Protein AF-0000000078787062 (afdb_homodimer)

Organism: NCBI:txid997887

Radius of gyration: 34.19 Å; Cα contacts (8 Å, |Δi|>4): 4072; chains: 2; bounding box: 70×101×90 Å

Foldseek 3Di:
DVVVLVVLVVPDDLQLLLLLQEEAEDDDDDPDDFDDPPVLVCLLANNHNAYEDDWALVVLVVSQCSNQPRHDRRQGHAYEYALQQAFAFFFAQQQLLLLLVDLQLLLQRLLLRLQQRLLTPHAEYADQELFAALALLAQALSRYNYHFLQSSQSSLLSNQCSQFNQDQVCTLVASSHHAYEYDDPFHQNQAPPSFHLHEHDDDVQCRFFGTCNNVLSNQVSPHQEYEYDSYAYPLHGRLLALCRQPVVQCVVSNRLAAYEYPALSQCCVVVSVPDHLLVSLLSRLVSGHQHYYRNCSSSPHVVVCCVVVSHDPVSSSSSSSNSSVSCVSNVCVVPVSSSNDNPSNVPSHPDPVSNLSLLVSLLSSKFWPFAAPCLPQDALAWEEEEEALQQFFQQQLSFPSNSNYPSNQFGGLLRLLVVCLVPVVPDDSVPVPDLFFDRDDPPGRHYHYHYAHLAAQAPDPVVLVQQQPDPRHSPHDPDDSVVSNVVSVVRLLRTQEYEYEFEGGSSCHDHSNRDQAQARHDSSVVSVVVSLVSVHQYEYAYAYSGAGQCQVCNVRHNIYMDSHNGRRHSSNSVSCPNNSSGWHEGFRQHFHANGSVLPSDALQAFQPPFHDDPPDQDDPPHPHDPPGRNDTPAHGLDGDTSWDKDKDAKDKPDQEEELFGKIKIKIKMATQGQHKHKAKKWKWKDDPDDPDTGTRIHTQDIDIDIDHHGDIDMDMDMDGNQSQWRQDPVGDTDHDWAKMKMWIDSGSPDTHIDIHTYDHD/DVVVLVVLLVPDDPQLLLLLQEEAEDDDDAPDDFHDPPVLVCLLANNHNAYEDDWALVVLVVSQCSNQPRHDSRQGHAYEYALQQAFAFFFAQQQLLLLLVDLQLLLQRLLLRLQQRLLTPHAEYADQELFAALALLAQALSRYNYHFLQSSQSSLLSNQCSQFNQDQVCTLVASSHHAYEYDDLWNQNQAPPSFHLHEHDDDPQCCFFGICNNVLSNQVSPHQEYEYDSYAYPLHGRLLALCRQPVVQCVVSNRLAAYEYPALSQCCVVVSVPDHLLVSLLSRLVSGHQHYYRNCSSSPHVVVCCVVVSHDPVSSSSSSSNSSVSCVSNVCVVPVSSSNDNVSNVPSHPDPVSNLSLLVSLLQSKFWPFAAPCLPQDALAWEEEEEALQQFFQQQLSFPSNSNYPSNQFGGLLRLLVVCLVPVVPDDSVPVPDLFFDNDDPPGRHYHYHYAHLAAQAPDPVVLVQQQPDPRHSPHDPDDSVVSNVVSVVRLLRTQEYEYEFEGGSRCHDHSNRDQAQARHDSSVVSVVVSLVSVHQYEYAYAYSGAGQCQVCNVRHNIYMDSHNGRRHSSNSVSCCNNSSGWHEGFRQHFHANGSVLPSDALQAFQPPFHDDPPDQDDPPHPHDPPGRNDTPAHGLDGDTSWDKDKDAKDKPDQEDELFGKIKIKIKMATQGQHKHKAKKWKWKDDPDDPDTGTPIHTQDIDIDIDHHGDMDMDMDMDGNQSQWRQDPVGDTDHDWAKMKMWIDSGSPDTHIDIHTYDHD

InterPro domains:
  IPR001764 Glycoside hydrolase, family 3, N-terminal [PF00933] (13-325)
  IPR001764 Glycoside hydrolase, family 3, N-terminal [PR00133] (72-88)
  IPR001764 Glycoside hydrolase, family 3, N-terminal [PR00133] (91-110)
  IPR001764 Glycoside hydrolase, family 3, N-terminal [PR00133] (137-153)
  IPR001764 Glycoside hydrolase, family 3, N-terminal [PR00133] (178-194)
  IPR001764 Glycoside hydrolase, family 3, N-terminal [PR00133] (248-266)
  IPR002772 Glycoside hydrolase family 3 C-terminal domain [PF01915] (367-642)
  IPR013783 Immunoglobulin-like fold [G3DSA:2.60.40.10] (644-760)
  IPR017853 Glycoside hydrolase superfamily [SSF51445] (3-365)
  IPR019800 Glycoside hydrolase, family 3, active site [PS00775] (248-265)
  IPR026891 Fibronectin type III-like domain [PF14310] (679-748)
  IPR026891 Fibronectin type III-like domain [SM01217] (679-748)
  IPR036881 Glycoside hydrolase family 3 C-terminal domain superfamily [G3DSA:3.40.50.1700] (351-643)
  IPR036881 Glycoside hydrolase family 3 C-terminal domain superfamily [SSF52279] (366-645)
  IPR036962 Glycoside hydrolase, family 3, N-terminal domain superfamily [G3DSA:3.20.20.300] (1-350)
  IPR051915 Cellulose Degradation Glycosyl Hydrolase 3 [PTHR30620] (2-642)

Solvent-accessible surface area (backbone atoms only — not comparable to full-atom values): 72942 Å² total; per-residue (Å²): 107,68,66,60,51,52,56,51,55,71,71,48,51,73,64,38,41,40,6,44,23,24,29,40,45,44,72,90,71,61,90,58,94,63,78,59,76,63,59,70,60,34,31,34,66,32,45,46,23,26,39,32,44,68,78,39,24,68,58,46,43,54,54,38,46,42,19,38,70,55,17,93,80,32,62,57,62,46,33,30,38,62,45,58,39,17,25,59,49,20,29,22,28,35,31,33,46,44,10,38,69,41,59,68,60,49,16,47,50,29,30,51,22,17,33,28,34,7,24,29,34,32,45,30,30,63,20,51,44,41,36,40,30,48,38,61,30,22,12,44,47,18,52,9,41,25,51,46,38,56,63,24,19,53,50,32,31,26,34,39,28,21,17,22,38,77,51,73,92,59,37,26,69,52,57,47,29,18,41,27,16,42,26,43,46,55,66,56,40,53,20,51,40,18,26,34,55,30,59,24,72,50,28,68,58,51,39,62,67,50,44,40,44,12,56,54,33,24,51,74,53,57,46,47,26,36,24,29,21,71,23,33,53,80,47,26,44,35,46,45,23,37,61,58,45,33,50,43,42,29,65,70,65,58,52,77,50,34,29,30,40,34,88,30,39,50,48,21,36,36,54,29,12,50,32,53,56,54,52,28,30,40,39,15,46,74,14,49,40,28,31,37,24,55,41,56,30,50,71,69,26,44,68,60,32,39,77,69,63,70,34,54,70,65,56,52,51,52,30,31,48,32,48,51,48,51,42,49,54,57,39,29,79,83,35,67,57,62,32,42,50,78,68,34,38,81,66,52,40,68,33,71,68,53,44,52,51,22,22,53,54,24,35,35,20,21,26,29,76,43,57,46,89,58,58,56,48,40,69,62,54,49,33,39,18,41,29,19,43,56,21,73,30,28,41,37,30,37,24,47,74,40,72,55,44,56,44,81,71,21,54,14,40,54,56,26,42,53,51,40,50,76,34,56,89,73,62,68,71,88,55,86,84,41,79,39,59,38,80,67,74,88,80,63,53,60,61,46,81,43,77,31,47,27,31,48,69,36,77,52,64,70,46,41,52,69,28,30,52,94,78,30,54,72,68,80,64,88,68,53,67,68,57,32,34,50,52,26,51,58,48,44,70,73,29,66,34,34,38,34,23,41,58,49,50,32,41,49,17,22,80,40,14,6,39,47,72,50,53,62,34,64,43,43,46,53,41,50,54,55,53,48,68,70,70,47,56,41,34,37,40,32,25,33,48,55,56,43,36,46,57,67,51,69,75,66,45,42,18,32,36,38,46,31,23,19,4,42,30,25,23,51,16,50,44,32,36,45,53,37,29,31,41,32,38,2,25,33,42,47,39,18,42,59,44,66,31,54,50,55,48,62,79,57,42,61,47,29,38,37,55,57,58,86,93,56,58,68,56,89,63,23,39,29,33,60,76,49,60,87,63,52,68,41,44,34,33,36,48,42,51,80,35,44,73,48,71,49,71,65,45,60,77,51,59,56,30,44,71,82,36,63,37,40,43,30,32,42,39,30,23,72,30,88,40,40,30,47,47,52,45,35,32,28,41,21,58,56,45,34,98,31,54,42,36,67,34,38,69,74,48,68,48,70,47,76,36,47,52,71,34,70,49,78,50,74,46,80,47,43,46,78,75,62,43,46,53,39,84,86,64,47,79,43,68,74,55,38,52,32,37,43,31,42,26,59,27,76,78,56,56,38,73,45,68,35,33,37,40,81,128,107,69,67,61,50,52,56,52,58,69,71,48,50,73,62,37,43,40,6,44,22,24,30,40,45,44,74,90,74,59,88,57,92,64,77,60,76,62,59,69,60,34,32,34,67,33,46,46,23,28,38,31,47,70,76,40,23,67,58,46,42,52,54,37,46,42,20,38,71,55,18,92,81,32,62,59,61,46,35,30,38,62,44,59,38,16,25,59,47,19,27,22,27,36,33,34,46,43,8,39,68,42,59,66,59,48,16,48,49,29,30,50,21,19,32,26,34,8,24,30,33,30,46,30,31,63,21,50,44,41,35,39,29,47,38,61,30,22,12,44,46,19,52,9,42,26,51,46,37,56,63,23,17,53,49,32,30,26,35,38,25,20,17,21,38,77,51,71,93,59,39,26,71,51,59,48,29,17,40,29,16,42,26,40,48,61,59,56,38,51,20,51,43,20,27,33,55,29,57,32,73,50,29,70,59,52,39,63,67,48,44,39,44,12,56,54,33,24,50,74,54,56,46,46,27,35,25,27,19,72,25,32,53,78,47,26,44,31,47,45,22,36,62,56,46,33,50,43,43,29,64,68,66,57,52,76,52,34,29,31,40,32,89,30,41,51,49,20,38,37,53,27,11,52,31,54,54,56,52,29,31,42,39,14,46,74,13,50,42,29,31,37,24,54,41,56,30,50,71,70,26,43,67,61,31,39,76,70,63,71,34,53,69,65,58,53,49,52,30,30,47,32,48,52,48,52,41,50,54,58,37,31,79,84,35,67,58,62,32,41,49,79,67,33,39,80,67,53,39,67,32,71,68,55,43,51,48,24,22,54,53,22,34,36,19,21,25,30,76,42,59,45,90,57,56,56,49,41,70,62,52,50,33,38,17,41,30,19,41,55,22,74,27,28,42,35,30,38,24,47,73,40,72,55,44,57,44,82,71,21,54,16,39,54,56,25,42,52,52,40,52,77,34,57,89,72,64,67,70,85,57,86,84,40,79,39,59,37,80,68,73,87,81,64,53,59,61,45,79,43,77,33,48,27,30,49,71,38,77,52,64,70,47,41,52,68,27,28,52,95,78,31,55,74,67,81,65,88,67,53,64,67,56,32,35,50,50,26,50,58,48,45,69,73,28,65,35,35,38,36,22,44,58,50,51,32,40,49,17,22,81,40,13,6,40,46,71,50,53,62,35,64,43,43,45,52,42,50,55,53,53,48,69,70,71,48,56,40,35,37,40,33,26,34,49,56,56,44,36,46,57,68,51,70,75,66,45,42,18,32,38,38,45,31,23,17,4,44,32,25,22,50,17,51,43,32,36,45,52,38,28,31,3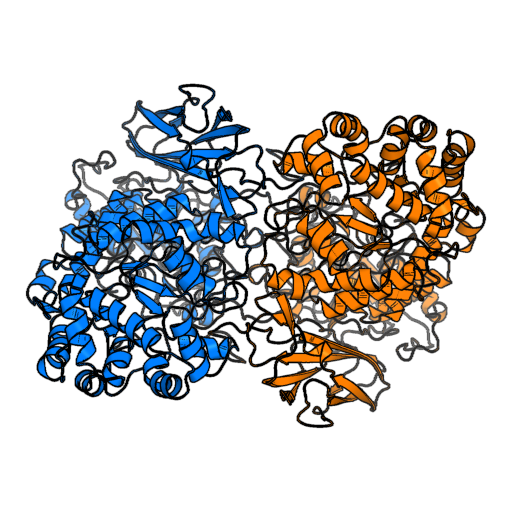7,33,39,2,26,33,41,49,39,19,42,60,44,65,30,53,50,55,50,62,80,57,42,62,48,29,37,36,55,58,60,88,93,55,59,68,57,89,66,23,40,29,33,60,76,49,59,87,62,54,69,41,45,33,32,36,49,41,50,80,35,44,74,48,71,49,70,65,46,58,77,50,59,57,31,41,70,82,36,62,35,39,44,29,33,42,40,28,24,73,30,87,40,40,30,47,46,53,44,36,32,28,41,21,58,55,46,33,98,32,54,42,37,65,34,38,69,75,49,68,48,70,47,74,36,47,52,70,35,68,48,78,50,75,47,78,48,44,47,80,74,62,42,46,54,41,85,85,64,46,79,42,69,73,55,38,51,32,38,43,31,43,25,60,27,76,79,56,57,38,73,46,66,36,34,36,38,80,125

Secondary structure (DSSP, 8-state):
-HHHHHHHHHH--HHHHHHHTEE-B-SS--SSS---S-HHHHHHTT--SEEES---HHHHHHHHHHHHHSSSS-PPPEEEE--SSBSSSBPPPHHHHHTT--HHHHHHHHHHHHHHHHHTT--EE---B------TTSGGGGGS--S-HHHHHHHHHHHHHHHH-SSGGGTT-STT--B-EEEEETTGGG-GGG-TT------HHHIIIIISHHHHHHHHTT-SEEEEPSSEETTEEGGG-HIIIIIIIIIIT---SEEE--TTHHHHHHHHTS--HHHHHHHHHHHT--BEESS-HHHHHHHHHHHTTSS-HHHHHHHHHHHHHHHHHTTTTT-TTTT--TTHHHHHSS-HHHHHHHHHHHHHH-EEEEEGGG--SPPSEEEEEEESTTTT-STTTT-TT-TT--TTTSPPHHHHHHHHHHSTTT---S-TT-TTB----TT--EEEEEEE--S-S-S-HHHHHHHS-TT-------S-HHHHHHHHHHHHHT-SEEEEEEE--GGGSSTT-B-S--SPPHHHHHHHHHHHHT-S-EEEEEE-SS----HHHHHH-SEEEE-----TTHHHHHHHHHTTSB------SSPBPSSGGG-S--SS-B--SSBPPTT-S--TTSB-BSSS-SS-SB-TT--B-SS-EEEPPPEES-SEEETT--EEEEEEEEE-SSS-EEEEEEEEEEESS-SS--BS-EEEEEEEEEE-TT-EEEEEEEE-GGGG-EE-TT--EE---EEEEEEEESSSSSEEEEEEEEE--/-HHHHHHHHHH--HHHHHHHTEE-B-SS--SSS-----HHHHHHTT--SEEES---HHHHHHHHHHHHHSSSS-PPPEEEE--SSBSSSBPPPHHHHHTT--HHHHHHHHHHHHHHHHHTT--EE---B------TTSGGGGGS--S-HHHHHHHHHHHHHHHH-SSGGGTT-STT--B-EEEEETTGGG-GGG-TT------HHHIIIIISHHHHHHHHTT-SEEEEPSSEETTEEGGG-HIIIIIIIIIIT---SEEE--TTHHHHHHHHTS--HHHHHHHHHHHT--BEESS-HHHHHHHHHHHTTSS-HHHHHHHHHHHHHHHHHTTTTT-TTTT--TTHHHHHSS-HHHHHHHHHHHHHH-EEEEEGGG--SPPSEEEEEEESTTTT-STTTT-TT-TT--TTTSPPHHHHHHHHHHSTTT---S-TT-TTB----TT--EEEEEEE--S-S-S-HHHHHHHS-TT-------S-HHHHHHHHHHHHHT-SEEEEEEE--GGGSSTT-B-S--SPPHHHHHHHHHHHHT-S-EEEEEE-SS----HHHHHH-SEEEE-----TTHHHHHHHHHTTSB------SSPBPSSGGG-S--SS-B--SSPPPTT-S--TTSS-BSSS-SS-SB-TT--B-SS-EEE-PPEES-SEEETT--EEEEEEEEE-SSS-EEEEEEEEEEESS-SS--BS-EEEEEEEEEE-TT-EEEEEEEE-GGGG-EE-TT--EE---EEEEEEEESSSSSEEEEEEEEE--

pLDDT: mean 95.24, std 9.49, range [41.47, 98.94]

Nearest PDB structures (foldseek):
  5xxm-assembly1_A  TM=9.833E-01  e=0.000E+00  Bacteroides thetaiotaomicron VPI-5482
  5xxl-assembly1_B  TM=9.827E-01  e=0.000E+00  Bacteroides thetaiotaomicron VPI-5482
  5xxn-assembly1_A  TM=9.839E-01  e=0.000E+00  Bacteroides thetaiotaomicron VPI-5482
  5xxo-assembly1_B  TM=9.831E-01  e=0.000E+00  Bacteroides thetaiotaomicron VPI-5482
  5xxn-assembly1_B  TM=9.822E-01  e=0.000E+00  Bacteroides thetaiotaomicron VPI-5482

Sequence (1522 aa):
MNRFIDALMKRMTVDEKIGQLNLPVTGDITTGQAKSSDIAGRIKRGEVGGLFNLKGVEKIRDVQKLAVENSRLGIPLLFGMDVIHGYETIFPIPLGLSCTWDMKAIEESARIAAIEASADGISWTFSPMVDISRDPRWGRVSEGSGEDPFLGSLIARAMIQGYQGEKLADQLKRNDEIMACVKHFALYGAAEGGRDYNTVDMSRQRMYNEYFPPFEAAIEAGVGSVMASFNEVDGIPATANKWLMSDVLRSQWGFNGFVVTDYTGISEMTDHGIGDLQTVSARAINAGVDMDMVSDGFVGTLKKSIQEGKVSMMTLNTACRRILEAKYKLGLFDDPYKYCDPKRPARDIFTRAHRDAARRIASESFVLLKNDNQTLPLKPTGTIAVIGPLADTRSNMPGTWSVAAVLDRSPSLIEGLREMVGRMDEMPLNQPNEPWYIPLMENGANINLLYAKGSNLISDAAYEERATMFGRSLNRDNRTDAELLKEALETANKADVIVAALGESSEMSGESSSRTDLNLPDVQQTLLKELVATGKPVVLVLFTGRPLILNWEQDNVPAILNVWFGGSEAAYAIGDVLFGRVNPSGKLTMSFPQNVGQIPLYYAHKNTGRPLHDGKWFEKFRSNYLDVTNEPLYPFGFGLSYTTFAYSDISLSQSSMDMQGMITASVDVSNTGLLPGGEVVQLYIRDLVGSTTRPVKELKGFERIYLQPGQTRTVTFKIAPEMLKFYDYDLQYVIEPGDFQVMIGSNSRDVKTAAFTVTSRMNRFIDALMKRMTVDEKIGQLNLPVTGDITTGQAKSSDIAGRIKRGEVGGLFNLKGVEKIRDVQKLAVENSRLGIPLLFGMDVIHGYETIFPIPLGLSCTWDMKAIEESARIAAIEASADGISWTFSPMVDISRDPRWGRVSEGSGEDPFLGSLIARAMIQGYQGEKLADQLKRNDEIMACVKHFALYGAAEGGRDYNTVDMSRQRMYNEYFPPFEAAIEAGVGSVMASFNEVDGIPATANKWLMSDVLRSQWGFNGFVVTDYTGISEMTDHGIGDLQTVSARAINAGVDMDMVSDGFVGTLKKSIQEGKVSMMTLNTACRRILEAKYKLGLFDDPYKYCDPKRPARDIFTRAHRDAARRIASESFVLLKNDNQTLPLKPTGTIAVIGPLADTRSNMPGTWSVAAVLDRSPSLIEGLREMVGRMDEMPLNQPNEPWYIPLMENGANINLLYAKGSNLISDAAYEERATMFGRSLNRDNRTDAELLKEALETANKADVIVAALGESSEMSGESSSRTDLNLPDVQQTLLKELVATGKPVVLVLFTGRPLILNWEQDNVPAILNVWFGGSEAAYAIGDVLFGRVNPSGKLTMSFPQNVGQIPLYYAHKNTGRPLHDGKWFEKFRSNYLDVTNEPLYPFGFGLSYTTFAYSDISLSQSSMDMQGMITASVDVSNTGLLPGGEVVQLYIRDLVGSTTRPVKELKGFERIYLQPGQTRTVTFKIAPEMLKFYDYDLQYVIEPGDFQVMIGSNSRDVKTAAFTVTSR

Structure (mmCIF, N/CA/C/O backbone):
data_AF-0000000078787062-model_v1
#
loop_
_entity.id
_entity.type
_entity.pdbx_description
1 polymer 'Periplasmic beta-glucosidase'
#
loop_
_atom_site.group_PDB
_atom_site.id
_atom_site.type_symbol
_atom_site.label_atom_id
_atom_site.label_alt_id
_atom_site.label_comp_id
_atom_site.label_asym_id
_atom_site.label_entity_id
_atom_site.label_seq_id
_atom_site.pdbx_PDB_ins_code
_atom_site.Cartn_x
_atom_site.Cartn_y
_atom_site.Cartn_z
_atom_site.occupancy
_atom_site.B_iso_or_equiv
_atom_site.auth_seq_id
_atom_site.auth_comp_id
_atom_site.auth_asym_id
_atom_site.auth_atom_id
_atom_site.pdbx_PDB_model_num
ATOM 1 N N . MET A 1 1 ? -13.219 22.906 40.906 1 93.94 1 MET A N 1
ATOM 2 C CA . MET A 1 1 ? -13.82 22.422 39.656 1 93.94 1 MET A CA 1
ATOM 3 C C . MET A 1 1 ? -14.734 21.234 39.938 1 93.94 1 MET A C 1
ATOM 5 O O . MET A 1 1 ? -15.914 21.25 39.594 1 93.94 1 MET A O 1
ATOM 9 N N . ASN A 1 2 ? -14.281 20.203 40.688 1 95.81 2 ASN A N 1
ATOM 10 C CA . ASN A 1 2 ? -15.055 18.984 40.906 1 95.81 2 ASN A CA 1
ATOM 11 C C . ASN A 1 2 ? -16.344 19.266 41.656 1 95.81 2 ASN A C 1
ATOM 13 O O . ASN A 1 2 ? -17.406 18.75 41.281 1 95.81 2 ASN A O 1
ATOM 17 N N . ARG A 1 3 ? -16.266 20.031 42.656 1 96.88 3 ARG A N 1
ATOM 18 C CA . ARG A 1 3 ? -17.453 20.375 43.438 1 96.88 3 ARG A CA 1
ATOM 19 C C . ARG A 1 3 ? -18.469 21.125 42.594 1 96.88 3 ARG A C 1
ATOM 21 O O . ARG A 1 3 ? -19.656 20.859 42.656 1 96.88 3 ARG A O 1
ATOM 28 N N . PHE A 1 4 ? -17.969 22.078 41.938 1 97.62 4 PHE A N 1
ATOM 29 C CA . PHE A 1 4 ? -18.844 22.875 41.062 1 97.62 4 PHE A CA 1
ATOM 30 C C . PHE A 1 4 ? -19.531 21.984 40.031 1 97.62 4 PHE A C 1
ATOM 32 O O . PHE A 1 4 ? -20.75 22.062 39.875 1 97.62 4 PHE A O 1
ATOM 39 N N . ILE A 1 5 ? -18.844 21.109 39.344 1 98.12 5 ILE A N 1
ATOM 40 C CA . ILE A 1 5 ? -19.375 20.266 38.281 1 98.12 5 ILE A CA 1
ATOM 41 C C . ILE A 1 5 ? -20.344 19.234 38.875 1 98.12 5 ILE A C 1
ATOM 43 O O . ILE A 1 5 ? -21.391 18.953 38.281 1 98.12 5 ILE A O 1
ATOM 47 N N . ASP A 1 6 ? -19.984 18.688 40.031 1 97.88 6 ASP A N 1
ATOM 48 C CA . ASP A 1 6 ? -20.875 17.75 40.719 1 97.88 6 ASP A CA 1
ATOM 49 C C . ASP A 1 6 ? -22.234 18.406 41 1 97.88 6 ASP A C 1
ATOM 51 O O . ASP A 1 6 ? -23.281 17.797 40.75 1 97.88 6 ASP A O 1
ATOM 55 N N . ALA A 1 7 ? -22.172 19.578 41.5 1 98 7 ALA A N 1
ATOM 56 C CA . ALA A 1 7 ? -23.391 20.297 41.844 1 98 7 ALA A CA 1
ATOM 57 C C . ALA A 1 7 ? -24.219 20.594 40.594 1 98 7 ALA A C 1
ATOM 59 O O . ALA A 1 7 ? -25.453 20.484 40.594 1 98 7 ALA A O 1
ATOM 60 N N . LEU A 1 8 ? -23.547 21 39.625 1 98.38 8 LEU A N 1
ATOM 61 C CA . LEU A 1 8 ? -24.234 21.297 38.375 1 98.38 8 LEU A CA 1
ATOM 62 C C . LEU A 1 8 ? -24.875 20.047 37.781 1 98.38 8 LEU A C 1
ATOM 64 O O . LEU A 1 8 ? -26.031 20.078 37.375 1 98.38 8 LEU A O 1
ATOM 68 N N . MET A 1 9 ? -24.188 18.922 37.719 1 98.31 9 MET A N 1
ATOM 69 C CA . MET A 1 9 ? -24.672 17.688 37.094 1 98.31 9 MET A CA 1
ATOM 70 C C . MET A 1 9 ? -25.844 17.109 37.875 1 98.31 9 MET A C 1
ATOM 72 O O . MET A 1 9 ? -26.719 16.469 37.312 1 98.31 9 MET A O 1
ATOM 76 N N . LYS A 1 10 ? -25.891 17.344 39.125 1 97.62 10 LYS A N 1
ATOM 77 C CA . LYS A 1 10 ? -27 16.891 39.969 1 97.62 10 LYS A CA 1
ATOM 78 C C . LYS A 1 10 ? -28.297 17.578 39.562 1 97.62 10 LYS A C 1
ATOM 80 O O . LYS A 1 10 ? -29.391 17.016 39.719 1 97.62 10 LYS A O 1
ATOM 85 N N . ARG A 1 11 ? -28.188 18.75 39.062 1 98 11 ARG A N 1
ATOM 86 C CA . ARG A 1 11 ? -29.359 19.531 38.688 1 98 11 ARG A CA 1
ATOM 87 C C . ARG A 1 11 ? -29.766 19.234 37.25 1 98 11 ARG A C 1
ATOM 89 O O . ARG A 1 11 ? -30.875 19.578 36.812 1 98 11 ARG A O 1
ATOM 96 N N . MET A 1 12 ? -28.984 18.578 36.5 1 98.38 12 MET A N 1
ATOM 97 C CA . MET A 1 12 ? -29.219 18.375 35.062 1 98.38 12 MET A CA 1
ATOM 98 C C . MET A 1 12 ? -30.188 17.203 34.844 1 98.38 12 MET A C 1
ATOM 100 O O . MET A 1 12 ? -30.094 16.188 35.531 1 98.38 12 MET A O 1
ATOM 104 N N . THR A 1 13 ? -31.047 17.375 33.875 1 97.81 13 THR A N 1
ATOM 105 C CA . THR A 1 13 ? -31.844 16.25 33.375 1 97.81 13 THR A CA 1
ATOM 106 C C . THR A 1 13 ? -31.031 15.383 32.438 1 97.81 13 THR A C 1
ATOM 108 O O . THR A 1 13 ? -29.938 15.773 32.031 1 97.81 13 THR A O 1
ATOM 111 N N . VAL A 1 14 ? -31.578 14.211 32.125 1 97.94 14 VAL A N 1
ATOM 112 C CA . VAL A 1 14 ? -30.922 13.312 31.156 1 97.94 14 VAL A CA 1
ATOM 113 C C . VAL A 1 14 ? -30.781 14.008 29.812 1 97.94 14 VAL A C 1
ATOM 115 O O . VAL A 1 14 ? -29.719 13.93 29.172 1 97.94 14 VAL A O 1
ATOM 118 N N . ASP A 1 15 ? -31.766 14.734 29.422 1 97.62 15 ASP A N 1
ATOM 119 C CA . ASP A 1 15 ? -31.766 15.422 28.141 1 97.62 15 ASP A CA 1
ATOM 120 C C . ASP A 1 15 ? -30.703 16.516 28.094 1 97.62 15 ASP A C 1
ATOM 122 O O . ASP A 1 15 ? -30.031 16.719 27.078 1 97.62 15 ASP A O 1
ATOM 126 N N . GLU A 1 16 ? -30.594 17.234 29.203 1 98 16 GLU A N 1
ATOM 127 C CA . GLU A 1 16 ? -29.578 18.297 29.281 1 98 16 GLU A CA 1
ATOM 128 C C . GLU A 1 16 ? -28.172 17.703 29.25 1 98 16 GLU A C 1
ATOM 130 O O . GLU A 1 16 ? -27.266 18.297 28.641 1 98 16 GLU A O 1
ATOM 135 N N . LYS A 1 17 ? -28 16.547 29.922 1 98.69 17 LYS A N 1
ATOM 136 C CA . LYS A 1 17 ? -26.703 15.867 29.859 1 98.69 17 LYS A CA 1
ATOM 137 C C . LYS A 1 17 ? -26.375 15.438 28.422 1 98.69 17 LYS A C 1
ATOM 139 O O . LYS A 1 17 ? -25.266 15.648 27.953 1 98.69 17 LYS A O 1
ATOM 144 N N . ILE A 1 18 ? -27.312 14.844 27.719 1 98.69 18 ILE A N 1
ATOM 145 C CA . ILE A 1 18 ? -27.125 14.445 26.328 1 98.69 18 ILE A CA 1
ATOM 146 C C . ILE A 1 18 ? -26.875 15.672 25.469 1 98.69 18 ILE A C 1
ATOM 148 O O . ILE A 1 18 ? -26.078 15.625 24.531 1 98.69 18 ILE A O 1
ATOM 152 N N . GLY A 1 19 ? -27.578 16.75 25.781 1 98.19 19 GLY A N 1
ATOM 153 C CA . GLY A 1 19 ? -27.391 17.984 25.047 1 98.19 19 GLY A CA 1
ATOM 154 C C . GLY A 1 19 ? -25.953 18.469 25.047 1 98.19 19 GLY A C 1
ATOM 155 O O . GLY A 1 19 ? -25.453 19 24.047 1 98.19 19 GLY A O 1
ATOM 156 N N . GLN A 1 20 ? -25.234 18.312 26.172 1 98.44 20 GLN A N 1
ATOM 157 C CA . GLN A 1 20 ? -23.828 18.719 26.297 1 98.44 20 GLN A CA 1
ATOM 158 C C . GLN A 1 20 ? -22.938 17.922 25.344 1 98.44 20 GLN A C 1
ATOM 160 O O . GLN A 1 20 ? -21.844 18.359 25 1 98.44 20 GLN A O 1
ATOM 165 N N . LEU A 1 21 ? -23.422 16.75 24.891 1 98.75 21 LEU A N 1
ATOM 166 C CA . LEU A 1 21 ? -22.641 15.852 24.047 1 98.75 21 LEU A CA 1
ATOM 167 C C . LEU A 1 21 ? -22.906 16.141 22.562 1 98.75 21 LEU A C 1
ATOM 169 O O . LEU A 1 21 ? -22.375 15.438 21.688 1 98.75 21 LEU A O 1
ATOM 173 N N . ASN A 1 22 ? -23.688 17.141 22.266 1 97.5 22 ASN A N 1
ATOM 174 C CA . ASN A 1 22 ? -24.125 17.422 20.906 1 97.5 22 ASN A CA 1
ATOM 175 C C . ASN A 1 22 ? -23.438 18.656 20.328 1 97.5 22 ASN A C 1
ATOM 177 O O . ASN A 1 22 ? -23.469 19.719 20.922 1 97.5 22 ASN A O 1
ATOM 181 N N . LEU A 1 23 ? -22.75 18.453 19.156 1 97.38 23 LEU A N 1
ATOM 182 C CA . LEU A 1 23 ? -22.062 19.531 18.453 1 97.38 23 LEU A CA 1
ATOM 183 C C . LEU A 1 23 ? -22.625 19.734 17.047 1 97.38 23 LEU A C 1
ATOM 185 O O . LEU A 1 23 ? -22.062 19.25 16.062 1 97.38 23 LEU A O 1
ATOM 189 N N . PRO A 1 24 ? -23.703 20.438 16.891 1 94.19 24 PRO A N 1
ATOM 190 C CA . PRO A 1 24 ? -24.266 20.719 15.57 1 94.19 24 PRO A CA 1
ATOM 191 C C . PRO A 1 24 ? -23.5 21.781 14.805 1 94.19 24 PRO A C 1
ATOM 193 O O . PRO A 1 24 ? -22.688 22.5 15.383 1 94.19 24 PRO A O 1
ATOM 196 N N . VAL A 1 25 ? -23.766 21.812 13.555 1 87 25 VAL A N 1
ATOM 197 C CA . VAL A 1 25 ? -23.141 22.797 12.688 1 87 25 VAL A CA 1
ATOM 198 C C . VAL A 1 25 ? -24.094 23.953 12.438 1 87 25 VAL A C 1
ATOM 200 O O . VAL A 1 25 ? -25.297 23.75 12.328 1 87 25 VAL A O 1
ATOM 203 N N . THR A 1 26 ? -23.594 25.125 12.703 1 74.31 26 THR A N 1
ATOM 204 C CA . THR A 1 26 ? -24.359 26.328 12.406 1 74.31 26 THR A CA 1
ATOM 205 C C . THR A 1 26 ? -23.625 27.219 11.414 1 74.31 26 THR A C 1
ATOM 207 O O . THR A 1 26 ? -22.391 27.188 11.336 1 74.31 26 THR A O 1
ATOM 210 N N . GLY A 1 27 ? -24.219 27.594 10.305 1 62.03 27 GLY A N 1
ATOM 211 C CA . GLY A 1 27 ? -23.578 28.609 9.484 1 62.03 27 GLY A CA 1
ATOM 212 C C . GLY A 1 27 ? -23.328 28.141 8.062 1 62.03 27 GLY A C 1
ATOM 213 O O . GLY A 1 27 ? -23.875 27.125 7.629 1 62.03 27 GLY A O 1
ATOM 214 N N . ASP A 1 28 ? -22.578 28.828 7.312 1 51.56 28 ASP A N 1
ATOM 215 C CA . ASP A 1 28 ? -22.438 28.766 5.859 1 51.56 28 ASP A CA 1
ATOM 216 C C . ASP A 1 28 ? -21.469 27.672 5.441 1 51.56 28 ASP A C 1
ATOM 218 O O . ASP A 1 28 ? -21.391 27.312 4.266 1 51.56 28 ASP A O 1
ATOM 222 N N . ILE A 1 29 ? -20.625 27.109 6.422 1 45.16 29 ILE A N 1
ATOM 223 C CA . ILE A 1 29 ? -19.562 26.203 5.953 1 45.16 29 ILE A CA 1
ATOM 224 C C . ILE A 1 29 ? -19.891 24.766 6.355 1 45.16 29 ILE A C 1
ATOM 226 O O . ILE A 1 29 ? -19.938 24.453 7.543 1 45.16 29 ILE A O 1
ATOM 230 N N . THR A 1 30 ? -20.516 23.969 5.445 1 46.88 30 THR A N 1
ATOM 231 C CA . THR A 1 30 ? -20.844 22.578 5.754 1 46.88 30 THR A CA 1
ATOM 232 C C . THR A 1 30 ? -20 21.625 4.918 1 46.88 30 THR A C 1
ATOM 234 O O . THR A 1 30 ? -19.922 21.75 3.693 1 46.88 30 THR A O 1
ATOM 237 N N . THR A 1 31 ? -18.875 20.891 5.465 1 41.47 31 THR A N 1
ATOM 238 C CA . THR A 1 31 ? -17.984 19.938 4.797 1 41.47 31 THR A CA 1
ATOM 239 C C . THR A 1 31 ? -18.734 18.656 4.438 1 41.47 31 THR A C 1
ATOM 241 O O . THR A 1 31 ? -18.188 17.797 3.748 1 41.47 31 THR A O 1
ATOM 244 N N . GLY A 1 32 ? -20.047 18.688 4.766 1 50.06 32 GLY A N 1
ATOM 245 C CA . GLY A 1 32 ? -20.828 17.5 4.465 1 50.06 32 GLY A CA 1
ATOM 246 C C . GLY A 1 32 ? -22.328 17.766 4.461 1 50.06 32 GLY A C 1
ATOM 247 O O . GLY A 1 32 ? -22.766 18.906 4.277 1 50.06 32 GLY A O 1
ATOM 248 N N . GLN A 1 33 ? -23.234 16.797 4.418 1 41.5 33 GLN A N 1
ATOM 249 C CA . GLN A 1 33 ? -24.672 16.859 4.141 1 41.5 33 GLN A CA 1
ATOM 250 C C . GLN A 1 33 ? -25.438 17.406 5.34 1 41.5 33 GLN A C 1
ATOM 252 O O . GLN A 1 33 ? -26.656 17.609 5.266 1 41.5 33 GLN A O 1
ATOM 257 N N . ALA A 1 34 ? -24.766 17.922 6.398 1 51.12 34 ALA A N 1
ATOM 258 C CA . ALA A 1 34 ? -25.672 18.094 7.531 1 51.12 34 ALA A CA 1
ATOM 259 C C . ALA A 1 34 ? -25.891 19.562 7.848 1 51.12 34 ALA A C 1
ATOM 261 O O . ALA A 1 34 ? -24.953 20.359 7.809 1 51.12 34 ALA A O 1
ATOM 262 N N . LYS A 1 35 ? -27.219 20.125 7.797 1 51.84 35 LYS A N 1
ATOM 263 C CA . LYS A 1 35 ? -27.625 21.422 8.367 1 51.84 35 LYS A CA 1
ATOM 264 C C . LYS A 1 35 ? -28.578 21.219 9.539 1 51.84 35 LYS A C 1
ATOM 266 O O . LYS A 1 35 ? -29.453 20.359 9.5 1 51.84 35 LYS A O 1
ATOM 271 N N . SER A 1 36 ? -28.156 21.859 10.711 1 61.91 36 SER A N 1
ATOM 272 C CA . SER A 1 36 ? -29.016 21.75 11.883 1 61.91 36 SER A CA 1
ATOM 273 C C . SER A 1 36 ? -30.125 22.812 11.867 1 61.91 36 SER A C 1
ATOM 275 O O . SER A 1 36 ? -29.844 23.984 11.664 1 61.91 36 SER A O 1
ATOM 277 N N . SER A 1 37 ? -31.375 22.359 11.875 1 69.25 37 SER A N 1
ATOM 278 C CA . SER A 1 37 ? -32.531 23.25 11.961 1 69.25 37 SER A CA 1
ATOM 279 C C . SER A 1 37 ? -32.875 23.578 13.414 1 69.25 37 SER A C 1
ATOM 281 O O . SER A 1 37 ? -32.562 22.797 14.32 1 69.25 37 SER A O 1
ATOM 283 N N . ASP A 1 38 ? -33.312 24.766 13.734 1 80.88 38 ASP A N 1
ATOM 284 C CA . ASP A 1 38 ? -33.844 25.203 15.023 1 80.88 38 ASP A CA 1
ATOM 285 C C . ASP A 1 38 ? -32.75 25.234 16.078 1 80.88 38 ASP A C 1
ATOM 287 O O . ASP A 1 38 ? -32.906 24.719 17.188 1 80.88 38 ASP A O 1
ATOM 291 N N . ILE A 1 39 ? -31.609 25.766 15.758 1 86.94 39 ILE A N 1
ATOM 292 C CA . ILE A 1 39 ? -30.453 25.797 16.656 1 86.94 39 ILE A CA 1
ATOM 293 C C . ILE A 1 39 ? -30.781 26.625 17.891 1 86.94 39 ILE A C 1
ATOM 295 O O . ILE A 1 39 ? -30.438 26.25 19.016 1 86.94 39 ILE A O 1
ATOM 299 N N . ALA A 1 40 ? -31.484 27.75 17.719 1 89.19 40 ALA A N 1
ATOM 300 C CA . ALA A 1 40 ? -31.859 28.609 18.828 1 89.19 40 ALA A CA 1
ATOM 301 C C . ALA A 1 40 ? -32.75 27.859 19.828 1 89.19 40 ALA A C 1
ATOM 303 O O . ALA A 1 40 ? -32.562 27.984 21.047 1 89.19 40 ALA A O 1
ATOM 304 N N . GLY A 1 41 ? -33.75 27.172 19.266 1 91.62 41 GLY A N 1
ATOM 305 C CA . GLY A 1 41 ? -34.625 26.375 20.125 1 91.62 41 GLY A CA 1
ATOM 306 C C . GLY A 1 41 ? -33.875 25.297 20.875 1 91.62 41 GLY A C 1
ATOM 307 O O . GLY A 1 41 ? -34.156 25.078 22.062 1 91.62 41 GLY A O 1
ATOM 308 N N . ARG A 1 42 ? -32.969 24.641 20.234 1 93.56 42 ARG A N 1
ATOM 309 C CA . ARG A 1 42 ? -32.188 23.562 20.859 1 93.56 42 ARG A CA 1
ATOM 310 C C . ARG A 1 42 ? -31.297 24.109 21.969 1 93.56 42 ARG A C 1
ATOM 312 O O . ARG A 1 42 ? -31.125 23.453 23 1 93.56 42 ARG A O 1
ATOM 319 N N . ILE A 1 43 ? -30.766 25.281 21.719 1 94.31 43 ILE A N 1
ATOM 320 C CA . ILE A 1 43 ? -29.922 25.922 22.734 1 94.31 43 ILE A CA 1
ATOM 321 C C . ILE A 1 43 ? -30.75 26.234 23.969 1 94.31 43 ILE A C 1
ATOM 323 O O . ILE A 1 43 ? -30.328 25.953 25.094 1 94.31 43 ILE A O 1
ATOM 327 N N . LYS A 1 44 ? -31.953 26.734 23.797 1 94.06 44 LYS A N 1
ATOM 328 C CA . LYS A 1 44 ? -32.812 27.109 24.906 1 94.06 44 LYS A CA 1
ATOM 329 C C . LYS A 1 44 ? -33.219 25.875 25.719 1 94.06 44 LYS A C 1
ATOM 331 O O . LYS A 1 44 ? -33.406 25.969 26.938 1 94.06 44 LYS A O 1
ATOM 336 N N . ARG A 1 45 ? -33.281 24.828 24.984 1 95.12 45 ARG A N 1
ATOM 337 C CA . ARG A 1 45 ? -33.719 23.594 25.641 1 95.12 45 ARG A CA 1
ATOM 338 C C . ARG A 1 45 ? -32.531 22.844 26.234 1 95.12 45 ARG A C 1
ATOM 340 O O . ARG A 1 45 ? -32.688 21.766 26.812 1 95.12 45 ARG A O 1
ATOM 347 N N . GLY A 1 46 ? -31.344 23.422 26.109 1 94.56 46 GLY A N 1
ATOM 348 C CA . GLY A 1 46 ? -30.156 22.797 26.656 1 94.56 46 GLY A CA 1
ATOM 349 C C . GLY A 1 46 ? -29.703 21.594 25.875 1 94.56 46 GLY A C 1
ATOM 350 O O . GLY A 1 46 ? -29.047 20.703 26.422 1 94.56 46 GLY A O 1
ATOM 351 N N . GLU A 1 47 ? -29.938 21.516 24.547 1 94.88 47 GLU A N 1
ATOM 352 C CA . GLU A 1 47 ? -29.672 20.344 23.734 1 94.88 47 GLU A CA 1
ATOM 353 C C . GLU A 1 47 ? -28.375 20.484 22.938 1 94.88 47 GLU A C 1
ATOM 355 O O . GLU A 1 47 ? -28.109 19.719 22.016 1 94.88 47 GLU A O 1
ATOM 360 N N . VAL A 1 48 ? -27.625 21.531 23.312 1 95.81 48 VAL A N 1
ATOM 361 C CA . VAL A 1 48 ? -26.422 21.828 22.547 1 95.81 48 VAL A CA 1
ATOM 362 C C . VAL A 1 48 ? -25.25 22.078 23.484 1 95.81 48 VAL A C 1
ATOM 364 O O . VAL A 1 48 ? -25.375 22.828 24.453 1 95.81 48 VAL A O 1
ATOM 367 N N . GLY A 1 49 ? -24.156 21.344 23.188 1 97.12 49 GLY A N 1
ATOM 368 C CA . GLY A 1 49 ? -22.969 21.531 24 1 97.12 49 GLY A CA 1
ATOM 369 C C . GLY A 1 49 ? -21.984 22.5 23.391 1 97.12 49 GLY A C 1
ATOM 370 O O . GLY A 1 49 ? -21.172 23.109 24.109 1 97.12 49 GLY A O 1
ATOM 371 N N . GLY A 1 50 ? -21.984 22.656 22.203 1 96.56 50 GLY A N 1
ATOM 372 C CA . GLY A 1 50 ? -21.125 23.547 21.422 1 96.56 50 GLY A CA 1
ATOM 373 C C . GLY A 1 50 ? -21.594 23.734 20 1 96.56 50 GLY A C 1
ATOM 374 O O . GLY A 1 50 ? -22.562 23.094 19.562 1 96.56 50 GLY A O 1
ATOM 375 N N . LEU A 1 51 ? -21.031 24.703 19.312 1 94.88 51 LEU A N 1
ATOM 376 C CA . LEU A 1 51 ? -21.344 24.953 17.922 1 94.88 51 LEU A CA 1
ATOM 377 C C . LEU A 1 51 ? -20.078 24.922 17.062 1 94.88 51 LEU A C 1
ATOM 379 O O . LEU A 1 51 ? -19.016 25.328 17.531 1 94.88 51 LEU A O 1
ATOM 383 N N . PHE A 1 52 ? -20.297 24.391 15.891 1 88.88 52 PHE A N 1
ATOM 384 C CA . PHE A 1 52 ? -19.234 24.234 14.906 1 88.88 52 PHE A CA 1
ATOM 385 C C . PHE A 1 52 ? -19.406 25.219 13.766 1 88.88 52 PHE A C 1
ATOM 387 O O . PHE A 1 52 ? -20.516 25.375 13.219 1 88.88 52 PHE A O 1
ATOM 394 N N . ASN A 1 53 ? -18.375 26 13.438 1 87.12 53 ASN A N 1
ATOM 395 C CA . ASN A 1 53 ? -18.234 26.828 12.242 1 87.12 53 ASN A CA 1
ATOM 396 C C . ASN A 1 53 ? -19.109 28.078 12.336 1 87.12 53 ASN A C 1
ATOM 398 O O . ASN A 1 53 ? -19.812 28.422 11.391 1 87.12 53 ASN A O 1
ATOM 402 N N . LEU A 1 54 ? -19.203 28.688 13.5 1 87.12 54 LEU A N 1
ATOM 403 C CA . LEU A 1 54 ? -19.75 30.016 13.68 1 87.12 54 LEU A CA 1
ATOM 404 C C . LEU A 1 54 ? -18.641 31.047 13.891 1 87.12 54 LEU A C 1
ATOM 406 O O . LEU A 1 54 ? -17.766 30.859 14.734 1 87.12 54 LEU A O 1
ATOM 410 N N . LYS A 1 55 ? -18.641 32 13.047 1 84.81 55 LYS A N 1
ATOM 411 C CA . LYS A 1 55 ? -17.578 33 13.109 1 84.81 55 LYS A CA 1
ATOM 412 C C . LYS A 1 55 ? -18.156 34.406 13.328 1 84.81 55 LYS A C 1
ATOM 414 O O . LYS A 1 55 ? -19.25 34.719 12.852 1 84.81 55 LYS A O 1
ATOM 419 N N . GLY A 1 56 ? -17.375 35.219 14.102 1 91.38 56 GLY A N 1
ATOM 420 C CA . GLY A 1 56 ? -17.766 36.594 14.367 1 91.38 56 GLY A CA 1
ATOM 421 C C . GLY A 1 56 ? -18.109 36.844 15.828 1 91.38 56 GLY A C 1
ATOM 422 O O . GLY A 1 56 ? -19 36.188 16.375 1 91.38 56 GLY A O 1
ATOM 423 N N . VAL A 1 57 ? -17.469 37.812 16.422 1 94.88 57 VAL A N 1
ATOM 424 C CA . VAL A 1 57 ? -17.547 38.031 17.859 1 94.88 57 VAL A CA 1
ATOM 425 C C . VAL A 1 57 ? -18.984 38.406 18.234 1 94.88 57 VAL A C 1
ATOM 427 O O . VAL A 1 57 ? -19.5 37.938 19.25 1 94.88 57 VAL A O 1
ATOM 430 N N . GLU A 1 58 ? -19.672 39.219 17.422 1 94.5 58 GLU A N 1
ATOM 431 C CA . GLU A 1 58 ? -21.031 39.656 17.75 1 94.5 58 GLU A CA 1
ATOM 432 C C . GLU A 1 58 ? -22.031 38.5 17.656 1 94.5 58 GLU A C 1
ATOM 434 O O . GLU A 1 58 ? -22.875 38.344 18.547 1 94.5 58 GLU A O 1
ATOM 439 N N . LYS A 1 59 ? -21.875 37.781 16.609 1 93.69 59 LYS A N 1
ATOM 440 C CA . LYS A 1 59 ? -22.766 36.625 16.453 1 93.69 59 LYS A CA 1
ATOM 441 C C . LYS A 1 59 ? -22.562 35.594 17.578 1 93.69 59 LYS A C 1
ATOM 443 O O . LYS A 1 59 ? -23.547 35.094 18.109 1 93.69 59 LYS A O 1
ATOM 448 N N . ILE A 1 60 ? -21.359 35.344 17.891 1 95.31 60 ILE A N 1
ATOM 449 C CA . ILE A 1 60 ? -21.047 34.375 18.938 1 95.31 60 ILE A CA 1
ATOM 450 C C . ILE A 1 60 ? -21.516 34.875 20.281 1 95.31 60 ILE A C 1
ATOM 452 O O . ILE A 1 60 ? -22.047 34.125 21.094 1 95.31 60 ILE A O 1
ATOM 456 N N . ARG A 1 61 ? -21.359 36.156 20.516 1 95.56 61 ARG A N 1
ATOM 457 C CA . ARG A 1 61 ? -21.844 36.781 21.75 1 95.56 61 ARG A CA 1
ATOM 458 C C . ARG A 1 61 ? -23.344 36.594 21.875 1 95.56 61 ARG A C 1
ATOM 460 O O . ARG A 1 61 ? -23.844 36.25 22.953 1 95.56 61 ARG A O 1
ATOM 467 N N . ASP A 1 62 ? -24.047 36.812 20.797 1 94.75 62 ASP A N 1
ATOM 468 C CA . ASP A 1 62 ? -25.5 36.719 20.797 1 94.75 62 ASP A CA 1
ATOM 469 C C . ASP A 1 62 ? -25.938 35.281 21.094 1 94.75 62 ASP A C 1
ATOM 471 O O . ASP A 1 62 ? -26.875 35.062 21.875 1 94.75 62 ASP A O 1
ATOM 475 N N . VAL A 1 63 ? -25.266 34.344 20.469 1 94.5 63 VAL A N 1
ATOM 476 C CA . VAL A 1 63 ? -25.609 32.938 20.656 1 94.5 63 VAL A CA 1
ATOM 477 C C . VAL A 1 63 ? -25.266 32.531 22.078 1 94.5 63 VAL A C 1
ATOM 479 O O . VAL A 1 63 ? -26.031 31.766 22.703 1 94.5 63 VAL A O 1
ATOM 482 N N . GLN A 1 64 ? -24.125 32.969 22.578 1 96.19 64 GLN A N 1
ATOM 483 C CA . GLN A 1 64 ? -23.734 32.656 23.953 1 96.19 64 GLN A CA 1
ATOM 484 C C . GLN A 1 64 ? -24.75 33.219 24.953 1 96.19 64 GLN A C 1
ATOM 486 O O . GLN A 1 64 ? -25.062 32.594 25.953 1 96.19 64 GLN A O 1
ATOM 491 N N . LYS A 1 65 ? -25.219 34.406 24.672 1 95.75 65 LYS A N 1
ATOM 492 C CA . LYS A 1 65 ? -26.219 35.031 25.516 1 95.75 65 LYS A CA 1
ATOM 493 C C . LYS A 1 65 ? -27.5 34.188 25.578 1 95.75 65 LYS A C 1
ATOM 495 O O . LYS A 1 65 ? -28.094 34.031 26.641 1 95.75 65 LYS A O 1
ATOM 500 N N . LEU A 1 66 ? -27.859 33.719 24.453 1 94.62 66 LEU A N 1
ATOM 501 C CA . LEU A 1 66 ? -29.016 32.812 24.391 1 94.62 66 LEU A CA 1
ATOM 502 C C . LEU A 1 66 ? -28.828 31.609 25.297 1 94.62 66 LEU A C 1
ATOM 504 O O . LEU A 1 66 ? -29.75 31.234 26.031 1 94.62 66 LEU A O 1
ATOM 508 N N . ALA A 1 67 ? -27.703 30.984 25.297 1 96.25 67 ALA A N 1
ATOM 509 C CA . ALA A 1 67 ? -27.406 29.797 26.094 1 96.25 67 ALA A CA 1
ATOM 510 C C . ALA A 1 67 ? -27.391 30.109 27.578 1 96.25 67 ALA A C 1
ATOM 512 O O . ALA A 1 67 ? -27.891 29.344 28.391 1 96.25 67 ALA A O 1
ATOM 513 N N . VAL A 1 68 ? -26.797 31.219 27.969 1 97 68 VAL A N 1
ATOM 514 C CA . VAL A 1 68 ? -26.547 31.562 29.359 1 97 68 VAL A CA 1
ATOM 515 C C . VAL A 1 68 ? -27.797 32.156 29.984 1 97 68 VAL A C 1
ATOM 517 O O . VAL A 1 68 ? -28.125 31.875 31.141 1 97 68 VAL A O 1
ATOM 520 N N . GLU A 1 69 ? -28.562 32.875 29.25 1 95.75 69 GLU A N 1
ATOM 521 C CA . GLU A 1 69 ? -29.656 33.625 29.844 1 95.75 69 GLU A CA 1
ATOM 522 C C . GLU A 1 69 ? -31 33 29.547 1 95.75 69 GLU A C 1
ATOM 524 O O . GLU A 1 69 ? -31.984 33.25 30.266 1 95.75 69 GLU A O 1
ATOM 529 N N . ASN A 1 70 ? -31.078 32.25 28.547 1 94.88 70 ASN A N 1
ATOM 530 C CA . ASN A 1 70 ? -32.406 31.766 28.141 1 94.88 70 ASN A CA 1
ATOM 531 C C . ASN A 1 70 ? -32.531 30.25 28.328 1 94.88 70 ASN A C 1
ATOM 533 O O . ASN A 1 70 ? -33.469 29.641 27.844 1 94.88 70 ASN A O 1
ATOM 537 N N . SER A 1 71 ? -31.594 29.594 28.828 1 95.56 71 SER A N 1
ATOM 538 C CA . SER A 1 71 ? -31.703 28.172 29.172 1 95.56 71 SER A CA 1
ATOM 539 C C . SER A 1 71 ? -31.828 27.984 30.688 1 95.56 71 SER A C 1
ATOM 541 O O . SER A 1 71 ? -31.516 28.875 31.453 1 95.56 71 SER A O 1
ATOM 543 N N . ARG A 1 72 ? -32.281 26.812 31.078 1 96.75 72 ARG A N 1
ATOM 544 C CA . ARG A 1 72 ? -32.625 26.547 32.469 1 96.75 72 ARG A CA 1
ATOM 545 C C . ARG A 1 72 ? -31.422 26.656 33.375 1 96.75 72 ARG A C 1
ATOM 547 O O . ARG A 1 72 ? -31.516 27.188 34.5 1 96.75 72 ARG A O 1
ATOM 554 N N . LEU A 1 73 ? -30.297 26.156 32.875 1 97.38 73 LEU A N 1
ATOM 555 C CA . LEU A 1 73 ? -29.141 26.062 33.75 1 97.38 73 LEU A CA 1
ATOM 556 C C . LEU A 1 73 ? -28.047 27.047 33.344 1 97.38 73 LEU A C 1
ATOM 558 O O . LEU A 1 73 ? -27.031 27.172 34.031 1 97.38 73 LEU A O 1
ATOM 562 N N . GLY A 1 74 ? -28.188 27.75 32.219 1 97.38 74 GLY A N 1
ATOM 563 C CA . GLY A 1 74 ? -27.266 28.781 31.781 1 97.38 74 GLY A CA 1
ATOM 564 C C . GLY A 1 74 ? -25.875 28.25 31.484 1 97.38 74 GLY A C 1
ATOM 565 O O . GLY A 1 74 ? -24.891 28.938 31.719 1 97.38 74 GLY A O 1
ATOM 566 N N . ILE A 1 75 ? -25.734 27.062 31.016 1 98.38 75 ILE A N 1
ATOM 567 C CA . ILE A 1 75 ? -24.438 26.469 30.703 1 98.38 75 ILE A CA 1
ATOM 568 C C . ILE A 1 75 ? -23.891 27.062 29.406 1 98.38 75 ILE A C 1
ATOM 570 O O . ILE A 1 75 ? -24.562 27.031 28.375 1 98.38 75 ILE A O 1
ATOM 574 N N . PRO A 1 76 ? -22.688 27.672 29.406 1 98.25 76 PRO A N 1
ATOM 575 C CA . PRO A 1 76 ? -22.141 28.266 28.188 1 98.25 76 PRO A CA 1
ATOM 576 C C . PRO A 1 76 ? -21.812 27.219 27.125 1 98.25 76 PRO A C 1
ATOM 578 O O . PRO A 1 76 ? -21.625 26.047 27.453 1 98.25 76 PRO A O 1
ATOM 581 N N . LEU A 1 77 ? -21.688 27.688 25.859 1 97.94 77 LEU A N 1
ATOM 582 C CA . LEU A 1 77 ? -21.375 26.828 24.719 1 97.94 77 LEU A CA 1
ATOM 583 C C . LEU A 1 77 ? -19.891 26.891 24.375 1 97.94 77 LEU A C 1
ATOM 585 O O . LEU A 1 77 ? -19.234 27.891 24.641 1 97.94 77 LEU A O 1
ATOM 589 N N . LEU A 1 78 ? -19.375 25.766 23.844 1 97.94 78 LEU A N 1
ATOM 590 C CA . LEU A 1 78 ? -18.094 25.781 23.141 1 97.94 78 LEU A CA 1
ATOM 591 C C . LEU A 1 78 ? -18.266 26.219 21.688 1 97.94 78 LEU A C 1
ATOM 593 O O . LEU A 1 78 ? -19.234 25.844 21.047 1 97.94 78 LEU A O 1
ATOM 597 N N . PHE A 1 79 ? -17.391 27.078 21.234 1 97.19 79 PHE A N 1
ATOM 598 C CA . PHE A 1 79 ? -17.406 27.453 19.828 1 97.19 79 PHE A CA 1
ATOM 599 C C . PHE A 1 79 ? -16.141 26.969 19.125 1 97.19 79 PHE A C 1
ATOM 601 O O . PHE A 1 79 ? -15.039 27.438 19.406 1 97.19 79 PHE A O 1
ATOM 608 N N . GLY A 1 80 ? -16.344 25.969 18.203 1 96.62 80 GLY A N 1
ATOM 609 C CA . GLY A 1 80 ? -15.227 25.328 17.531 1 96.62 80 GLY A CA 1
ATOM 610 C C . GLY A 1 80 ? -15.117 25.703 16.062 1 96.62 80 GLY A C 1
ATOM 611 O O . GLY A 1 80 ? -16.125 25.938 15.398 1 96.62 80 GLY A O 1
ATOM 612 N N . MET A 1 81 ? -13.898 25.734 15.57 1 96.25 81 MET A N 1
ATOM 613 C CA . MET A 1 81 ? -13.641 25.984 14.156 1 96.25 81 MET A CA 1
ATOM 614 C C . MET A 1 81 ? -12.328 25.328 13.719 1 96.25 81 MET A C 1
ATOM 616 O O . MET A 1 81 ? -11.43 25.125 14.539 1 96.25 81 MET A O 1
ATOM 620 N N . ASP A 1 82 ? -12.258 25 12.445 1 96.44 82 ASP A N 1
ATOM 621 C CA . ASP A 1 82 ? -10.992 24.531 11.867 1 96.44 82 ASP A CA 1
ATOM 622 C C . ASP A 1 82 ? -10.023 25.703 11.688 1 96.44 82 ASP A C 1
ATOM 624 O O . ASP A 1 82 ? -10.094 26.422 10.695 1 96.44 82 ASP A O 1
ATOM 628 N N . VAL A 1 83 ? -9.203 25.891 12.602 1 97.5 83 VAL A N 1
ATOM 629 C CA . VAL A 1 83 ? -8.07 26.812 12.539 1 97.5 83 VAL A CA 1
ATOM 630 C C . VAL A 1 83 ? -6.77 26.016 12.398 1 97.5 83 VAL A C 1
ATOM 632 O O . VAL A 1 83 ? -6.082 25.766 13.391 1 97.5 83 VAL A O 1
ATOM 635 N N . ILE A 1 84 ? -6.438 25.656 11.203 1 96.44 84 ILE A N 1
ATOM 636 C CA . ILE A 1 84 ? -5.473 24.594 10.938 1 96.44 84 ILE A CA 1
ATOM 637 C C . ILE A 1 84 ? -4.078 25.203 10.773 1 96.44 84 ILE A C 1
ATOM 639 O O . ILE A 1 84 ? -3.143 24.812 11.477 1 96.44 84 ILE A O 1
ATOM 643 N N . HIS A 1 85 ? -3.938 26.156 9.805 1 98.12 85 HIS A N 1
ATOM 644 C CA . HIS A 1 85 ? -2.658 26.828 9.617 1 98.12 85 HIS A CA 1
ATOM 645 C C . HIS A 1 85 ? -2.846 28.344 9.508 1 98.12 85 HIS A C 1
ATOM 647 O O . HIS A 1 85 ? -2.309 28.969 8.594 1 98.12 85 HIS A O 1
ATOM 653 N N . GLY A 1 86 ? -3.637 28.781 10.492 1 98.38 86 GLY A N 1
ATOM 654 C CA . GLY A 1 86 ? -3.945 30.203 10.555 1 98.38 86 GLY A CA 1
ATOM 655 C C . GLY A 1 86 ? -5.434 30.5 10.609 1 98.38 86 GLY A C 1
ATOM 656 O O . GLY A 1 86 ? -6.25 29.625 10.281 1 98.38 86 GLY A O 1
ATOM 657 N N . TYR A 1 87 ? -5.773 31.656 11.094 1 97.56 87 TYR A N 1
ATOM 658 C CA . TYR A 1 87 ? -7.137 32.156 11.023 1 97.56 87 TYR A CA 1
ATOM 659 C C . TYR A 1 87 ? -7.316 33.094 9.836 1 97.56 87 TYR A C 1
ATOM 661 O O . TYR A 1 87 ? -7.344 32.656 8.688 1 97.56 87 TYR A O 1
ATOM 669 N N . GLU A 1 88 ? -7.051 34.375 10 1 97.88 88 GLU A N 1
ATOM 670 C CA . GLU A 1 88 ? -7.055 35.188 8.805 1 97.88 88 GLU A CA 1
ATOM 671 C C . GLU A 1 88 ? -5.637 35.438 8.281 1 97.88 88 GLU A C 1
ATOM 673 O O . GLU A 1 88 ? -5.434 35.594 7.082 1 97.88 88 GLU A O 1
ATOM 678 N N . THR A 1 89 ? -4.652 35.531 9.156 1 98.5 89 THR A N 1
ATOM 679 C CA . THR A 1 89 ? -3.258 35.375 8.758 1 98.5 89 THR A CA 1
ATOM 680 C C . THR A 1 89 ? -2.92 33.906 8.539 1 98.5 89 THR A C 1
ATOM 682 O O . THR A 1 89 ? -2.781 33.125 9.5 1 98.5 89 THR A O 1
ATOM 685 N N . ILE A 1 90 ? -2.75 33.594 7.289 1 98.69 90 ILE A N 1
ATOM 686 C CA . ILE A 1 90 ? -2.57 32.188 6.941 1 98.69 90 ILE A CA 1
ATOM 687 C C . ILE A 1 90 ? -1.084 31.875 6.777 1 98.69 90 ILE A C 1
ATOM 689 O O . ILE A 1 90 ? -0.362 32.625 6.105 1 98.69 90 ILE A O 1
ATOM 693 N N . PHE A 1 91 ? -0.663 30.859 7.41 1 98.81 91 PHE A N 1
ATOM 694 C CA . PHE A 1 91 ? 0.702 30.359 7.293 1 98.81 91 PHE A CA 1
ATOM 695 C C . PHE A 1 91 ? 0.782 29.25 6.254 1 98.81 91 PHE A C 1
ATOM 697 O O . PHE A 1 91 ? -0.234 28.859 5.676 1 98.81 91 PHE A O 1
ATOM 704 N N . PRO A 1 92 ? 2.029 28.766 5.895 1 98.81 92 PRO A N 1
ATOM 705 C CA . PRO A 1 92 ? 2.113 27.656 4.941 1 98.81 92 PRO A CA 1
ATOM 706 C C . PRO A 1 92 ? 1.249 26.469 5.348 1 98.81 92 PRO A C 1
ATOM 708 O O . PRO A 1 92 ? 1.001 26.25 6.535 1 98.81 92 PRO A O 1
ATOM 711 N N . ILE A 1 93 ? 0.763 25.703 4.328 1 98.81 93 ILE A N 1
ATOM 712 C CA . ILE A 1 93 ? 0.11 24.438 4.684 1 98.81 93 ILE A CA 1
ATOM 713 C C . ILE A 1 93 ? 1.007 23.641 5.621 1 98.81 93 ILE A C 1
ATOM 715 O O . ILE A 1 93 ? 2.232 23.766 5.582 1 98.81 93 ILE A O 1
ATOM 719 N N . PRO A 1 94 ? 0.412 22.812 6.445 1 98.88 94 PRO A N 1
ATOM 720 C CA . PRO A 1 94 ? 1.182 22.141 7.496 1 98.88 94 PRO A CA 1
ATOM 721 C C . PRO A 1 94 ? 2.373 21.359 6.949 1 98.88 94 PRO A C 1
ATOM 723 O O . PRO A 1 94 ? 3.449 21.359 7.555 1 98.88 94 PRO A O 1
ATOM 726 N N . LEU A 1 95 ? 2.236 20.703 5.828 1 98.88 95 LEU A N 1
ATOM 727 C CA . LEU A 1 95 ? 3.377 20.016 5.238 1 98.88 95 LEU A CA 1
ATOM 728 C C . LEU A 1 95 ? 4.512 20.984 4.938 1 98.88 95 LEU A C 1
ATOM 730 O O . LEU A 1 95 ? 5.676 20.703 5.219 1 98.88 95 LEU A O 1
ATOM 734 N N . GLY A 1 96 ? 4.16 22.141 4.328 1 98.88 96 GLY A N 1
ATOM 735 C CA . GLY A 1 96 ? 5.145 23.188 4.094 1 98.88 96 GLY A CA 1
ATOM 736 C C . GLY A 1 96 ? 5.734 23.75 5.375 1 98.88 96 GLY A C 1
ATOM 737 O O . GLY A 1 96 ? 6.945 23.938 5.473 1 98.88 96 GLY A O 1
ATOM 738 N N . LEU A 1 97 ? 4.855 24.016 6.328 1 98.88 97 LEU A N 1
ATOM 739 C CA . LEU A 1 97 ? 5.285 24.531 7.621 1 98.88 97 LEU A CA 1
ATOM 740 C C . LEU A 1 97 ? 6.285 23.594 8.281 1 98.88 97 LEU A C 1
ATOM 742 O O . LEU A 1 97 ? 7.266 24.031 8.875 1 98.88 97 LEU A O 1
ATOM 746 N N . SER A 1 98 ? 6.07 22.297 8.172 1 98.88 98 SER A N 1
ATOM 747 C CA . SER A 1 98 ? 6.961 21.297 8.766 1 98.88 98 SER A CA 1
ATOM 748 C C . SER A 1 98 ? 8.352 21.375 8.148 1 98.88 98 SER A C 1
ATOM 750 O O . SER A 1 98 ? 9.336 20.984 8.781 1 98.88 98 SER A O 1
ATOM 752 N N . CYS A 1 99 ? 8.469 21.891 6.961 1 98.88 99 CYS A N 1
ATOM 753 C CA . CYS A 1 99 ? 9.734 21.922 6.238 1 98.88 99 CYS A CA 1
ATOM 754 C C . CYS A 1 99 ? 10.641 23.031 6.766 1 98.88 99 CYS A C 1
ATOM 756 O O . CYS A 1 99 ? 11.812 23.109 6.398 1 98.88 99 CYS A O 1
ATOM 758 N N . THR A 1 100 ? 10.133 23.844 7.691 1 98.62 100 THR A N 1
ATOM 759 C CA . THR A 1 100 ? 10.977 24.844 8.344 1 98.62 100 THR A CA 1
ATOM 760 C C . THR A 1 100 ? 11.93 24.188 9.328 1 98.62 100 THR A C 1
ATOM 762 O O . THR A 1 100 ? 13.008 24.719 9.617 1 98.62 100 THR A O 1
ATOM 765 N N . TRP A 1 101 ? 11.477 23.094 9.93 1 98.62 101 TRP A N 1
ATOM 766 C CA . TRP A 1 101 ? 12.203 22.422 11.008 1 98.62 101 TRP A CA 1
ATOM 767 C C . TRP A 1 101 ? 12.469 23.375 12.164 1 98.62 101 TRP A C 1
ATOM 769 O O . TRP A 1 101 ? 13.516 23.281 12.82 1 98.62 101 TRP A O 1
ATOM 779 N N . ASP A 1 102 ? 11.664 24.344 12.312 1 98.25 102 ASP A N 1
ATOM 780 C CA . ASP A 1 102 ? 11.797 25.359 13.344 1 98.25 102 ASP A CA 1
ATOM 781 C C . ASP A 1 102 ? 10.609 25.328 14.312 1 98.25 102 ASP A C 1
ATOM 783 O O . ASP A 1 102 ? 9.586 25.953 14.07 1 98.25 102 ASP A O 1
ATOM 787 N N . MET A 1 103 ? 10.82 24.688 15.477 1 98.38 103 MET A N 1
ATOM 788 C CA . MET A 1 103 ? 9.727 24.469 16.422 1 98.38 103 MET A CA 1
ATOM 789 C C . MET A 1 103 ? 9.234 25.797 17 1 98.38 103 MET A C 1
ATOM 791 O O . MET A 1 103 ? 8.047 25.953 17.297 1 98.38 103 MET A O 1
ATOM 795 N N . LYS A 1 104 ? 10.109 26.75 17.141 1 98.12 104 LYS A N 1
ATOM 796 C CA . LYS A 1 104 ? 9.688 28.047 17.625 1 98.12 104 LYS A CA 1
ATOM 797 C C . LYS A 1 104 ? 8.789 28.75 16.594 1 98.12 104 LYS A C 1
ATOM 799 O O . LYS A 1 104 ? 7.797 29.391 16.969 1 98.12 104 LYS A O 1
ATOM 804 N N . ALA A 1 105 ? 9.188 28.656 15.328 1 98.12 105 ALA A N 1
ATOM 805 C CA . ALA A 1 105 ? 8.359 29.234 14.266 1 98.12 105 ALA A CA 1
ATOM 806 C C . ALA A 1 105 ? 7.004 28.547 14.203 1 98.12 105 ALA A C 1
ATOM 808 O O . ALA A 1 105 ? 5.977 29.203 13.992 1 98.12 105 ALA A O 1
ATOM 809 N N . ILE A 1 106 ? 6.988 27.266 14.328 1 98.81 106 ILE A N 1
ATOM 810 C CA . ILE A 1 106 ? 5.75 26.484 14.281 1 98.81 106 ILE A CA 1
ATOM 811 C C . ILE A 1 106 ? 4.871 26.859 15.477 1 98.81 106 ILE A C 1
ATOM 813 O O . ILE A 1 106 ? 3.666 27.078 15.32 1 98.81 106 ILE A O 1
ATOM 817 N N . GLU A 1 107 ? 5.434 26.953 16.656 1 98.81 107 GLU A N 1
ATOM 818 C CA . GLU A 1 107 ? 4.695 27.391 17.844 1 98.81 107 GLU A CA 1
ATOM 819 C C . GLU A 1 107 ? 4.141 28.797 17.656 1 98.81 107 GLU A C 1
ATOM 821 O O . GLU A 1 107 ? 2.994 29.078 18 1 98.81 107 GLU A O 1
ATOM 826 N N . GLU A 1 108 ? 4.98 29.703 17.047 1 98.75 108 GLU A N 1
ATOM 827 C CA . GLU A 1 108 ? 4.566 31.078 16.797 1 98.75 108 GLU A CA 1
ATOM 828 C C . GLU A 1 108 ? 3.363 31.125 15.859 1 98.75 108 GLU A C 1
ATOM 830 O O . GLU A 1 108 ? 2.441 31.922 16.062 1 98.75 108 GLU A O 1
ATOM 835 N N . SER A 1 109 ? 3.357 30.312 14.836 1 98.81 109 SER A N 1
ATOM 836 C CA . SER A 1 109 ? 2.236 30.266 13.898 1 98.81 109 SER A CA 1
ATOM 837 C C . SER A 1 109 ? 0.944 29.875 14.602 1 98.81 109 SER A C 1
ATOM 839 O O . SER A 1 109 ? -0.105 30.469 14.383 1 98.81 109 SER A O 1
ATOM 841 N N . ALA A 1 110 ? 1.019 28.844 15.461 1 98.88 110 ALA A N 1
ATOM 842 C CA . ALA A 1 110 ? -0.148 28.422 16.219 1 98.88 110 ALA A CA 1
ATOM 843 C C . ALA A 1 110 ? -0.592 29.5 17.203 1 98.88 110 ALA A C 1
ATOM 845 O O . ALA A 1 110 ? -1.79 29.703 17.406 1 98.88 110 ALA A O 1
ATOM 846 N N . ARG A 1 111 ? 0.366 30.203 17.844 1 98.81 111 ARG A N 1
ATOM 847 C CA . ARG A 1 111 ? 0.074 31.281 18.797 1 98.81 111 ARG A CA 1
ATOM 848 C C . ARG A 1 111 ? -0.688 32.406 18.109 1 98.81 111 ARG A C 1
ATOM 850 O O . ARG A 1 111 ? -1.694 32.875 18.641 1 98.81 111 ARG A O 1
ATOM 857 N N . ILE A 1 112 ? -0.225 32.781 16.953 1 98.88 112 ILE A N 1
ATOM 858 C CA . ILE A 1 112 ? -0.876 33.844 16.203 1 98.88 112 ILE A CA 1
ATOM 859 C C . ILE A 1 112 ? -2.281 33.406 15.797 1 98.88 112 ILE A C 1
ATOM 861 O O . ILE A 1 112 ? -3.236 34.188 15.914 1 98.88 112 ILE A O 1
ATOM 865 N N . ALA A 1 113 ? -2.432 32.188 15.328 1 98.81 113 ALA A N 1
ATOM 866 C CA . ALA A 1 113 ? -3.742 31.641 14.969 1 98.81 113 ALA A CA 1
ATOM 867 C C . ALA A 1 113 ? -4.699 31.688 16.156 1 98.81 113 ALA A C 1
ATOM 869 O O . ALA A 1 113 ? -5.867 32.062 16.016 1 98.81 113 ALA A O 1
ATOM 870 N N . ALA A 1 114 ? -4.203 31.281 17.328 1 98.81 114 ALA A N 1
ATOM 871 C CA . ALA A 1 114 ? -5.016 31.281 18.531 1 98.81 114 ALA 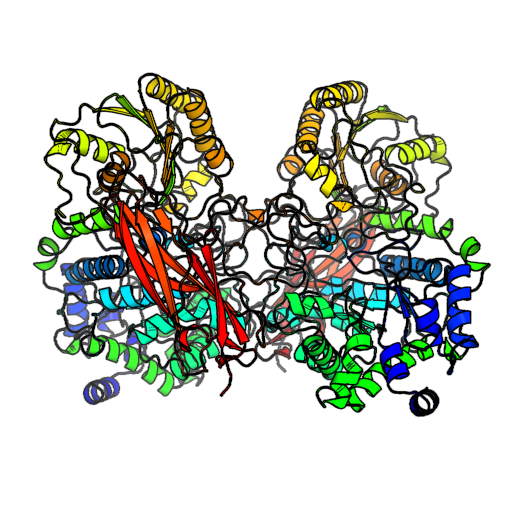A CA 1
ATOM 872 C C . ALA A 1 114 ? -5.449 32.719 18.906 1 98.81 114 ALA A C 1
ATOM 874 O O . ALA A 1 114 ? -6.598 32.938 19.281 1 98.81 114 ALA A O 1
ATOM 875 N N . ILE A 1 115 ? -4.523 33.656 18.812 1 98.75 115 ILE A N 1
ATOM 876 C CA . ILE A 1 115 ? -4.816 35.062 19.109 1 98.75 115 ILE A CA 1
ATOM 877 C C . ILE A 1 115 ? -5.93 35.562 18.203 1 98.75 115 ILE A C 1
ATOM 879 O O . ILE A 1 115 ? -6.91 36.156 18.672 1 98.75 115 ILE A O 1
ATOM 883 N N . GLU A 1 116 ? -5.758 35.281 16.938 1 98.69 116 GLU A N 1
ATOM 884 C CA . GLU A 1 116 ? -6.734 35.812 15.977 1 98.69 116 GLU A CA 1
ATOM 885 C C . GLU A 1 116 ? -8.086 35.094 16.141 1 98.69 116 GLU A C 1
ATOM 887 O O . GLU A 1 116 ? -9.133 35.75 16.125 1 98.69 116 GLU A O 1
ATOM 892 N N . ALA A 1 117 ? -8.086 33.812 16.281 1 98.5 117 ALA A N 1
ATOM 893 C CA . ALA A 1 117 ? -9.328 33.062 16.422 1 98.5 117 ALA A CA 1
ATOM 894 C C . ALA A 1 117 ? -10.086 33.469 17.672 1 98.5 117 ALA A C 1
ATOM 896 O O . ALA A 1 117 ? -11.297 33.688 17.625 1 98.5 117 ALA A O 1
ATOM 897 N N . SER A 1 118 ? -9.383 33.562 18.797 1 98.44 118 SER A N 1
ATOM 898 C CA . SER A 1 118 ? -10.016 33.938 20.062 1 98.44 118 SER A CA 1
ATOM 899 C C . SER A 1 118 ? -10.57 35.375 19.984 1 98.44 118 SER A C 1
ATOM 901 O O . SER A 1 118 ? -11.594 35.656 20.609 1 98.44 118 SER A O 1
ATOM 903 N N . ALA A 1 119 ? -9.906 36.188 19.234 1 98.25 119 ALA A N 1
ATOM 904 C CA . ALA A 1 119 ? -10.375 37.562 19.062 1 98.25 119 ALA A CA 1
ATOM 905 C C . ALA A 1 119 ? -11.711 37.594 18.328 1 98.25 119 ALA A C 1
ATOM 907 O O . ALA A 1 119 ? -12.453 38.562 18.438 1 98.25 119 ALA A O 1
ATOM 908 N N . ASP A 1 120 ? -11.969 36.531 17.641 1 97.31 120 ASP A N 1
ATOM 909 C CA . ASP A 1 120 ? -13.211 36.469 16.875 1 97.31 120 ASP A CA 1
ATOM 910 C C . ASP A 1 120 ? -14.211 35.531 17.547 1 97.31 120 ASP A C 1
ATOM 912 O O . ASP A 1 120 ? -15.133 35.031 16.891 1 97.31 120 ASP A O 1
ATOM 916 N N . GLY A 1 121 ? -14.023 35.156 18.719 1 96.94 121 GLY A N 1
ATOM 917 C CA . GLY A 1 121 ? -15.008 34.469 19.547 1 96.94 121 GLY A CA 1
ATOM 918 C C . GLY A 1 121 ? -14.797 32.969 19.609 1 96.94 121 GLY A C 1
ATOM 919 O O . GLY A 1 121 ? -15.516 32.281 20.312 1 96.94 121 GLY A O 1
ATOM 920 N N . ILE A 1 122 ? -13.805 32.469 18.922 1 97.69 122 ILE A N 1
ATOM 921 C CA . ILE A 1 122 ? -13.562 31.031 18.859 1 97.69 122 ILE A CA 1
ATOM 922 C C . ILE A 1 122 ? -12.789 30.578 20.094 1 97.69 122 ILE A C 1
ATOM 924 O O . ILE A 1 122 ? -11.773 31.188 20.453 1 97.69 122 ILE A O 1
ATOM 928 N N . SER A 1 123 ? -13.211 29.531 20.734 1 97.75 123 SER A N 1
ATOM 929 C CA . SER A 1 123 ? -12.555 29.062 21.953 1 97.75 123 SER A CA 1
ATOM 930 C C . SER A 1 123 ? -11.938 27.688 21.75 1 97.75 123 SER A C 1
ATOM 932 O O . SER A 1 123 ? -11.25 27.172 22.641 1 97.75 123 SER A O 1
ATOM 934 N N . TRP A 1 124 ? -12.18 27.031 20.625 1 98.44 124 TRP A N 1
ATOM 935 C CA . TRP A 1 124 ? -11.82 25.641 20.391 1 98.44 124 TRP A CA 1
ATOM 936 C C . TRP A 1 124 ? -11.477 25.422 18.922 1 98.44 124 TRP A C 1
ATOM 938 O O . TRP A 1 124 ? -12.195 25.875 18.031 1 98.44 124 TRP A O 1
ATOM 948 N N . THR A 1 125 ? -10.273 24.844 18.625 1 98.44 125 THR A N 1
ATOM 949 C CA . THR A 1 125 ? -9.914 24.578 17.25 1 98.44 125 THR A CA 1
ATOM 950 C C . THR A 1 125 ? -9.695 23.078 17.016 1 98.44 125 THR A C 1
ATOM 952 O O . THR A 1 125 ? -9.398 22.344 17.969 1 98.44 125 THR A O 1
ATOM 955 N N . PHE A 1 126 ? -9.891 22.594 15.766 1 98 126 PHE A N 1
ATOM 956 C CA . PHE A 1 126 ? -9.664 21.203 15.367 1 98 126 PHE A CA 1
ATOM 957 C C . PHE A 1 126 ? -8.297 21.062 14.703 1 98 126 PHE A C 1
ATOM 959 O O . PHE A 1 126 ? -8.211 20.672 13.531 1 98 126 PHE A O 1
ATOM 966 N N . SER A 1 127 ? -7.27 21.281 15.391 1 98.38 127 SER A N 1
ATOM 967 C CA . SER A 1 127 ? -5.848 21.281 15.062 1 98.38 127 SER A CA 1
ATOM 968 C C . SER A 1 127 ? -5 20.984 16.297 1 98.38 127 SER A C 1
ATOM 970 O O . SER A 1 127 ? -5.398 21.312 17.422 1 98.38 127 SER A O 1
ATOM 972 N N . PRO A 1 128 ? -3.938 20.328 16.094 1 98.62 128 PRO A N 1
ATOM 973 C CA . PRO A 1 128 ? -3.252 19.984 14.852 1 98.62 128 PRO A CA 1
ATOM 974 C C . PRO A 1 128 ? -3.623 18.594 14.352 1 98.62 128 PRO A C 1
ATOM 976 O O . PRO A 1 128 ? -4.035 17.734 15.133 1 98.62 128 PRO A O 1
ATOM 979 N N . MET A 1 129 ? -3.518 18.391 13.023 1 98.69 129 MET A N 1
ATOM 980 C CA . MET A 1 129 ? -3.457 17.031 12.477 1 98.69 129 MET A CA 1
ATOM 981 C C . MET A 1 129 ? -2.051 16.469 12.602 1 98.69 129 MET A C 1
ATOM 983 O O . MET A 1 129 ? -1.087 17.047 12.109 1 98.69 129 MET A O 1
ATOM 987 N N . VAL A 1 130 ? -1.951 15.336 13.227 1 98.56 130 VAL A N 1
ATOM 988 C CA . VAL A 1 130 ? -0.618 14.805 13.484 1 98.56 130 VAL A CA 1
ATOM 989 C C . VAL A 1 130 ? -0.474 13.43 12.828 1 98.56 130 VAL A C 1
ATOM 991 O O . VAL A 1 130 ? 0.413 12.656 13.188 1 98.56 130 VAL A O 1
ATOM 994 N N . ASP A 1 131 ? -1.348 13.102 11.875 1 98.19 131 ASP A N 1
ATOM 995 C CA . ASP A 1 131 ? -1.283 11.844 11.133 1 98.19 131 ASP A CA 1
ATOM 996 C C . ASP A 1 131 ? 0.054 11.703 10.414 1 98.19 131 ASP A C 1
ATOM 998 O O . ASP A 1 131 ? 0.462 12.602 9.672 1 98.19 131 ASP A O 1
ATOM 1002 N N . ILE A 1 132 ? 0.689 10.555 10.617 1 98.25 132 ILE A N 1
ATOM 1003 C CA . ILE A 1 132 ? 1.85 10.195 9.812 1 98.25 132 ILE A CA 1
ATOM 1004 C C . ILE A 1 132 ? 1.392 9.68 8.453 1 98.25 132 ILE A C 1
ATOM 1006 O O . ILE A 1 132 ? 0.458 8.875 8.367 1 98.25 132 ILE A O 1
ATOM 1010 N N . SER A 1 133 ? 2.045 10.18 7.41 1 96.94 133 SER A N 1
ATOM 1011 C CA . SER A 1 133 ? 1.688 9.656 6.094 1 96.94 133 SER A CA 1
ATOM 1012 C C . SER A 1 133 ? 2.93 9.328 5.273 1 96.94 133 SER A C 1
ATOM 1014 O O . SER A 1 133 ? 3.893 10.102 5.262 1 96.94 133 SER A O 1
ATOM 1016 N N . ARG A 1 134 ? 2.906 8.242 4.633 1 98.19 134 ARG A N 1
ATOM 1017 C CA . ARG A 1 134 ? 3.973 7.754 3.766 1 98.19 134 ARG A CA 1
ATOM 1018 C C . ARG A 1 134 ? 3.457 7.496 2.354 1 98.19 134 ARG A C 1
ATOM 1020 O O . ARG A 1 134 ? 4.09 6.781 1.575 1 98.19 134 ARG A O 1
ATOM 1027 N N . ASP A 1 135 ? 2.297 8.023 1.998 1 98.38 135 ASP A N 1
ATOM 1028 C CA . ASP A 1 135 ? 1.608 7.867 0.72 1 98.38 135 ASP A CA 1
ATOM 1029 C C . ASP A 1 135 ? 1.172 9.227 0.167 1 98.38 135 ASP A C 1
ATOM 1031 O O . ASP A 1 135 ? 0.102 9.727 0.516 1 98.38 135 ASP A O 1
ATOM 1035 N N . PRO A 1 136 ? 1.949 9.812 -0.785 1 98.62 136 PRO A N 1
ATOM 1036 C CA . PRO A 1 136 ? 1.635 11.156 -1.287 1 98.62 136 PRO A CA 1
ATOM 1037 C C . PRO A 1 136 ? 0.388 11.18 -2.168 1 98.62 136 PRO A C 1
ATOM 1039 O O . PRO A 1 136 ? -0.069 12.25 -2.57 1 98.62 136 PRO A O 1
ATOM 1042 N N . ARG A 1 137 ? -0.226 9.992 -2.463 1 98.62 137 ARG A N 1
ATOM 1043 C CA . ARG A 1 137 ? -1.491 9.969 -3.189 1 98.62 137 ARG A CA 1
ATOM 1044 C C . ARG A 1 137 ? -2.625 10.523 -2.334 1 98.62 137 ARG A C 1
ATOM 1046 O O . ARG A 1 137 ? -3.607 11.047 -2.863 1 98.62 137 ARG A O 1
ATOM 1053 N N . TRP A 1 138 ? -2.512 10.406 -1 1 98.62 138 TRP A N 1
ATOM 1054 C CA . TRP A 1 138 ? -3.484 10.922 -0.042 1 98.62 138 TRP A CA 1
ATOM 1055 C C . TRP A 1 138 ? -3.469 12.445 -0.02 1 98.62 138 TRP A C 1
ATOM 1057 O O . TRP A 1 138 ? -2.42 13.062 0.18 1 98.62 138 TRP A O 1
ATOM 1067 N N . GLY A 1 139 ? -4.574 13.055 -0.24 1 98.44 139 GLY A N 1
ATOM 1068 C CA . GLY A 1 139 ? -4.637 14.5 -0.335 1 98.44 139 GLY A CA 1
ATOM 1069 C C . GLY A 1 139 ? -4.344 15.195 0.98 1 98.44 139 GLY A C 1
ATOM 1070 O O . GLY A 1 139 ? -3.775 16.297 0.996 1 98.44 139 GLY A O 1
ATOM 1071 N N . ARG A 1 140 ? -4.629 14.57 2.068 1 98.31 140 ARG A N 1
ATOM 1072 C CA . ARG A 1 140 ? -4.559 15.227 3.369 1 98.31 140 ARG A CA 1
ATOM 1073 C C . ARG A 1 140 ? -3.129 15.234 3.904 1 98.31 140 ARG A C 1
ATOM 1075 O O . ARG A 1 140 ? -2.859 15.805 4.961 1 98.31 140 ARG A O 1
ATOM 1082 N N . VAL A 1 141 ? -2.15 14.688 3.139 1 98.12 141 VAL A N 1
ATOM 1083 C CA . VAL A 1 141 ? -0.759 14.867 3.541 1 98.12 141 VAL A CA 1
ATOM 1084 C C . VAL A 1 141 ? -0.453 16.359 3.707 1 98.12 141 VAL A C 1
ATOM 1086 O O . VAL A 1 141 ? 0.393 16.734 4.52 1 98.12 141 VAL A O 1
ATOM 1089 N N . SER A 1 142 ? -1.197 17.188 2.977 1 98.5 142 SER A N 1
ATOM 1090 C CA . SER A 1 142 ? -1.021 18.641 3.031 1 98.5 142 SER A CA 1
ATOM 1091 C C . SER A 1 142 ? -1.342 19.188 4.418 1 98.5 142 SER A C 1
ATOM 1093 O O . SER A 1 142 ? -0.889 20.266 4.785 1 98.5 142 SER A O 1
ATOM 1095 N N . GLU A 1 143 ? -2.121 18.453 5.188 1 98.19 143 GLU A N 1
ATOM 1096 C CA . GLU A 1 143 ? -2.592 18.906 6.492 1 98.19 143 GLU A CA 1
ATOM 1097 C C . GLU A 1 143 ? -1.703 18.391 7.617 1 98.19 143 GLU A C 1
ATOM 1099 O O . GLU A 1 143 ? -1.924 18.703 8.789 1 98.19 143 GLU A O 1
ATOM 1104 N N . GLY A 1 144 ? -0.677 17.594 7.238 1 97.75 144 GLY A N 1
ATOM 1105 C CA . GLY A 1 144 ? 0.146 16.969 8.266 1 97.75 144 GLY A CA 1
ATOM 1106 C C . GLY A 1 144 ? 1.605 17.375 8.18 1 97.75 144 GLY A C 1
ATOM 1107 O O . GLY A 1 144 ? 1.956 18.312 7.465 1 97.75 144 GLY A O 1
ATOM 1108 N N . SER A 1 145 ? 2.441 16.672 9 1 98.12 145 SER A N 1
ATOM 1109 C CA . SER A 1 145 ? 3.834 17.062 9.156 1 98.12 145 SER A CA 1
ATOM 1110 C C . SER A 1 145 ? 4.77 16.125 8.414 1 98.12 145 SER A C 1
ATOM 1112 O O . SER A 1 145 ? 5.98 16.109 8.664 1 98.12 145 SER A O 1
ATOM 1114 N N . GLY A 1 146 ? 4.18 15.25 7.645 1 98.31 146 GLY A N 1
ATOM 1115 C CA . GLY A 1 146 ? 5.035 14.422 6.812 1 98.31 146 GLY A CA 1
ATOM 1116 C C . GLY A 1 146 ? 5.18 13 7.328 1 98.31 146 GLY A C 1
ATOM 1117 O O . GLY A 1 146 ? 4.234 12.445 7.887 1 98.31 146 GLY A O 1
ATOM 1118 N N . GLU A 1 147 ? 6.391 12.266 7.035 1 98.75 147 GLU A N 1
ATOM 1119 C CA . GLU A 1 147 ? 6.484 10.812 7.121 1 98.75 147 GLU A CA 1
ATOM 1120 C C . GLU A 1 147 ? 7.164 10.383 8.414 1 98.75 147 GLU A C 1
ATOM 1122 O O . GLU A 1 147 ? 7.277 9.188 8.695 1 98.75 147 GLU A O 1
ATOM 1127 N N . ASP A 1 148 ? 7.652 11.297 9.328 1 98.81 148 ASP A N 1
ATOM 1128 C CA . ASP A 1 148 ? 8.523 10.898 10.43 1 98.81 148 ASP A CA 1
ATOM 1129 C C . ASP A 1 148 ? 7.824 11.086 11.781 1 98.81 148 ASP A C 1
ATOM 1131 O O . ASP A 1 148 ? 7.367 12.188 12.102 1 98.81 148 ASP A O 1
ATOM 1135 N N . PRO A 1 149 ? 7.805 10.109 12.625 1 98.38 149 PRO A N 1
ATOM 1136 C CA . PRO A 1 149 ? 7.094 10.203 13.898 1 98.38 149 PRO A CA 1
ATOM 1137 C C . PRO A 1 149 ? 7.82 11.086 14.914 1 98.38 149 PRO A C 1
ATOM 1139 O O . PRO A 1 149 ? 7.184 11.719 15.758 1 98.38 149 PRO A O 1
ATOM 1142 N N . PHE A 1 150 ? 9.172 11.133 14.883 1 98.62 150 PHE A N 1
ATOM 1143 C CA . PHE A 1 150 ? 9.914 11.969 15.812 1 98.62 150 PHE A CA 1
ATOM 1144 C C . PHE A 1 150 ? 9.641 13.445 15.547 1 98.62 150 PHE A C 1
ATOM 1146 O O . PHE A 1 150 ? 9.266 14.188 16.453 1 98.62 150 PHE A O 1
ATOM 1153 N N . LEU A 1 151 ? 9.797 13.812 14.305 1 98.81 151 LEU A N 1
ATOM 1154 C CA . LEU A 1 151 ? 9.516 15.195 13.922 1 98.81 151 LEU A CA 1
ATOM 1155 C C . LEU A 1 151 ? 8.055 15.539 14.172 1 98.81 151 LEU A C 1
ATOM 1157 O O . LEU A 1 151 ? 7.742 16.625 14.68 1 98.81 151 LEU A O 1
ATOM 1161 N N . GLY A 1 152 ? 7.148 14.609 13.789 1 98.75 152 GLY A N 1
ATOM 1162 C CA . GLY A 1 152 ? 5.73 14.812 14.031 1 98.75 152 GLY A CA 1
ATOM 1163 C C . GLY A 1 152 ? 5.395 15.031 15.492 1 98.75 152 GLY A C 1
ATOM 1164 O O . GLY A 1 152 ? 4.5 15.812 15.82 1 98.75 152 GLY A O 1
ATOM 1165 N N . SER A 1 153 ? 6.066 14.344 16.375 1 98.88 153 SER A N 1
ATOM 1166 C CA . SER A 1 153 ? 5.848 14.484 17.812 1 98.88 153 SER A CA 1
ATOM 1167 C C . SER A 1 153 ? 6.254 15.867 18.297 1 98.88 153 SER A C 1
ATOM 1169 O O . SER A 1 153 ? 5.543 16.484 19.094 1 98.88 153 SER A O 1
ATOM 1171 N N . LEU A 1 154 ? 7.402 16.344 17.828 1 98.81 154 LEU A N 1
ATOM 1172 C CA . LEU A 1 154 ? 7.863 17.672 18.203 1 98.81 154 LEU A CA 1
ATOM 1173 C C . LEU A 1 154 ? 6.898 18.75 17.719 1 98.81 154 LEU A C 1
ATOM 1175 O O . LEU A 1 154 ? 6.605 19.703 18.438 1 98.81 154 LEU A O 1
ATOM 1179 N N . ILE A 1 155 ? 6.418 18.578 16.547 1 98.88 155 ILE A N 1
ATOM 1180 C CA . ILE A 1 155 ? 5.508 19.562 15.961 1 98.88 155 ILE A CA 1
ATOM 1181 C C . ILE A 1 155 ? 4.18 19.547 16.703 1 98.88 155 ILE A C 1
ATOM 1183 O O . ILE A 1 155 ? 3.592 20.609 16.969 1 98.88 155 ILE A O 1
ATOM 1187 N N . ALA A 1 156 ? 3.697 18.344 17.047 1 98.88 156 ALA A N 1
ATOM 1188 C CA . ALA A 1 156 ? 2.479 18.234 17.844 1 98.88 156 ALA A CA 1
ATOM 1189 C C . ALA A 1 156 ? 2.598 19.047 19.141 1 98.88 156 ALA A C 1
ATOM 1191 O O . ALA A 1 156 ? 1.703 19.828 19.469 1 98.88 156 ALA A O 1
ATOM 1192 N N . ARG A 1 157 ? 3.691 18.906 19.859 1 98.75 157 ARG A N 1
ATOM 1193 C CA . ARG A 1 157 ? 3.924 19.625 21.109 1 98.75 157 ARG A CA 1
ATOM 1194 C C . ARG A 1 157 ? 3.945 21.125 20.875 1 98.75 157 ARG A C 1
ATOM 1196 O O . ARG A 1 157 ? 3.309 21.875 21.609 1 98.75 157 ARG A O 1
ATOM 1203 N N . ALA A 1 158 ? 4.668 21.547 19.812 1 98.81 158 ALA A N 1
ATOM 1204 C CA . ALA A 1 158 ? 4.824 22.969 19.516 1 98.81 158 ALA A CA 1
ATOM 1205 C C . ALA A 1 158 ? 3.475 23.609 19.219 1 98.81 158 ALA A C 1
ATOM 1207 O O . ALA A 1 158 ? 3.197 24.719 19.672 1 98.81 158 ALA A O 1
ATOM 1208 N N . MET A 1 159 ? 2.66 22.938 18.484 1 98.88 159 MET A N 1
ATOM 1209 C CA . MET A 1 159 ? 1.371 23.5 18.094 1 98.88 159 MET A CA 1
ATOM 1210 C C . MET A 1 159 ? 0.43 23.594 19.281 1 98.88 159 MET A C 1
ATOM 1212 O O . MET A 1 159 ? -0.257 24.609 19.469 1 98.88 159 MET A O 1
ATOM 1216 N N . ILE A 1 160 ? 0.397 22.562 20.125 1 98.81 160 ILE A N 1
ATOM 1217 C CA . ILE A 1 160 ? -0.464 22.562 21.297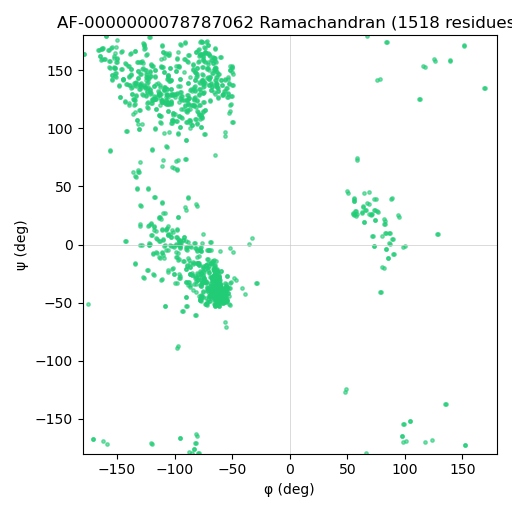 1 98.81 160 ILE A CA 1
ATOM 1218 C C . ILE A 1 160 ? -0.048 23.703 22.234 1 98.81 160 ILE A C 1
ATOM 1220 O O . ILE A 1 160 ? -0.896 24.438 22.734 1 98.81 160 ILE A O 1
ATOM 1224 N N . GLN A 1 161 ? 1.267 23.859 22.391 1 98.62 161 GLN A N 1
ATOM 1225 C CA . GLN A 1 161 ? 1.78 24.953 23.234 1 98.62 161 GLN A CA 1
ATOM 1226 C C . GLN A 1 161 ? 1.42 26.312 22.641 1 98.62 161 GLN A C 1
ATOM 1228 O O . GLN A 1 161 ? 1.125 27.25 23.391 1 98.62 161 GLN A O 1
ATOM 1233 N N . GLY A 1 162 ? 1.424 26.359 21.344 1 98.75 162 GLY A N 1
ATOM 1234 C CA . GLY A 1 162 ? 1.022 27.609 20.703 1 98.75 162 GLY A CA 1
ATOM 1235 C C . GLY A 1 162 ? -0.446 27.938 20.906 1 98.75 162 GLY A C 1
ATOM 1236 O O . GLY A 1 162 ? -0.807 29.094 21.109 1 98.75 162 GLY A O 1
ATOM 1237 N N . TYR A 1 163 ? -1.316 26.969 20.891 1 98.88 163 TYR A N 1
ATOM 1238 C CA . TYR A 1 163 ? -2.76 27.156 21 1 98.88 163 TYR A CA 1
ATOM 1239 C C . TYR A 1 163 ? -3.168 27.406 22.438 1 98.88 163 TYR A C 1
ATOM 1241 O O . TYR A 1 163 ? -3.953 28.312 22.734 1 98.88 163 TYR A O 1
ATOM 1249 N N . GLN A 1 164 ? -2.619 26.531 23.359 1 98.69 164 GLN A N 1
ATOM 1250 C CA . GLN A 1 164 ? -3.191 26.406 24.703 1 98.69 164 GLN A CA 1
ATOM 1251 C C . GLN A 1 164 ? -2.348 27.156 25.719 1 98.69 164 GLN A C 1
ATOM 1253 O O . GLN A 1 164 ? -2.811 27.438 26.828 1 98.69 164 GLN A O 1
ATOM 1258 N N . GLY A 1 165 ? -1.106 27.406 25.391 1 97.56 165 GLY A N 1
ATOM 1259 C CA . GLY A 1 165 ? -0.141 27.938 26.328 1 97.56 165 GLY A CA 1
ATOM 1260 C C . GLY A 1 165 ? 1.001 26.984 26.625 1 97.56 165 GLY A C 1
ATOM 1261 O O . GLY A 1 165 ? 0.825 25.766 26.578 1 97.56 165 GLY A O 1
ATOM 1262 N N . GLU A 1 166 ? 2.123 27.484 26.984 1 93.06 166 GLU A N 1
ATOM 1263 C CA . GLU A 1 166 ? 3.357 26.703 27.094 1 93.06 166 GLU A CA 1
ATOM 1264 C C . GLU A 1 166 ? 3.371 25.875 28.375 1 93.06 166 GLU A C 1
ATOM 1266 O O . GLU A 1 166 ? 3.713 24.688 28.344 1 93.06 166 GLU A O 1
ATOM 1271 N N . LYS A 1 167 ? 3.051 26.453 29.516 1 94.25 167 LYS A N 1
ATOM 1272 C CA . LYS A 1 167 ? 3.098 25.75 30.781 1 94.25 167 LYS A CA 1
ATOM 1273 C C . LYS A 1 167 ? 1.778 25.047 31.078 1 94.25 167 LYS A C 1
ATOM 1275 O O . LYS A 1 167 ? 0.727 25.688 31.156 1 94.25 167 LYS A O 1
ATOM 1280 N N . LEU A 1 168 ? 1.853 23.766 31.328 1 94.44 168 LEU A N 1
ATOM 1281 C CA . LEU A 1 168 ? 0.678 22.922 31.516 1 94.44 168 LEU A CA 1
ATOM 1282 C C . LEU A 1 168 ? -0.249 23.5 32.594 1 94.44 168 LEU A C 1
ATOM 1284 O O . LEU A 1 168 ? -1.468 23.516 32.406 1 94.44 168 LEU A O 1
ATOM 1288 N N . ALA A 1 169 ? 0.279 23.969 33.625 1 93.31 169 ALA A N 1
ATOM 1289 C CA . ALA A 1 169 ? -0.496 24.438 34.75 1 93.31 169 ALA A CA 1
ATOM 1290 C C . ALA A 1 169 ? -1.223 25.734 34.438 1 93.31 169 ALA A C 1
ATOM 1292 O O . ALA A 1 169 ? -2.184 26.109 35.125 1 93.31 169 ALA A O 1
ATOM 1293 N N . ASP A 1 170 ? -0.827 26.406 33.375 1 95.25 170 ASP A N 1
ATOM 1294 C CA . ASP A 1 170 ? -1.353 27.734 33.094 1 95.25 170 ASP A CA 1
ATOM 1295 C C . ASP A 1 170 ? -2.102 27.734 31.75 1 95.25 170 ASP A C 1
ATOM 1297 O O . ASP A 1 170 ? -2.441 28.781 31.219 1 95.25 170 ASP A O 1
ATOM 1301 N N . GLN A 1 171 ? -2.354 26.609 31.266 1 97.5 171 GLN A N 1
ATOM 1302 C CA . GLN A 1 171 ? -3.004 26.531 29.953 1 97.5 171 GLN A CA 1
ATOM 1303 C C . GLN A 1 171 ? -4.465 26.969 30.047 1 97.5 171 GLN A C 1
ATOM 1305 O O . GLN A 1 171 ? -5.141 26.688 31.047 1 97.5 171 GLN A O 1
ATOM 1310 N N . LEU A 1 172 ? -4.949 27.656 29 1 97.94 172 LEU A N 1
ATOM 1311 C CA . LEU A 1 172 ? -6.344 28 28.734 1 97.94 172 LEU A CA 1
ATOM 1312 C C . LEU A 1 172 ? -6.84 29.031 29.75 1 97.94 172 LEU A C 1
ATOM 1314 O O . LEU A 1 172 ? -8.039 29.094 30.031 1 97.94 172 LEU A O 1
ATOM 1318 N N . LYS A 1 173 ? -5.914 29.812 30.297 1 96.31 173 LYS A N 1
ATOM 1319 C CA . LYS A 1 173 ? -6.285 30.812 31.281 1 96.31 173 LYS A CA 1
ATOM 1320 C C . LYS A 1 173 ? -6.48 32.188 30.641 1 96.31 173 LYS A C 1
ATOM 1322 O O . LYS A 1 173 ? -7.289 32.969 31.109 1 96.31 173 LYS A O 1
ATOM 1327 N N . ARG A 1 174 ? -5.77 32.375 29.578 1 97.31 174 ARG A N 1
ATOM 1328 C CA . ARG A 1 174 ? -5.84 33.688 28.922 1 97.31 174 ARG A CA 1
ATOM 1329 C C . ARG A 1 174 ? -6.926 33.688 27.844 1 97.31 174 ARG A C 1
ATOM 1331 O O . ARG A 1 174 ? -7.336 32.625 27.359 1 97.31 174 ARG A O 1
ATOM 1338 N N . ASN A 1 175 ? -7.383 34.906 27.469 1 97.25 175 ASN A N 1
ATOM 1339 C CA . ASN A 1 175 ? -8.461 35 26.5 1 97.25 175 ASN A CA 1
ATOM 1340 C C . ASN A 1 175 ? -7.926 34.969 25.062 1 97.25 175 ASN A C 1
ATOM 1342 O O . ASN A 1 175 ? -8.688 35.094 24.109 1 97.25 175 ASN A O 1
ATOM 1346 N N . ASP A 1 176 ? -6.586 34.906 24.938 1 98.12 176 ASP A N 1
ATOM 1347 C CA . ASP A 1 176 ? -6 34.75 23.609 1 98.12 176 ASP A CA 1
ATOM 1348 C C . ASP A 1 176 ? -5.504 33.312 23.391 1 98.12 176 ASP A C 1
ATOM 1350 O O . ASP A 1 176 ? -4.762 33.031 22.453 1 98.12 176 ASP A O 1
ATOM 1354 N N . GLU A 1 177 ? -5.828 32.375 24.328 1 98.5 177 GLU A N 1
ATOM 1355 C CA . GLU A 1 177 ? -5.578 30.938 24.203 1 98.5 177 GLU A CA 1
ATOM 1356 C C . GLU A 1 177 ? -6.855 30.172 23.859 1 98.5 177 GLU A C 1
ATOM 1358 O O . GLU A 1 177 ? -7.941 30.547 24.312 1 98.5 177 GLU A O 1
ATOM 1363 N N . ILE A 1 178 ? -6.734 29.172 23.016 1 98.62 178 ILE A N 1
ATOM 1364 C CA . ILE A 1 178 ? -7.895 28.359 22.656 1 98.62 178 ILE A CA 1
ATOM 1365 C C . ILE A 1 178 ? -7.578 26.891 22.875 1 98.62 178 ILE A C 1
ATOM 1367 O O . ILE A 1 178 ? -6.41 26.484 22.875 1 98.62 178 ILE A O 1
ATOM 1371 N N . MET A 1 179 ? -8.578 26.078 23.062 1 98.81 179 MET A N 1
ATOM 1372 C CA . MET A 1 179 ? -8.406 24.641 23.25 1 98.81 179 MET A CA 1
ATOM 1373 C C . MET A 1 179 ? -8.078 23.953 21.938 1 98.81 179 MET A C 1
ATOM 1375 O O . MET A 1 179 ? -8.719 24.203 20.922 1 98.81 179 MET A O 1
ATOM 1379 N N . ALA A 1 180 ? -7.047 23.141 21.953 1 98.81 180 ALA A N 1
ATOM 1380 C CA . ALA A 1 180 ? -6.637 22.375 20.781 1 98.81 180 ALA A CA 1
ATOM 1381 C C . ALA A 1 180 ? -7.352 21.031 20.719 1 98.81 180 ALA A C 1
ATOM 1383 O O . ALA A 1 180 ? -7.879 20.547 21.719 1 98.81 180 ALA A O 1
ATOM 1384 N N . CYS A 1 181 ? -7.441 20.469 19.578 1 98.81 181 CYS A N 1
ATOM 1385 C CA . CYS A 1 181 ? -7.949 19.125 19.297 1 98.81 181 CYS A CA 1
ATOM 1386 C C . CYS A 1 181 ? -7.008 18.375 18.375 1 98.81 181 CYS A C 1
ATOM 1388 O O . CYS A 1 181 ? -6.918 18.688 17.188 1 98.81 181 CYS A O 1
ATOM 1390 N N . VAL A 1 182 ? -6.277 17.391 18.922 1 98.75 182 VAL A N 1
ATOM 1391 C CA . VAL A 1 182 ? -5.383 16.609 18.078 1 98.75 182 VAL A CA 1
ATOM 1392 C C . VAL A 1 182 ? -6.199 15.625 17.25 1 98.75 182 VAL A C 1
ATOM 1394 O O . VAL A 1 182 ? -7.18 15.055 17.734 1 98.75 182 VAL A O 1
ATOM 1397 N N . LYS A 1 183 ? -5.832 15.484 15.984 1 98.31 183 LYS A N 1
ATOM 1398 C CA . LYS A 1 183 ? -6.613 14.648 15.07 1 98.31 183 LYS A CA 1
ATOM 1399 C C . LYS A 1 183 ? -5.73 14.047 13.984 1 98.31 183 LYS A C 1
ATOM 1401 O O . LYS A 1 183 ? -4.609 14.508 13.766 1 98.31 183 LYS A O 1
ATOM 1406 N N . HIS A 1 184 ? -6.273 13.109 13.227 1 98.06 184 HIS A N 1
ATOM 1407 C CA . HIS A 1 184 ? -7.453 12.312 13.539 1 98.06 184 HIS A CA 1
ATOM 1408 C C . HIS A 1 184 ? -7.078 11.039 14.289 1 98.06 184 HIS A C 1
ATOM 1410 O O . HIS A 1 184 ? -6.328 10.211 13.773 1 98.06 184 HIS A O 1
ATOM 1416 N N . PHE A 1 185 ? -7.586 11.039 15.617 1 98.06 185 PHE A N 1
ATOM 1417 C CA . PHE A 1 185 ? -7.191 9.891 16.422 1 98.06 185 PHE A CA 1
ATOM 1418 C C . PHE A 1 185 ? -7.777 8.602 15.844 1 98.06 185 PHE A C 1
ATOM 1420 O O . PHE A 1 185 ? -8.992 8.391 15.898 1 98.06 185 PHE A O 1
ATOM 1427 N N . ALA A 1 186 ? -7.258 8.125 14.883 1 73.88 186 ALA A N 1
ATOM 1428 C CA . ALA A 1 186 ? -5.898 7.676 15.172 1 73.88 186 ALA A CA 1
ATOM 1429 C C . ALA A 1 186 ? -5.203 7.176 13.906 1 73.88 186 ALA A C 1
ATOM 1431 O O . ALA A 1 186 ? -4.039 7.496 13.656 1 73.88 186 ALA A O 1
ATOM 1432 N N . LEU A 1 187 ? -5.238 6.387 12.828 1 85.12 187 LEU A N 1
ATOM 1433 C CA . LEU A 1 187 ? -4.246 5.98 11.836 1 85.12 187 LEU A CA 1
ATOM 1434 C C . LEU A 1 187 ? -4.832 6.035 10.43 1 85.12 187 LEU A C 1
ATOM 1436 O O . LEU A 1 187 ? -4.543 5.172 9.594 1 85.12 187 LEU A O 1
ATOM 1440 N N . TYR A 1 188 ? -5.141 7.262 10.195 1 95.88 188 TYR A N 1
ATOM 1441 C CA . TYR A 1 188 ? -5.824 7.754 9 1 95.88 188 TYR A CA 1
ATOM 1442 C C . TYR A 1 188 ? -4.832 8.047 7.883 1 95.88 188 TYR A C 1
ATOM 1444 O O . TYR A 1 188 ? -5.168 7.938 6.703 1 95.88 188 TYR A O 1
ATOM 1452 N N . GLY A 1 189 ? -3.631 8.547 8.148 1 97.25 189 GLY A N 1
ATOM 1453 C CA . GLY A 1 189 ? -2.615 8.805 7.145 1 97.25 189 GLY A CA 1
ATOM 1454 C C . GLY A 1 189 ? -2.178 7.562 6.398 1 97.25 189 GLY A C 1
ATOM 1455 O O . GLY A 1 189 ? -1.469 7.648 5.391 1 97.25 189 GLY A O 1
ATOM 1456 N N . ALA A 1 190 ? -2.666 6.398 6.816 1 97.94 190 ALA A N 1
ATOM 1457 C CA . ALA A 1 190 ? -2.254 5.125 6.23 1 97.94 190 ALA A CA 1
ATOM 1458 C C . ALA A 1 190 ? -3.389 4.5 5.422 1 97.94 190 ALA A C 1
ATOM 1460 O O . ALA A 1 190 ? -3.432 3.279 5.242 1 97.94 190 ALA A O 1
ATOM 1461 N N . ALA A 1 191 ? -4.281 5.289 4.895 1 97.75 191 ALA A N 1
ATOM 1462 C CA . ALA A 1 191 ? -5.418 4.773 4.137 1 97.75 191 ALA A CA 1
ATOM 1463 C C . ALA A 1 191 ? -4.949 4.023 2.893 1 97.75 191 ALA A C 1
ATOM 1465 O O . ALA A 1 191 ? -4.086 4.508 2.156 1 97.75 191 ALA A O 1
ATOM 1466 N N . GLU A 1 192 ? -5.477 2.857 2.664 1 97.31 192 GLU A N 1
ATOM 1467 C CA . GLU A 1 192 ? -5.105 2 1.542 1 97.31 192 GLU A CA 1
ATOM 1468 C C . GLU A 1 192 ? -5.293 2.721 0.211 1 97.31 192 GLU A C 1
ATOM 1470 O O . GLU A 1 192 ? -6.328 3.346 -0.023 1 97.31 192 GLU A O 1
ATOM 1475 N N . GLY A 1 193 ? -4.234 2.633 -0.655 1 97.06 193 GLY A N 1
ATOM 1476 C CA . GLY A 1 193 ? -4.277 3.227 -1.982 1 97.06 193 GLY A CA 1
ATOM 1477 C C . GLY A 1 193 ? -4.199 4.742 -1.962 1 97.06 193 GLY A C 1
ATOM 1478 O O . GLY A 1 193 ? -4.441 5.395 -2.979 1 97.06 193 GLY A O 1
ATOM 1479 N N . GLY A 1 194 ? -3.938 5.363 -0.762 1 98 194 GLY A N 1
ATOM 1480 C CA . GLY A 1 194 ? -3.922 6.812 -0.633 1 98 194 GLY A CA 1
ATOM 1481 C C . GLY A 1 194 ? -5.273 7.449 -0.891 1 98 194 GLY A C 1
ATOM 1482 O O . GLY A 1 194 ? -5.352 8.617 -1.28 1 98 194 GLY A O 1
ATOM 1483 N N . ARG A 1 195 ? -6.34 6.684 -0.809 1 98.19 195 ARG A N 1
ATOM 1484 C CA . ARG A 1 195 ? -7.688 7.188 -1.04 1 98.19 195 ARG A CA 1
ATOM 1485 C C . ARG A 1 195 ? -8.344 7.613 0.27 1 98.19 195 ARG A C 1
ATOM 1487 O O . ARG A 1 195 ? -8.43 6.82 1.211 1 98.19 195 ARG A O 1
ATOM 1494 N N . ASP A 1 196 ? -8.836 8.781 0.333 1 97.94 196 ASP A N 1
ATOM 1495 C CA . ASP A 1 196 ? -9.414 9.336 1.55 1 97.94 196 ASP A CA 1
ATOM 1496 C C . ASP A 1 196 ? -10.586 8.492 2.041 1 97.94 196 ASP A C 1
ATOM 1498 O O . ASP A 1 196 ? -11.391 8.008 1.241 1 97.94 196 ASP A O 1
ATOM 1502 N N . TYR A 1 197 ? -10.75 8.289 3.365 1 97.94 197 TYR A N 1
ATOM 1503 C CA . TYR A 1 197 ? -11.805 7.574 4.074 1 97.94 197 TYR A CA 1
ATOM 1504 C C . TYR A 1 197 ? -11.664 6.066 3.893 1 97.94 197 TYR A C 1
ATOM 1506 O O . TYR A 1 197 ? -12.445 5.293 4.453 1 97.94 197 TYR A O 1
ATOM 1514 N N . ASN A 1 198 ? -10.656 5.594 3.117 1 97.94 198 ASN A N 1
ATOM 1515 C CA . ASN A 1 198 ? -10.484 4.172 2.836 1 97.94 198 ASN A CA 1
ATOM 1516 C C . ASN A 1 198 ? -10.016 3.41 4.07 1 97.94 198 ASN A C 1
ATOM 1518 O O . ASN A 1 198 ? -9.734 4.012 5.109 1 97.94 198 ASN A O 1
ATOM 1522 N N . THR A 1 199 ? -9.984 2.119 3.979 1 97.5 199 THR A N 1
ATOM 1523 C CA . THR A 1 199 ? -9.602 1.192 5.039 1 97.5 199 THR A CA 1
ATOM 1524 C C . THR A 1 199 ? -8.141 1.384 5.43 1 97.5 199 THR A C 1
ATOM 1526 O O . THR A 1 199 ? -7.289 1.612 4.566 1 97.5 199 THR A O 1
ATOM 1529 N N . VAL A 1 200 ? -7.898 1.323 6.707 1 97.88 200 VAL A N 1
ATOM 1530 C CA . VAL A 1 200 ? -6.535 1.317 7.234 1 97.88 200 VAL A CA 1
ATOM 1531 C C . VAL A 1 200 ? -6.281 0.013 7.988 1 97.88 200 VAL A C 1
ATOM 1533 O O . VAL A 1 200 ? -7.082 -0.391 8.836 1 97.88 200 VAL A O 1
ATOM 1536 N N . ASP A 1 201 ? -5.203 -0.672 7.629 1 97.25 201 ASP A N 1
ATOM 1537 C CA . ASP A 1 201 ? -4.84 -1.924 8.281 1 97.25 201 ASP A CA 1
ATOM 1538 C C . ASP A 1 201 ? -3.338 -1.981 8.562 1 97.25 201 ASP A C 1
ATOM 1540 O O . ASP A 1 201 ? -2.527 -1.718 7.672 1 97.25 201 ASP A O 1
ATOM 1544 N N . MET A 1 202 ? -2.947 -2.293 9.766 1 97.62 202 MET A N 1
ATOM 1545 C CA . MET A 1 202 ? -1.552 -2.486 10.141 1 97.62 202 MET A CA 1
ATOM 1546 C C . MET A 1 202 ? -1.447 -3.234 11.469 1 97.62 202 MET A C 1
ATOM 1548 O O . MET A 1 202 ? -2.441 -3.387 12.18 1 97.62 202 MET A O 1
ATOM 1552 N N . SER A 1 203 ? -0.278 -3.68 11.852 1 97.19 203 SER A N 1
ATOM 1553 C CA . SER A 1 203 ? -0.011 -4.352 13.117 1 97.19 203 SER A CA 1
ATOM 1554 C C . SER A 1 203 ? 0.02 -3.359 14.281 1 97.19 203 SER A C 1
ATOM 1556 O O . SER A 1 203 ? 0.217 -2.16 14.07 1 97.19 203 SER A O 1
ATOM 1558 N N . ARG A 1 204 ? -0.168 -3.875 15.469 1 96.75 204 ARG A N 1
ATOM 1559 C CA . ARG A 1 204 ? -0.011 -3.037 16.656 1 96.75 204 ARG A CA 1
ATOM 1560 C C . ARG A 1 204 ? 1.433 -2.572 16.812 1 96.75 204 ARG A C 1
ATOM 1562 O O . ARG A 1 204 ? 1.686 -1.467 17.297 1 96.75 204 ARG A O 1
ATOM 1569 N N . GLN A 1 205 ? 2.396 -3.424 16.391 1 96.38 205 GLN A N 1
ATOM 1570 C CA . GLN A 1 205 ? 3.803 -3.035 16.422 1 96.38 205 GLN A CA 1
ATOM 1571 C C . GLN A 1 205 ? 4.035 -1.749 15.641 1 96.38 205 GLN A C 1
ATOM 1573 O O . GLN A 1 205 ? 4.719 -0.838 16.109 1 96.38 205 GLN A O 1
ATOM 1578 N N . ARG A 1 206 ? 3.52 -1.701 14.492 1 97.38 206 ARG A N 1
ATOM 1579 C CA . ARG A 1 206 ? 3.672 -0.515 13.656 1 97.38 206 ARG A CA 1
ATOM 1580 C C . ARG A 1 206 ? 2.932 0.676 14.258 1 97.38 206 ARG A C 1
ATOM 1582 O O . ARG A 1 206 ? 3.434 1.801 14.234 1 97.38 206 ARG A O 1
ATOM 1589 N N . MET A 1 207 ? 1.68 0.469 14.797 1 98.25 207 MET A N 1
ATOM 1590 C CA . MET A 1 207 ? 0.927 1.554 15.422 1 98.25 207 MET A CA 1
ATOM 1591 C C . MET A 1 207 ? 1.764 2.258 16.484 1 98.25 207 MET A C 1
ATOM 1593 O O . MET A 1 207 ? 1.904 3.48 16.453 1 98.25 207 MET A O 1
ATOM 1597 N N . TYR A 1 208 ? 2.318 1.479 17.375 1 98.25 208 TYR A N 1
ATOM 1598 C CA . TYR A 1 208 ? 2.986 2.018 18.547 1 98.25 208 TYR A CA 1
ATOM 1599 C C . TYR A 1 208 ? 4.312 2.674 18.172 1 98.25 208 TYR A C 1
ATOM 1601 O O . TYR A 1 208 ? 4.684 3.701 18.75 1 98.25 208 TYR A O 1
ATOM 1609 N N . ASN A 1 209 ? 5.016 2.098 17.234 1 98.12 209 ASN A N 1
ATOM 1610 C CA . ASN A 1 209 ? 6.355 2.586 16.938 1 98.12 209 ASN A CA 1
ATOM 1611 C C . ASN A 1 209 ? 6.324 3.732 15.938 1 98.12 209 ASN A C 1
ATOM 1613 O O . ASN A 1 209 ? 7.23 4.566 15.914 1 98.12 209 ASN A O 1
ATOM 1617 N N . GLU A 1 210 ? 5.297 3.811 15.109 1 97.94 210 GLU A N 1
ATOM 1618 C CA . GLU A 1 210 ? 5.441 4.664 13.938 1 97.94 210 GLU A CA 1
ATOM 1619 C C . GLU A 1 210 ? 4.297 5.672 13.844 1 97.94 210 GLU A C 1
ATOM 1621 O O . GLU A 1 210 ? 4.469 6.762 13.289 1 97.94 210 GLU A O 1
ATOM 1626 N N . TYR A 1 211 ? 3.076 5.395 14.352 1 98.5 211 TYR A N 1
ATOM 1627 C CA . TYR A 1 211 ? 1.935 6.246 14.039 1 98.5 211 TYR A CA 1
ATOM 1628 C C . TYR A 1 211 ? 1.371 6.887 15.305 1 98.5 211 TYR A C 1
ATOM 1630 O O . TYR A 1 211 ? 0.824 7.992 15.25 1 98.5 211 TYR A O 1
ATOM 1638 N N . PHE A 1 212 ? 1.534 6.277 16.469 1 98.69 212 PHE A N 1
ATOM 1639 C CA . PHE A 1 212 ? 0.95 6.746 17.719 1 98.69 212 PHE A CA 1
ATOM 1640 C C . PHE A 1 212 ? 1.797 7.855 18.328 1 98.69 212 PHE A C 1
ATOM 1642 O O . PHE A 1 212 ? 1.271 8.75 19 1 98.69 212 PHE A O 1
ATOM 1649 N N . PRO A 1 213 ? 3.117 7.898 18.078 1 98.62 213 PRO A N 1
ATOM 1650 C CA . PRO A 1 213 ? 3.98 8.781 18.859 1 98.62 213 PRO A CA 1
ATOM 1651 C C . PRO A 1 213 ? 3.537 10.242 18.812 1 98.62 213 PRO A C 1
ATOM 1653 O O . PRO A 1 213 ? 3.5 10.914 19.844 1 98.62 213 PRO A O 1
ATOM 1656 N N . PRO A 1 214 ? 3.18 10.797 17.672 1 98.81 214 PRO A N 1
ATOM 1657 C CA . PRO A 1 214 ? 2.76 12.203 17.703 1 98.81 214 PRO A CA 1
ATOM 1658 C C . PRO A 1 214 ? 1.52 12.438 18.562 1 98.81 214 PRO A C 1
ATOM 1660 O O . PRO A 1 214 ? 1.387 13.492 19.188 1 98.81 214 PRO A O 1
ATOM 1663 N N . PHE A 1 215 ? 0.576 11.516 18.594 1 98.81 215 PHE A N 1
ATOM 1664 C CA . PHE A 1 215 ? -0.604 11.633 19.438 1 98.81 215 PHE A CA 1
ATOM 1665 C C . PHE A 1 215 ? -0.215 11.602 20.922 1 98.81 215 PHE A C 1
ATOM 1667 O O . PHE A 1 215 ? -0.726 12.383 21.719 1 98.81 215 PHE A O 1
ATOM 1674 N N . GLU A 1 216 ? 0.632 10.641 21.234 1 98.69 216 GLU A N 1
ATOM 1675 C CA . GLU A 1 216 ? 1.106 10.562 22.609 1 98.69 216 GLU A CA 1
ATOM 1676 C C . GLU A 1 216 ? 1.774 11.859 23.047 1 98.69 216 GLU A C 1
ATOM 1678 O O . GLU A 1 216 ? 1.556 12.336 24.156 1 98.69 216 GLU A O 1
ATOM 1683 N N . ALA A 1 217 ? 2.588 12.422 22.141 1 98.69 217 ALA A N 1
ATOM 1684 C CA . ALA A 1 217 ? 3.248 13.695 22.406 1 98.69 217 ALA A CA 1
ATOM 1685 C C . ALA A 1 217 ? 2.225 14.797 22.656 1 98.69 217 ALA A C 1
ATOM 1687 O O . ALA A 1 217 ? 2.428 15.656 23.531 1 98.69 217 ALA A O 1
ATOM 1688 N N . ALA A 1 218 ? 1.16 14.812 21.891 1 98.75 218 ALA A N 1
ATOM 1689 C CA . ALA A 1 218 ? 0.097 15.805 22.062 1 98.75 218 ALA A CA 1
ATOM 1690 C C . ALA A 1 218 ? -0.551 15.664 23.438 1 98.75 218 ALA A C 1
ATOM 1692 O O . ALA A 1 218 ? -0.821 16.672 24.109 1 98.75 218 ALA A O 1
ATOM 1693 N N . ILE A 1 219 ? -0.812 14.414 23.844 1 98.69 219 ILE A N 1
ATOM 1694 C CA . ILE A 1 219 ? -1.429 14.148 25.141 1 98.69 219 ILE A CA 1
ATOM 1695 C C . ILE A 1 219 ? -0.505 14.617 26.266 1 98.69 219 ILE A C 1
ATOM 1697 O O . ILE A 1 219 ? -0.955 15.25 27.219 1 98.69 219 ILE A O 1
ATOM 1701 N N . GLU A 1 220 ? 0.779 14.367 26.094 1 98.06 220 GLU A N 1
ATOM 1702 C CA . GLU A 1 220 ? 1.771 14.797 27.078 1 98.06 220 GLU A CA 1
ATOM 1703 C C . GLU A 1 220 ? 1.841 16.328 27.156 1 98.06 220 GLU A C 1
ATOM 1705 O O . GLU A 1 220 ? 2.113 16.875 28.219 1 98.06 220 GLU A O 1
ATOM 1710 N N . ALA A 1 221 ? 1.563 16.953 26.016 1 98.5 221 ALA A N 1
ATOM 1711 C CA . ALA A 1 221 ? 1.614 18.406 25.969 1 98.5 221 ALA A CA 1
ATOM 1712 C C . ALA A 1 221 ? 0.341 19.016 26.531 1 98.5 221 ALA A C 1
ATOM 1714 O O . ALA A 1 221 ? 0.23 20.25 26.641 1 98.5 221 ALA A O 1
ATOM 1715 N N . GLY A 1 222 ? -0.656 18.219 26.891 1 98.38 222 GLY A N 1
ATOM 1716 C CA . GLY A 1 222 ? -1.836 18.703 27.594 1 98.38 222 GLY A CA 1
ATOM 1717 C C . GLY A 1 222 ? -2.988 19.031 26.656 1 98.38 222 GLY A C 1
ATOM 1718 O O . GLY A 1 222 ? -3.855 19.844 27.016 1 98.38 222 GLY A O 1
ATOM 1719 N N . VAL A 1 223 ? -3.045 18.469 25.516 1 98.81 223 VAL A N 1
ATOM 1720 C CA . VAL A 1 223 ? -4.105 18.781 24.562 1 98.81 223 VAL A CA 1
ATOM 1721 C C . VAL A 1 223 ? -5.469 18.609 25.234 1 98.81 223 VAL A C 1
ATOM 1723 O O . VAL A 1 223 ? -5.668 17.672 26.031 1 98.81 223 VAL A O 1
ATOM 1726 N N . GLY A 1 224 ? -6.395 19.469 24.875 1 98.69 224 GLY A N 1
ATOM 1727 C CA . GLY A 1 224 ? -7.68 19.5 25.562 1 98.69 224 GLY A CA 1
ATOM 1728 C C . GLY A 1 224 ? -8.68 18.531 24.984 1 98.69 224 GLY A C 1
ATOM 1729 O O . GLY A 1 224 ? -9.602 18.094 25.672 1 98.69 224 GLY A O 1
ATOM 1730 N N . SER A 1 225 ? -8.508 18.203 23.75 1 98.81 225 SER A N 1
ATOM 1731 C CA . SER A 1 225 ? -9.484 17.328 23.109 1 98.81 225 SER A CA 1
ATOM 1732 C C . SER A 1 225 ? -8.836 16.5 22 1 98.81 225 SER A C 1
ATOM 1734 O O . SER A 1 225 ? -7.746 16.828 21.531 1 98.81 225 SER A O 1
ATOM 1736 N N . VAL A 1 226 ? -9.453 15.367 21.672 1 98.88 226 VAL A N 1
ATOM 1737 C CA . VAL A 1 226 ? -9.023 14.445 20.625 1 98.88 226 VAL A CA 1
ATOM 1738 C C . VAL A 1 226 ? -10.18 14.18 19.672 1 98.88 226 VAL A C 1
ATOM 1740 O O . VAL A 1 226 ? -11.328 14.039 20.094 1 98.88 226 VAL A O 1
ATOM 1743 N N . MET A 1 227 ? -9.891 14.195 18.422 1 98.88 227 MET A N 1
ATOM 1744 C CA . MET A 1 227 ? -10.922 13.891 17.438 1 98.88 227 MET A CA 1
ATOM 1745 C C . MET A 1 227 ? -10.766 12.477 16.906 1 98.88 227 MET A C 1
ATOM 1747 O O . MET A 1 227 ? -9.703 12.117 16.391 1 98.88 227 MET A O 1
ATOM 1751 N N . ALA A 1 228 ? -11.828 11.711 16.922 1 98.69 228 ALA A N 1
ATOM 1752 C CA . ALA A 1 228 ? -11.812 10.344 16.406 1 98.69 228 ALA A CA 1
ATOM 1753 C C . ALA A 1 228 ? -11.664 10.336 14.883 1 98.69 228 ALA A C 1
ATOM 1755 O O . ALA A 1 228 ? -12.188 11.219 14.203 1 98.69 228 ALA A O 1
ATOM 1756 N N . SER A 1 229 ? -10.953 9.375 14.414 1 98.06 229 SER A N 1
ATOM 1757 C CA . SER A 1 229 ? -10.711 9.258 12.977 1 98.06 229 SER A CA 1
ATOM 1758 C C . SER A 1 229 ? -11.891 8.586 12.273 1 98.06 229 SER A C 1
ATOM 1760 O O . SER A 1 229 ? -12.711 7.93 12.914 1 98.06 229 SER A O 1
ATOM 1762 N N . PHE A 1 230 ? -11.898 8.711 10.914 1 97 230 PHE A N 1
ATOM 1763 C CA . PHE A 1 230 ? -12.961 8.148 10.086 1 97 230 PHE A CA 1
ATOM 1764 C C . PHE A 1 230 ? -12.727 6.66 9.844 1 97 230 PHE A C 1
ATOM 1766 O O . PHE A 1 230 ? -13.68 5.898 9.664 1 97 230 PHE A O 1
ATOM 1773 N N . ASN A 1 231 ? -11.477 6.25 9.797 1 97.12 231 ASN A N 1
ATOM 1774 C CA . ASN A 1 231 ? -11.102 4.91 9.367 1 97.12 231 ASN A CA 1
ATOM 1775 C C . ASN A 1 231 ? -11.383 3.873 10.453 1 97.12 231 ASN A C 1
ATOM 1777 O O . ASN A 1 231 ? -11.836 4.219 11.539 1 97.12 231 ASN A O 1
ATOM 1781 N N . GLU A 1 232 ? -11.18 2.629 10.086 1 97 232 GLU A N 1
ATOM 1782 C CA . GLU A 1 232 ? -11.273 1.548 11.062 1 97 232 GLU A CA 1
ATOM 1783 C C . GLU A 1 232 ? -9.898 1.176 11.617 1 97 232 GLU A C 1
ATOM 1785 O O . GLU A 1 232 ? -8.883 1.402 10.953 1 97 232 GLU A O 1
ATOM 1790 N N . VAL A 1 233 ? -9.852 0.668 12.789 1 96.5 233 VAL A N 1
ATOM 1791 C CA . VAL A 1 233 ? -8.695 0.074 13.453 1 96.5 233 VAL A CA 1
ATOM 1792 C C . VAL A 1 233 ? -9.023 -1.354 13.883 1 96.5 233 VAL A C 1
ATOM 1794 O O . VAL A 1 233 ? -9.93 -1.572 14.688 1 96.5 233 VAL A O 1
ATOM 1797 N N . ASP A 1 234 ? -8.305 -2.34 13.352 1 94.75 234 ASP A N 1
ATOM 1798 C CA . ASP A 1 234 ? -8.555 -3.754 13.625 1 94.75 234 ASP A CA 1
ATOM 1799 C C . ASP A 1 234 ? -9.992 -4.133 13.305 1 94.75 234 ASP A C 1
ATOM 1801 O O . ASP A 1 234 ? -10.641 -4.855 14.07 1 94.75 234 ASP A O 1
ATOM 1805 N N . GLY A 1 235 ? -10.484 -3.545 12.25 1 96.31 235 GLY A N 1
ATOM 1806 C CA . GLY A 1 235 ? -11.797 -3.943 11.758 1 96.31 235 GLY A CA 1
ATOM 1807 C C . GLY A 1 235 ? -12.938 -3.213 12.438 1 96.31 235 GLY A C 1
ATOM 1808 O O . GLY A 1 235 ? -14.102 -3.428 12.102 1 96.31 235 GLY A O 1
ATOM 1809 N N . ILE A 1 236 ? -12.641 -2.34 13.32 1 98 236 ILE A N 1
ATOM 1810 C CA . ILE A 1 236 ? -13.641 -1.562 14.039 1 98 236 ILE A CA 1
ATOM 1811 C C . ILE A 1 236 ? -13.453 -0.077 13.742 1 98 236 ILE A C 1
ATOM 1813 O O . ILE A 1 236 ? -12.367 0.471 13.945 1 98 236 ILE A O 1
ATOM 1817 N N . PRO A 1 237 ? -14.508 0.597 13.273 1 98.38 237 PRO A N 1
ATOM 1818 C CA . PRO A 1 237 ? -14.336 2.043 13.109 1 98.38 237 PRO A CA 1
ATOM 1819 C C . PRO A 1 237 ? -13.766 2.717 14.359 1 98.38 237 PRO A C 1
ATOM 1821 O O . PRO A 1 237 ? -14.164 2.385 15.477 1 98.38 237 PRO A O 1
ATOM 1824 N N . ALA A 1 238 ? -12.812 3.643 14.156 1 98.44 238 ALA A N 1
ATOM 1825 C CA . ALA A 1 238 ? -12.133 4.305 15.266 1 98.44 238 ALA A CA 1
ATOM 1826 C C . ALA A 1 238 ? -13.133 4.91 16.25 1 98.44 238 ALA A C 1
ATOM 1828 O O . ALA A 1 238 ? -12.945 4.832 17.469 1 98.44 238 ALA A O 1
ATOM 1829 N N . THR A 1 239 ? -14.219 5.449 15.758 1 98.5 239 THR A N 1
ATOM 1830 C CA . THR A 1 239 ? -15.234 6.141 16.547 1 98.5 239 THR A CA 1
ATOM 1831 C C . THR A 1 239 ? -15.93 5.172 17.5 1 98.5 239 THR A C 1
ATOM 1833 O O . THR A 1 239 ? -16.516 5.59 18.5 1 98.5 239 THR A O 1
ATOM 1836 N N . ALA A 1 240 ? -15.852 3.908 17.219 1 98.5 240 ALA A N 1
ATOM 1837 C CA . ALA A 1 240 ? -16.484 2.904 18.062 1 98.5 240 ALA A CA 1
ATOM 1838 C C . ALA A 1 240 ? -15.438 1.96 18.656 1 98.5 240 ALA A C 1
ATOM 1840 O O . ALA A 1 240 ? -15.781 0.884 19.156 1 98.5 240 ALA A O 1
ATOM 1841 N N . ASN A 1 241 ? -14.219 2.25 18.641 1 98.56 241 ASN A N 1
ATOM 1842 C CA . ASN A 1 241 ? -13.148 1.327 19 1 98.56 241 ASN A CA 1
ATOM 1843 C C . ASN A 1 241 ? -12.727 1.491 20.469 1 98.56 241 ASN A C 1
ATOM 1845 O O . ASN A 1 241 ? -11.914 2.355 20.781 1 98.56 241 ASN A O 1
ATOM 1849 N N . LYS A 1 242 ? -13.18 0.622 21.281 1 98.5 242 LYS A N 1
ATOM 1850 C CA . LYS A 1 242 ? -12.953 0.716 22.734 1 98.5 242 LYS A CA 1
ATOM 1851 C C . LYS A 1 242 ? -11.469 0.579 23.062 1 98.5 242 LYS A C 1
ATOM 1853 O O . LYS A 1 242 ? -10.961 1.276 23.938 1 98.5 242 LYS A O 1
ATOM 1858 N N . TRP A 1 243 ? -10.758 -0.368 22.375 1 98.31 243 TRP A N 1
ATOM 1859 C CA . TRP A 1 243 ? -9.328 -0.519 22.641 1 98.31 243 TRP A CA 1
ATOM 1860 C C . TRP A 1 243 ? -8.594 0.793 22.391 1 98.31 243 TRP A C 1
ATOM 1862 O O . TRP A 1 243 ? -7.758 1.205 23.188 1 98.31 243 TRP A O 1
ATOM 1872 N N . LEU A 1 244 ? -8.906 1.482 21.344 1 98.44 244 LEU A N 1
ATOM 1873 C CA . LEU A 1 244 ? -8.234 2.717 20.953 1 98.44 244 LEU A CA 1
ATOM 1874 C C . LEU A 1 244 ? -8.609 3.859 21.891 1 98.44 244 LEU A C 1
ATOM 1876 O O . LEU A 1 244 ? -7.727 4.531 22.438 1 98.44 244 LEU A O 1
ATOM 1880 N N . MET A 1 245 ? -9.945 4.082 22.156 1 98.56 245 MET A N 1
ATOM 1881 C CA . MET A 1 245 ? -10.438 5.266 22.859 1 98.56 245 MET A CA 1
ATOM 1882 C C . MET A 1 245 ? -10.258 5.121 24.375 1 98.56 245 MET A C 1
ATOM 1884 O O . MET A 1 245 ? -10.07 6.113 25.078 1 98.56 245 MET A O 1
ATOM 1888 N N . SER A 1 246 ? -10.32 3.91 24.859 1 98.38 246 SER A N 1
ATOM 1889 C CA . SER A 1 246 ? -10.281 3.709 26.297 1 98.38 246 SER A CA 1
ATOM 1890 C C . SER A 1 246 ? -8.961 3.094 26.734 1 98.38 246 SER A C 1
ATOM 1892 O O . SER A 1 246 ? -8.227 3.686 27.531 1 98.38 246 SER A O 1
ATOM 1894 N N . ASP A 1 247 ? -8.586 1.983 26.125 1 98.12 247 ASP A N 1
ATOM 1895 C CA . ASP A 1 247 ? -7.402 1.275 26.609 1 98.12 247 ASP A CA 1
ATOM 1896 C C . ASP A 1 247 ? -6.129 2.055 26.312 1 98.12 247 ASP A C 1
ATOM 1898 O O . ASP A 1 247 ? -5.281 2.242 27.188 1 98.12 247 ASP A O 1
ATOM 1902 N N . VAL A 1 248 ? -5.996 2.504 25.078 1 98.5 248 VAL A N 1
ATOM 1903 C CA . VAL A 1 248 ? -4.773 3.193 24.688 1 98.5 248 VAL A CA 1
ATOM 1904 C C . VAL A 1 248 ? -4.836 4.652 25.141 1 98.5 248 VAL A C 1
ATOM 1906 O O . VAL A 1 248 ? -4.031 5.09 25.953 1 98.5 248 VAL A O 1
ATOM 1909 N N . LEU A 1 249 ? -5.801 5.402 24.656 1 98.75 249 LEU A N 1
ATOM 1910 C CA . LEU A 1 249 ? -5.867 6.848 24.844 1 98.75 249 LEU A CA 1
ATOM 1911 C C . LEU A 1 249 ? -5.988 7.199 26.328 1 98.75 249 LEU A C 1
ATOM 1913 O O . LEU A 1 249 ? -5.223 8.016 26.828 1 98.75 249 LEU A O 1
ATOM 1917 N N . ARG A 1 250 ? -6.957 6.598 27.047 1 98.56 250 ARG A N 1
ATOM 1918 C CA . ARG A 1 250 ? -7.23 7.008 28.422 1 98.56 250 ARG A CA 1
ATOM 1919 C C . ARG A 1 250 ? -6.387 6.207 29.406 1 98.56 250 ARG A C 1
ATOM 1921 O O . ARG A 1 250 ? -5.68 6.785 30.234 1 98.56 250 ARG A O 1
ATOM 1928 N N . SER A 1 251 ? -6.422 4.867 29.328 1 98.25 251 SER A N 1
ATOM 1929 C CA . SER A 1 251 ? -5.746 4.039 30.312 1 98.25 251 SER A CA 1
ATOM 1930 C C . SER A 1 251 ? -4.234 4.102 30.156 1 98.25 251 SER A C 1
ATOM 1932 O O . SER A 1 251 ? -3.512 4.363 31.125 1 98.25 251 SER A O 1
ATOM 1934 N N . GLN A 1 252 ? -3.729 3.883 29.031 1 98.06 252 GLN A N 1
ATOM 1935 C CA . GLN A 1 252 ? -2.285 3.826 28.812 1 98.06 252 GLN A CA 1
ATOM 1936 C C . GLN A 1 252 ? -1.671 5.223 28.828 1 98.06 252 GLN A C 1
ATOM 1938 O O . GLN A 1 252 ? -0.626 5.441 29.453 1 98.06 252 GLN A O 1
ATOM 1943 N N . TRP A 1 253 ? -2.307 6.23 28.125 1 98.44 253 TRP A N 1
ATOM 1944 C CA . TRP A 1 253 ? -1.667 7.531 27.938 1 98.44 253 TRP A CA 1
ATOM 1945 C C . TRP A 1 253 ? -2.188 8.547 28.938 1 98.44 253 TRP A C 1
ATOM 1947 O O . TRP A 1 253 ? -1.655 9.656 29.047 1 98.44 253 TRP A O 1
ATOM 1957 N N . GLY A 1 254 ? -3.25 8.219 29.656 1 98.31 254 GLY A N 1
ATOM 1958 C CA . GLY A 1 254 ? -3.73 9.055 30.734 1 98.31 254 GLY A CA 1
ATOM 1959 C C . GLY A 1 254 ? -4.477 10.281 30.266 1 98.31 254 GLY A C 1
ATOM 1960 O O . GLY A 1 254 ? -4.477 11.32 30.938 1 98.31 254 GLY A O 1
ATOM 1961 N N . PHE A 1 255 ? -5.094 10.234 29.141 1 98.5 255 PHE A N 1
ATOM 1962 C CA . PHE A 1 255 ? -5.816 11.383 28.625 1 98.5 255 PHE A CA 1
ATOM 1963 C C . PHE A 1 255 ? -7.051 11.68 29.469 1 98.5 255 PHE A C 1
ATOM 1965 O O . PHE A 1 255 ? -7.875 10.797 29.703 1 98.5 255 PHE A O 1
ATOM 1972 N N . ASN A 1 256 ? -7.234 12.867 29.812 1 96.38 256 ASN A N 1
ATOM 1973 C CA . ASN A 1 256 ? -8.336 13.242 30.688 1 96.38 256 ASN A CA 1
ATOM 1974 C C . ASN A 1 256 ? -9.258 14.266 30.031 1 96.38 256 ASN A C 1
ATOM 1976 O O . ASN A 1 256 ? -10.234 14.711 30.641 1 96.38 256 ASN A O 1
ATOM 1980 N N . GLY A 1 257 ? -8.984 14.68 28.781 1 98.5 257 GLY A N 1
ATOM 1981 C CA . GLY A 1 257 ? -9.875 15.555 28.047 1 98.5 257 GLY A CA 1
ATOM 1982 C C . GLY A 1 257 ? -11.039 14.828 27.406 1 98.5 257 GLY A C 1
ATOM 1983 O O . GLY A 1 257 ? -11.398 13.727 27.844 1 98.5 257 GLY A O 1
ATOM 1984 N N . PHE A 1 258 ? -11.727 15.469 26.469 1 98.75 258 PHE A N 1
ATOM 1985 C CA . PHE A 1 258 ? -12.875 14.812 25.859 1 98.75 258 PHE A CA 1
ATOM 1986 C C . PHE A 1 258 ? -12.578 14.43 24.406 1 98.75 258 PHE A C 1
ATOM 1988 O O . PHE A 1 258 ? -11.68 15.008 23.781 1 98.75 258 PHE A O 1
ATOM 1995 N N . VAL A 1 259 ? -13.258 13.383 23.938 1 98.88 259 VAL A N 1
ATOM 1996 C CA . VAL A 1 259 ? -13.141 12.898 22.562 1 98.88 259 VAL A CA 1
ATOM 1997 C C . VAL A 1 259 ? -14.359 13.336 21.75 1 98.88 259 VAL A C 1
ATOM 1999 O O . VAL A 1 259 ? -15.5 13.102 22.156 1 98.88 259 VAL A O 1
ATOM 2002 N N . VAL A 1 260 ? -14.117 14.055 20.719 1 98.88 260 VAL A N 1
ATOM 2003 C CA . VAL A 1 260 ? -15.172 14.453 19.797 1 98.88 260 VAL A CA 1
ATOM 2004 C C . VAL A 1 260 ? -15.062 13.641 18.516 1 98.88 260 VAL A C 1
ATOM 2006 O O . VAL A 1 260 ? -13.961 13.266 18.094 1 98.88 260 VAL A O 1
ATOM 2009 N N . THR A 1 261 ? -16.203 13.312 17.906 1 98.5 261 THR A N 1
ATOM 2010 C CA . THR A 1 261 ? -16.156 12.648 16.609 1 98.5 261 THR A CA 1
ATOM 2011 C C . THR A 1 261 ? -15.773 13.633 15.516 1 98.5 261 THR A C 1
ATOM 2013 O O . THR A 1 261 ? -15.867 14.844 15.703 1 98.5 261 THR A O 1
ATOM 2016 N N . ASP A 1 262 ? -15.266 13.133 14.438 1 97.38 262 ASP A N 1
ATOM 2017 C CA . ASP A 1 262 ? -15.18 13.938 13.227 1 97.38 262 ASP A CA 1
ATOM 2018 C C . ASP A 1 262 ? -16.547 14.086 12.57 1 97.38 262 ASP A C 1
ATOM 2020 O O . ASP A 1 262 ? -17.531 13.492 13.023 1 97.38 262 ASP A O 1
ATOM 2024 N N . TYR A 1 263 ? -16.609 14.945 11.617 1 96.12 263 TYR A N 1
ATOM 2025 C CA . TYR A 1 263 ? -17.844 15.383 10.969 1 96.12 263 TYR A CA 1
ATOM 2026 C C . TYR A 1 263 ? -18.688 14.188 10.555 1 96.12 263 TYR A C 1
ATOM 2028 O O . TYR A 1 263 ? -18.344 13.469 9.609 1 96.12 263 TYR A O 1
ATOM 2036 N N . THR A 1 264 ? -19.797 13.82 11.211 1 96.94 264 THR A N 1
ATOM 2037 C CA . THR A 1 264 ? -20.75 12.758 10.961 1 96.94 264 THR A CA 1
ATOM 2038 C C . THR A 1 264 ? -20.141 11.391 11.258 1 96.94 264 THR A C 1
ATOM 2040 O O . THR A 1 264 ? -20.547 10.383 10.68 1 96.94 264 THR A O 1
ATOM 2043 N N . GLY A 1 265 ? -19.156 11.367 12.148 1 97.69 265 GLY A N 1
ATOM 2044 C CA . GLY A 1 265 ? -18.422 10.148 12.422 1 97.69 265 GLY A CA 1
ATOM 2045 C C . GLY A 1 265 ? -19.297 9.016 12.93 1 97.69 265 GLY A C 1
ATOM 2046 O O . GLY A 1 265 ? -19.078 7.855 12.594 1 97.69 265 GLY A O 1
ATOM 2047 N N . ILE A 1 266 ? -20.328 9.336 13.695 1 98.25 266 ILE A N 1
ATOM 2048 C CA . ILE A 1 266 ? -21.188 8.312 14.273 1 98.25 266 ILE A CA 1
ATOM 2049 C C . ILE A 1 266 ? -22.078 7.715 13.18 1 98.25 266 ILE A C 1
ATOM 2051 O O . ILE A 1 266 ? -22.156 6.492 13.031 1 98.25 266 ILE A O 1
ATOM 2055 N N . SER A 1 267 ? -22.734 8.586 12.461 1 97.69 267 SER A N 1
ATOM 2056 C CA . SER A 1 267 ? -23.656 8.078 11.453 1 97.69 267 SER A CA 1
ATOM 2057 C C . SER A 1 267 ? -22.922 7.305 10.367 1 97.69 267 SER A C 1
ATOM 2059 O O . SER A 1 267 ? -23.484 6.371 9.773 1 97.69 267 SER A O 1
ATOM 2061 N N . GLU A 1 268 ? -21.703 7.648 10.094 1 97.62 268 GLU A N 1
ATOM 2062 C CA . GLU A 1 268 ? -20.922 6.977 9.055 1 97.62 268 GLU A CA 1
ATOM 2063 C C . GLU A 1 268 ? -20.672 5.516 9.414 1 97.62 268 GLU A C 1
ATOM 2065 O O . GLU A 1 268 ? -20.422 4.691 8.539 1 97.62 268 GLU A O 1
ATOM 2070 N N . MET A 1 269 ? -20.703 5.176 10.688 1 98.56 269 MET A N 1
ATOM 2071 C CA . MET A 1 269 ? -20.469 3.799 11.117 1 98.56 269 MET A CA 1
ATOM 2072 C C . MET A 1 269 ? -21.594 2.887 10.633 1 98.56 269 MET A C 1
ATOM 2074 O O . MET A 1 269 ? -21.422 1.67 10.539 1 98.56 269 MET A O 1
ATOM 2078 N N . THR A 1 270 ? -22.797 3.508 10.312 1 98.31 270 THR A N 1
ATOM 2079 C CA . THR A 1 270 ? -23.844 2.727 9.664 1 98.31 270 THR A CA 1
ATOM 2080 C C . THR A 1 270 ? -23.391 2.268 8.281 1 98.31 270 THR A C 1
ATOM 2082 O O . THR A 1 270 ? -23.625 1.12 7.895 1 98.31 270 THR A O 1
ATOM 2085 N N . ASP A 1 271 ? -22.734 3.139 7.555 1 97.62 271 ASP A N 1
ATOM 2086 C CA . ASP A 1 271 ? -22.203 2.797 6.238 1 97.62 271 ASP A CA 1
ATOM 2087 C C . ASP A 1 271 ? -21.062 1.8 6.348 1 97.62 271 ASP A C 1
ATOM 2089 O O . ASP A 1 271 ? -20.875 0.951 5.473 1 97.62 271 ASP A O 1
ATOM 2093 N N . HIS A 1 272 ? -20.266 1.898 7.422 1 98.12 272 HIS A N 1
ATOM 2094 C CA . HIS A 1 272 ? -19.234 0.898 7.68 1 98.12 272 HIS A CA 1
ATOM 2095 C C . HIS A 1 272 ? -19.844 -0.491 7.84 1 98.12 272 HIS A C 1
ATOM 2097 O O . HIS A 1 272 ? -19.141 -1.498 7.699 1 98.12 272 HIS A O 1
ATOM 2103 N N . GLY A 1 273 ? -21.078 -0.563 8.172 1 98.12 273 GLY A N 1
ATOM 2104 C CA . GLY A 1 273 ? -21.797 -1.824 8.305 1 98.12 273 GLY A CA 1
ATOM 2105 C C . GLY A 1 273 ? -21.688 -2.432 9.688 1 98.12 273 GLY A C 1
ATOM 2106 O O . GLY A 1 273 ? -21.547 -3.648 9.828 1 98.12 273 GLY A O 1
ATOM 2107 N N . ILE A 1 274 ? -21.734 -1.555 10.781 1 98.19 274 ILE A N 1
ATOM 2108 C CA . ILE A 1 274 ? -21.578 -2.164 12.094 1 98.19 274 ILE A CA 1
ATOM 2109 C C . ILE A 1 274 ? -22.828 -1.893 12.938 1 98.19 274 ILE A C 1
ATOM 2111 O O . ILE A 1 274 ? -22.812 -2.076 14.156 1 98.19 274 ILE A O 1
ATOM 2115 N N . GLY A 1 275 ? -23.938 -1.301 12.336 1 98.12 275 GLY A N 1
ATOM 2116 C CA . GLY A 1 275 ? -25.188 -1.122 13.055 1 98.12 275 GLY A CA 1
ATOM 2117 C C . GLY A 1 275 ? -25.984 0.061 12.555 1 98.12 275 GLY A C 1
ATOM 2118 O O . GLY A 1 275 ? -25.516 0.846 11.734 1 98.12 275 GLY A O 1
ATOM 2119 N N . ASP A 1 276 ? -27.219 0.175 13.039 1 98.06 276 ASP A N 1
ATOM 2120 C CA . ASP A 1 276 ? -28.031 1.354 12.758 1 98.06 276 ASP A CA 1
ATOM 2121 C C . ASP A 1 276 ? -27.641 2.521 13.664 1 98.06 276 ASP A C 1
ATOM 2123 O O . ASP A 1 276 ? -26.703 2.406 14.461 1 98.06 276 ASP A O 1
ATOM 2127 N N . LEU A 1 277 ? -28.266 3.619 13.562 1 98.44 277 LEU A N 1
ATOM 2128 C CA . LEU A 1 277 ? -27.844 4.84 14.242 1 98.44 277 LEU A CA 1
ATOM 2129 C C . LEU A 1 277 ? -27.844 4.648 15.758 1 98.44 277 LEU A C 1
ATOM 2131 O O . LEU A 1 277 ? -26.953 5.133 16.453 1 98.44 277 LEU A O 1
ATOM 2135 N N . GLN A 1 278 ? -28.922 4.031 16.344 1 98.62 278 GLN A N 1
ATOM 2136 C CA . GLN A 1 278 ? -28.969 3.801 17.797 1 98.62 278 GLN A CA 1
ATOM 2137 C C . GLN A 1 278 ? -27.797 2.918 18.234 1 98.62 278 GLN A C 1
ATOM 2139 O O . GLN A 1 278 ? -27.141 3.217 19.234 1 98.62 278 GLN A O 1
ATOM 2144 N N . THR A 1 279 ? -27.562 1.839 17.438 1 98.44 279 THR A N 1
ATOM 2145 C CA . THR A 1 279 ? -26.5 0.892 17.781 1 98.44 279 THR A CA 1
ATOM 2146 C C . THR A 1 279 ? -25.141 1.566 17.719 1 98.44 279 THR A C 1
ATOM 2148 O O . THR A 1 279 ? -24.344 1.43 18.656 1 98.44 279 THR A O 1
ATOM 2151 N N . VAL A 1 280 ? -24.891 2.279 16.688 1 98.69 280 VAL A N 1
ATOM 2152 C CA . VAL A 1 280 ? -23.547 2.84 16.516 1 98.69 280 VAL A CA 1
ATOM 2153 C C . VAL A 1 280 ? -23.328 3.982 17.5 1 98.69 280 VAL A C 1
ATOM 2155 O O . VAL A 1 280 ? -22.219 4.195 17.984 1 98.69 280 VAL A O 1
ATOM 2158 N N . SER A 1 281 ? -24.375 4.734 17.875 1 98.88 281 SER A N 1
ATOM 2159 C CA . SER A 1 281 ? -24.266 5.758 18.906 1 98.88 281 SER A CA 1
ATOM 2160 C C . SER A 1 281 ? -23.875 5.145 20.25 1 98.88 281 SER A C 1
ATOM 2162 O O . SER A 1 281 ? -23 5.652 20.938 1 98.88 281 SER A O 1
ATOM 2164 N N . ALA A 1 282 ? -24.578 4.07 20.547 1 98.88 282 ALA A N 1
ATOM 2165 C CA . ALA A 1 282 ? -24.281 3.371 21.797 1 98.88 282 ALA A CA 1
ATOM 2166 C C . ALA A 1 282 ? -22.859 2.824 21.797 1 98.88 282 ALA A C 1
ATOM 2168 O O . ALA A 1 282 ? -22.156 2.91 22.797 1 98.88 282 ALA A O 1
ATOM 2169 N N . ARG A 1 283 ? -22.453 2.277 20.656 1 98.69 283 ARG A N 1
ATOM 2170 C CA . ARG A 1 283 ? -21.094 1.753 20.547 1 98.69 283 ARG A CA 1
ATOM 2171 C C . ARG A 1 283 ? -20.062 2.861 20.734 1 98.69 283 ARG A C 1
ATOM 2173 O O . ARG A 1 283 ? -19.031 2.656 21.391 1 98.69 283 ARG A O 1
ATOM 2180 N N . ALA A 1 284 ? -20.297 3.996 20.172 1 98.88 284 ALA A N 1
ATOM 2181 C CA . ALA A 1 284 ? -19.359 5.113 20.234 1 98.88 284 ALA A CA 1
ATOM 2182 C C . ALA A 1 284 ? -19.172 5.594 21.672 1 98.88 284 ALA A C 1
ATOM 2184 O O . ALA A 1 284 ? -18.047 5.727 22.141 1 98.88 284 ALA A O 1
ATOM 2185 N N . ILE A 1 285 ? -20.281 5.871 22.406 1 98.88 285 ILE A N 1
ATOM 2186 C CA . ILE A 1 285 ? -20.141 6.414 23.75 1 98.88 285 ILE A CA 1
ATOM 2187 C C . ILE A 1 285 ? -19.562 5.355 24.672 1 98.88 285 ILE A C 1
ATOM 2189 O O . ILE A 1 285 ? -18.781 5.68 25.594 1 98.88 285 ILE A O 1
ATOM 2193 N N . ASN A 1 286 ? -19.953 4.094 24.453 1 98.81 286 ASN A N 1
ATOM 2194 C CA . ASN A 1 286 ? -19.406 3.012 25.266 1 98.81 286 ASN A CA 1
ATOM 2195 C C . ASN A 1 286 ? -17.906 2.822 25.016 1 98.81 286 ASN A C 1
ATOM 2197 O O . ASN A 1 286 ? -17.188 2.326 25.875 1 98.81 286 ASN A O 1
ATOM 2201 N N . ALA A 1 287 ? -17.469 3.186 23.812 1 98.69 287 ALA A N 1
ATOM 2202 C CA . ALA A 1 287 ? -16.047 3.088 23.484 1 98.69 287 ALA A CA 1
ATOM 2203 C C . ALA A 1 287 ? -15.25 4.207 24.156 1 98.69 287 ALA A C 1
ATOM 2205 O O . ALA A 1 287 ? -14.039 4.086 24.344 1 98.69 287 ALA A O 1
ATOM 2206 N N . GLY A 1 288 ? -15.898 5.328 24.422 1 98.62 288 GLY A N 1
ATOM 2207 C CA . GLY A 1 288 ? -15.195 6.422 25.078 1 98.62 288 GLY A CA 1
ATOM 2208 C C . GLY A 1 288 ? -15.344 7.746 24.359 1 98.62 288 GLY A C 1
ATOM 2209 O O . GLY A 1 288 ? -14.688 8.727 24.703 1 98.62 288 GLY A O 1
ATOM 2210 N N . VAL A 1 289 ? -16.203 7.836 23.375 1 98.81 289 VAL A N 1
ATOM 2211 C CA . VAL A 1 289 ? -16.484 9.086 22.672 1 98.81 289 VAL A CA 1
ATOM 2212 C C . VAL A 1 289 ? -17.406 9.953 23.516 1 98.81 289 VAL A C 1
ATOM 2214 O O . VAL A 1 289 ? -18.375 9.453 24.109 1 98.81 289 VAL A O 1
ATOM 2217 N N . ASP A 1 290 ? -17.156 11.266 23.562 1 98.81 290 ASP A N 1
ATOM 2218 C CA . ASP A 1 290 ? -17.875 12.133 24.484 1 98.81 290 ASP A CA 1
ATOM 2219 C C . ASP A 1 290 ? -18.812 13.078 23.75 1 98.81 290 ASP A C 1
ATOM 2221 O O . ASP A 1 290 ? -19.812 13.523 24.312 1 98.81 290 ASP A O 1
ATOM 2225 N N . MET A 1 291 ? -18.484 13.43 22.594 1 98.81 291 MET A N 1
ATOM 2226 C CA . MET A 1 291 ? -19.25 14.453 21.891 1 98.81 291 MET A CA 1
ATOM 2227 C C . MET A 1 291 ? -19.469 14.055 20.422 1 98.81 291 MET A C 1
ATOM 2229 O O . MET A 1 291 ? -18.547 13.547 19.781 1 98.81 291 MET A O 1
ATOM 2233 N N . ASP A 1 292 ? -20.688 14.234 19.953 1 98.44 292 ASP A N 1
ATOM 2234 C CA . ASP A 1 292 ? -21.125 13.859 18.609 1 98.44 292 ASP A CA 1
ATOM 2235 C C . ASP A 1 292 ? -21.188 15.078 17.703 1 98.44 292 ASP A C 1
ATOM 2237 O O . ASP A 1 292 ? -22.062 15.93 17.859 1 98.44 292 ASP A O 1
ATOM 2241 N N . MET A 1 293 ? -20.281 15.086 16.75 1 97.38 293 MET A N 1
ATOM 2242 C CA . MET A 1 293 ? -20.266 16.188 15.789 1 97.38 293 MET A CA 1
ATOM 2243 C C . MET A 1 293 ? -21.203 15.914 14.625 1 97.38 293 MET A C 1
ATOM 2245 O O . MET A 1 293 ? -20.953 15.023 13.805 1 97.38 293 MET A O 1
ATOM 2249 N N . VAL A 1 294 ? -22.312 16.547 14.523 1 94.19 294 VAL A N 1
ATOM 2250 C CA . VAL A 1 294 ? -23.203 16.766 13.391 1 94.19 294 VAL A CA 1
ATOM 2251 C C . VAL A 1 294 ? -24.078 15.523 13.164 1 94.19 294 VAL A C 1
ATOM 2253 O O . VAL A 1 294 ? -25.109 15.602 12.5 1 94.19 294 VAL A O 1
ATOM 2256 N N . SER A 1 295 ? -23.75 14.273 13.664 1 93.94 295 SER A N 1
ATOM 2257 C CA . SER A 1 295 ? -24.5 13.062 13.344 1 93.94 295 SER A CA 1
ATOM 2258 C C . SER A 1 295 ? -25.875 13.07 13.992 1 93.94 295 SER A C 1
ATOM 2260 O O . SER A 1 295 ? -26.766 12.328 13.578 1 93.94 295 SER A O 1
ATOM 2262 N N . ASP A 1 296 ? -26.094 13.766 15.047 1 94.81 296 ASP A N 1
ATOM 2263 C CA . ASP A 1 296 ? -27.312 13.75 15.867 1 94.81 296 ASP A CA 1
ATOM 2264 C C . ASP A 1 296 ? -27.594 12.336 16.375 1 94.81 296 ASP A C 1
ATOM 2266 O O . ASP A 1 296 ? -28.766 11.945 16.5 1 94.81 296 ASP A O 1
ATOM 2270 N N . GLY A 1 297 ? -26.594 11.555 16.453 1 97.44 297 GLY A N 1
ATOM 2271 C CA . GLY A 1 297 ? -26.734 10.211 17 1 97.44 297 GLY A CA 1
ATOM 2272 C C . GLY A 1 297 ? -27 10.195 18.484 1 97.44 297 GLY A C 1
ATOM 2273 O O . GLY A 1 297 ? -27.906 9.5 18.969 1 97.44 297 GLY A O 1
ATOM 2274 N N . PHE A 1 298 ? -26.219 10.938 19.234 1 98.25 298 PHE A N 1
ATOM 2275 C CA . PHE A 1 298 ? -26.375 10.977 20.688 1 98.25 298 PHE A CA 1
ATOM 2276 C C . PHE A 1 298 ? -27.719 11.578 21.078 1 98.25 298 PHE A C 1
ATOM 2278 O O . PHE A 1 298 ? -28.516 10.945 21.766 1 98.25 298 PHE A O 1
ATOM 2285 N N . VAL A 1 299 ? -28.016 12.727 20.578 1 96.25 299 VAL A N 1
ATOM 2286 C CA . VAL A 1 299 ? -29.25 13.43 20.969 1 96.25 299 VAL A CA 1
ATOM 2287 C C . VAL A 1 299 ? -30.469 12.648 20.484 1 96.25 299 VAL A C 1
ATOM 2289 O O . VAL A 1 299 ? -31.5 12.625 21.156 1 96.25 299 VAL A O 1
ATOM 2292 N N . GLY A 1 300 ? -30.281 11.906 19.453 1 96.44 300 GLY A N 1
ATOM 2293 C CA . GLY A 1 300 ? -31.422 11.234 18.844 1 96.44 300 GLY A CA 1
ATOM 2294 C C . GLY A 1 300 ? -31.688 9.859 19.406 1 96.44 300 GLY A C 1
ATOM 2295 O O . GLY A 1 300 ? -32.812 9.352 19.344 1 96.44 300 GLY A O 1
ATOM 2296 N N . THR A 1 301 ? -30.641 9.281 20.031 1 98.44 301 THR A N 1
ATOM 2297 C CA . THR A 1 301 ? -30.844 7.863 20.281 1 98.44 301 THR A CA 1
ATOM 2298 C C . THR A 1 301 ? -30.438 7.488 21.703 1 98.44 301 THR A C 1
ATOM 2300 O O . THR A 1 301 ? -30.844 6.441 22.219 1 98.44 301 THR A O 1
ATOM 2303 N N . LEU A 1 302 ? -29.672 8.266 22.469 1 98.62 302 LEU A N 1
ATOM 2304 C CA . LEU A 1 302 ? -29.047 7.82 23.719 1 98.62 302 LEU A CA 1
ATOM 2305 C C . LEU A 1 302 ? -30.094 7.621 24.812 1 98.62 302 LEU A C 1
ATOM 2307 O O . LEU A 1 302 ? -29.953 6.73 25.656 1 98.62 302 LEU A O 1
ATOM 2311 N N . LYS A 1 303 ? -31.109 8.523 24.828 1 98.12 303 LYS A N 1
ATOM 2312 C CA . LYS A 1 303 ? -32.156 8.367 25.859 1 98.12 303 LYS A CA 1
ATOM 2313 C C . LYS A 1 303 ? -32.781 6.98 25.812 1 98.12 303 LYS A C 1
ATOM 2315 O O . LYS A 1 303 ? -32.906 6.32 26.844 1 98.12 303 LYS A O 1
ATOM 2320 N N . LYS A 1 304 ? -33.094 6.594 24.578 1 98.31 304 LYS A N 1
ATOM 2321 C CA . LYS A 1 304 ? -33.656 5.262 24.375 1 98.31 304 LYS A CA 1
ATOM 2322 C C . LYS A 1 304 ? -32.688 4.18 24.781 1 98.31 304 LYS A C 1
ATOM 2324 O O . LYS A 1 304 ? -33.062 3.18 25.391 1 98.31 304 LYS A O 1
ATOM 2329 N N . SER A 1 305 ? -31.438 4.348 24.453 1 98.75 305 SER A N 1
ATOM 2330 C CA . SER A 1 305 ? -30.406 3.369 24.766 1 98.75 305 SER A CA 1
ATOM 2331 C C . SER A 1 305 ? -30.203 3.238 26.266 1 98.75 305 SER A C 1
ATOM 2333 O O . SER A 1 305 ? -29.891 2.15 26.766 1 98.75 305 SER A O 1
ATOM 2335 N N . ILE A 1 306 ? -30.312 4.316 26.984 1 98.5 306 ILE A N 1
ATOM 2336 C CA . ILE A 1 306 ? -30.203 4.293 28.438 1 98.5 306 ILE A CA 1
ATOM 2337 C C . ILE A 1 306 ? -31.406 3.553 29.031 1 98.5 306 ILE A C 1
ATOM 2339 O O . ILE A 1 306 ? -31.234 2.711 29.922 1 98.5 306 ILE A O 1
ATOM 2343 N N . GLN A 1 307 ? -32.594 3.818 28.531 1 98.19 307 GLN A N 1
ATOM 2344 C CA . GLN A 1 307 ? -33.812 3.158 28.984 1 98.19 307 GLN A CA 1
ATOM 2345 C C . GLN A 1 307 ? -33.75 1.65 28.75 1 98.19 307 GLN A C 1
ATOM 2347 O O . GLN A 1 307 ? -34.219 0.87 29.578 1 98.19 307 GLN A O 1
ATOM 2352 N N . GLU A 1 308 ? -33.094 1.331 27.688 1 98.25 308 GLU A N 1
ATOM 2353 C CA . GLU A 1 308 ? -33 -0.077 27.312 1 98.25 308 GLU A CA 1
ATOM 2354 C C . GLU A 1 308 ? -31.781 -0.748 27.922 1 98.25 308 GLU A C 1
ATOM 2356 O O . GLU A 1 308 ? -31.547 -1.938 27.719 1 98.25 308 GLU A O 1
ATOM 2361 N N . GLY A 1 309 ? -30.984 -0.048 28.594 1 98.12 309 GLY A N 1
ATOM 2362 C CA . GLY A 1 309 ? -29.828 -0.599 29.297 1 98.12 309 GLY A CA 1
ATOM 2363 C C . GLY A 1 309 ? -28.625 -0.796 28.391 1 98.12 309 GLY A C 1
ATOM 2364 O O . GLY A 1 309 ? -27.641 -1.425 28.797 1 98.12 309 GLY A O 1
ATOM 2365 N N . LYS A 1 310 ? -28.625 -0.319 27.188 1 98.31 310 LYS A N 1
ATOM 2366 C CA . LYS A 1 310 ? -27.531 -0.438 26.234 1 98.31 310 LYS A CA 1
ATOM 2367 C C . LYS A 1 310 ? -26.406 0.554 26.562 1 98.31 310 LYS A C 1
ATOM 2369 O O . LYS A 1 310 ? -25.266 0.351 26.172 1 98.31 310 LYS A O 1
ATOM 2374 N N . VAL A 1 311 ? -26.734 1.636 27.234 1 98.81 311 VAL A N 1
ATOM 2375 C CA . VAL A 1 311 ? -25.797 2.637 27.734 1 98.81 311 VAL A CA 1
ATOM 2376 C C . VAL A 1 311 ? -26.109 2.922 29.203 1 98.81 311 VAL A C 1
ATOM 2378 O O . VAL A 1 311 ? -27.266 3.086 29.594 1 98.81 311 VAL A O 1
ATOM 2381 N N . SER A 1 312 ? -25.109 2.955 30.031 1 98.75 312 SER A N 1
ATOM 2382 C CA . SER A 1 312 ? -25.344 3.219 31.453 1 98.75 312 SER A CA 1
ATOM 2383 C C . SER A 1 312 ? -25.422 4.719 31.719 1 98.75 312 SER A C 1
ATOM 2385 O O . SER A 1 312 ? -24.859 5.523 30.984 1 98.75 312 SER A O 1
ATOM 2387 N N . MET A 1 313 ? -26.141 5.066 32.812 1 98.31 313 MET A N 1
ATOM 2388 C CA . MET A 1 313 ? -26.156 6.453 33.25 1 98.31 313 MET A CA 1
ATOM 2389 C C . MET A 1 313 ? -24.75 6.93 33.594 1 98.31 313 MET A C 1
ATOM 2391 O O . MET A 1 313 ? -24.406 8.094 33.406 1 98.31 313 MET A O 1
ATOM 2395 N N . MET A 1 314 ? -23.984 6.031 34.125 1 98.5 314 MET A N 1
ATOM 2396 C CA . MET A 1 314 ? -22.609 6.363 34.469 1 98.5 314 MET A CA 1
ATOM 2397 C C . MET A 1 314 ? -21.812 6.77 33.25 1 98.5 314 MET A C 1
ATOM 2399 O O . MET A 1 314 ? -21.031 7.723 33.281 1 98.5 314 MET A O 1
ATOM 2403 N N . THR A 1 315 ? -22 6.008 32.156 1 98.69 315 THR A N 1
ATOM 2404 C CA . THR A 1 315 ? -21.328 6.328 30.906 1 98.69 315 THR A CA 1
ATOM 2405 C C . THR A 1 315 ? -21.719 7.723 30.406 1 98.69 315 THR A C 1
ATOM 2407 O O . THR A 1 315 ? -20.859 8.516 30.016 1 98.69 315 THR A O 1
ATOM 2410 N N . LEU A 1 316 ? -22.953 8.031 30.422 1 98.81 316 LEU A N 1
ATOM 2411 C CA . LEU A 1 316 ? -23.438 9.352 30.031 1 98.81 316 LEU A CA 1
ATOM 2412 C C . LEU A 1 316 ? -22.844 10.43 30.938 1 98.81 316 LEU A C 1
ATOM 2414 O O . LEU A 1 316 ? -22.391 11.469 30.453 1 98.81 316 LEU A O 1
ATOM 2418 N N . ASN A 1 317 ? -22.922 10.219 32.281 1 98.69 317 ASN A N 1
ATOM 2419 C CA . ASN A 1 317 ? -22.406 11.195 33.219 1 98.69 317 ASN A CA 1
ATOM 2420 C C . ASN A 1 317 ? -20.922 11.484 33 1 98.69 317 ASN A C 1
ATOM 2422 O O . ASN A 1 317 ? -20.484 12.625 33.125 1 98.69 317 ASN A O 1
ATOM 2426 N N . THR A 1 318 ? -20.219 10.422 32.719 1 98.62 318 THR A N 1
ATOM 2427 C CA . THR A 1 318 ? -18.781 10.57 32.5 1 98.62 318 THR A CA 1
ATOM 2428 C C . THR A 1 318 ? -18.516 11.438 31.281 1 98.62 318 THR A C 1
ATOM 2430 O O . THR A 1 318 ? -17.672 12.344 31.328 1 98.62 318 THR A O 1
ATOM 2433 N N . ALA A 1 319 ? -19.172 11.164 30.203 1 98.81 319 ALA A N 1
ATOM 2434 C CA . ALA A 1 319 ? -19.016 11.953 28.984 1 98.81 319 ALA A CA 1
ATOM 2435 C C . ALA A 1 319 ? -19.406 13.406 29.219 1 98.81 319 ALA A C 1
ATOM 2437 O O . ALA A 1 319 ? -18.688 14.328 28.812 1 98.81 319 ALA A O 1
ATOM 2438 N N . CYS A 1 320 ? -20.531 13.633 29.844 1 98.75 320 CYS A N 1
ATOM 2439 C CA . CYS A 1 320 ? -21.016 14.969 30.156 1 98.75 320 CYS A CA 1
ATOM 2440 C C . CYS A 1 320 ? -20 15.734 31.016 1 98.75 320 CYS A C 1
ATOM 2442 O O . CYS A 1 320 ? -19.719 16.906 30.734 1 98.75 320 CYS A O 1
ATOM 2444 N N . ARG A 1 321 ? -19.547 15.094 32.062 1 98.75 321 ARG A N 1
ATOM 2445 C CA . ARG A 1 321 ? -18.578 15.719 32.938 1 98.75 321 ARG A CA 1
ATOM 2446 C C . ARG A 1 321 ? -17.375 16.234 32.188 1 98.75 321 ARG A C 1
ATOM 2448 O O . ARG A 1 321 ? -16.891 17.344 32.438 1 98.75 321 ARG A O 1
ATOM 2455 N N . ARG A 1 322 ? -16.844 15.469 31.266 1 98.81 322 ARG A N 1
ATOM 2456 C CA . ARG A 1 322 ? -15.641 15.852 30.531 1 98.81 322 ARG A CA 1
ATOM 2457 C C . ARG A 1 322 ? -15.875 17.109 29.719 1 98.81 322 ARG A C 1
ATOM 2459 O O . ARG A 1 322 ? -14.984 17.953 29.594 1 98.81 322 ARG A O 1
ATOM 2466 N N . ILE A 1 323 ? -17.078 17.266 29.156 1 98.81 323 ILE A N 1
ATOM 2467 C CA . ILE A 1 323 ? -17.422 18.469 28.406 1 98.81 323 ILE A CA 1
ATOM 2468 C C . ILE A 1 323 ? -17.516 19.672 29.344 1 98.81 323 ILE A C 1
ATOM 2470 O O . ILE A 1 323 ? -17 20.75 29.047 1 98.81 323 ILE A O 1
ATOM 2474 N N . LEU A 1 324 ? -18.141 19.453 30.484 1 98.75 324 LEU A N 1
ATOM 2475 C CA . LEU A 1 324 ? -18.281 20.531 31.469 1 98.75 324 LEU A CA 1
ATOM 2476 C C . LEU A 1 324 ? -16.906 20.938 32 1 98.75 324 LEU A C 1
ATOM 2478 O O . LEU A 1 324 ? -16.656 22.125 32.25 1 98.75 324 LEU A O 1
ATOM 2482 N N . GLU A 1 325 ? -16.078 19.984 32.188 1 98.56 325 GLU A N 1
ATOM 2483 C CA . GLU A 1 325 ? -14.734 20.281 32.656 1 98.56 325 GLU A CA 1
ATOM 2484 C C . GLU A 1 325 ? -13.969 21.109 31.641 1 98.56 325 GLU A C 1
ATOM 2486 O O . GLU A 1 325 ? -13.211 22.016 32 1 98.56 325 GLU A O 1
ATOM 2491 N N . ALA A 1 326 ? -14.125 20.812 30.406 1 98.62 326 ALA A N 1
ATOM 2492 C CA . ALA A 1 326 ? -13.492 21.609 29.359 1 98.62 326 ALA A CA 1
ATOM 2493 C C . ALA A 1 326 ? -13.961 23.062 29.406 1 98.62 326 ALA A C 1
ATOM 2495 O O . ALA A 1 326 ? -13.148 23.984 29.281 1 98.62 326 ALA A O 1
ATOM 2496 N N . LYS A 1 327 ? -15.273 23.266 29.578 1 98.56 327 LYS A N 1
ATOM 2497 C CA . LYS A 1 327 ? -15.836 24.609 29.703 1 98.56 327 LYS A CA 1
ATOM 2498 C C . LYS A 1 327 ? -15.281 25.344 30.922 1 98.56 327 LYS A C 1
ATOM 2500 O O . LYS A 1 327 ? -15.023 26.547 30.875 1 98.56 327 LYS A O 1
ATOM 2505 N N . TYR A 1 328 ? -15.141 24.578 31.953 1 98.19 328 TYR A N 1
ATOM 2506 C CA . TYR A 1 328 ? -14.586 25.141 33.188 1 98.19 328 TYR A CA 1
ATOM 2507 C C . TYR A 1 328 ? -13.141 25.578 32.969 1 98.19 328 TYR A C 1
ATOM 2509 O O . TYR A 1 328 ? -12.75 26.672 33.375 1 98.19 328 TYR A O 1
ATOM 2517 N N . LYS A 1 329 ? -12.32 24.734 32.375 1 97.38 329 LYS A N 1
ATOM 2518 C CA . LYS A 1 329 ? -10.906 25.016 32.125 1 97.38 329 LYS A CA 1
ATOM 2519 C C . LYS A 1 329 ? -10.727 26.219 31.234 1 97.38 329 LYS A C 1
ATOM 2521 O O . LYS A 1 329 ? -9.766 26.984 31.375 1 97.38 329 LYS A O 1
ATOM 2526 N N . LEU A 1 330 ? -11.664 26.422 30.375 1 98.19 330 LEU A N 1
ATOM 2527 C CA . LEU A 1 330 ? -11.633 27.562 29.469 1 98.19 330 LEU A CA 1
ATOM 2528 C C . LEU A 1 330 ? -12.086 28.828 30.188 1 98.19 330 LEU A C 1
ATOM 2530 O O . LEU A 1 330 ? -12.008 29.922 29.609 1 98.19 330 LEU A O 1
ATOM 2534 N N . GLY A 1 331 ? -12.594 28.734 31.328 1 97.75 331 GLY A N 1
ATOM 2535 C CA . GLY A 1 331 ? -13.023 29.875 32.125 1 97.75 331 GLY A CA 1
ATOM 2536 C C . GLY A 1 331 ? -14.414 30.375 31.734 1 97.75 331 GLY A C 1
ATOM 2537 O O . GLY A 1 331 ? -14.805 31.484 32.125 1 97.75 331 GLY A O 1
ATOM 2538 N N . LEU A 1 332 ? -15.203 29.578 31.125 1 98.25 332 LEU A N 1
ATOM 2539 C CA . LEU A 1 332 ? -16.469 30.016 30.562 1 98.25 332 LEU A CA 1
ATOM 2540 C C . LEU A 1 332 ? -17.547 30.109 31.656 1 98.25 332 LEU A C 1
ATOM 2542 O O . LEU A 1 332 ? -18.531 30.812 31.484 1 98.25 332 LEU A O 1
ATOM 2546 N N . PHE A 1 333 ? -17.422 29.375 32.75 1 97.88 333 PHE A N 1
ATOM 2547 C CA . PHE A 1 333 ? -18.391 29.469 33.844 1 97.88 333 PHE A CA 1
ATOM 2548 C C . PHE A 1 333 ? -18.172 30.75 34.656 1 97.88 333 PHE A C 1
ATOM 2550 O O . PHE A 1 333 ? -19.125 31.328 35.188 1 97.88 333 PHE A O 1
ATOM 2557 N N . ASP A 1 334 ? -16.938 31.172 34.688 1 97.38 334 ASP A N 1
ATOM 2558 C CA . ASP A 1 334 ? -16.625 32.438 35.344 1 97.38 334 ASP A CA 1
ATOM 2559 C C . ASP A 1 334 ? -17.016 33.625 34.469 1 97.38 334 ASP A C 1
ATOM 2561 O O . ASP A 1 334 ? -17.562 34.625 34.969 1 97.38 334 ASP A O 1
ATOM 2565 N N . ASP A 1 335 ? -16.703 33.531 33.25 1 98.12 335 ASP A N 1
ATOM 2566 C CA . ASP A 1 335 ? -17.047 34.562 32.25 1 98.12 335 ASP A CA 1
ATOM 2567 C C . ASP A 1 335 ? -17.453 33.906 30.922 1 98.12 335 ASP A C 1
ATOM 2569 O O . ASP A 1 335 ? -16.609 33.656 30.078 1 98.12 335 ASP A O 1
ATOM 2573 N N . PRO A 1 336 ? -18.766 33.781 30.734 1 97.88 336 PRO A N 1
ATOM 2574 C CA . PRO A 1 336 ? -19.219 33.125 29.5 1 97.88 336 PRO A CA 1
ATOM 2575 C C . PRO A 1 336 ? -18.859 33.938 28.25 1 97.88 336 PRO A C 1
ATOM 2577 O O . PRO A 1 336 ? -18.953 33.406 27.141 1 97.88 336 PRO A O 1
ATOM 2580 N N . TYR A 1 337 ? -18.469 35.156 28.422 1 97.5 337 TYR A N 1
ATOM 2581 C CA . TYR A 1 337 ? -18.172 36.062 27.297 1 97.5 337 TYR A CA 1
ATOM 2582 C C . TYR A 1 337 ? -16.688 36.375 27.219 1 97.5 337 TYR A C 1
ATOM 2584 O O . TYR A 1 337 ? -16.297 37.375 26.609 1 97.5 337 TYR A O 1
ATOM 2592 N N . LYS A 1 338 ? -15.891 35.5 27.812 1 97.38 338 LYS A N 1
ATOM 2593 C CA . LYS A 1 338 ? -14.438 35.656 27.891 1 97.38 338 LYS A CA 1
ATOM 2594 C C . LYS A 1 338 ? -13.844 35.938 26.516 1 97.38 338 LYS A C 1
ATOM 2596 O O . LYS A 1 338 ? -12.898 36.719 26.391 1 97.38 338 LYS A O 1
ATOM 2601 N N . TYR A 1 339 ? -14.367 35.438 25.453 1 97.5 339 TYR A N 1
ATOM 2602 C CA . TYR A 1 339 ? -13.812 35.5 24.109 1 97.5 339 TYR A CA 1
ATOM 2603 C C . TYR A 1 339 ? -14.617 36.469 23.234 1 97.5 339 TYR A C 1
ATOM 2605 O O . TYR A 1 339 ? -14.453 36.5 22.016 1 97.5 339 TYR A O 1
ATOM 2613 N N . CYS A 1 340 ? -15.516 37.312 23.844 1 97.38 340 CYS A N 1
ATOM 2614 C CA . CYS A 1 340 ? -16.453 38.094 23.062 1 97.38 340 CYS A CA 1
ATOM 2615 C C . CYS A 1 340 ? -16.203 39.594 23.266 1 97.38 340 CYS A C 1
ATOM 2617 O O . CYS A 1 340 ? -17.141 40.375 23.422 1 97.38 340 CYS A O 1
ATOM 2619 N N . ASP A 1 341 ? -14.961 39.938 23.297 1 96.62 341 ASP A N 1
ATOM 2620 C CA . ASP A 1 341 ? -14.609 41.375 23.297 1 96.62 341 ASP A CA 1
ATOM 2621 C C . ASP A 1 341 ? -14.68 41.938 21.891 1 96.62 341 ASP A C 1
ATOM 2623 O O . ASP A 1 341 ? -13.859 41.625 21.031 1 96.62 341 ASP A O 1
ATOM 2627 N N . PRO A 1 342 ? -15.57 42.844 21.641 1 96 342 PRO A N 1
ATOM 2628 C CA . PRO A 1 342 ? -15.797 43.344 20.281 1 96 342 PRO A CA 1
ATOM 2629 C C . PRO A 1 342 ? -14.633 44.188 19.766 1 96 342 PRO A C 1
ATOM 2631 O O . PRO A 1 342 ? -14.555 44.469 18.562 1 96 342 PRO A O 1
ATOM 2634 N N . LYS A 1 343 ? -13.734 44.656 20.562 1 96.88 343 LYS A N 1
ATOM 2635 C CA . LYS A 1 343 ? -12.617 45.5 20.156 1 96.88 343 LYS A CA 1
ATOM 2636 C C . LYS A 1 343 ? -11.453 44.656 19.641 1 96.88 343 LYS A C 1
ATOM 2638 O O . LYS A 1 343 ? -10.57 45.188 18.953 1 96.88 343 LYS A O 1
ATOM 2643 N N . ARG A 1 344 ? -11.453 43.406 19.922 1 97.25 344 ARG A N 1
ATOM 2644 C CA . ARG A 1 344 ? -10.266 42.594 19.688 1 97.25 344 ARG A CA 1
ATOM 2645 C C . ARG A 1 344 ? -10.125 42.25 18.203 1 97.25 344 ARG A C 1
ATOM 2647 O O . ARG A 1 344 ? -9.008 42.156 17.688 1 97.25 344 ARG A O 1
ATOM 2654 N N . PRO A 1 345 ? -11.203 42.031 17.5 1 97.38 345 PRO A N 1
ATOM 2655 C CA . PRO A 1 345 ? -11.016 41.688 16.094 1 97.38 345 PRO A CA 1
ATOM 2656 C C . PRO A 1 345 ? -10.211 42.719 15.32 1 97.38 345 PRO A C 1
ATOM 2658 O O . PRO A 1 345 ? -9.242 42.406 14.641 1 97.38 345 PRO A O 1
ATOM 2661 N N . ALA A 1 346 ? -10.531 43.969 15.398 1 96.62 346 ALA A N 1
ATOM 2662 C CA . ALA A 1 346 ? -9.82 45.031 14.695 1 96.62 346 ALA A CA 1
ATOM 2663 C C . ALA A 1 346 ? -8.391 45.156 15.195 1 96.62 346 ALA A C 1
ATOM 2665 O O . ALA A 1 346 ? -7.48 45.5 14.422 1 96.62 346 ALA A O 1
ATOM 2666 N N . ARG A 1 347 ? -8.18 44.875 16.391 1 97.31 347 ARG A N 1
ATOM 2667 C CA . ARG A 1 347 ? -6.879 45.031 17.031 1 97.31 347 ARG A CA 1
ATOM 2668 C C . ARG A 1 347 ? -5.957 43.875 16.734 1 97.31 347 ARG A C 1
ATOM 2670 O O . ARG A 1 347 ? -4.754 44.031 16.547 1 97.31 347 ARG A O 1
ATOM 2677 N N . ASP A 1 348 ? -6.48 42.656 16.75 1 98 348 ASP A N 1
ATOM 2678 C CA . ASP A 1 348 ? -5.637 41.469 16.906 1 98 348 ASP A CA 1
ATOM 2679 C C . ASP A 1 348 ? -5.625 40.625 15.633 1 98 348 ASP A C 1
ATOM 2681 O O . ASP A 1 348 ? -4.816 39.719 15.5 1 98 348 ASP A O 1
ATOM 2685 N N . ILE A 1 349 ? -6.48 40.875 14.672 1 98.06 349 ILE A N 1
ATOM 2686 C CA . ILE A 1 349 ? -6.605 40 13.508 1 98.06 349 ILE A CA 1
ATOM 2687 C C . ILE A 1 349 ? -5.898 40.656 12.312 1 98.06 349 ILE A C 1
ATOM 2689 O O . ILE A 1 349 ? -6.078 41.844 12.031 1 98.06 349 ILE A O 1
ATOM 2693 N N . PHE A 1 350 ? -5.105 39.844 11.625 1 98 350 PHE A N 1
ATOM 2694 C CA . PHE A 1 350 ? -4.453 40.188 10.367 1 98 350 PHE A CA 1
ATOM 2695 C C . PHE A 1 350 ? -3.613 41.438 10.523 1 98 350 PHE A C 1
ATOM 2697 O O . PHE A 1 350 ? -3.625 42.312 9.648 1 98 350 PHE A O 1
ATOM 2704 N N . THR A 1 351 ? -2.934 41.594 11.641 1 97.81 351 THR A N 1
ATOM 2705 C CA . THR A 1 351 ? -2.105 42.781 11.922 1 97.81 351 THR A CA 1
ATOM 2706 C C . THR A 1 351 ? -0.823 42.75 11.094 1 97.81 351 THR A C 1
ATOM 2708 O O . THR A 1 351 ? -0.457 41.688 10.555 1 97.81 351 THR A O 1
ATOM 2711 N N . ARG A 1 352 ? -0.157 43.844 11.023 1 96.06 352 ARG A N 1
ATOM 2712 C CA . ARG A 1 352 ? 1.122 43.938 10.328 1 96.06 352 ARG A CA 1
ATOM 2713 C C . ARG A 1 352 ? 2.141 42.969 10.945 1 96.06 352 ARG A C 1
ATOM 2715 O O . ARG A 1 352 ? 2.883 42.312 10.234 1 96.06 352 ARG A O 1
ATOM 2722 N N . ALA A 1 353 ? 2.135 42.906 12.258 1 96.81 353 ALA A N 1
ATOM 2723 C CA . ALA A 1 353 ? 3.068 42.031 12.953 1 96.81 353 ALA A CA 1
ATOM 2724 C C . ALA A 1 353 ? 2.807 40.562 12.602 1 96.81 353 ALA A C 1
ATOM 2726 O O . ALA A 1 353 ? 3.746 39.781 12.406 1 96.81 353 ALA A O 1
ATOM 2727 N N . HIS A 1 354 ? 1.487 40.188 12.586 1 98.19 354 HIS A N 1
ATOM 2728 C CA . HIS A 1 354 ? 1.131 38.844 12.211 1 98.19 354 HIS A CA 1
ATOM 2729 C C . HIS A 1 354 ? 1.555 38.531 10.773 1 98.19 354 HIS A C 1
ATOM 2731 O O . HIS A 1 354 ? 2.07 37.438 10.492 1 98.19 354 HIS A O 1
ATOM 2737 N N . ARG A 1 355 ? 1.363 39.406 9.875 1 97.25 355 ARG A N 1
ATOM 2738 C CA . ARG A 1 355 ? 1.707 39.219 8.469 1 97.25 355 ARG A CA 1
ATOM 2739 C C . ARG A 1 355 ? 3.219 39.156 8.281 1 97.25 355 ARG A C 1
ATOM 2741 O O . ARG A 1 355 ? 3.707 38.375 7.449 1 97.25 355 ARG A O 1
ATOM 2748 N N . ASP A 1 356 ? 3.961 39.969 9.047 1 96.31 356 ASP A N 1
ATOM 2749 C CA . ASP A 1 356 ? 5.418 39.875 9 1 96.31 356 ASP A CA 1
ATOM 2750 C C . ASP A 1 356 ? 5.914 38.5 9.414 1 96.31 356 ASP A C 1
ATOM 2752 O O . ASP A 1 356 ? 6.832 37.969 8.797 1 96.31 356 ASP A O 1
ATOM 2756 N N . ALA A 1 357 ? 5.312 37.969 10.422 1 97.25 357 ALA A N 1
ATOM 2757 C CA . ALA A 1 357 ? 5.66 36.625 10.852 1 97.25 357 ALA A CA 1
ATOM 2758 C C . ALA A 1 357 ? 5.324 35.594 9.766 1 97.25 357 ALA A C 1
ATOM 2760 O O . ALA A 1 357 ? 6.105 34.656 9.508 1 97.25 357 ALA A O 1
ATOM 2761 N N . ALA A 1 358 ? 4.152 35.75 9.172 1 98.25 358 ALA A N 1
ATOM 2762 C CA . ALA A 1 358 ? 3.725 34.844 8.117 1 98.25 358 ALA A CA 1
ATOM 2763 C C . ALA A 1 358 ? 4.703 34.875 6.941 1 98.25 358 ALA A C 1
ATOM 2765 O O . ALA A 1 358 ? 5.027 33.812 6.375 1 98.25 358 ALA A O 1
ATOM 2766 N N . ARG A 1 359 ? 5.176 36.062 6.547 1 97.12 359 ARG A N 1
ATOM 2767 C CA . ARG A 1 359 ? 6.125 36.188 5.453 1 97.12 359 ARG A CA 1
ATOM 2768 C C . ARG A 1 359 ? 7.453 35.531 5.789 1 97.12 359 ARG A C 1
ATOM 2770 O O . ARG A 1 359 ? 8.008 34.781 4.973 1 97.12 359 ARG A O 1
ATOM 2777 N N . ARG A 1 360 ? 7.918 35.75 6.984 1 96.31 360 ARG A N 1
ATOM 2778 C CA . ARG A 1 360 ? 9.18 35.156 7.434 1 96.31 360 ARG A CA 1
ATOM 2779 C C . ARG A 1 360 ? 9.102 33.656 7.453 1 96.31 360 ARG A C 1
ATOM 2781 O O . ARG A 1 360 ? 9.977 32.969 6.91 1 96.31 360 ARG A O 1
ATOM 2788 N N . ILE A 1 361 ? 8.062 33.125 8.039 1 98 361 ILE A N 1
ATOM 2789 C CA . ILE A 1 361 ? 7.91 31.672 8.211 1 98 361 ILE A CA 1
ATOM 2790 C C . ILE A 1 361 ? 7.719 31.016 6.844 1 98 361 ILE A C 1
ATOM 2792 O O . ILE A 1 361 ? 8.25 29.922 6.594 1 98 361 ILE A O 1
ATOM 2796 N N . ALA A 1 362 ? 6.988 31.656 5.965 1 98.38 362 ALA A N 1
ATOM 2797 C CA . ALA A 1 362 ? 6.801 31.125 4.617 1 98.38 362 ALA A CA 1
ATOM 2798 C C . ALA A 1 362 ? 8.133 31.016 3.885 1 98.38 362 ALA A C 1
ATOM 2800 O O . ALA A 1 362 ? 8.43 29.969 3.281 1 98.38 362 ALA A O 1
ATOM 2801 N N . SER A 1 363 ? 8.953 32.031 3.916 1 96.88 363 SER A N 1
ATOM 2802 C CA . SER A 1 363 ? 10.234 32 3.215 1 96.88 363 SER A CA 1
ATOM 2803 C C . SER A 1 363 ? 11.141 30.891 3.732 1 96.88 363 SER A C 1
ATOM 2805 O O . SER A 1 363 ? 11.883 30.281 2.965 1 96.88 363 SER A O 1
ATOM 2807 N N . GLU A 1 364 ? 10.992 30.594 5 1 95.94 364 GLU A N 1
ATOM 2808 C CA . GLU A 1 364 ? 11.82 29.578 5.629 1 95.94 364 GLU A CA 1
ATOM 2809 C C . GLU A 1 364 ? 11.312 28.172 5.305 1 95.94 364 GLU A C 1
ATOM 2811 O O . GLU A 1 364 ? 12.031 27.188 5.484 1 95.94 364 GLU A O 1
ATOM 2816 N N . SER A 1 365 ? 10.094 28.078 4.836 1 98.44 365 SER A N 1
ATOM 2817 C CA . SER A 1 365 ? 9.461 26.781 4.57 1 98.44 365 SER A CA 1
ATOM 2818 C C . SER A 1 365 ? 9.742 26.312 3.148 1 98.44 365 SER A C 1
ATOM 2820 O O . SER A 1 365 ? 9.562 25.141 2.83 1 98.44 365 SER A O 1
ATOM 2822 N N . PHE A 1 366 ? 10.164 27.219 2.242 1 98.75 366 PHE A N 1
ATOM 2823 C CA . PHE A 1 366 ? 10.375 26.875 0.842 1 98.75 366 PHE A CA 1
ATOM 2824 C C . PHE A 1 366 ? 11.594 25.969 0.687 1 98.75 366 PHE A C 1
ATOM 2826 O O . PHE A 1 366 ? 12.578 26.109 1.409 1 98.75 366 PHE A O 1
ATOM 2833 N N . VAL A 1 367 ? 11.516 25.016 -0.218 1 98.94 367 VAL A N 1
ATOM 2834 C CA . VAL A 1 367 ? 12.586 24.047 -0.41 1 98.94 367 VAL A CA 1
ATOM 2835 C C . VAL A 1 367 ? 13.172 24.203 -1.812 1 98.94 367 VAL A C 1
ATOM 2837 O O . VAL A 1 367 ? 12.461 24.047 -2.809 1 98.94 367 VAL A O 1
ATOM 2840 N N . LEU A 1 368 ? 14.438 24.562 -1.871 1 98.88 368 LEU A N 1
ATOM 2841 C CA . LEU A 1 368 ? 15.164 24.547 -3.139 1 98.88 368 LEU A CA 1
ATOM 2842 C C . LEU A 1 368 ? 15.562 23.125 -3.521 1 98.88 368 LEU A C 1
ATOM 2844 O O . LEU A 1 368 ? 16.422 22.516 -2.873 1 98.88 368 LEU A O 1
ATOM 2848 N N . LEU A 1 369 ? 14.938 22.641 -4.559 1 98.88 369 LEU A N 1
ATOM 2849 C CA . LEU A 1 369 ? 15.141 21.234 -4.941 1 98.88 369 LEU A CA 1
ATOM 2850 C C . LEU A 1 369 ? 16.297 21.109 -5.922 1 98.88 369 LEU A C 1
ATOM 2852 O O . LEU A 1 369 ? 16.969 20.078 -5.969 1 98.88 369 LEU A O 1
ATOM 2856 N N . LYS A 1 370 ? 16.438 22.125 -6.719 1 98.81 370 LYS A N 1
ATOM 2857 C CA . LYS A 1 370 ? 17.469 22.141 -7.746 1 98.81 370 LYS A CA 1
ATOM 2858 C C . LYS A 1 370 ? 17.906 23.562 -8.055 1 98.81 370 LYS A C 1
ATOM 2860 O O . LYS A 1 370 ? 17.109 24.5 -8.031 1 98.81 370 LYS A O 1
ATOM 2865 N N . ASN A 1 371 ? 19.172 23.734 -8.344 1 98.5 371 ASN A N 1
ATOM 2866 C CA . ASN A 1 371 ? 19.703 25.031 -8.742 1 98.5 371 ASN A CA 1
ATOM 2867 C C . ASN A 1 371 ? 20.984 24.891 -9.562 1 98.5 371 ASN A C 1
ATOM 2869 O O . ASN A 1 371 ? 22.062 25.219 -9.086 1 98.5 371 ASN A O 1
ATOM 2873 N N . ASP A 1 372 ? 20.828 24.625 -10.773 1 97.06 372 ASP A N 1
ATOM 2874 C CA . ASP A 1 372 ? 21.984 24.469 -11.664 1 97.06 372 ASP A CA 1
ATOM 2875 C C . ASP A 1 372 ? 22.5 25.844 -12.117 1 97.06 372 ASP A C 1
ATOM 2877 O O . ASP A 1 372 ? 21.719 26.75 -12.359 1 97.06 372 ASP A O 1
ATOM 2881 N N . ASN A 1 373 ? 23.766 26 -12.273 1 94.19 373 ASN A N 1
ATOM 2882 C CA . ASN A 1 373 ? 24.438 27.188 -12.805 1 94.19 373 ASN A CA 1
ATOM 2883 C C . ASN A 1 373 ? 24.047 28.438 -12.023 1 94.19 373 ASN A C 1
ATOM 2885 O O . ASN A 1 373 ? 23.922 29.516 -12.602 1 94.19 373 ASN A O 1
ATOM 2889 N N . GLN A 1 374 ? 23.688 28.219 -10.781 1 93.94 374 GLN A N 1
ATOM 2890 C CA . GLN A 1 374 ? 23.312 29.344 -9.93 1 93.94 374 GLN A CA 1
ATOM 2891 C C . GLN A 1 374 ? 22.281 30.234 -10.609 1 93.94 374 GLN A C 1
ATOM 2893 O O . GLN A 1 374 ? 22.422 31.453 -10.633 1 93.94 374 GLN A O 1
ATOM 2898 N N . THR A 1 375 ? 21.328 29.516 -11.18 1 96.81 375 THR A N 1
ATOM 2899 C CA . THR A 1 375 ? 20.219 30.219 -11.805 1 96.81 375 THR A CA 1
ATOM 2900 C C . THR A 1 375 ? 19.516 31.125 -10.789 1 96.81 375 THR A C 1
ATOM 2902 O O . THR A 1 375 ? 19.047 32.219 -11.141 1 96.81 375 THR A O 1
ATOM 2905 N N . LEU A 1 376 ? 19.359 30.656 -9.586 1 97 376 LEU A N 1
ATOM 2906 C CA . LEU A 1 376 ? 18.891 31.453 -8.453 1 97 376 LEU A CA 1
ATOM 2907 C C . LEU A 1 376 ? 20.031 31.781 -7.504 1 97 376 LEU A C 1
ATOM 2909 O O . LEU A 1 376 ? 20.984 31 -7.363 1 97 376 LEU A O 1
ATOM 2913 N N . PRO A 1 377 ? 19.969 32.969 -6.898 1 95.81 377 PRO A N 1
ATOM 2914 C CA . PRO A 1 377 ? 18.891 33.969 -6.934 1 95.81 377 PRO A CA 1
ATOM 2915 C C . PRO A 1 377 ? 18.906 34.812 -8.203 1 95.81 377 PRO A C 1
ATOM 2917 O O . PRO A 1 377 ? 19.938 34.938 -8.852 1 95.81 377 PRO A O 1
ATOM 2920 N N . LEU A 1 378 ? 17.781 35.344 -8.484 1 94.94 378 LEU A N 1
ATOM 2921 C CA . LEU A 1 378 ? 17.656 36.219 -9.664 1 94.94 378 LEU A CA 1
ATOM 2922 C C . LEU A 1 378 ? 18.391 37.531 -9.445 1 94.94 378 LEU A C 1
ATOM 2924 O O . LEU A 1 378 ? 18.391 38.062 -8.328 1 94.94 378 LEU A O 1
ATOM 2928 N N . LYS A 1 379 ? 18.859 38.062 -10.547 1 89 379 LYS A N 1
ATOM 2929 C CA . LYS A 1 379 ? 19.422 39.406 -10.516 1 89 379 LYS A CA 1
ATOM 2930 C C . LYS A 1 379 ? 18.312 40.469 -10.453 1 89 379 LYS A C 1
ATOM 2932 O O . LYS A 1 379 ? 17.266 40.312 -11.086 1 89 379 LYS A O 1
ATOM 2937 N N . PRO A 1 380 ? 18.531 41.469 -9.711 1 85.12 380 PRO A N 1
ATOM 2938 C CA . PRO A 1 380 ? 17.484 42.5 -9.586 1 85.12 380 PRO A CA 1
ATOM 2939 C C . PRO A 1 380 ? 17.469 43.469 -10.766 1 85.12 380 PRO A C 1
ATOM 2941 O O . PRO A 1 380 ? 17.359 44.688 -10.57 1 85.12 380 PRO A O 1
ATOM 2944 N N . THR A 1 381 ? 17.797 43 -11.938 1 89.19 381 THR A N 1
ATOM 2945 C CA . THR A 1 381 ? 17.75 43.781 -13.172 1 89.19 381 THR A CA 1
ATOM 2946 C C . THR A 1 381 ? 17.266 42.906 -14.336 1 89.19 381 THR A C 1
ATOM 2948 O O . THR A 1 381 ? 17.328 41.688 -14.273 1 89.19 381 THR A O 1
ATOM 2951 N N . GLY A 1 382 ? 16.703 43.625 -15.336 1 92.88 382 GLY A N 1
ATOM 2952 C CA . GLY A 1 382 ? 16.312 42.938 -16.547 1 92.88 382 GLY A CA 1
ATOM 2953 C C . GLY A 1 382 ? 14.82 42.656 -16.609 1 92.88 382 GLY A C 1
ATOM 2954 O O . GLY A 1 382 ? 14.039 43.219 -15.852 1 92.88 382 GLY A O 1
ATOM 2955 N N . THR A 1 383 ? 14.461 41.812 -17.609 1 96.75 383 THR A N 1
ATOM 2956 C CA . THR A 1 383 ? 13.062 41.469 -17.844 1 96.75 383 THR A CA 1
ATOM 2957 C C . THR A 1 383 ? 12.773 40.031 -17.422 1 96.75 383 THR A C 1
ATOM 2959 O O . THR A 1 383 ? 13.445 39.094 -17.875 1 96.75 383 THR A O 1
ATOM 2962 N N . ILE A 1 384 ? 11.844 39.875 -16.516 1 97.56 384 ILE A N 1
ATOM 2963 C CA . ILE A 1 384 ? 11.438 38.594 -16 1 97.56 384 ILE A CA 1
ATOM 2964 C C . ILE A 1 384 ? 10.023 38.25 -16.484 1 97.56 384 ILE A C 1
ATOM 2966 O O . ILE A 1 384 ? 9.102 39.062 -16.312 1 97.56 384 ILE A O 1
ATOM 2970 N N . ALA A 1 385 ? 9.836 37.125 -17.172 1 98.62 385 ALA A N 1
ATOM 2971 C CA . ALA A 1 385 ? 8.5 36.656 -17.531 1 98.62 385 ALA A CA 1
ATOM 2972 C C . ALA A 1 385 ? 7.973 35.656 -16.484 1 98.62 385 ALA A C 1
ATOM 2974 O O . ALA A 1 385 ? 8.602 34.625 -16.203 1 98.62 385 ALA A O 1
ATOM 2975 N N . VAL A 1 386 ? 6.883 36 -15.797 1 98.81 386 VAL A N 1
ATOM 2976 C CA . VAL A 1 386 ? 6.184 35.125 -14.875 1 98.81 386 VAL A CA 1
ATOM 2977 C C . VAL A 1 386 ? 5.039 34.406 -15.609 1 98.81 386 VAL A C 1
ATOM 2979 O O . VAL A 1 386 ? 4.035 35.062 -15.953 1 98.81 386 VAL A O 1
ATOM 2982 N N . ILE A 1 387 ? 5.215 33.094 -15.836 1 98.88 387 ILE A N 1
ATOM 2983 C CA . ILE A 1 387 ? 4.312 32.375 -16.719 1 98.88 387 ILE A CA 1
ATOM 2984 C C . ILE A 1 387 ? 3.738 31.156 -15.992 1 98.88 387 ILE A C 1
ATOM 2986 O O . ILE A 1 387 ? 4.469 30.422 -15.32 1 98.88 387 ILE A O 1
ATOM 2990 N N . GLY A 1 388 ? 2.479 30.906 -16.094 1 98.75 388 GLY A N 1
ATOM 2991 C CA . GLY A 1 388 ? 1.824 29.734 -15.555 1 98.75 388 GLY A CA 1
ATOM 2992 C C . GLY A 1 388 ? 0.477 30.031 -14.922 1 98.75 388 GLY A C 1
ATOM 2993 O O . GLY A 1 388 ? 0.211 31.156 -14.516 1 98.75 388 GLY A O 1
ATOM 2994 N N . PRO A 1 389 ? -0.317 29.031 -14.82 1 98.56 389 PRO A N 1
ATOM 2995 C CA . PRO A 1 389 ? -1.664 29.234 -14.289 1 98.56 389 PRO A CA 1
ATOM 2996 C C . PRO A 1 389 ? -1.658 29.656 -12.82 1 98.56 389 PRO A C 1
ATOM 2998 O O . PRO A 1 389 ? -2.648 30.203 -12.328 1 98.56 389 PRO A O 1
ATOM 3001 N N . LEU A 1 390 ? -0.576 29.453 -12.117 1 98.62 390 LEU A N 1
ATOM 3002 C CA . LEU A 1 390 ? -0.534 29.781 -10.695 1 98.62 390 LEU A CA 1
ATOM 3003 C C . LEU A 1 390 ? 0.125 31.125 -10.469 1 98.62 390 LEU A C 1
ATOM 3005 O O . LEU A 1 390 ? 0.267 31.578 -9.328 1 98.62 390 LEU A O 1
ATOM 3009 N N . ALA A 1 391 ? 0.411 31.812 -11.508 1 98.56 391 ALA A N 1
ATOM 3010 C CA . ALA A 1 391 ? 1.109 33.094 -11.406 1 98.56 391 ALA A CA 1
ATOM 3011 C C . ALA A 1 391 ? 0.164 34.188 -10.945 1 98.56 391 ALA A C 1
ATOM 3013 O O . ALA A 1 391 ? 0.588 35.156 -10.289 1 98.56 391 ALA A O 1
ATOM 3014 N N . ASP A 1 392 ? -1.104 34.062 -11.312 1 98.06 392 ASP A N 1
ATOM 3015 C CA . ASP A 1 392 ? -2.057 35.125 -11.039 1 98.06 392 ASP A CA 1
ATOM 3016 C C . ASP A 1 392 ? -3.332 34.562 -10.406 1 98.06 392 ASP A C 1
ATOM 3018 O O . ASP A 1 392 ? -4.426 34.719 -10.953 1 98.06 392 ASP A O 1
ATOM 3022 N N . THR A 1 393 ? -3.188 34 -9.273 1 97.81 393 THR A N 1
ATOM 3023 C CA . THR A 1 393 ? -4.32 33.5 -8.5 1 97.81 393 THR A CA 1
ATOM 3024 C C . THR A 1 393 ? -4.199 33.906 -7.035 1 97.81 393 THR A C 1
ATOM 3026 O O . THR A 1 393 ? -3.273 33.5 -6.34 1 97.81 393 THR A O 1
ATOM 3029 N N . ARG A 1 394 ? -5.113 34.75 -6.594 1 97.44 394 ARG A N 1
ATOM 3030 C CA . ARG A 1 394 ? -5.145 35.156 -5.191 1 97.44 394 ARG A CA 1
ATOM 3031 C C . ARG A 1 394 ? -5.711 34.062 -4.316 1 97.44 394 ARG A C 1
ATOM 3033 O O . ARG A 1 394 ? -5.148 33.75 -3.264 1 97.44 394 ARG A O 1
ATOM 3040 N N . SER A 1 395 ? -6.75 33.406 -4.793 1 97.56 395 SER A N 1
ATOM 3041 C CA . SER A 1 395 ? -7.582 32.5 -3.994 1 97.56 395 SER A CA 1
ATOM 3042 C C . SER A 1 395 ? -6.836 31.219 -3.641 1 97.56 395 SER A C 1
ATOM 3044 O O . SER A 1 395 ? -7.215 30.516 -2.703 1 97.56 395 SER A O 1
ATOM 3046 N N . ASN A 1 396 ? -5.758 30.875 -4.355 1 97.81 396 ASN A N 1
ATOM 3047 C CA . ASN A 1 396 ? -5.059 29.625 -4.102 1 97.81 396 ASN A CA 1
ATOM 3048 C C . ASN A 1 396 ? -3.854 29.828 -3.188 1 97.81 396 ASN A C 1
ATOM 3050 O O . ASN A 1 396 ? -3.318 28.859 -2.635 1 97.81 396 ASN A O 1
ATOM 3054 N N . MET A 1 397 ? -3.445 31.078 -2.967 1 97.81 397 MET A N 1
ATOM 3055 C CA . MET A 1 397 ? -2.217 31.359 -2.234 1 97.81 397 MET A CA 1
ATOM 3056 C C . MET A 1 397 ? -2.291 30.828 -0.808 1 97.81 397 MET A C 1
ATOM 3058 O O . MET A 1 397 ? -1.316 30.281 -0.292 1 97.81 397 MET A O 1
ATOM 3062 N N . PRO A 1 398 ? -3.469 30.875 -0.128 1 97.56 398 PRO A N 1
ATOM 3063 C CA . PRO A 1 398 ? -3.539 30.453 1.271 1 97.56 398 PRO A CA 1
ATOM 3064 C C . PRO A 1 398 ? -3.438 28.938 1.427 1 97.56 398 PRO A C 1
ATOM 3066 O O . PRO A 1 398 ? -3.168 28.438 2.525 1 97.56 398 PRO A O 1
ATOM 3069 N N . GLY A 1 399 ? -3.652 28.141 0.353 1 97.44 399 GLY A N 1
ATOM 3070 C CA . GLY A 1 399 ? -3.605 26.688 0.459 1 97.44 399 GLY A CA 1
ATOM 3071 C C . GLY A 1 399 ? -4.91 26.078 0.941 1 97.44 399 GLY A C 1
ATOM 3072 O O . GLY A 1 399 ? -5.848 26.812 1.283 1 97.44 399 GLY A O 1
ATOM 3073 N N . THR A 1 400 ? -4.945 24.797 0.941 1 96.62 400 THR A N 1
ATOM 3074 C CA . THR A 1 400 ? -6.156 24.062 1.294 1 96.62 400 THR A CA 1
ATOM 3075 C C . THR A 1 400 ? -6.438 24.172 2.791 1 96.62 400 THR A C 1
ATOM 3077 O O . THR A 1 400 ? -5.543 24.5 3.572 1 96.62 400 THR A O 1
ATOM 3080 N N . TRP A 1 401 ? -7.758 24.078 3.168 1 94.5 401 TRP A N 1
ATOM 3081 C CA . TRP A 1 401 ? -8.258 24 4.535 1 94.5 401 TRP A CA 1
ATOM 3082 C C . TRP A 1 401 ? -7.914 25.266 5.309 1 94.5 401 TRP A C 1
ATOM 3084 O O . TRP A 1 401 ? -7.488 25.203 6.465 1 94.5 401 TRP A O 1
ATOM 3094 N N . SER A 1 402 ? -7.77 26.359 4.629 1 95.75 402 SER A N 1
ATOM 3095 C CA . SER A 1 402 ? -7.707 27.688 5.223 1 95.75 402 SER A CA 1
ATOM 3096 C C . SER A 1 402 ? -9.094 28.312 5.328 1 95.75 402 SER A C 1
ATOM 3098 O O . SER A 1 402 ? -9.375 29.312 4.68 1 95.75 402 SER A O 1
ATOM 3100 N N . VAL A 1 403 ? -9.859 27.828 6.242 1 91.94 403 VAL A N 1
ATOM 3101 C CA . VAL A 1 403 ? -11.305 28.016 6.312 1 91.94 403 VAL A CA 1
ATOM 3102 C C . VAL A 1 403 ? -11.617 29.5 6.531 1 91.94 403 VAL A C 1
ATOM 3104 O O . VAL A 1 403 ? -12.57 30.031 5.957 1 91.94 403 VAL A O 1
ATOM 3107 N N . ALA A 1 404 ? -10.828 30.219 7.293 1 93.31 404 ALA A N 1
ATOM 3108 C CA . ALA A 1 404 ? -11.133 31.594 7.668 1 93.31 404 ALA A CA 1
ATOM 3109 C C . ALA A 1 404 ? -10.438 32.594 6.738 1 93.31 404 ALA A C 1
ATOM 3111 O O . ALA A 1 404 ? -10.578 33.781 6.898 1 93.31 404 ALA A O 1
ATOM 3112 N N . ALA A 1 405 ? -9.695 32.062 5.754 1 95.06 405 ALA A N 1
ATOM 3113 C CA . ALA A 1 405 ? -8.945 32.969 4.859 1 95.06 405 ALA A CA 1
ATOM 3114 C C . ALA A 1 405 ? -9.875 33.844 4.062 1 95.06 405 ALA A C 1
ATOM 3116 O O . ALA A 1 405 ? -10.938 33.406 3.613 1 95.06 405 ALA A O 1
ATOM 3117 N N . VAL A 1 406 ? -9.508 35.125 3.984 1 95.38 406 VAL A N 1
ATOM 3118 C CA . VAL A 1 406 ? -10.141 36 3.012 1 95.38 406 VAL A CA 1
ATOM 3119 C C . VAL A 1 406 ? -9.445 35.875 1.66 1 95.38 406 VAL A C 1
ATOM 3121 O O . VAL A 1 406 ? -8.414 36.5 1.423 1 95.38 406 VAL A O 1
ATOM 3124 N N . LEU A 1 407 ? -10.008 35.188 0.769 1 93.88 407 LEU A N 1
ATOM 3125 C CA . LEU A 1 407 ? -9.352 34.625 -0.4 1 93.88 407 LEU A CA 1
ATOM 3126 C C . LEU A 1 407 ? -8.828 35.719 -1.322 1 93.88 407 LEU A C 1
ATOM 3128 O O . LEU A 1 407 ? -7.863 35.5 -2.059 1 93.88 407 LEU A O 1
ATOM 3132 N N . ASP A 1 408 ? -9.438 36.938 -1.313 1 92.94 408 ASP A N 1
ATOM 3133 C CA . ASP A 1 408 ? -9.039 37.969 -2.242 1 92.94 408 ASP A CA 1
ATOM 3134 C C . ASP A 1 408 ? -8.047 38.938 -1.586 1 92.94 408 ASP A C 1
ATOM 3136 O O . ASP A 1 408 ? -7.578 39.875 -2.225 1 92.94 408 ASP A O 1
ATOM 3140 N N . ARG A 1 409 ? -7.707 38.594 -0.404 1 94.38 409 ARG A N 1
ATOM 3141 C CA . ARG A 1 409 ? -6.867 39.531 0.336 1 94.38 409 ARG A CA 1
ATOM 3142 C C . ARG A 1 409 ? -5.391 39.281 0.061 1 94.38 409 ARG A C 1
ATOM 3144 O O . ARG A 1 409 ? -4.574 40.219 0.108 1 94.38 409 ARG A O 1
ATOM 3151 N N . SER A 1 410 ? -5.016 38.094 -0.166 1 95.38 410 SER A N 1
ATOM 3152 C CA . SER A 1 410 ? -3.629 37.75 -0.471 1 95.38 410 SER A CA 1
ATOM 3153 C C . SER A 1 410 ? -3.293 38.062 -1.927 1 95.38 410 SER A C 1
ATOM 3155 O O . SER A 1 410 ? -4.023 37.656 -2.836 1 95.38 410 SER A O 1
ATOM 3157 N N . PRO A 1 411 ? -2.205 38.781 -2.164 1 97.19 411 PRO A N 1
ATOM 3158 C CA . PRO A 1 411 ? -1.849 39.031 -3.564 1 97.19 411 PRO A CA 1
ATOM 3159 C C . PRO A 1 411 ? -1.427 37.75 -4.297 1 97.19 411 PRO A C 1
ATOM 3161 O O . PRO A 1 411 ? -0.863 36.844 -3.688 1 97.19 411 PRO A O 1
ATOM 3164 N N . SER A 1 412 ? -1.736 37.719 -5.609 1 98.12 412 SER A N 1
ATOM 3165 C CA . SER A 1 412 ? -1.157 36.688 -6.453 1 98.12 412 SER A CA 1
ATOM 3166 C C . SER A 1 412 ? 0.357 36.844 -6.555 1 98.12 412 SER A C 1
ATOM 3168 O O . SER A 1 412 ? 0.917 37.844 -6.113 1 98.12 412 SER A O 1
ATOM 3170 N N . LEU A 1 413 ? 1.017 35.844 -7.098 1 98.56 413 LEU A N 1
ATOM 3171 C CA . LEU A 1 413 ? 2.469 35.875 -7.234 1 98.56 413 LEU A CA 1
ATOM 3172 C C . LEU A 1 413 ? 2.893 37.094 -8.055 1 98.56 413 LEU A C 1
ATOM 3174 O O . LEU A 1 413 ? 3.779 37.844 -7.645 1 98.56 413 LEU A O 1
ATOM 3178 N N . ILE A 1 414 ? 2.254 37.312 -9.227 1 97.94 414 ILE A N 1
ATOM 3179 C CA . ILE A 1 414 ? 2.652 38.406 -10.125 1 97.94 414 ILE A CA 1
ATOM 3180 C C . ILE A 1 414 ? 2.355 39.75 -9.477 1 97.94 414 ILE A C 1
ATOM 3182 O O . ILE A 1 414 ? 3.133 40.688 -9.617 1 97.94 414 ILE A O 1
ATOM 3186 N N . GLU A 1 415 ? 1.23 39.875 -8.75 1 97 415 GLU A N 1
ATOM 3187 C CA . GLU A 1 415 ? 0.91 41.094 -8.047 1 97 415 GLU A CA 1
ATOM 3188 C C . GLU A 1 415 ? 1.945 41.406 -6.965 1 97 415 GLU A C 1
ATOM 3190 O O . GLU A 1 415 ? 2.404 42.562 -6.84 1 97 415 GLU A O 1
ATOM 3195 N N . GLY A 1 416 ? 2.279 40.406 -6.172 1 95.94 416 GLY A N 1
ATOM 3196 C CA . GLY A 1 416 ? 3.27 40.594 -5.121 1 95.94 416 GLY A CA 1
ATOM 3197 C C . GLY A 1 416 ? 4.637 40.969 -5.648 1 95.94 416 GLY A C 1
ATOM 3198 O O . GLY A 1 416 ? 5.305 41.844 -5.082 1 95.94 416 GLY A O 1
ATOM 3199 N N . LEU A 1 417 ? 5.074 40.312 -6.715 1 94.81 417 LEU A N 1
ATOM 3200 C CA . LEU A 1 417 ? 6.367 40.625 -7.309 1 94.81 417 LEU A CA 1
ATOM 3201 C C . LEU A 1 417 ? 6.383 42.062 -7.836 1 94.81 417 LEU A C 1
ATOM 3203 O O . LEU A 1 417 ? 7.383 42.781 -7.688 1 94.81 417 LEU A O 1
ATOM 3207 N N . ARG A 1 418 ? 5.262 42.469 -8.484 1 93.94 418 ARG A N 1
ATOM 3208 C CA . ARG A 1 418 ? 5.168 43.844 -8.984 1 93.94 418 ARG A CA 1
ATOM 3209 C C . ARG A 1 418 ? 5.285 44.844 -7.844 1 93.94 418 ARG A C 1
ATOM 3211 O O . ARG A 1 418 ? 5.98 45.875 -7.965 1 93.94 418 ARG A O 1
ATOM 3218 N N . GLU A 1 419 ? 4.621 44.531 -6.766 1 91.5 419 GLU A N 1
ATOM 3219 C CA . GLU A 1 419 ? 4.688 45.406 -5.605 1 91.5 419 GLU A CA 1
ATOM 3220 C C . GLU A 1 419 ? 6.105 45.469 -5.043 1 91.5 419 GLU A C 1
ATOM 3222 O O . GLU A 1 419 ? 6.57 46.562 -4.637 1 91.5 419 GLU A O 1
ATOM 3227 N N . MET A 1 420 ? 6.754 44.438 -5.004 1 88.62 420 MET A N 1
ATOM 3228 C CA . MET A 1 420 ? 8.102 44.344 -4.453 1 88.62 420 MET A CA 1
ATOM 3229 C C . MET A 1 420 ? 9.086 45.125 -5.328 1 88.62 420 MET A C 1
ATOM 3231 O O . MET A 1 420 ? 9.961 45.812 -4.816 1 88.62 420 MET A O 1
ATOM 3235 N N . VAL A 1 421 ? 8.969 44.938 -6.582 1 84.62 421 VAL A N 1
ATOM 3236 C CA . VAL A 1 421 ? 9.867 45.594 -7.516 1 84.62 421 VAL A CA 1
ATOM 3237 C C . VAL A 1 421 ? 9.633 47.094 -7.48 1 84.62 421 VAL A C 1
ATOM 3239 O O . VAL A 1 421 ? 10.578 47.875 -7.617 1 84.62 421 VAL A O 1
ATOM 3242 N N . GLY A 1 422 ? 8.398 47.5 -7.297 1 75.75 422 GLY A N 1
ATOM 3243 C CA . GLY A 1 422 ? 8.086 48.906 -7.227 1 75.75 422 GLY A CA 1
ATOM 3244 C C . GLY A 1 422 ? 8.484 49.531 -5.906 1 75.75 422 GLY A C 1
ATOM 3245 O O . GLY A 1 422 ? 8.656 50.75 -5.824 1 75.75 422 GLY A O 1
ATOM 3246 N N . ARG A 1 423 ? 8.664 48.688 -4.879 1 69.12 423 ARG A N 1
ATOM 3247 C CA . ARG A 1 423 ? 8.914 49.188 -3.539 1 69.12 423 ARG A CA 1
ATOM 3248 C C . ARG A 1 423 ? 10.125 48.531 -2.898 1 69.12 423 ARG A C 1
ATOM 3250 O O . ARG A 1 423 ? 10.156 48.344 -1.683 1 69.12 423 ARG A O 1
ATOM 3257 N N . MET A 1 424 ? 10.859 47.969 -3.562 1 58.69 424 MET A N 1
ATOM 3258 C CA . MET A 1 424 ? 11.906 47.094 -3.061 1 58.69 424 MET A CA 1
ATOM 3259 C C . MET A 1 424 ? 12.68 47.75 -1.921 1 58.69 424 MET A C 1
ATOM 3261 O O . MET A 1 424 ? 13.086 47.062 -0.973 1 58.69 424 MET A O 1
ATOM 3265 N N . ASP A 1 425 ? 12.789 49 -1.931 1 52.5 425 ASP A N 1
ATOM 3266 C CA . ASP A 1 425 ? 13.539 49.719 -0.897 1 52.5 425 ASP A CA 1
ATOM 3267 C C . ASP A 1 425 ? 12.703 49.875 0.37 1 52.5 425 ASP A C 1
ATOM 3269 O O . ASP A 1 425 ? 13.25 50.062 1.46 1 52.5 425 ASP A O 1
ATOM 3273 N N . GLU A 1 426 ? 11.469 49.688 0.333 1 52.72 426 GLU A N 1
ATOM 3274 C CA . GLU A 1 426 ? 10.57 50.031 1.437 1 52.72 426 GLU A CA 1
ATOM 3275 C C . GLU A 1 426 ? 10.023 48.75 2.094 1 52.72 426 GLU A C 1
ATOM 3277 O O . GLU A 1 426 ? 9.375 48.844 3.137 1 52.72 426 GLU A O 1
ATOM 3282 N N . MET A 1 427 ? 10.234 47.656 1.544 1 56.47 427 MET A N 1
ATOM 3283 C CA . MET A 1 427 ? 9.594 46.469 2.107 1 56.47 427 MET A CA 1
ATOM 3284 C C . MET A 1 427 ? 10.586 45.656 2.93 1 56.47 427 MET A C 1
ATOM 3286 O O . MET A 1 427 ? 11.039 44.594 2.496 1 56.47 427 MET A O 1
ATOM 3290 N N . PRO A 1 428 ? 11.031 46.312 4.125 1 51.94 428 PRO A N 1
ATOM 3291 C CA . PRO A 1 428 ? 12 45.562 4.906 1 51.94 428 PRO A CA 1
ATOM 3292 C C . PRO A 1 428 ? 11.406 44.25 5.473 1 51.94 428 PRO A C 1
ATOM 3294 O O . PRO A 1 428 ? 10.188 44.156 5.656 1 51.94 428 PRO A O 1
ATOM 3297 N N . LEU A 1 429 ? 12.125 43.156 5.242 1 56.09 429 LEU A N 1
ATOM 3298 C CA . LEU A 1 429 ? 11.758 42.062 6.145 1 56.09 429 LEU A CA 1
ATOM 3299 C C . LEU A 1 429 ? 11.906 42.5 7.602 1 56.09 429 LEU A C 1
ATOM 3301 O O . LEU A 1 429 ? 12.828 43.25 7.938 1 56.09 429 LEU A O 1
ATOM 3305 N N . ASN A 1 430 ? 10.953 42.969 8.227 1 46.72 430 ASN A N 1
ATOM 3306 C CA . ASN A 1 430 ? 11.055 43.5 9.586 1 46.72 430 ASN A CA 1
ATOM 3307 C C . ASN A 1 430 ? 12.109 42.75 10.398 1 46.72 430 ASN A C 1
ATOM 3309 O O . ASN A 1 430 ? 12.141 42.875 11.625 1 46.72 430 ASN A O 1
ATOM 3313 N N . GLN A 1 431 ? 12.93 41.781 9.836 1 51.47 431 GLN A N 1
ATOM 3314 C CA . GLN A 1 431 ? 13.758 41.125 10.836 1 51.47 431 GLN A CA 1
ATOM 3315 C C . GLN A 1 431 ? 15.227 41.5 10.672 1 51.47 431 GLN A C 1
ATOM 3317 O O . GLN A 1 431 ? 15.984 40.844 9.977 1 51.47 431 GLN A O 1
ATOM 3322 N N . PRO A 1 432 ? 15.633 42.812 10.938 1 43.25 432 PRO A N 1
ATOM 3323 C CA . PRO A 1 432 ? 17.031 43.219 10.758 1 43.25 432 PRO A CA 1
ATOM 3324 C C . PRO A 1 432 ? 18.016 42.125 11.203 1 43.25 432 PRO A C 1
ATOM 3326 O O . PRO A 1 432 ? 19.109 42.031 10.656 1 43.25 432 PRO A O 1
ATOM 3329 N N . ASN A 1 433 ? 17.797 41.469 12.305 1 43.41 433 ASN A N 1
ATOM 3330 C CA . ASN A 1 433 ? 18.812 40.656 12.984 1 43.41 433 ASN A CA 1
ATOM 3331 C C . ASN A 1 433 ? 18.688 39.188 12.633 1 43.41 433 ASN A C 1
ATOM 3333 O O . ASN A 1 433 ? 19.172 38.312 13.359 1 43.41 433 ASN A O 1
ATOM 3337 N N . GLU A 1 434 ? 18.062 39 11.438 1 57.12 434 GLU A N 1
ATOM 3338 C CA . GLU A 1 434 ? 18.047 37.562 11.164 1 57.12 434 GLU A CA 1
ATOM 3339 C C . GLU A 1 434 ? 19.203 37.156 10.273 1 57.12 434 GLU A C 1
ATOM 3341 O O . GLU A 1 434 ? 19.391 37.719 9.195 1 57.12 434 GLU A O 1
ATOM 3346 N N . PRO A 1 435 ? 20.109 36.469 10.758 1 48.97 435 PRO A N 1
ATOM 3347 C CA . PRO A 1 435 ? 21.406 36.156 10.156 1 48.97 435 PRO A CA 1
ATOM 3348 C C . PRO A 1 435 ? 21.297 35.656 8.727 1 48.97 435 PRO A C 1
ATOM 3350 O O . PRO A 1 435 ? 22.281 35.594 7.996 1 48.97 435 PRO A O 1
ATOM 3353 N N . TRP A 1 436 ? 20.016 35.438 8.25 1 56.81 436 TRP A N 1
ATOM 3354 C CA . TRP A 1 436 ? 19.953 34.875 6.91 1 56.81 436 TRP A CA 1
ATOM 3355 C C . TRP A 1 436 ? 19.453 35.906 5.898 1 56.81 436 TRP A C 1
ATOM 3357 O O . TRP A 1 436 ? 19.328 35.594 4.711 1 56.81 436 TRP A O 1
ATOM 3367 N N . TYR A 1 437 ? 19.156 37.094 6.355 1 57.34 437 TYR A N 1
ATOM 3368 C CA . TYR A 1 437 ? 18.672 38.125 5.465 1 57.34 437 TYR A CA 1
ATOM 3369 C C . TYR A 1 437 ? 19.812 38.844 4.754 1 57.34 437 TYR A C 1
ATOM 3371 O O . TYR A 1 437 ? 20.812 39.219 5.387 1 57.34 437 TYR A O 1
ATOM 3379 N N . ILE A 1 438 ? 19.688 38.812 3.363 1 61.69 438 ILE A N 1
ATOM 3380 C CA . ILE A 1 438 ? 20.656 39.531 2.525 1 61.69 438 ILE A CA 1
ATOM 3381 C C . ILE A 1 438 ? 20.031 40.844 2.025 1 61.69 438 ILE A C 1
ATOM 3383 O O . ILE A 1 438 ? 19.031 40.812 1.31 1 61.69 438 ILE A O 1
ATOM 3387 N N . PRO A 1 439 ? 20.438 41.969 2.615 1 56.81 439 PRO A N 1
ATOM 3388 C CA . PRO A 1 439 ? 19.859 43.219 2.1 1 56.81 439 PRO A CA 1
ATOM 3389 C C . PRO A 1 439 ? 20 43.344 0.586 1 56.81 439 PRO A C 1
ATOM 3391 O O . PRO A 1 439 ? 21.047 43 0.03 1 56.81 439 PRO A O 1
ATOM 3394 N N . LEU A 1 440 ? 18.781 43.344 -0.074 1 55.62 440 LEU A N 1
ATOM 3395 C CA . LEU A 1 440 ? 18.922 43.594 -1.503 1 55.62 440 LEU A CA 1
ATOM 3396 C C . LEU A 1 440 ? 19.781 44.812 -1.754 1 55.62 440 LEU A C 1
ATOM 3398 O O . LEU A 1 440 ? 19.812 45.75 -0.929 1 55.62 440 LEU A O 1
ATOM 3402 N N . MET A 1 441 ? 20.516 44.844 -2.83 1 51 441 MET A N 1
ATOM 3403 C CA . MET A 1 441 ? 21.406 45.938 -3.195 1 51 441 MET A CA 1
ATOM 3404 C C . MET A 1 441 ? 20.672 47.281 -3.154 1 51 441 MET A C 1
ATOM 3406 O O . MET A 1 441 ? 19.484 47.344 -3.492 1 51 441 MET A O 1
ATOM 3410 N N . GLU A 1 442 ? 21.109 48.25 -2.326 1 45.84 442 GLU A N 1
ATOM 3411 C CA . GLU A 1 442 ? 20.766 49.656 -2.121 1 45.84 442 GLU A CA 1
ATOM 3412 C C . GLU A 1 442 ? 20.266 50.312 -3.41 1 45.84 442 GLU A C 1
ATOM 3414 O O . GLU A 1 442 ? 19.703 51.406 -3.385 1 45.84 442 GLU A O 1
ATOM 3419 N N . ASN A 1 443 ? 20.719 49.969 -4.57 1 47.84 443 ASN A N 1
ATOM 3420 C CA . ASN A 1 443 ? 20.562 50.875 -5.707 1 47.84 443 ASN A CA 1
ATOM 3421 C C . ASN A 1 443 ? 19.266 50.594 -6.457 1 47.84 443 ASN A C 1
ATOM 3423 O O . ASN A 1 443 ? 19.156 50.906 -7.648 1 47.84 443 ASN A O 1
ATOM 3427 N N . GLY A 1 444 ? 18.266 50.188 -5.848 1 56.88 444 GLY A N 1
ATOM 3428 C CA . GLY A 1 444 ? 16.984 50.094 -6.535 1 56.88 444 GLY A CA 1
ATOM 3429 C C . GLY A 1 444 ? 16.906 48.906 -7.473 1 56.88 444 GLY A C 1
ATOM 3430 O O . GLY A 1 444 ? 17.922 48.25 -7.758 1 56.88 444 GLY A O 1
ATOM 3431 N N . ALA A 1 445 ? 15.758 48.094 -7.672 1 67.25 445 ALA A N 1
ATOM 3432 C CA . ALA A 1 445 ? 15.516 47.031 -8.648 1 67.25 445 ALA A CA 1
ATOM 3433 C C . ALA A 1 445 ? 14.977 47.625 -9.953 1 67.25 445 ALA A C 1
ATOM 3435 O O . ALA A 1 445 ? 14.141 48.531 -9.945 1 67.25 445 ALA A O 1
ATOM 3436 N N . ASN A 1 446 ? 15.766 47.469 -11.102 1 84.19 446 ASN A N 1
ATOM 3437 C CA . ASN A 1 446 ? 15.266 47.781 -12.438 1 84.19 446 ASN A CA 1
ATOM 3438 C C . ASN A 1 446 ? 14.773 46.531 -13.164 1 84.19 446 ASN A C 1
ATOM 3440 O O . ASN A 1 446 ? 15.438 46.031 -14.07 1 84.19 446 ASN A O 1
ATOM 3444 N N . ILE A 1 447 ? 13.602 46.094 -12.633 1 91.06 447 ILE A N 1
ATOM 3445 C CA . ILE A 1 447 ? 13.039 44.844 -13.141 1 91.06 447 ILE A CA 1
ATOM 3446 C C . ILE A 1 447 ? 11.758 45.125 -13.922 1 91.06 447 ILE A C 1
ATOM 3448 O O . ILE A 1 447 ? 10.898 45.875 -13.453 1 91.06 447 ILE A O 1
ATOM 3452 N N . ASN A 1 448 ? 11.695 44.719 -15.133 1 94.25 448 ASN A N 1
ATOM 3453 C CA . ASN A 1 448 ? 10.453 44.688 -15.891 1 94.25 448 ASN A CA 1
ATOM 3454 C C . ASN A 1 448 ? 9.781 43.312 -15.789 1 94.25 448 ASN A C 1
ATOM 3456 O O . ASN A 1 448 ? 10.398 42.281 -16.078 1 94.25 448 ASN A O 1
ATOM 3460 N N . LEU A 1 449 ? 8.508 43.281 -15.344 1 96.38 449 LEU A N 1
ATOM 3461 C CA . LEU A 1 449 ? 7.785 42 -15.18 1 96.38 449 LEU A CA 1
ATOM 3462 C C . LEU A 1 449 ? 6.75 41.844 -16.281 1 96.38 449 LEU A C 1
ATOM 3464 O O . LEU A 1 449 ? 5.953 42.75 -16.547 1 96.38 449 LEU A O 1
ATOM 3468 N N . LEU A 1 450 ? 6.812 40.688 -16.938 1 98.12 450 LEU A N 1
ATOM 3469 C CA . LEU A 1 450 ? 5.801 40.281 -17.906 1 98.12 450 LEU A CA 1
ATOM 3470 C C . LEU A 1 450 ? 5.004 39.094 -17.391 1 98.12 450 LEU A C 1
ATOM 3472 O O . LEU A 1 450 ? 5.48 38.344 -16.531 1 98.12 450 LEU A O 1
ATOM 3476 N N . TYR A 1 451 ? 3.779 39.031 -17.891 1 98.31 451 TYR A N 1
ATOM 3477 C CA . TYR A 1 451 ? 2.928 37.938 -17.422 1 98.31 451 TYR A CA 1
ATOM 3478 C C . TYR A 1 451 ? 2.205 37.25 -18.594 1 98.31 451 TYR A C 1
ATOM 3480 O O . TYR A 1 451 ? 1.776 37.938 -19.531 1 98.31 451 TYR A O 1
ATOM 3488 N N . ALA A 1 452 ? 2.119 35.938 -18.547 1 98.62 452 ALA A N 1
ATOM 3489 C CA . ALA A 1 452 ? 1.215 35.156 -19.375 1 98.62 452 ALA A CA 1
ATOM 3490 C C . ALA A 1 452 ? 0.694 33.938 -18.609 1 98.62 452 ALA A C 1
ATOM 3492 O O . ALA A 1 452 ? 1.435 33.312 -17.844 1 98.62 452 ALA A O 1
ATOM 3493 N N . LYS A 1 453 ? -0.563 33.625 -18.828 1 98.31 453 LYS A N 1
ATOM 3494 C CA . LYS A 1 453 ? -1.142 32.469 -18.141 1 98.31 453 LYS A CA 1
ATOM 3495 C C . LYS A 1 453 ? -0.501 31.156 -18.594 1 98.31 453 LYS A C 1
ATOM 3497 O O . LYS A 1 453 ? -0.237 30.266 -17.781 1 98.31 453 LYS A O 1
ATOM 3502 N N . GLY A 1 454 ? -0.291 31.062 -19.938 1 98.56 454 GLY A N 1
ATOM 3503 C CA . GLY A 1 454 ? 0.463 29.984 -20.562 1 98.56 454 GLY A CA 1
ATOM 3504 C C . GLY A 1 454 ? -0.337 28.703 -20.703 1 98.56 454 GLY A C 1
ATOM 3505 O O . GLY A 1 454 ? -0.224 28 -21.719 1 98.56 454 GLY A O 1
ATOM 3506 N N . SER A 1 455 ? -1.147 28.297 -19.688 1 98.5 455 SER A N 1
ATOM 3507 C CA . SER A 1 455 ? -2.021 27.125 -19.719 1 98.5 455 SER A CA 1
ATOM 3508 C C . SER A 1 455 ? -3.109 27.219 -18.656 1 98.5 455 SER A C 1
ATOM 3510 O O . SER A 1 455 ? -3.008 28.031 -17.734 1 98.5 455 SER A O 1
ATOM 3512 N N . ASN A 1 456 ? -4.188 26.438 -18.891 1 98.25 456 ASN A N 1
ATOM 3513 C CA . ASN A 1 456 ? -5.078 26.156 -17.766 1 98.25 456 ASN A CA 1
ATOM 3514 C C . ASN A 1 456 ? -4.438 25.203 -16.766 1 98.25 456 ASN A C 1
ATOM 3516 O O . ASN A 1 456 ? -3.305 24.766 -16.969 1 98.25 456 ASN A O 1
ATOM 3520 N N . LEU A 1 457 ? -5.113 24.969 -15.664 1 98.12 457 LEU A N 1
ATOM 3521 C CA . LEU A 1 457 ? -4.59 24.047 -14.656 1 98.12 457 LEU A CA 1
ATOM 3522 C C . LEU A 1 457 ? -4.387 22.656 -15.242 1 98.12 457 LEU A C 1
ATOM 3524 O O . LEU A 1 457 ? -3.369 22.016 -14.977 1 98.12 457 LEU A O 1
ATOM 3528 N N . ILE A 1 458 ? -5.328 22.141 -15.906 1 96.75 458 ILE A N 1
ATOM 3529 C CA . ILE A 1 458 ? -5.387 20.828 -16.531 1 96.75 458 ILE A CA 1
ATOM 3530 C C . ILE A 1 458 ? -6.215 20.906 -17.812 1 96.75 458 ILE A C 1
ATOM 3532 O O . ILE A 1 458 ? -7.086 21.766 -17.938 1 96.75 458 ILE A O 1
ATOM 3536 N N . SER A 1 459 ? -5.891 20.016 -18.781 1 96.38 459 SER A N 1
ATOM 3537 C CA . SER A 1 459 ? -6.613 20.031 -20.047 1 96.38 459 SER A CA 1
ATOM 3538 C C . SER A 1 459 ? -8.07 19.625 -19.859 1 96.38 459 SER A C 1
ATOM 3540 O O . SER A 1 459 ? -8.969 20.203 -20.469 1 96.38 459 SER A O 1
ATOM 3542 N N . ASP A 1 460 ? -8.359 18.625 -19.016 1 95.75 460 ASP A N 1
ATOM 3543 C CA . ASP A 1 460 ? -9.711 18.109 -18.781 1 95.75 460 ASP A CA 1
ATOM 3544 C C . ASP A 1 460 ? -10.516 19.062 -17.906 1 95.75 460 ASP A C 1
ATOM 3546 O O . ASP A 1 460 ? -10.242 19.219 -16.719 1 95.75 460 ASP A O 1
ATOM 3550 N N . ALA A 1 461 ? -11.562 19.672 -18.453 1 96.19 461 ALA A N 1
ATOM 3551 C CA . ALA A 1 461 ? -12.359 20.688 -17.766 1 96.19 461 ALA A CA 1
ATOM 3552 C C . ALA A 1 461 ? -13.07 20.109 -16.547 1 96.19 461 ALA A C 1
ATOM 3554 O O . ALA A 1 461 ? -13.219 20.766 -15.523 1 96.19 461 ALA A O 1
ATOM 3555 N N . ALA A 1 462 ? -13.578 18.859 -16.719 1 96 462 ALA A N 1
ATOM 3556 C CA . ALA A 1 462 ? -14.281 18.219 -15.602 1 96 462 ALA A CA 1
ATOM 3557 C C . ALA A 1 462 ? -13.328 17.953 -14.438 1 96 462 ALA A C 1
ATOM 3559 O O . ALA A 1 462 ? -13.695 18.125 -13.273 1 96 462 ALA A O 1
ATOM 3560 N N . TYR A 1 463 ? -12.164 17.516 -14.805 1 96.62 463 TYR A N 1
ATOM 3561 C CA . TYR A 1 463 ? -11.148 17.297 -13.773 1 96.62 463 TYR A CA 1
ATOM 3562 C C . TYR A 1 463 ? -10.766 18.609 -13.102 1 96.62 463 TYR A C 1
ATOM 3564 O O . TYR A 1 463 ? -10.617 18.672 -11.883 1 96.62 463 TYR A O 1
ATOM 3572 N N . GLU A 1 464 ? -10.562 19.703 -13.836 1 97.31 464 GLU A N 1
ATOM 3573 C CA . GLU A 1 464 ? -10.242 21 -13.266 1 97.31 464 GLU A CA 1
ATOM 3574 C C . GLU A 1 464 ? -11.344 21.469 -12.32 1 97.31 464 GLU A C 1
ATOM 3576 O O . GLU A 1 464 ? -11.062 22.062 -11.273 1 97.31 464 GLU A O 1
ATOM 3581 N N . GLU A 1 465 ? -12.57 21.188 -12.68 1 96.56 465 GLU A N 1
ATOM 3582 C CA . GLU A 1 465 ? -13.68 21.562 -11.812 1 96.56 465 GLU A CA 1
ATOM 3583 C C . GLU A 1 465 ? -13.602 20.828 -10.477 1 96.56 465 GLU A C 1
ATOM 3585 O O . GLU A 1 465 ? -13.781 21.438 -9.422 1 96.56 465 GLU A O 1
ATOM 3590 N N . ARG A 1 466 ? -13.289 19.531 -10.5 1 96.69 466 ARG A N 1
ATOM 3591 C CA . ARG A 1 466 ? -13.156 18.734 -9.273 1 96.69 466 ARG A CA 1
ATOM 3592 C C . ARG A 1 466 ? -11.969 19.219 -8.445 1 96.69 466 ARG A C 1
ATOM 3594 O O . ARG A 1 466 ? -11.953 19.047 -7.227 1 96.69 466 ARG A O 1
ATOM 3601 N N . ALA A 1 467 ? -11.008 19.891 -9.141 1 96.94 467 ALA A N 1
ATOM 3602 C CA . ALA A 1 467 ? -9.734 20.25 -8.516 1 96.94 467 ALA A CA 1
ATOM 3603 C C . ALA A 1 467 ? -9.766 21.688 -8.016 1 96.94 467 ALA A C 1
ATOM 3605 O O . ALA A 1 467 ? -8.797 22.156 -7.41 1 96.94 467 ALA A O 1
ATOM 3606 N N . THR A 1 468 ? -10.82 22.484 -8.32 1 96.62 468 THR A N 1
ATOM 3607 C CA . THR A 1 468 ? -10.906 23.891 -7.965 1 96.62 468 THR A CA 1
ATOM 3608 C C . THR A 1 468 ? -12.242 24.203 -7.289 1 96.62 468 THR A C 1
ATOM 3610 O O . THR A 1 468 ? -13.047 24.953 -7.824 1 96.62 468 THR A O 1
ATOM 3613 N N . MET A 1 469 ? -12.438 23.766 -6.094 1 93.62 469 MET A N 1
ATOM 3614 C CA . MET A 1 469 ? -13.672 23.938 -5.336 1 93.62 469 MET A CA 1
ATOM 3615 C C . MET A 1 469 ? -13.5 25.016 -4.266 1 93.62 469 MET A C 1
ATOM 3617 O O . MET A 1 469 ? -12.414 25.578 -4.109 1 93.62 469 MET A O 1
ATOM 3621 N N . PHE A 1 470 ? -14.641 25.5 -3.703 1 93 470 PHE A N 1
ATOM 3622 C CA . PHE A 1 470 ? -14.688 26.375 -2.543 1 93 470 PHE A CA 1
ATOM 3623 C C . PHE A 1 470 ? -14.125 27.75 -2.883 1 93 470 PHE A C 1
ATOM 3625 O O . PHE A 1 470 ? -13.398 28.344 -2.084 1 93 470 PHE A O 1
ATOM 3632 N N . GLY A 1 471 ? -14.352 28.188 -4.113 1 93.12 471 GLY A N 1
ATOM 3633 C CA . GLY A 1 471 ? -13.969 29.516 -4.523 1 93.12 471 GLY A CA 1
ATOM 3634 C C . GLY A 1 471 ? -12.508 29.625 -4.93 1 93.12 471 GLY A C 1
ATOM 3635 O O . GLY A 1 471 ? -11.969 30.719 -5.066 1 93.12 471 GLY A O 1
ATOM 3636 N N . ARG A 1 472 ? -11.906 28.547 -5.199 1 95.81 472 ARG A N 1
ATOM 3637 C CA . ARG A 1 472 ? -10.477 28.547 -5.473 1 95.81 472 ARG A CA 1
ATOM 3638 C C . ARG A 1 472 ? -10.195 28.219 -6.938 1 95.81 472 ARG A C 1
ATOM 3640 O O . ARG A 1 472 ? -9.297 27.438 -7.25 1 95.81 472 ARG A O 1
ATOM 3647 N N . SER A 1 473 ? -11.008 28.688 -7.762 1 94.38 473 SER A N 1
ATOM 3648 C CA . SER A 1 473 ? -10.828 28.547 -9.203 1 94.38 473 SER A CA 1
ATOM 3649 C C . SER A 1 473 ? -9.578 29.266 -9.688 1 94.38 473 SER A C 1
ATOM 3651 O O . SER A 1 473 ? -9.164 30.266 -9.102 1 94.38 473 SER A O 1
ATOM 3653 N N . LEU A 1 474 ? -8.953 28.766 -10.727 1 95.62 474 LEU A N 1
ATOM 3654 C CA . LEU A 1 474 ? -7.848 29.453 -11.383 1 95.62 474 LEU A CA 1
ATOM 3655 C C . LEU A 1 474 ? -8.328 30.203 -12.617 1 95.62 474 LEU A C 1
ATOM 3657 O O . LEU A 1 474 ? -7.523 30.594 -13.469 1 95.62 474 LEU A O 1
ATOM 3661 N N . ASN A 1 475 ? -9.688 30.328 -12.742 1 93.94 475 ASN A N 1
ATOM 3662 C CA . ASN A 1 475 ? -10.32 31.016 -13.859 1 93.94 475 ASN A CA 1
ATOM 3663 C C . ASN A 1 475 ? -9.93 30.391 -15.195 1 93.94 475 ASN A C 1
ATOM 3665 O O . ASN A 1 475 ? -9.211 31.016 -15.984 1 93.94 475 ASN A O 1
ATOM 3669 N N . ARG A 1 476 ? -10.492 29.266 -15.453 1 96.31 476 ARG A N 1
ATOM 3670 C CA . ARG A 1 476 ? -10.203 28.562 -16.703 1 96.31 476 ARG A CA 1
ATOM 3671 C C . ARG A 1 476 ? -10.383 29.484 -17.891 1 96.31 476 ARG A C 1
ATOM 3673 O O . ARG A 1 476 ? -11.383 30.203 -18 1 96.31 476 ARG A O 1
ATOM 3680 N N . ASP A 1 477 ? -9.383 29.547 -18.719 1 96.62 477 ASP A N 1
ATOM 3681 C CA . ASP A 1 477 ? -9.383 30.344 -19.938 1 96.62 477 ASP A CA 1
ATOM 3682 C C . ASP A 1 477 ? -10.039 29.578 -21.094 1 96.62 477 ASP A C 1
ATOM 3684 O O . ASP A 1 477 ? -9.773 28.391 -21.297 1 96.62 477 ASP A O 1
ATOM 3688 N N . ASN A 1 478 ? -10.945 30.219 -21.812 1 94.81 478 ASN A N 1
ATOM 3689 C CA . ASN A 1 478 ? -11.711 29.562 -22.875 1 94.81 478 ASN A CA 1
ATOM 3690 C C . ASN A 1 478 ? -10.891 29.438 -24.156 1 94.81 478 ASN A C 1
ATOM 3692 O O . ASN A 1 478 ? -11.297 28.75 -25.094 1 94.81 478 ASN A O 1
ATOM 3696 N N . ARG A 1 479 ? -9.781 30.172 -24.312 1 95.25 479 ARG A N 1
ATOM 3697 C CA . ARG A 1 479 ? -8.898 29.969 -25.469 1 95.25 479 ARG A CA 1
ATOM 3698 C C . ARG A 1 479 ? -8.367 28.547 -25.5 1 95.25 479 ARG A C 1
ATOM 3700 O O . ARG A 1 479 ? -8.406 27.828 -24.484 1 95.25 479 ARG A O 1
ATOM 3707 N N . THR A 1 480 ? -7.859 28.047 -26.656 1 97.06 480 THR A N 1
ATOM 3708 C CA . THR A 1 480 ? -7.273 26.719 -26.812 1 97.06 480 THR A CA 1
ATOM 3709 C C . THR A 1 480 ? -5.918 26.641 -26.109 1 97.06 480 THR A C 1
ATOM 3711 O O . THR A 1 480 ? -5.258 27.656 -25.922 1 97.06 480 THR A O 1
ATOM 3714 N N . ASP A 1 481 ? -5.535 25.5 -25.781 1 96.75 481 ASP A N 1
ATOM 3715 C CA . ASP A 1 481 ? -4.219 25.281 -25.188 1 96.75 481 ASP A CA 1
ATOM 3716 C C . ASP A 1 481 ? -3.117 25.844 -26.078 1 96.75 481 ASP A C 1
ATOM 3718 O O . ASP A 1 481 ? -2.131 26.391 -25.594 1 96.75 481 ASP A O 1
ATOM 3722 N N . ALA A 1 482 ? -3.283 25.703 -27.391 1 97.19 482 ALA A N 1
ATOM 3723 C CA . ALA A 1 482 ? -2.291 26.172 -28.359 1 97.19 482 ALA A CA 1
ATOM 3724 C C . ALA A 1 482 ? -2.178 27.688 -28.328 1 97.19 482 ALA A C 1
ATOM 3726 O O . ALA A 1 482 ? -1.082 28.25 -28.453 1 97.19 482 ALA A O 1
ATOM 3727 N N . GLU A 1 483 ? -3.273 28.391 -28.203 1 98.19 483 GLU A N 1
ATOM 3728 C CA . GLU A 1 483 ? -3.279 29.859 -28.141 1 98.19 483 GLU A CA 1
ATOM 3729 C C . GLU A 1 483 ? -2.602 30.359 -26.859 1 98.19 483 GLU A C 1
ATOM 3731 O O . GLU A 1 483 ? -1.819 31.312 -26.906 1 98.19 483 GLU A O 1
ATOM 3736 N N . LEU A 1 484 ? -2.918 29.734 -25.75 1 98.38 484 LEU A N 1
ATOM 3737 C CA . LEU A 1 484 ? -2.305 30.109 -24.484 1 98.38 484 LEU A CA 1
ATOM 3738 C C . LEU A 1 484 ? -0.797 29.875 -24.516 1 98.38 484 LEU A C 1
ATOM 3740 O O . LEU A 1 484 ? -0.025 30.703 -24.031 1 98.38 484 LEU A O 1
ATOM 3744 N N . LEU A 1 485 ? -0.449 28.734 -25.094 1 98.56 485 LEU A N 1
ATOM 3745 C CA . LEU A 1 485 ? 0.965 28.391 -25.203 1 98.56 485 LEU A CA 1
ATOM 3746 C C . LEU A 1 485 ? 1.692 29.406 -26.078 1 98.56 485 LEU A C 1
ATOM 3748 O O . LEU A 1 485 ? 2.805 29.828 -25.766 1 98.56 485 LEU A O 1
ATOM 3752 N N . LYS A 1 486 ? 1.086 29.781 -27.219 1 98.31 486 LYS A N 1
ATOM 3753 C CA . LYS A 1 486 ? 1.689 30.75 -28.125 1 98.31 486 LYS A CA 1
ATOM 3754 C C . LYS A 1 486 ? 1.94 32.094 -27.422 1 98.31 486 LYS A C 1
ATOM 3756 O O . LYS A 1 486 ? 3.018 32.656 -27.562 1 98.31 486 LYS A O 1
ATOM 3761 N N . GLU A 1 487 ? 1.004 32.625 -26.719 1 98.56 487 GLU A N 1
ATOM 3762 C CA . GLU A 1 487 ? 1.157 33.875 -25.984 1 98.56 487 GLU A CA 1
ATOM 3763 C C . GLU A 1 487 ? 2.291 33.75 -24.953 1 98.56 487 GLU A C 1
ATOM 3765 O O . GLU A 1 487 ? 3.072 34.688 -24.797 1 98.56 487 GLU A O 1
ATOM 3770 N N . ALA A 1 488 ? 2.322 32.625 -24.297 1 98.81 488 ALA A N 1
ATOM 3771 C CA . ALA A 1 488 ? 3.367 32.406 -23.297 1 98.81 488 ALA A CA 1
ATOM 3772 C C . ALA A 1 488 ? 4.75 32.438 -23.938 1 98.81 488 ALA A C 1
ATOM 3774 O O . ALA A 1 488 ? 5.684 33.031 -23.375 1 98.81 488 ALA A O 1
ATOM 3775 N N . LEU A 1 489 ? 4.891 31.797 -25.062 1 98.75 489 LEU A N 1
ATOM 3776 C CA . LEU A 1 489 ? 6.18 31.75 -25.734 1 98.75 489 LEU A CA 1
ATOM 3777 C C . LEU A 1 489 ? 6.57 33.125 -26.25 1 98.75 489 LEU A C 1
ATOM 3779 O O . LEU A 1 489 ? 7.746 33.5 -26.234 1 98.75 489 LEU A O 1
ATOM 3783 N N . GLU A 1 490 ? 5.598 33.906 -26.75 1 98.56 490 GLU A N 1
ATOM 3784 C CA . GLU A 1 490 ? 5.863 35.281 -27.156 1 98.56 490 GLU A CA 1
ATOM 3785 C C . GLU A 1 490 ? 6.344 36.125 -25.984 1 98.56 490 GLU A C 1
ATOM 3787 O O . GLU A 1 490 ? 7.273 36.938 -26.109 1 98.56 490 GLU A O 1
ATOM 3792 N N . THR A 1 491 ? 5.715 35.938 -24.875 1 98.69 491 THR A N 1
ATOM 3793 C CA . THR A 1 491 ? 6.094 36.656 -23.656 1 98.69 491 THR A CA 1
ATOM 3794 C C . THR A 1 491 ? 7.484 36.219 -23.188 1 98.69 491 THR A C 1
ATOM 3796 O O . THR A 1 491 ? 8.312 37.062 -22.844 1 98.69 491 THR A O 1
ATOM 3799 N N . ALA A 1 492 ? 7.727 34.938 -23.203 1 98.69 492 ALA A N 1
ATOM 3800 C CA . ALA A 1 492 ? 9.016 34.375 -22.797 1 98.69 492 ALA A CA 1
ATOM 3801 C C . ALA A 1 492 ? 10.141 34.906 -23.672 1 98.69 492 ALA A C 1
ATOM 3803 O O . ALA A 1 492 ? 11.242 35.156 -23.188 1 98.69 492 ALA A O 1
ATOM 3804 N N . ASN A 1 493 ? 9.852 35.031 -24.922 1 98.06 493 ASN A N 1
ATOM 3805 C CA . ASN A 1 493 ? 10.859 35.5 -25.875 1 98.06 493 ASN A CA 1
ATOM 3806 C C . ASN A 1 493 ? 11.312 36.938 -25.578 1 98.06 493 ASN A C 1
ATOM 3808 O O . ASN A 1 493 ? 12.43 37.312 -25.906 1 98.06 493 ASN A O 1
ATOM 3812 N N . LYS A 1 494 ? 10.531 37.688 -24.906 1 98.12 494 LYS A N 1
ATOM 3813 C CA . LYS A 1 494 ? 10.836 39.062 -24.578 1 98.12 494 LYS A CA 1
ATOM 3814 C C . LYS A 1 494 ? 11.594 39.188 -23.266 1 98.12 494 LYS A C 1
ATOM 3816 O O . LYS A 1 494 ? 12.023 40.281 -22.875 1 98.12 494 LYS A O 1
ATOM 3821 N N . ALA A 1 495 ? 11.828 38.062 -22.609 1 98.12 495 ALA A N 1
ATOM 3822 C CA . ALA A 1 495 ? 12.359 38.125 -21.25 1 98.12 495 ALA A CA 1
ATOM 3823 C C . ALA A 1 495 ? 13.797 37.594 -21.203 1 98.12 495 ALA A C 1
ATOM 3825 O O . ALA A 1 495 ? 14.242 36.906 -22.125 1 98.12 495 ALA A O 1
ATOM 3826 N N . ASP A 1 496 ? 14.508 37.969 -20.172 1 97.5 496 ASP A N 1
ATOM 3827 C CA . ASP A 1 496 ? 15.852 37.469 -19.922 1 97.5 496 ASP A CA 1
ATOM 3828 C C . ASP A 1 496 ? 15.805 36.156 -19.125 1 97.5 496 ASP A C 1
ATOM 3830 O O . ASP A 1 496 ? 16.688 35.312 -19.266 1 97.5 496 ASP A O 1
ATOM 3834 N N . VAL A 1 497 ? 14.875 36.031 -18.25 1 97.88 497 VAL A N 1
ATOM 3835 C CA . VAL A 1 497 ? 14.672 34.844 -17.406 1 97.88 497 VAL A CA 1
ATOM 3836 C C . VAL A 1 497 ? 13.18 34.531 -17.281 1 97.88 497 VAL A C 1
ATOM 3838 O O . VAL A 1 497 ? 12.352 35.469 -17.344 1 97.88 497 VAL A O 1
ATOM 3841 N N . ILE A 1 498 ? 12.836 33.281 -17.219 1 98.75 498 ILE A N 1
ATOM 3842 C CA . ILE A 1 498 ? 11.453 32.844 -17.125 1 98.75 498 ILE A CA 1
ATOM 3843 C C . ILE A 1 498 ? 11.195 32.25 -15.734 1 98.75 498 ILE A C 1
ATOM 3845 O O . ILE A 1 498 ? 11.93 31.344 -15.297 1 98.75 498 ILE A O 1
ATOM 3849 N N . VAL A 1 499 ? 10.234 32.719 -14.977 1 98.75 499 VAL A N 1
ATOM 3850 C CA . VAL A 1 499 ? 9.688 32.094 -13.773 1 98.75 499 VAL A CA 1
ATOM 3851 C C . VAL A 1 499 ? 8.398 31.359 -14.109 1 98.75 499 VAL A C 1
ATOM 3853 O O . VAL A 1 499 ? 7.367 31.984 -14.383 1 98.75 499 VAL A O 1
ATOM 3856 N N . ALA A 1 500 ? 8.484 30.078 -14.141 1 98.94 500 ALA A N 1
ATOM 3857 C CA . ALA A 1 500 ? 7.32 29.234 -14.43 1 98.94 500 ALA A CA 1
ATOM 3858 C C . ALA A 1 500 ? 6.57 28.875 -13.148 1 98.94 500 ALA A C 1
ATOM 3860 O O . ALA A 1 500 ? 7.047 28.078 -12.352 1 98.94 500 ALA A O 1
ATOM 3861 N N . ALA A 1 501 ? 5.422 29.484 -12.914 1 98.88 501 ALA A N 1
ATOM 3862 C CA . ALA A 1 501 ? 4.586 29.219 -11.742 1 98.88 501 ALA A CA 1
ATOM 3863 C C . ALA A 1 501 ? 3.588 28.094 -12.023 1 98.88 501 ALA A C 1
ATOM 3865 O O . ALA A 1 501 ? 2.465 28.359 -12.469 1 98.88 501 ALA A O 1
ATOM 3866 N N . LEU A 1 502 ? 3.98 26.891 -11.75 1 98.88 502 LEU A N 1
ATOM 3867 C CA . LEU A 1 502 ? 3.229 25.703 -12.133 1 98.88 502 LEU A CA 1
ATOM 3868 C C . LEU A 1 502 ? 2.984 24.812 -10.922 1 98.88 502 LEU A C 1
ATOM 3870 O O . LEU A 1 502 ? 3.504 25.078 -9.828 1 98.88 502 LEU A O 1
ATOM 3874 N N . GLY A 1 503 ? 2.172 23.766 -11.047 1 98.62 503 GLY A N 1
ATOM 3875 C CA . GLY A 1 503 ? 1.922 22.766 -10.008 1 98.62 503 GLY A CA 1
ATOM 3876 C C . GLY A 1 503 ? 0.452 22.422 -9.852 1 98.62 503 GLY A C 1
ATOM 3877 O O . GLY A 1 503 ? -0.244 22.172 -10.836 1 98.62 503 GLY A O 1
ATOM 3878 N N . GLU A 1 504 ? 0.078 22.328 -8.633 1 98.62 504 GLU A N 1
ATOM 3879 C CA . GLU A 1 504 ? -1.285 21.969 -8.258 1 98.62 504 GLU A CA 1
ATOM 3880 C C . GLU A 1 504 ? -2.076 23.188 -7.797 1 98.62 504 GLU A C 1
ATOM 3882 O O . GLU A 1 504 ? -1.498 24.156 -7.305 1 98.62 504 GLU A O 1
ATOM 3887 N N . SER A 1 505 ? -3.434 23.094 -8.008 1 98.5 505 SER A N 1
ATOM 3888 C CA . SER A 1 505 ? -4.281 24.016 -7.262 1 98.5 505 SER A CA 1
ATOM 3889 C C . SER A 1 505 ? -4.305 23.672 -5.773 1 98.5 505 SER A C 1
ATOM 3891 O O . SER A 1 505 ? -3.908 22.578 -5.379 1 98.5 505 SER A O 1
ATOM 3893 N N . SER A 1 506 ? -4.746 24.656 -5.004 1 98 506 SER A N 1
ATOM 3894 C CA . SER A 1 506 ? -4.785 24.422 -3.562 1 98 506 SER A CA 1
ATOM 3895 C C . SER A 1 506 ? -5.73 23.281 -3.217 1 98 506 SER A C 1
ATOM 3897 O O . SER A 1 506 ? -5.512 22.562 -2.24 1 98 506 SER A O 1
ATOM 3899 N N . GLU A 1 507 ? -6.766 23 -4.078 1 97.56 507 GLU A N 1
ATOM 3900 C CA . GLU A 1 507 ? -7.789 22 -3.756 1 97.56 507 GLU A CA 1
ATOM 3901 C C . GLU A 1 507 ? -7.465 20.656 -4.387 1 97.56 507 GLU A C 1
ATOM 3903 O O . GLU A 1 507 ? -8.234 19.703 -4.254 1 97.56 507 GLU A O 1
ATOM 3908 N N . MET A 1 508 ? -6.355 20.531 -5.039 1 98.31 508 MET A N 1
ATOM 3909 C CA . MET A 1 508 ? -5.879 19.234 -5.477 1 98.31 508 MET A CA 1
ATOM 3910 C C . MET A 1 508 ? -5.273 18.453 -4.312 1 98.31 508 MET A C 1
ATOM 3912 O O . MET A 1 508 ? -4.922 17.281 -4.461 1 98.31 508 MET A O 1
ATOM 3916 N N . SER A 1 509 ? -5.184 19.094 -3.186 1 97.56 509 SER A N 1
ATOM 3917 C CA . SER A 1 509 ? -4.816 18.469 -1.922 1 97.56 509 SER A CA 1
ATOM 3918 C C . SER A 1 509 ? -5.844 18.766 -0.835 1 97.56 509 SER A C 1
ATOM 3920 O O . SER A 1 509 ? -6.77 19.547 -1.049 1 97.56 509 SER A O 1
ATOM 3922 N N . GLY A 1 510 ? -5.703 18.141 0.309 1 97.44 510 GLY A N 1
ATOM 3923 C CA . GLY A 1 510 ? -6.691 18.234 1.37 1 97.44 510 GLY A CA 1
ATOM 3924 C C . GLY A 1 510 ? -7.656 17.062 1.395 1 97.44 510 GLY A C 1
ATOM 3925 O O . GLY A 1 510 ? -7.414 16.047 0.754 1 97.44 510 GLY A O 1
ATOM 3926 N N . GLU A 1 511 ? -8.719 17.25 2.096 1 97.06 511 GLU A N 1
ATOM 3927 C CA . GLU A 1 511 ? -9.68 16.172 2.307 1 97.06 511 GLU A CA 1
ATOM 3928 C C . GLU A 1 511 ? -10.406 15.812 1.012 1 97.06 511 GLU A C 1
ATOM 3930 O O . GLU A 1 511 ? -10.773 16.703 0.239 1 97.06 511 GLU A O 1
ATOM 3935 N N . SER A 1 512 ? -10.578 14.531 0.783 1 97.44 512 SER A N 1
ATOM 3936 C CA . SER A 1 512 ? -11.281 13.992 -0.377 1 97.44 512 SER A CA 1
ATOM 3937 C C . SER A 1 512 ? -10.641 14.469 -1.679 1 97.44 512 SER A C 1
ATOM 3939 O O . SER A 1 512 ? -11.344 14.703 -2.668 1 97.44 512 SER A O 1
ATOM 3941 N N . SER A 1 513 ? -9.328 14.727 -1.626 1 98.31 513 SER A N 1
ATOM 3942 C CA . SER A 1 513 ? -8.57 15.18 -2.789 1 98.31 513 SER A CA 1
ATOM 3943 C C . SER A 1 513 ? -7.402 14.25 -3.09 1 98.31 513 SER A C 1
ATOM 3945 O O . SER A 1 513 ? -6.266 14.703 -3.248 1 98.31 513 SER A O 1
ATOM 3947 N N . SER A 1 514 ? -7.711 12.938 -3.125 1 98.5 514 SER A N 1
ATOM 3948 C CA . SER A 1 514 ? -6.734 11.914 -3.484 1 98.5 514 SER A CA 1
ATOM 3949 C C . SER A 1 514 ? -6.484 11.891 -4.988 1 98.5 514 SER A C 1
ATOM 3951 O O . SER A 1 514 ? -7.402 12.125 -5.777 1 98.5 514 SER A O 1
ATOM 3953 N N . ARG A 1 515 ? -5.242 11.672 -5.324 1 98.38 515 ARG A N 1
ATOM 3954 C CA . ARG A 1 515 ? -4.859 11.586 -6.73 1 98.38 515 ARG A CA 1
ATOM 3955 C C . ARG A 1 515 ? -4.043 10.328 -7.004 1 98.38 515 ARG A C 1
ATOM 3957 O O . ARG A 1 515 ? -3.23 9.922 -6.176 1 98.38 515 ARG A O 1
ATOM 3964 N N . THR A 1 516 ? -4.188 9.734 -8.203 1 98.25 516 THR A N 1
ATOM 3965 C CA . THR A 1 516 ? -3.438 8.539 -8.578 1 98.25 516 THR A CA 1
ATOM 3966 C C . THR A 1 516 ? -2.256 8.898 -9.469 1 98.25 516 THR A C 1
ATOM 3968 O O . THR A 1 516 ? -1.312 8.117 -9.602 1 98.25 516 THR A O 1
ATOM 3971 N N . ASP A 1 517 ? -2.299 9.969 -10.164 1 97.88 517 ASP A N 1
ATOM 3972 C CA . ASP A 1 517 ? -1.208 10.516 -10.969 1 97.88 517 ASP A CA 1
ATOM 3973 C C . ASP A 1 517 ? -0.596 11.742 -10.289 1 97.88 517 ASP A C 1
ATOM 3975 O O . ASP A 1 517 ? -1.271 12.758 -10.102 1 97.88 517 ASP A O 1
ATOM 3979 N N . LEU A 1 518 ? 0.693 11.68 -10 1 98.5 518 LEU A N 1
ATOM 3980 C CA . LEU A 1 518 ? 1.316 12.742 -9.227 1 98.5 518 LEU A CA 1
ATOM 3981 C C . LEU A 1 518 ? 2.277 13.555 -10.094 1 98.5 518 LEU A C 1
ATOM 3983 O O . LEU A 1 518 ? 3.119 14.289 -9.57 1 98.5 518 LEU A O 1
ATOM 3987 N N . ASN A 1 519 ? 2.229 13.383 -11.391 1 98.12 519 ASN A N 1
ATOM 3988 C CA . ASN A 1 519 ? 2.969 14.25 -12.305 1 98.12 519 ASN A CA 1
ATOM 3989 C C . ASN A 1 519 ? 2.363 15.656 -12.352 1 98.12 519 ASN A C 1
ATOM 3991 O O . ASN A 1 519 ? 1.24 15.867 -11.891 1 98.12 519 ASN A O 1
ATOM 3995 N N . LEU A 1 520 ? 3.156 16.625 -12.898 1 98.19 520 LEU A N 1
ATOM 3996 C CA . LEU A 1 520 ? 2.533 17.891 -13.258 1 98.19 520 LEU A CA 1
ATOM 3997 C C . LEU A 1 520 ? 1.37 17.672 -14.219 1 98.19 520 LEU A C 1
ATOM 3999 O O . LEU A 1 520 ? 1.434 16.797 -15.094 1 98.19 520 LEU A O 1
ATOM 4003 N N . PRO A 1 521 ? 0.314 18.438 -14.055 1 97.75 521 PRO A N 1
ATOM 4004 C CA . PRO A 1 521 ? -0.788 18.297 -15.008 1 97.75 521 PRO A CA 1
ATOM 4005 C C . PRO A 1 521 ? -0.323 18.406 -16.469 1 97.75 521 PRO A C 1
ATOM 4007 O O . PRO A 1 521 ? 0.629 19.141 -16.75 1 97.75 521 PRO A O 1
ATOM 4010 N N . ASP A 1 522 ? -1.023 17.812 -17.359 1 96.88 522 ASP A N 1
ATOM 4011 C CA . ASP A 1 522 ? -0.607 17.516 -18.734 1 96.88 522 ASP A CA 1
ATOM 4012 C C . ASP A 1 522 ? -0.261 18.812 -19.469 1 96.88 522 ASP A C 1
ATOM 4014 O O . ASP A 1 522 ? 0.825 18.922 -20.047 1 96.88 522 ASP A O 1
ATOM 4018 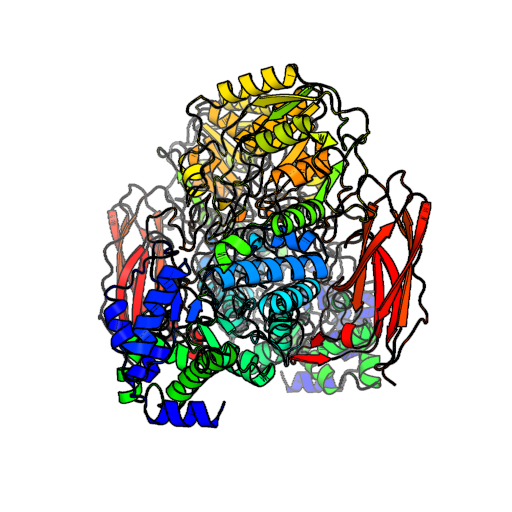N N . VAL A 1 523 ? -1.12 19.844 -19.453 1 97.81 523 VAL A N 1
ATOM 4019 C CA . VAL A 1 523 ? -0.912 21.047 -20.25 1 97.81 523 VAL A CA 1
ATOM 4020 C C . VAL A 1 523 ? 0.19 21.891 -19.625 1 97.81 523 VAL A C 1
ATOM 4022 O O . VAL A 1 523 ? 0.884 22.641 -20.328 1 97.81 523 VAL A O 1
ATOM 4025 N N . GLN A 1 524 ? 0.342 21.797 -18.312 1 98.62 524 GLN A N 1
ATOM 4026 C CA . GLN A 1 524 ? 1.446 22.484 -17.656 1 98.62 524 GLN A CA 1
ATOM 4027 C C . GLN A 1 524 ? 2.789 21.875 -18.047 1 98.62 524 GLN A C 1
ATOM 4029 O O . GLN A 1 524 ? 3.775 22.594 -18.234 1 98.62 524 GLN A O 1
ATOM 4034 N N . GLN A 1 525 ? 2.803 20.531 -18.078 1 98.38 525 GLN A N 1
ATOM 4035 C CA . GLN A 1 525 ? 4.023 19.844 -18.5 1 98.38 525 GLN A CA 1
ATOM 4036 C C . GLN A 1 525 ? 4.426 20.25 -19.906 1 98.38 525 GLN A C 1
ATOM 4038 O O . GLN A 1 525 ? 5.609 20.484 -20.188 1 98.38 525 GLN A O 1
ATOM 4043 N N . THR A 1 526 ? 3.453 20.312 -20.812 1 98.44 526 THR A N 1
ATOM 4044 C CA . THR A 1 526 ? 3.703 20.75 -22.172 1 98.44 526 THR A CA 1
ATOM 4045 C C . THR A 1 526 ? 4.27 22.172 -22.188 1 98.44 526 THR A C 1
ATOM 4047 O O . THR A 1 526 ? 5.254 22.453 -22.875 1 98.44 526 THR A O 1
ATOM 4050 N N . LEU A 1 527 ? 3.635 23.047 -21.438 1 98.81 527 LEU A N 1
ATOM 4051 C CA . LEU A 1 527 ? 4.086 24.438 -21.328 1 98.81 527 LEU A CA 1
ATOM 4052 C C . LEU A 1 527 ? 5.535 24.5 -20.844 1 98.81 527 LEU A C 1
ATOM 4054 O O . LEU A 1 527 ? 6.359 25.188 -21.438 1 98.81 527 LEU A O 1
ATOM 4058 N N . LEU A 1 528 ? 5.832 23.781 -19.797 1 98.88 528 LEU A N 1
ATOM 4059 C CA . LEU A 1 528 ? 7.168 23.812 -19.203 1 98.88 528 LEU A CA 1
ATOM 4060 C C . LEU A 1 528 ? 8.211 23.328 -20.203 1 98.88 528 LEU A C 1
ATOM 4062 O O . LEU A 1 528 ? 9.297 23.922 -20.312 1 98.88 528 LEU A O 1
ATOM 4066 N N . LYS A 1 529 ? 7.898 22.234 -20.906 1 98.75 529 LYS A N 1
ATOM 4067 C CA . LYS A 1 529 ? 8.812 21.703 -21.906 1 98.75 529 LYS A CA 1
ATOM 4068 C C . LYS A 1 529 ? 9.117 22.75 -22.984 1 98.75 529 LYS A C 1
ATOM 4070 O O . LYS A 1 529 ? 10.273 22.922 -23.375 1 98.75 529 LYS A O 1
ATOM 4075 N N . GLU A 1 530 ? 8.109 23.453 -23.453 1 98.75 530 GLU A N 1
ATOM 4076 C CA . GLU A 1 530 ? 8.281 24.469 -24.484 1 98.75 530 GLU A CA 1
ATOM 4077 C C . GLU A 1 530 ? 9.055 25.672 -23.953 1 98.75 530 GLU A C 1
ATOM 4079 O O . GLU A 1 530 ? 9.844 26.281 -24.688 1 98.75 530 GLU A O 1
ATOM 4084 N N . LEU A 1 531 ? 8.789 26.062 -22.719 1 98.88 531 LEU A N 1
ATOM 4085 C CA . LEU A 1 531 ? 9.539 27.156 -22.109 1 98.88 531 LEU A CA 1
ATOM 4086 C C . LEU A 1 531 ? 11.023 26.812 -22.016 1 98.88 531 LEU A C 1
ATOM 4088 O O . LEU A 1 531 ? 11.883 27.641 -22.281 1 98.88 531 LEU A O 1
ATOM 4092 N N . VAL A 1 532 ? 11.336 25.609 -21.562 1 98.75 532 VAL A N 1
ATOM 4093 C CA . VAL A 1 532 ? 12.719 25.156 -21.469 1 98.75 532 VAL A CA 1
ATOM 4094 C C . VAL A 1 532 ? 13.367 25.172 -22.844 1 98.75 532 VAL A C 1
ATOM 4096 O O . VAL A 1 532 ? 14.547 25.516 -22.984 1 98.75 532 VAL A O 1
ATOM 4099 N N . ALA A 1 533 ? 12.602 24.828 -23.875 1 98.38 533 ALA A N 1
ATOM 4100 C CA . ALA A 1 533 ? 13.094 24.734 -25.25 1 98.38 533 ALA A CA 1
ATOM 4101 C C . ALA A 1 533 ? 13.469 26.109 -25.797 1 98.38 533 ALA A C 1
ATOM 4103 O O . ALA A 1 533 ? 14.18 26.203 -26.797 1 98.38 533 ALA A O 1
ATOM 4104 N N . THR A 1 534 ? 13.047 27.203 -25.188 1 98.06 534 THR A N 1
ATOM 4105 C CA . THR A 1 534 ? 13.414 28.547 -25.625 1 98.06 534 THR A CA 1
ATOM 4106 C C . THR A 1 534 ? 14.906 28.781 -25.453 1 98.06 534 THR A C 1
ATOM 4108 O O . THR A 1 534 ? 15.484 29.672 -26.094 1 98.06 534 THR A O 1
ATOM 4111 N N . GLY A 1 535 ? 15.531 28.047 -24.5 1 97.25 535 GLY A N 1
ATOM 4112 C CA . GLY A 1 535 ? 16.953 28.203 -24.203 1 97.25 535 GLY A CA 1
ATOM 4113 C C . GLY A 1 535 ? 17.234 29.234 -23.125 1 97.25 535 GLY A C 1
ATOM 4114 O O . GLY A 1 535 ? 18.359 29.375 -22.672 1 97.25 535 GLY A O 1
ATOM 4115 N N . LYS A 1 536 ? 16.234 29.953 -22.734 1 97.12 536 LYS A N 1
ATOM 4116 C CA . LYS A 1 536 ? 16.375 30.922 -21.641 1 97.12 536 LYS A CA 1
ATOM 4117 C C . LYS A 1 536 ? 16.422 30.219 -20.281 1 97.12 536 LYS A C 1
ATOM 4119 O O . LYS A 1 536 ? 15.914 29.094 -20.156 1 97.12 536 LYS A O 1
ATOM 4124 N N . PRO A 1 537 ? 17.078 30.844 -19.281 1 97.75 537 PRO A N 1
ATOM 4125 C CA . PRO A 1 537 ? 16.984 30.266 -17.938 1 97.75 537 PRO A CA 1
ATOM 4126 C C . PRO A 1 537 ? 15.539 30.156 -17.453 1 97.75 537 PRO A C 1
ATOM 4128 O O . PRO A 1 537 ? 14.789 31.141 -17.531 1 97.75 537 PRO A O 1
ATOM 4131 N N . VAL A 1 538 ? 15.148 28.984 -16.984 1 98.75 538 VAL A N 1
ATOM 4132 C CA . VAL A 1 538 ? 13.805 28.734 -16.469 1 98.75 538 VAL A CA 1
ATOM 4133 C C . VAL A 1 538 ? 13.883 28.359 -15 1 98.75 538 VAL A C 1
ATOM 4135 O O . VAL A 1 538 ? 14.641 27.469 -14.609 1 98.75 538 VAL A O 1
ATOM 4138 N N . VAL A 1 539 ? 13.172 29.062 -14.148 1 98.81 539 VAL A N 1
ATOM 4139 C CA . VAL A 1 539 ? 12.969 28.719 -12.742 1 98.81 539 VAL A CA 1
ATOM 4140 C C . VAL A 1 539 ? 11.555 28.188 -12.531 1 98.81 539 VAL A C 1
ATOM 4142 O O . VAL A 1 539 ? 10.578 28.906 -12.742 1 98.81 539 VAL A O 1
ATOM 4145 N N . LEU A 1 540 ? 11.422 26.953 -12.164 1 98.94 540 LEU A N 1
ATOM 4146 C CA . LEU A 1 540 ? 10.125 26.406 -11.805 1 98.94 540 LEU A CA 1
ATOM 4147 C C . LEU A 1 540 ? 9.766 26.75 -10.359 1 98.94 540 LEU A C 1
ATOM 4149 O O . LEU A 1 540 ? 10.422 26.281 -9.43 1 98.94 540 LEU A O 1
ATOM 4153 N N . VAL A 1 541 ? 8.852 27.609 -10.148 1 98.94 541 VAL A N 1
ATOM 4154 C CA . VAL A 1 541 ? 8.211 27.828 -8.859 1 98.94 541 VAL A CA 1
ATOM 4155 C C . VAL A 1 541 ? 7.027 26.875 -8.695 1 98.94 541 VAL A C 1
ATOM 4157 O O . VAL A 1 541 ? 5.977 27.078 -9.312 1 98.94 541 VAL A O 1
ATOM 4160 N N . LEU A 1 542 ? 7.199 25.906 -7.883 1 98.94 542 LEU A N 1
ATOM 4161 C CA . LEU A 1 542 ? 6.285 24.766 -7.812 1 98.94 542 LEU A CA 1
ATOM 4162 C C . LEU A 1 542 ? 5.312 24.922 -6.648 1 98.94 542 LEU A C 1
ATOM 4164 O O . LEU A 1 542 ? 5.723 24.906 -5.484 1 98.94 542 LEU A O 1
ATOM 4168 N N . PHE A 1 543 ? 4.059 25.109 -6.945 1 98.81 543 PHE A N 1
ATOM 4169 C CA . PHE A 1 543 ? 2.986 25.078 -5.957 1 98.81 543 PHE A CA 1
ATOM 4170 C C . PHE A 1 543 ? 2.418 23.656 -5.828 1 98.81 543 PHE A C 1
ATOM 4172 O O . PHE A 1 543 ? 1.897 23.109 -6.801 1 98.81 543 PHE A O 1
ATOM 4179 N N . THR A 1 544 ? 2.486 23.078 -4.699 1 98.62 544 THR A N 1
ATOM 4180 C CA . THR A 1 544 ? 1.954 21.734 -4.516 1 98.62 544 THR A CA 1
ATOM 4181 C C . THR A 1 544 ? 1.613 21.484 -3.051 1 98.62 544 THR A C 1
ATOM 4183 O O . THR A 1 544 ? 2.174 22.125 -2.158 1 98.62 544 THR A O 1
ATOM 4186 N N . GLY A 1 545 ? 0.651 20.609 -2.783 1 98.62 545 GLY A N 1
ATOM 4187 C CA . GLY A 1 545 ? 0.293 20.234 -1.422 1 98.62 545 GLY A CA 1
ATOM 4188 C C . GLY A 1 545 ? 0.829 18.875 -1.01 1 98.62 545 GLY A C 1
ATOM 4189 O O . GLY A 1 545 ? 0.493 18.375 0.062 1 98.62 545 GLY A O 1
ATOM 4190 N N . ARG A 1 546 ? 1.685 18.219 -1.865 1 98.69 546 ARG A N 1
ATOM 4191 C CA . ARG A 1 546 ? 2.219 16.875 -1.672 1 98.69 546 ARG A CA 1
ATOM 4192 C C . ARG A 1 546 ? 3.51 16.688 -2.461 1 98.69 546 ARG A C 1
ATOM 4194 O O . ARG A 1 546 ? 3.838 17.5 -3.332 1 98.69 546 ARG A O 1
ATOM 4201 N N . PRO A 1 547 ? 4.301 15.555 -2.174 1 98.75 547 PRO A N 1
ATOM 4202 C CA . PRO A 1 547 ? 5.371 15.18 -3.1 1 98.75 547 PRO A CA 1
ATOM 4203 C C . PRO A 1 547 ? 4.848 14.805 -4.484 1 98.75 547 PRO A C 1
ATOM 4205 O O . PRO A 1 547 ? 3.836 14.109 -4.598 1 98.75 547 PRO A O 1
ATOM 4208 N N . LEU A 1 548 ? 5.48 15.289 -5.5 1 98.75 548 LEU A N 1
ATOM 4209 C CA . LEU A 1 548 ? 5.117 15 -6.879 1 98.75 548 LEU A CA 1
ATOM 4210 C C . LEU A 1 548 ? 6.176 14.125 -7.551 1 98.75 548 LEU A C 1
ATOM 4212 O O . LEU A 1 548 ? 7.195 13.805 -6.938 1 98.75 548 LEU A O 1
ATOM 4216 N N . ILE A 1 549 ? 5.898 13.648 -8.734 1 98.69 549 ILE A N 1
ATOM 4217 C CA . ILE A 1 549 ? 6.867 13 -9.617 1 98.69 549 ILE A CA 1
ATOM 4218 C C . ILE A 1 549 ? 7.531 14.047 -10.516 1 98.69 549 ILE A C 1
ATOM 4220 O O . ILE A 1 549 ? 6.871 14.656 -11.352 1 98.69 549 ILE A O 1
ATOM 4224 N N . LEU A 1 550 ? 8.844 14.242 -10.344 1 98.75 550 LEU A N 1
ATOM 4225 C CA . LEU A 1 550 ? 9.508 15.367 -10.992 1 98.75 550 LEU A CA 1
ATOM 4226 C C . LEU A 1 550 ? 10.75 14.898 -11.75 1 98.75 550 LEU A C 1
ATOM 4228 O O . LEU A 1 550 ? 11.75 15.609 -11.797 1 98.75 550 LEU A O 1
ATOM 4232 N N . ASN A 1 551 ? 10.781 13.727 -12.312 1 97.88 551 ASN A N 1
ATOM 4233 C CA . ASN A 1 551 ? 11.969 13.203 -12.977 1 97.88 551 ASN A CA 1
ATOM 4234 C C . ASN A 1 551 ? 12.383 14.078 -14.164 1 97.88 551 ASN A C 1
ATOM 4236 O O . ASN A 1 551 ? 13.547 14.438 -14.289 1 97.88 551 ASN A O 1
ATOM 4240 N N . TRP A 1 552 ? 11.422 14.344 -15.078 1 98.19 552 TRP A N 1
ATOM 4241 C CA . TRP A 1 552 ? 11.758 15.156 -16.234 1 98.19 552 TRP A CA 1
ATOM 4242 C C . TRP A 1 552 ? 12.242 16.547 -15.805 1 98.19 552 TRP A C 1
ATOM 4244 O O . TRP A 1 552 ? 13.211 17.062 -16.359 1 98.19 552 TRP A O 1
ATOM 4254 N N . GLU A 1 553 ? 11.539 17.141 -14.844 1 98.75 553 GLU A N 1
ATOM 4255 C CA . GLU A 1 553 ? 11.914 18.469 -14.336 1 98.75 553 GLU A CA 1
ATOM 4256 C C . GLU A 1 553 ? 13.328 18.453 -13.75 1 98.75 553 GLU A C 1
ATOM 4258 O O . GLU A 1 553 ? 14.117 19.359 -14 1 98.75 553 GLU A O 1
ATOM 4263 N N . GLN A 1 554 ? 13.602 17.406 -12.93 1 98.5 554 GLN A N 1
ATOM 4264 C CA . GLN A 1 554 ? 14.93 17.25 -12.352 1 98.5 554 GLN A CA 1
ATOM 4265 C C . GLN A 1 554 ? 16 17.219 -13.438 1 98.5 554 GLN A C 1
ATOM 4267 O O . GLN A 1 554 ? 17.094 17.781 -13.266 1 98.5 554 GLN A O 1
ATOM 4272 N N . ASP A 1 555 ? 15.703 16.625 -14.586 1 98.06 555 ASP A N 1
ATOM 4273 C CA . ASP A 1 555 ? 16.688 16.406 -15.641 1 98.06 555 ASP A CA 1
ATOM 4274 C C . ASP A 1 555 ? 16.812 17.641 -16.531 1 98.06 555 ASP A C 1
ATOM 4276 O O . ASP A 1 555 ? 17.859 17.875 -17.141 1 98.06 555 ASP A O 1
ATOM 4280 N N . ASN A 1 556 ? 15.734 18.484 -16.594 1 98.44 556 ASN A N 1
ATOM 4281 C CA . ASN A 1 556 ? 15.711 19.422 -17.703 1 98.44 556 ASN A CA 1
ATOM 4282 C C . ASN A 1 556 ? 15.586 20.859 -17.219 1 98.44 556 ASN A C 1
ATOM 4284 O O . ASN A 1 556 ? 15.883 21.812 -17.953 1 98.44 556 ASN A O 1
ATOM 4288 N N . VAL A 1 557 ? 15.078 21.109 -16.016 1 98.75 557 VAL A N 1
ATOM 4289 C CA . VAL A 1 557 ? 14.836 22.469 -15.531 1 98.75 557 VAL A CA 1
ATOM 4290 C C . VAL A 1 557 ? 16.016 22.938 -14.703 1 98.75 557 VAL A C 1
ATOM 4292 O O . VAL A 1 557 ? 16.469 22.25 -13.781 1 98.75 557 VAL A O 1
ATOM 4295 N N . PRO A 1 558 ? 16.531 24.078 -14.922 1 98.25 558 PRO A N 1
ATOM 4296 C CA . PRO A 1 558 ? 17.75 24.531 -14.25 1 98.25 558 PRO A CA 1
ATOM 4297 C C . PRO A 1 558 ? 17.547 24.766 -12.75 1 98.25 558 PRO A C 1
ATOM 4299 O O . PRO A 1 558 ? 18.453 24.484 -11.953 1 98.25 558 PRO A O 1
ATOM 4302 N N . ALA A 1 559 ? 16.391 25.297 -12.352 1 98.75 559 ALA A N 1
ATOM 4303 C CA . ALA A 1 559 ? 16.109 25.562 -10.945 1 98.75 559 ALA A CA 1
ATOM 4304 C C . ALA A 1 559 ? 14.672 25.203 -10.594 1 98.75 559 ALA A C 1
ATOM 4306 O O . ALA A 1 559 ? 13.758 25.453 -11.383 1 98.75 559 ALA A O 1
ATOM 4307 N N . ILE A 1 560 ? 14.5 24.594 -9.508 1 98.94 560 ILE A N 1
ATOM 4308 C CA . ILE A 1 560 ? 13.18 24.219 -9 1 98.94 560 ILE A CA 1
ATOM 4309 C C . ILE A 1 560 ? 13.047 24.656 -7.547 1 98.94 560 ILE A C 1
ATOM 4311 O O . ILE A 1 560 ? 13.789 24.188 -6.676 1 98.94 560 ILE A O 1
ATOM 4315 N N . LEU A 1 561 ? 12.156 25.562 -7.266 1 98.88 561 LEU A N 1
ATOM 4316 C CA . LEU A 1 561 ? 11.812 26.031 -5.922 1 98.88 561 LEU A CA 1
ATOM 4317 C C . LEU A 1 561 ? 10.406 25.594 -5.539 1 98.88 561 LEU A C 1
ATOM 4319 O O . LEU A 1 561 ? 9.422 26.062 -6.113 1 98.88 561 LEU A O 1
ATOM 4323 N N . ASN A 1 562 ? 10.305 24.688 -4.613 1 98.94 562 ASN A N 1
ATOM 4324 C CA . ASN A 1 562 ? 9 24.266 -4.105 1 98.94 562 ASN A CA 1
ATOM 4325 C C . ASN A 1 562 ? 8.477 25.219 -3.035 1 98.94 562 ASN A C 1
ATOM 4327 O O . ASN A 1 562 ? 9.086 25.344 -1.971 1 98.94 562 ASN A O 1
ATOM 4331 N N . VAL A 1 563 ? 7.34 25.797 -3.307 1 98.88 563 VAL A N 1
ATOM 4332 C CA . VAL A 1 563 ? 6.883 26.859 -2.418 1 98.88 563 VAL A CA 1
ATOM 4333 C C . VAL A 1 563 ? 5.594 26.422 -1.718 1 98.88 563 VAL A C 1
ATOM 4335 O O . VAL A 1 563 ? 4.992 27.219 -0.979 1 98.88 563 VAL A O 1
ATOM 4338 N N . TRP A 1 564 ? 5.188 25.109 -1.97 1 98.56 564 TRP A N 1
ATOM 4339 C CA . TRP A 1 564 ? 3.955 24.594 -1.391 1 98.56 564 TRP A CA 1
ATOM 4340 C C . TRP A 1 564 ? 2.797 25.562 -1.609 1 98.56 564 TRP A C 1
ATOM 4342 O O . TRP A 1 564 ? 2.455 25.875 -2.75 1 98.56 564 TRP A O 1
ATOM 4352 N N . PHE A 1 565 ? 2.123 26 -0.644 1 98.5 565 PHE A N 1
ATOM 4353 C CA . PHE A 1 565 ? 1.226 27.141 -0.486 1 98.5 565 PHE A CA 1
ATOM 4354 C C . PHE A 1 565 ? 1.569 27.922 0.77 1 98.5 565 PHE A C 1
ATOM 4356 O O . PHE A 1 565 ? 1.219 27.516 1.881 1 98.5 565 PHE A O 1
ATOM 4363 N N . GLY A 1 566 ? 2.217 29.031 0.523 1 98.12 566 GLY A N 1
ATOM 4364 C CA . GLY A 1 566 ? 2.932 29.734 1.573 1 98.12 566 GLY A CA 1
ATOM 4365 C C . GLY A 1 566 ? 2.031 30.609 2.426 1 98.12 566 GLY A C 1
ATOM 4366 O O . GLY A 1 566 ? 2.484 31.203 3.404 1 98.12 566 GLY A O 1
ATOM 4367 N N . GLY A 1 567 ? 0.76 30.719 2.137 1 98.38 567 GLY A N 1
ATOM 4368 C CA . GLY A 1 567 ? -0.171 31.438 2.986 1 98.38 567 GLY A CA 1
ATOM 4369 C C . GLY A 1 567 ? -0.445 32.844 2.506 1 98.38 567 GLY A C 1
ATOM 4370 O O . GLY A 1 567 ? -0.316 33.125 1.315 1 98.38 567 GLY A O 1
ATOM 4371 N N . SER A 1 568 ? -0.827 33.719 3.414 1 97.88 568 SER A N 1
ATOM 4372 C CA . SER A 1 568 ? -1.318 35.062 3.104 1 97.88 568 SER A CA 1
ATOM 4373 C C . SER A 1 568 ? -0.215 35.938 2.516 1 97.88 568 SER A C 1
ATOM 4375 O O . SER A 1 568 ? -0.49 36.875 1.745 1 97.88 568 SER A O 1
ATOM 4377 N N . GLU A 1 569 ? 0.996 35.625 2.885 1 97.38 569 GLU A N 1
ATOM 4378 C CA . GLU A 1 569 ? 2.105 36.469 2.447 1 97.38 569 GLU A CA 1
ATOM 4379 C C . GLU A 1 569 ? 3.023 35.719 1.487 1 97.38 569 GLU A C 1
ATOM 4381 O O . GLU A 1 569 ? 4.195 36.094 1.332 1 97.38 569 GLU A O 1
ATOM 4386 N N . ALA A 1 570 ? 2.516 34.719 0.846 1 98.19 570 ALA A N 1
ATOM 4387 C CA . ALA A 1 570 ? 3.295 33.812 0.006 1 98.19 570 ALA A CA 1
ATOM 4388 C C . ALA A 1 570 ? 3.98 34.562 -1.129 1 98.19 570 ALA A C 1
ATOM 4390 O O . ALA A 1 570 ? 5.145 34.281 -1.441 1 98.19 570 ALA A O 1
ATOM 4391 N N . ALA A 1 571 ? 3.273 35.469 -1.793 1 97.62 571 ALA A N 1
ATOM 4392 C CA . ALA A 1 571 ? 3.812 36.188 -2.945 1 97.62 571 ALA A CA 1
ATOM 4393 C C . ALA A 1 571 ? 5.094 36.906 -2.578 1 97.62 571 ALA A C 1
ATOM 4395 O O . ALA A 1 571 ? 6.09 36.844 -3.301 1 97.62 571 ALA A O 1
ATOM 4396 N N . TYR A 1 572 ? 5.07 37.625 -1.488 1 95.5 572 TYR A N 1
ATOM 4397 C CA . TYR A 1 572 ? 6.227 38.406 -1.028 1 95.5 572 TYR A CA 1
ATOM 4398 C C . TYR A 1 572 ? 7.352 37.469 -0.593 1 95.5 572 TYR A C 1
ATOM 4400 O O . TYR A 1 572 ? 8.523 37.719 -0.882 1 95.5 572 TYR A O 1
ATOM 4408 N N . ALA A 1 573 ? 6.984 36.406 0.158 1 96.94 573 ALA A N 1
ATOM 4409 C CA . ALA A 1 573 ? 7.98 35.438 0.606 1 96.94 573 ALA A CA 1
ATOM 4410 C C . ALA A 1 573 ? 8.703 34.812 -0.579 1 96.94 573 ALA A C 1
ATOM 4412 O O . ALA A 1 573 ? 9.914 34.625 -0.536 1 96.94 573 ALA A O 1
ATOM 4413 N N . ILE A 1 574 ? 7.961 34.438 -1.63 1 98.25 574 ILE A N 1
ATOM 4414 C CA . ILE A 1 574 ? 8.555 33.844 -2.83 1 98.25 574 ILE A CA 1
ATOM 4415 C C . ILE A 1 574 ? 9.531 34.844 -3.451 1 98.25 574 ILE A C 1
ATOM 4417 O O . ILE A 1 574 ? 10.648 34.469 -3.836 1 98.25 574 ILE A O 1
ATOM 4421 N N . GLY A 1 575 ? 9.109 36.094 -3.543 1 95.31 575 GLY A N 1
ATOM 4422 C CA . GLY A 1 575 ? 10.008 37.125 -4.035 1 95.31 575 GLY A CA 1
ATOM 4423 C C . GLY A 1 575 ? 11.289 37.25 -3.223 1 95.31 575 GLY A C 1
ATOM 4424 O O . GLY A 1 575 ? 12.367 37.438 -3.781 1 95.31 575 GLY A O 1
ATOM 4425 N N . ASP A 1 576 ? 11.125 37.188 -1.874 1 94.06 576 ASP A N 1
ATOM 4426 C CA . ASP A 1 576 ? 12.289 37.25 -0.993 1 94.06 576 ASP A CA 1
ATOM 4427 C C . ASP A 1 576 ? 13.312 36.156 -1.343 1 94.06 576 ASP A C 1
ATOM 4429 O O . ASP A 1 576 ? 14.516 36.438 -1.344 1 94.06 576 ASP A O 1
ATOM 4433 N N . VAL A 1 577 ? 12.844 35 -1.617 1 96.25 577 VAL A N 1
ATOM 4434 C CA . VAL A 1 577 ? 13.75 33.875 -1.897 1 96.25 577 VAL A CA 1
ATOM 4435 C C . VAL A 1 577 ? 14.273 34 -3.326 1 96.25 577 VAL A C 1
ATOM 4437 O O . VAL A 1 577 ? 15.469 33.812 -3.568 1 96.25 577 VAL A O 1
ATOM 4440 N N . LEU A 1 578 ? 13.383 34.281 -4.289 1 96.5 578 LEU A N 1
ATOM 4441 C CA . LEU A 1 578 ? 13.789 34.375 -5.691 1 96.5 578 LEU A CA 1
ATOM 4442 C C . LEU A 1 578 ? 14.906 35.406 -5.871 1 96.5 578 LEU A C 1
ATOM 4444 O O . LEU A 1 578 ? 15.852 35.156 -6.629 1 96.5 578 LEU A O 1
ATOM 4448 N N . PHE A 1 579 ? 14.812 36.531 -5.184 1 92.31 579 PHE A N 1
ATOM 4449 C CA . PHE A 1 579 ? 15.773 37.594 -5.383 1 92.31 579 PHE A CA 1
ATOM 4450 C C . PHE A 1 579 ? 16.906 37.531 -4.363 1 92.31 579 PHE A C 1
ATOM 4452 O O . PHE A 1 579 ? 17.766 38.406 -4.32 1 92.31 579 PHE A O 1
ATOM 4459 N N . GLY A 1 580 ? 16.906 36.531 -3.482 1 91.88 580 GLY A N 1
ATOM 4460 C CA . GLY A 1 580 ? 18.031 36.219 -2.619 1 91.88 580 GLY A CA 1
ATOM 4461 C C . GLY A 1 580 ? 18.031 37 -1.327 1 91.88 580 GLY A C 1
ATOM 4462 O O . GLY A 1 580 ? 19.016 37 -0.587 1 91.88 580 GLY A O 1
ATOM 4463 N N . ARG A 1 581 ? 16.938 37.688 -1.08 1 89.56 581 ARG A N 1
ATOM 4464 C CA . ARG A 1 581 ? 16.812 38.344 0.217 1 89.56 581 ARG A CA 1
ATOM 4465 C C . ARG A 1 581 ? 16.828 37.344 1.353 1 89.56 581 ARG A C 1
ATOM 4467 O O . ARG A 1 581 ? 17.281 37.625 2.459 1 89.56 581 ARG A O 1
ATOM 4474 N N . VAL A 1 582 ? 16.25 36.281 1.088 1 93.19 582 VAL A N 1
ATOM 4475 C CA . VAL A 1 582 ? 16.281 35.125 2 1 93.19 582 VAL A CA 1
ATOM 4476 C C . VAL A 1 582 ? 16.938 33.938 1.311 1 93.19 582 VAL A C 1
ATOM 4478 O O . VAL A 1 582 ? 16.547 33.562 0.197 1 93.19 582 VAL A O 1
ATOM 4481 N N . ASN A 1 583 ? 17.984 33.406 1.948 1 96.12 583 ASN A N 1
ATOM 4482 C CA . ASN A 1 583 ? 18.562 32.125 1.49 1 96.12 583 ASN A CA 1
ATOM 4483 C C . ASN A 1 583 ? 17.656 30.953 1.847 1 96.12 583 ASN A C 1
ATOM 4485 O O . ASN A 1 583 ? 17.359 30.719 3.021 1 96.12 583 ASN A O 1
ATOM 4489 N N . PRO A 1 584 ? 17.141 30.281 0.814 1 97.06 584 PRO A N 1
ATOM 4490 C CA . PRO A 1 584 ? 16.281 29.141 1.146 1 97.06 584 PRO A CA 1
ATOM 4491 C C . PRO A 1 584 ? 16.938 28.156 2.102 1 97.06 584 PRO A C 1
ATOM 4493 O O . PRO A 1 584 ? 18.141 27.875 1.971 1 97.06 584 PRO A O 1
ATOM 4496 N N . SER A 1 585 ? 16.188 27.672 3.049 1 96.62 585 SER A N 1
ATOM 4497 C CA . SER A 1 585 ? 16.734 26.781 4.07 1 96.62 585 SER A CA 1
ATOM 4498 C C . SER A 1 585 ? 15.734 25.688 4.441 1 96.62 585 SER A C 1
ATOM 4500 O O . SER A 1 585 ? 15.953 24.938 5.398 1 96.62 585 SER A O 1
ATOM 4502 N N . GLY A 1 586 ? 14.531 25.594 3.791 1 98.44 586 GLY A N 1
ATOM 4503 C CA . GLY A 1 586 ? 13.578 24.531 4.051 1 98.44 586 GLY A CA 1
ATOM 4504 C C . GLY A 1 586 ? 14.109 23.156 3.689 1 98.44 586 GLY A C 1
ATOM 4505 O O . GLY A 1 586 ? 14.891 23.016 2.746 1 98.44 586 GLY A O 1
ATOM 4506 N N . LYS A 1 587 ? 13.75 22.156 4.473 1 98.81 587 LYS A N 1
ATOM 4507 C CA . LYS A 1 587 ? 14.102 20.766 4.215 1 98.81 587 LYS A CA 1
ATOM 4508 C C . LYS A 1 587 ? 12.852 19.891 4.133 1 98.81 587 LYS A C 1
ATOM 4510 O O . LYS A 1 587 ? 11.938 20.031 4.945 1 98.81 587 LYS A O 1
ATOM 4515 N N . LEU A 1 588 ? 12.852 18.938 3.176 1 98.88 588 LEU A N 1
ATOM 4516 C CA . LEU A 1 588 ? 11.695 18.094 2.943 1 98.88 588 LEU A CA 1
ATOM 4517 C C . LEU A 1 588 ? 11.398 17.219 4.168 1 98.88 588 LEU A C 1
ATOM 4519 O O . LEU A 1 588 ? 12.32 16.719 4.809 1 98.88 588 LEU A O 1
ATOM 4523 N N . THR A 1 589 ? 10.148 17.109 4.488 1 98.88 589 THR A N 1
ATOM 4524 C CA . THR A 1 589 ? 9.734 16.25 5.586 1 98.88 589 THR A CA 1
ATOM 4525 C C . THR A 1 589 ? 8.992 15.023 5.059 1 98.88 589 THR A C 1
ATOM 4527 O O . THR A 1 589 ? 8.422 14.25 5.832 1 98.88 589 THR A O 1
ATOM 4530 N N . MET A 1 590 ? 8.898 14.852 3.795 1 98.69 590 MET A N 1
ATOM 4531 C CA . MET A 1 590 ? 8.391 13.68 3.094 1 98.69 590 MET A CA 1
ATOM 4532 C C . MET A 1 590 ? 9.203 13.398 1.832 1 98.69 590 MET A C 1
ATOM 4534 O O . MET A 1 590 ? 9.555 14.328 1.102 1 98.69 590 MET A O 1
ATOM 4538 N N . SER A 1 591 ? 9.516 12.148 1.554 1 98.75 591 SER A N 1
ATOM 4539 C CA . SER A 1 591 ? 10.32 11.742 0.406 1 98.75 591 SER A CA 1
ATOM 4540 C C . SER A 1 591 ? 9.555 11.93 -0.899 1 98.75 591 SER A C 1
ATOM 4542 O O . SER A 1 591 ? 8.352 11.664 -0.961 1 98.75 591 SER A O 1
ATOM 4544 N N . PHE A 1 592 ? 10.211 12.453 -1.938 1 98.88 592 PHE A N 1
ATOM 4545 C CA . PHE A 1 592 ? 9.648 12.523 -3.281 1 98.88 592 PHE A CA 1
ATOM 4546 C C . PHE A 1 592 ? 9.984 11.273 -4.078 1 98.88 592 PHE A C 1
ATOM 4548 O O . PHE A 1 592 ? 11.156 10.922 -4.234 1 98.88 592 PHE A O 1
ATOM 4555 N N . PRO A 1 593 ? 9.008 10.586 -4.605 1 98.69 593 PRO A N 1
ATOM 4556 C CA . PRO A 1 593 ? 9.305 9.375 -5.379 1 98.69 593 PRO A CA 1
ATOM 4557 C C . PRO A 1 593 ? 9.781 9.688 -6.793 1 98.69 593 PRO A C 1
ATOM 4559 O O . PRO A 1 593 ? 9.594 10.805 -7.285 1 98.69 593 PRO A O 1
ATOM 4562 N N . GLN A 1 594 ? 10.414 8.672 -7.434 1 98.38 594 GLN A N 1
ATOM 4563 C CA . GLN A 1 594 ? 10.75 8.766 -8.852 1 98.38 594 GLN A CA 1
ATOM 4564 C C . GLN A 1 594 ? 9.516 8.523 -9.719 1 98.38 594 GLN A C 1
ATOM 4566 O O . GLN A 1 594 ? 9.414 9.07 -10.82 1 98.38 594 GLN A O 1
ATOM 4571 N N . ASN A 1 595 ? 8.641 7.684 -9.305 1 97.5 595 ASN A N 1
ATOM 4572 C CA . ASN A 1 595 ? 7.34 7.438 -9.93 1 97.5 595 ASN A CA 1
ATOM 4573 C C . ASN A 1 595 ? 6.332 6.895 -8.93 1 97.5 595 ASN A C 1
ATOM 4575 O O . ASN A 1 595 ? 6.691 6.562 -7.793 1 97.5 595 ASN A O 1
ATOM 4579 N N . VAL A 1 596 ? 5.07 6.836 -9.32 1 98.12 596 VAL A N 1
ATOM 4580 C CA . VAL A 1 596 ? 3.977 6.496 -8.414 1 98.12 596 VAL A CA 1
ATOM 4581 C C . VAL A 1 596 ? 4.102 5.035 -7.977 1 98.12 596 VAL A C 1
ATOM 4583 O O . VAL A 1 596 ? 3.729 4.684 -6.855 1 98.12 596 VAL A O 1
ATOM 4586 N N . GLY A 1 597 ? 4.66 4.18 -8.789 1 98.44 597 GLY A N 1
ATOM 4587 C CA . GLY A 1 597 ? 4.75 2.756 -8.516 1 98.44 597 GLY A CA 1
ATOM 4588 C C . GLY A 1 597 ? 5.66 2.428 -7.352 1 98.44 597 GLY A C 1
ATOM 4589 O O . GLY A 1 597 ? 5.617 1.319 -6.812 1 98.44 597 GLY A O 1
ATOM 4590 N N . GLN A 1 598 ? 6.504 3.369 -6.867 1 98.06 598 GLN A N 1
ATOM 4591 C CA . GLN A 1 598 ? 7.383 3.164 -5.723 1 98.06 598 GLN A CA 1
ATOM 4592 C C . GLN A 1 598 ? 6.617 3.287 -4.41 1 98.06 598 GLN A C 1
ATOM 4594 O O . GLN A 1 598 ? 7.105 2.869 -3.357 1 98.06 598 GLN A O 1
ATOM 4599 N N . ILE A 1 599 ? 5.426 3.883 -4.43 1 98.44 599 ILE A N 1
ATOM 4600 C CA . ILE A 1 599 ? 4.695 4.273 -3.229 1 98.44 599 ILE A CA 1
ATOM 4601 C C . ILE A 1 599 ? 4.086 3.035 -2.57 1 98.44 599 ILE A C 1
ATOM 4603 O O . ILE A 1 599 ? 3.486 2.197 -3.246 1 98.44 599 ILE A O 1
ATOM 4607 N N . PRO A 1 600 ? 4.195 2.918 -1.252 1 97.62 600 PRO A N 1
ATOM 4608 C CA . PRO A 1 600 ? 4.727 3.893 -0.297 1 97.62 600 PRO A CA 1
ATOM 4609 C C . PRO A 1 600 ? 6.25 3.967 -0.314 1 97.62 600 PRO A C 1
ATOM 4611 O O . PRO A 1 600 ? 6.918 2.977 -0.629 1 97.62 600 PRO A O 1
ATOM 4614 N N . LEU A 1 601 ? 6.758 5.09 -0.093 1 97.75 601 LEU A N 1
ATOM 4615 C CA . LEU A 1 601 ? 8.188 5.359 -0.05 1 97.75 601 LEU A CA 1
ATOM 4616 C C . LEU A 1 601 ? 8.539 6.242 1.141 1 97.75 601 LEU A C 1
ATOM 4618 O O . LEU A 1 601 ? 7.945 7.305 1.328 1 97.75 601 LEU A O 1
ATOM 4622 N N . TYR A 1 602 ? 9.438 5.836 1.989 1 98.31 602 TYR A N 1
ATOM 4623 C CA . TYR A 1 602 ? 9.883 6.598 3.152 1 98.31 602 TYR A CA 1
ATOM 4624 C C . TYR A 1 602 ? 11.273 6.16 3.59 1 98.31 602 TYR A C 1
ATOM 4626 O O . TYR A 1 602 ? 11.711 5.051 3.277 1 98.31 602 TYR A O 1
ATOM 4634 N N . TYR A 1 603 ? 12.016 6.973 4.297 1 98.38 603 TYR A N 1
ATOM 4635 C CA . TYR A 1 603 ? 13.43 6.762 4.555 1 98.38 603 TYR A CA 1
ATOM 4636 C C . TYR A 1 603 ? 13.641 5.684 5.609 1 98.38 603 TYR A C 1
ATOM 4638 O O . TYR A 1 603 ? 14.602 4.91 5.531 1 98.38 603 TYR A O 1
ATOM 4646 N N . ALA A 1 604 ? 12.68 5.59 6.609 1 98.56 604 ALA A N 1
ATOM 4647 C CA . ALA A 1 604 ? 12.852 4.727 7.773 1 98.56 604 ALA A CA 1
ATOM 4648 C C . ALA A 1 604 ? 12.32 3.32 7.496 1 98.56 604 ALA A C 1
ATOM 4650 O O . ALA A 1 604 ? 11.609 2.744 8.32 1 98.56 604 ALA A O 1
ATOM 4651 N N . HIS A 1 605 ? 12.555 2.775 6.336 1 97.69 605 HIS A N 1
ATOM 4652 C CA . HIS A 1 605 ? 12.156 1.42 5.969 1 97.69 605 HIS A CA 1
ATOM 4653 C C . HIS A 1 605 ? 13.039 0.386 6.664 1 97.69 605 HIS A C 1
ATOM 4655 O O . HIS A 1 605 ? 14.109 0.719 7.172 1 97.69 605 HIS A O 1
ATOM 4661 N N . LYS A 1 606 ? 12.672 -0.821 6.695 1 97.94 606 LYS A N 1
ATOM 4662 C CA . LYS A 1 606 ? 13.469 -1.91 7.258 1 97.94 606 LYS A CA 1
ATOM 4663 C C . LYS A 1 606 ? 14.414 -2.494 6.215 1 97.94 606 LYS A C 1
ATOM 4665 O O . LYS A 1 606 ? 14.258 -2.248 5.016 1 97.94 606 LYS A O 1
ATOM 4670 N N . ASN A 1 607 ? 15.383 -3.211 6.637 1 97.31 607 ASN A N 1
ATOM 4671 C CA . ASN A 1 607 ? 16.484 -3.65 5.789 1 97.31 607 ASN A CA 1
ATOM 4672 C C . ASN A 1 607 ? 16.078 -4.824 4.906 1 97.31 607 ASN A C 1
ATOM 4674 O O . ASN A 1 607 ? 16.734 -5.098 3.893 1 97.31 607 ASN A O 1
ATOM 4678 N N . THR A 1 608 ? 15.055 -5.613 5.262 1 97.38 608 THR A N 1
ATOM 4679 C CA . THR A 1 608 ? 14.656 -6.883 4.668 1 97.38 608 THR A CA 1
ATOM 4680 C C . THR A 1 608 ? 15.719 -7.949 4.91 1 97.38 608 THR A C 1
ATOM 4682 O O . THR A 1 608 ? 16.734 -7.688 5.559 1 97.38 608 THR A O 1
ATOM 4685 N N . GLY A 1 609 ? 15.5 -9.125 4.422 1 97.94 609 GLY A N 1
ATOM 4686 C CA . GLY A 1 609 ? 16.453 -10.219 4.531 1 97.94 609 GLY A CA 1
ATOM 4687 C C . GLY A 1 609 ? 17.391 -10.312 3.34 1 97.94 609 GLY A C 1
ATOM 4688 O O . GLY A 1 609 ? 18.422 -10.992 3.406 1 97.94 609 GLY A O 1
ATOM 4689 N N . ARG A 1 610 ? 17.078 -9.633 2.25 1 97.81 610 ARG A N 1
ATOM 4690 C CA . ARG A 1 610 ? 17.875 -9.602 1.028 1 97.81 610 ARG A CA 1
ATOM 4691 C C . ARG A 1 610 ? 18.047 -8.18 0.51 1 97.81 610 ARG A C 1
ATOM 4693 O O . ARG A 1 610 ? 17.688 -7.887 -0.637 1 97.81 610 ARG A O 1
ATOM 4700 N N . PRO A 1 611 ? 18.609 -7.32 1.312 1 97.62 611 PRO A N 1
ATOM 4701 C CA . PRO A 1 611 ? 18.75 -5.934 0.86 1 97.62 611 PRO A CA 1
ATOM 4702 C C . PRO A 1 611 ? 19.609 -5.805 -0.394 1 97.62 611 PRO A C 1
ATOM 4704 O O . PRO A 1 611 ? 20.516 -6.613 -0.611 1 97.62 611 PRO A O 1
ATOM 4707 N N . LEU A 1 612 ? 19.297 -4.867 -1.216 1 97.38 612 LEU A N 1
ATOM 4708 C CA . LEU A 1 612 ? 20.156 -4.516 -2.34 1 97.38 612 LEU A CA 1
ATOM 4709 C C . LEU A 1 612 ? 21.453 -3.891 -1.853 1 97.38 612 LEU A C 1
ATOM 4711 O O . LEU A 1 612 ? 21.438 -3.041 -0.958 1 97.38 612 LEU A O 1
ATOM 4715 N N . HIS A 1 613 ? 22.547 -4.289 -2.406 1 93.88 613 HIS A N 1
ATOM 4716 C CA . HIS A 1 613 ? 23.828 -3.719 -2.014 1 93.88 613 HIS A CA 1
ATOM 4717 C C . HIS A 1 613 ? 23.922 -2.242 -2.385 1 93.88 613 HIS A C 1
ATOM 4719 O O . HIS A 1 613 ? 23.359 -1.819 -3.398 1 93.88 613 HIS A O 1
ATOM 4725 N N . ASP A 1 614 ? 24.656 -1.555 -1.621 1 89.31 614 ASP A N 1
ATOM 4726 C CA . ASP A 1 614 ? 24.812 -0.12 -1.839 1 89.31 614 ASP A CA 1
ATOM 4727 C C . ASP A 1 614 ? 25.375 0.167 -3.23 1 89.31 614 ASP A C 1
ATOM 4729 O O . ASP A 1 614 ? 26.281 -0.522 -3.697 1 89.31 614 ASP A O 1
ATOM 4733 N N . GLY A 1 615 ? 24.828 1.121 -3.838 1 89.31 615 GLY A N 1
ATOM 4734 C CA . GLY A 1 615 ? 25.328 1.578 -5.125 1 89.31 615 GLY A CA 1
ATOM 4735 C C . GLY A 1 615 ? 24.812 0.758 -6.293 1 89.31 615 GLY A C 1
ATOM 4736 O O . GLY A 1 615 ? 25.078 1.083 -7.449 1 89.31 615 GLY A O 1
ATOM 4737 N N . LYS A 1 616 ? 24.047 -0.312 -5.961 1 92.31 616 LYS A N 1
ATOM 4738 C CA . LYS A 1 616 ? 23.531 -1.149 -7.039 1 92.31 616 LYS A CA 1
ATOM 4739 C C . LYS A 1 616 ? 22.125 -0.738 -7.426 1 92.31 616 LYS A C 1
ATOM 4741 O O . LYS A 1 616 ? 21.312 -0.37 -6.562 1 92.31 616 LYS A O 1
ATOM 4746 N N . TRP A 1 617 ? 22 -0.719 -8.695 1 93.06 617 TRP A N 1
ATOM 4747 C CA . TRP A 1 617 ? 20.656 -0.493 -9.211 1 93.06 617 TRP A CA 1
ATOM 4748 C C . TRP A 1 617 ? 19.812 -1.76 -9.109 1 93.06 617 TRP A C 1
ATOM 4750 O O . TRP A 1 617 ? 18.641 -1.705 -8.727 1 93.06 617 TRP A O 1
ATOM 4760 N N . PHE A 1 618 ? 20.359 -2.879 -9.508 1 96.06 618 PHE A N 1
ATOM 4761 C CA . PHE A 1 618 ? 19.672 -4.16 -9.562 1 96.06 618 PHE A CA 1
ATOM 4762 C C . PHE A 1 618 ? 20.641 -5.309 -9.297 1 96.06 618 PHE A C 1
ATOM 4764 O O . PHE A 1 618 ? 21.781 -5.277 -9.734 1 96.06 618 PHE A O 1
ATOM 4771 N N . GLU A 1 619 ? 20.234 -6.242 -8.523 1 96.75 619 GLU A N 1
ATOM 4772 C CA . GLU A 1 619 ? 20.812 -7.57 -8.359 1 96.75 619 GLU A CA 1
ATOM 4773 C C . GLU A 1 619 ? 19.734 -8.633 -8.227 1 96.75 619 GLU A C 1
ATOM 4775 O O . GLU A 1 619 ? 18.844 -8.516 -7.383 1 96.75 619 GLU A O 1
ATOM 4780 N N . LYS A 1 620 ? 19.766 -9.609 -9.18 1 96.31 620 LYS A N 1
ATOM 4781 C CA . LYS A 1 620 ? 18.734 -10.648 -9.133 1 96.31 620 LYS A CA 1
ATOM 4782 C C . LYS A 1 620 ? 18.688 -11.32 -7.758 1 96.31 620 LYS A C 1
ATOM 4784 O O . LYS A 1 620 ? 19.734 -11.562 -7.148 1 96.31 620 LYS A O 1
ATOM 4789 N N . PHE A 1 621 ? 17.484 -11.531 -7.172 1 96.62 621 PHE A N 1
ATOM 4790 C CA . PHE A 1 621 ? 17.141 -12.188 -5.922 1 96.62 621 PHE A CA 1
ATOM 4791 C C . PHE A 1 621 ? 17.5 -11.312 -4.727 1 96.62 621 PHE A C 1
ATOM 4793 O O . PHE A 1 621 ? 17.797 -11.812 -3.646 1 96.62 621 PHE A O 1
ATOM 4800 N N . ARG A 1 622 ? 17.641 -10.016 -4.953 1 97.69 622 ARG A N 1
ATOM 4801 C CA . ARG A 1 622 ? 17.656 -8.992 -3.916 1 97.69 622 ARG A CA 1
ATOM 4802 C C . ARG A 1 622 ? 16.391 -8.133 -3.99 1 97.69 622 ARG A C 1
ATOM 4804 O O . ARG A 1 622 ? 15.625 -8.227 -4.949 1 97.69 622 ARG A O 1
ATOM 4811 N N . SER A 1 623 ? 16.188 -7.41 -2.939 1 98.06 623 SER A N 1
ATOM 4812 C CA . SER A 1 623 ? 14.992 -6.578 -2.9 1 98.06 623 SER A CA 1
ATOM 4813 C C . SER A 1 623 ? 15.156 -5.328 -3.758 1 98.06 623 SER A C 1
ATOM 4815 O O . SER A 1 623 ? 15.734 -4.34 -3.312 1 98.06 623 SER A O 1
ATOM 4817 N N . ASN A 1 624 ? 14.594 -5.332 -4.953 1 98.25 624 ASN A N 1
ATOM 4818 C CA . ASN A 1 624 ? 14.703 -4.234 -5.91 1 98.25 624 ASN A CA 1
ATOM 4819 C C . ASN A 1 624 ? 13.648 -4.344 -7.008 1 98.25 624 ASN A C 1
ATOM 4821 O O . ASN A 1 624 ? 12.93 -5.34 -7.09 1 98.25 624 ASN A O 1
ATOM 4825 N N . TYR A 1 625 ? 13.492 -3.311 -7.777 1 98.19 625 TYR A N 1
ATOM 4826 C CA . TYR A 1 625 ? 12.648 -3.275 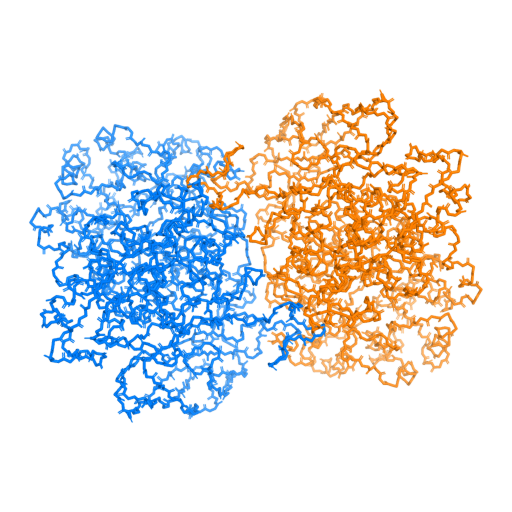-8.969 1 98.19 625 TYR A CA 1
ATOM 4827 C C . TYR A 1 625 ? 13.477 -3.488 -10.227 1 98.19 625 TYR A C 1
ATOM 4829 O O . TYR A 1 625 ? 14.688 -3.266 -10.227 1 98.19 625 TYR A O 1
ATOM 4837 N N . LEU A 1 626 ? 12.789 -3.873 -11.289 1 98.06 626 LEU A N 1
ATOM 4838 C CA . LEU A 1 626 ? 13.461 -4.051 -12.578 1 98.06 626 LEU A CA 1
ATOM 4839 C C . LEU A 1 626 ? 13.688 -2.709 -13.266 1 98.06 626 LEU A C 1
ATOM 4841 O O . LEU A 1 626 ? 14.641 -2.553 -14.023 1 98.06 626 LEU A O 1
ATOM 4845 N N . ASP A 1 627 ? 12.812 -1.768 -12.945 1 97.81 627 ASP A N 1
ATOM 4846 C CA . ASP A 1 627 ? 12.695 -0.646 -13.875 1 97.81 627 ASP A CA 1
ATOM 4847 C C . ASP A 1 627 ? 13.055 0.671 -13.188 1 97.81 627 ASP A C 1
ATOM 4849 O O . ASP A 1 627 ? 13.164 1.708 -13.844 1 97.81 627 ASP A O 1
ATOM 4853 N N . VAL A 1 628 ? 13.258 0.701 -11.938 1 97.44 628 VAL A N 1
ATOM 4854 C CA . VAL A 1 628 ? 13.625 1.917 -11.219 1 97.44 628 VAL A CA 1
ATOM 4855 C C . VAL A 1 628 ? 14.453 1.56 -9.984 1 97.44 628 VAL A C 1
ATOM 4857 O O . VAL A 1 628 ? 14.305 0.47 -9.43 1 97.44 628 VAL A O 1
ATOM 4860 N N . THR A 1 629 ? 15.383 2.414 -9.586 1 97.25 629 THR A N 1
ATOM 4861 C CA . THR A 1 629 ? 16.141 2.195 -8.359 1 97.25 629 THR A CA 1
ATOM 4862 C C . THR A 1 629 ? 15.219 2.279 -7.141 1 97.25 629 THR A C 1
ATOM 4864 O O . THR A 1 629 ? 14.133 2.857 -7.211 1 97.25 629 THR A O 1
ATOM 4867 N N . ASN A 1 630 ? 15.648 1.71 -5.992 1 97.38 630 ASN A N 1
ATOM 4868 C CA . ASN A 1 630 ? 14.883 1.75 -4.754 1 97.38 630 ASN A CA 1
ATOM 4869 C C . ASN A 1 630 ? 14.859 3.15 -4.148 1 97.38 630 ASN A C 1
ATOM 4871 O O . ASN A 1 630 ? 14.062 3.436 -3.254 1 97.38 630 ASN A O 1
ATOM 4875 N N . GLU A 1 631 ? 15.68 4.113 -4.586 1 97.06 631 GLU A N 1
ATOM 4876 C CA . GLU A 1 631 ? 15.93 5.406 -3.953 1 97.06 631 GLU A CA 1
ATOM 4877 C C . GLU A 1 631 ? 14.852 6.418 -4.316 1 97.06 631 GLU A C 1
ATOM 4879 O O . GLU A 1 631 ? 14.258 6.34 -5.395 1 97.06 631 GLU A O 1
ATOM 4884 N N . PRO A 1 632 ? 14.516 7.367 -3.412 1 98.06 632 PRO A N 1
ATOM 4885 C CA . PRO A 1 632 ? 13.68 8.508 -3.795 1 98.06 632 PRO A CA 1
ATOM 4886 C C . PRO A 1 632 ? 14.375 9.453 -4.77 1 98.06 632 PRO A C 1
ATOM 4888 O O . PRO A 1 632 ? 15.594 9.398 -4.926 1 98.06 632 PRO A O 1
ATOM 4891 N N . LEU A 1 633 ? 13.562 10.25 -5.492 1 98.69 633 LEU A N 1
ATOM 4892 C CA . LEU A 1 633 ? 14.164 11.344 -6.25 1 98.69 633 LEU A CA 1
ATOM 4893 C C . LEU A 1 633 ? 14.797 12.367 -5.312 1 98.69 633 LEU A C 1
ATOM 4895 O O . LEU A 1 633 ? 15.953 12.75 -5.5 1 98.69 633 LEU A O 1
ATOM 4899 N N . TYR A 1 634 ? 14.047 12.852 -4.332 1 98.81 634 TYR A N 1
ATOM 4900 C CA . TYR A 1 634 ? 14.539 13.688 -3.24 1 98.81 634 TYR A CA 1
ATOM 4901 C C . TYR A 1 634 ? 14.297 13.016 -1.892 1 98.81 634 TYR A C 1
ATOM 4903 O O . TYR A 1 634 ? 13.156 12.727 -1.53 1 98.81 634 TYR A O 1
ATOM 4911 N N . PRO A 1 635 ? 15.344 12.758 -1.069 1 98.75 635 PRO A N 1
ATOM 4912 C CA . PRO A 1 635 ? 15.195 12.039 0.199 1 98.75 635 PRO A CA 1
ATOM 4913 C C . PRO A 1 635 ? 14.625 12.922 1.311 1 98.75 635 PRO A C 1
ATOM 4915 O O . PRO A 1 635 ? 14.609 14.148 1.181 1 98.75 635 PRO A O 1
ATOM 4918 N N . PHE A 1 636 ? 14.156 12.312 2.365 1 98.81 636 PHE A N 1
ATOM 4919 C CA . PHE A 1 636 ? 13.75 12.992 3.588 1 98.81 636 PHE A CA 1
ATOM 4920 C C . PHE A 1 636 ? 14.867 13.883 4.113 1 98.81 636 PHE A C 1
ATOM 4922 O O . PHE A 1 636 ? 16.031 13.477 4.137 1 98.81 636 PHE A O 1
ATOM 4929 N N . GLY A 1 637 ? 14.516 15.117 4.398 1 98.88 637 GLY A N 1
ATOM 4930 C CA . GLY A 1 637 ? 15.469 16.062 4.941 1 98.88 637 GLY A CA 1
ATOM 4931 C C . GLY A 1 637 ? 16.219 16.844 3.873 1 98.88 637 GLY A C 1
ATOM 4932 O O . GLY A 1 637 ? 17.094 17.656 4.184 1 98.88 637 GLY A O 1
ATOM 4933 N N . PHE A 1 638 ? 15.875 16.656 2.621 1 98.81 638 PHE A N 1
ATOM 4934 C CA . PHE A 1 638 ? 16.594 17.266 1.507 1 98.81 638 PHE A CA 1
ATOM 4935 C C . PHE A 1 638 ? 16.172 18.703 1.293 1 98.81 638 PHE A C 1
ATOM 4937 O O . PHE A 1 638 ? 14.992 19.031 1.41 1 98.81 638 PHE A O 1
ATOM 4944 N N . GLY A 1 639 ? 17.016 19.531 0.879 1 98.81 639 GLY A N 1
ATOM 4945 C CA . GLY A 1 639 ? 16.844 20.906 0.482 1 98.81 639 GLY A CA 1
ATOM 4946 C C . GLY A 1 639 ? 18.156 21.641 0.285 1 98.81 639 GLY A C 1
ATOM 4947 O O . GLY A 1 639 ? 19.062 21.516 1.104 1 98.81 639 GLY A O 1
ATOM 4948 N N . LEU A 1 640 ? 18.234 22.359 -0.771 1 98.44 640 LEU A N 1
ATOM 4949 C CA . LEU A 1 640 ? 19.453 23.078 -1.103 1 98.44 640 LEU A CA 1
ATOM 4950 C C . LEU A 1 640 ? 19.422 24.484 -0.517 1 98.44 640 LEU A C 1
ATOM 4952 O O . LEU A 1 640 ? 18.469 24.859 0.165 1 98.44 640 LEU A O 1
ATOM 4956 N N . SER A 1 641 ? 20.516 25.156 -0.65 1 97.12 641 SER A N 1
ATOM 4957 C CA . SER A 1 641 ? 20.75 26.547 -0.266 1 97.12 641 SER A CA 1
ATOM 4958 C C . SER A 1 641 ? 21.547 27.297 -1.327 1 97.12 641 SER A C 1
ATOM 4960 O O . SER A 1 641 ? 22.109 26.672 -2.238 1 97.12 641 SER A O 1
ATOM 4962 N N . TYR A 1 642 ? 21.578 28.641 -1.278 1 96.69 642 TYR A N 1
ATOM 4963 C CA . TYR A 1 642 ? 22.422 29.406 -2.182 1 96.69 642 TYR A CA 1
ATOM 4964 C C . TYR A 1 642 ? 23.875 29.375 -1.721 1 96.69 642 TYR A C 1
ATOM 4966 O O . TYR A 1 642 ? 24.766 29.891 -2.408 1 96.69 642 TYR A O 1
ATOM 4974 N N . THR A 1 643 ? 24.062 28.734 -0.606 1 95.75 643 THR A N 1
ATOM 4975 C CA . THR A 1 643 ? 25.422 28.469 -0.13 1 95.75 643 THR A CA 1
ATOM 4976 C C . THR A 1 643 ? 25.625 26.969 0.051 1 95.75 643 THR A C 1
ATOM 4978 O O . THR A 1 643 ? 24.781 26.156 -0.342 1 95.75 643 THR A O 1
ATOM 4981 N N . THR A 1 644 ? 26.812 26.562 0.446 1 96.94 644 THR A N 1
ATOM 4982 C CA . THR A 1 644 ? 27.125 25.156 0.647 1 96.94 644 THR A CA 1
ATOM 4983 C C . THR A 1 644 ? 27.688 24.922 2.051 1 96.94 644 THR A C 1
ATOM 4985 O O . THR A 1 644 ? 28.219 25.844 2.672 1 96.94 644 THR A O 1
ATOM 4988 N N . PHE A 1 645 ? 27.453 23.797 2.543 1 98.25 645 PHE A N 1
ATOM 4989 C CA . PHE A 1 645 ? 27.922 23.422 3.869 1 98.25 645 PHE A CA 1
ATOM 4990 C C . PHE A 1 645 ? 28.766 22.141 3.805 1 98.25 645 PHE A C 1
ATOM 4992 O O . PHE A 1 645 ? 28.469 21.25 3.016 1 98.25 645 PHE A O 1
ATOM 4999 N N . ALA A 1 646 ? 29.781 22.047 4.602 1 98.5 646 ALA A N 1
ATOM 5000 C CA . ALA A 1 646 ? 30.578 20.844 4.758 1 98.5 646 ALA A CA 1
ATOM 5001 C C . ALA A 1 646 ? 30.484 20.297 6.176 1 98.5 646 ALA A C 1
ATOM 5003 O O . ALA A 1 646 ? 30.406 21.062 7.141 1 98.5 646 ALA A O 1
ATOM 5004 N N . TYR A 1 647 ? 30.5 19.047 6.344 1 98.75 647 TYR A N 1
ATOM 5005 C CA . TYR A 1 647 ? 30.438 18.344 7.621 1 98.75 647 TYR A CA 1
ATOM 5006 C C . TYR A 1 647 ? 31.75 17.625 7.918 1 98.75 647 TYR A C 1
ATOM 5008 O O . TYR A 1 647 ? 32.312 16.984 7.031 1 98.75 647 TYR A O 1
ATOM 5016 N N . SER A 1 648 ? 32.25 17.688 9.07 1 98.62 648 SER A N 1
ATOM 5017 C CA . SER A 1 648 ? 33.344 16.844 9.5 1 98.62 648 SER A CA 1
ATOM 5018 C C . SER A 1 648 ? 32.906 15.43 9.805 1 98.62 648 SER A C 1
ATOM 5020 O O . SER A 1 648 ? 31.703 15.125 9.766 1 98.62 648 SER A O 1
ATOM 5022 N N . ASP A 1 649 ? 33.875 14.562 10.086 1 98.5 649 ASP A N 1
ATOM 5023 C CA . ASP A 1 649 ? 33.531 13.258 10.641 1 98.5 649 ASP A CA 1
ATOM 5024 C C . ASP A 1 649 ? 32.938 13.398 12.039 1 98.5 649 ASP A C 1
ATOM 5026 O O . ASP A 1 649 ? 33.156 14.406 12.711 1 98.5 649 ASP A O 1
ATOM 5030 N N . ILE A 1 650 ? 32.188 12.438 12.43 1 98.81 650 ILE A N 1
ATOM 5031 C CA . ILE A 1 650 ? 31.547 12.445 13.734 1 98.81 650 ILE A CA 1
ATOM 5032 C C . ILE A 1 650 ? 32.562 12.148 14.828 1 98.81 650 ILE A C 1
ATOM 5034 O O . ILE A 1 650 ? 33.375 11.219 14.703 1 98.81 650 ILE A O 1
ATOM 5038 N N . SER A 1 651 ? 32.562 12.945 15.828 1 98.56 651 SER A N 1
ATOM 5039 C CA . SER A 1 651 ? 33.312 12.656 17.047 1 98.56 651 SER A CA 1
ATOM 5040 C C . SER A 1 651 ? 32.406 12.164 18.156 1 98.56 651 SER A C 1
ATOM 5042 O O . SER A 1 651 ? 31.422 12.828 18.5 1 98.56 651 SER A O 1
ATOM 5044 N N . LEU A 1 652 ? 32.75 11.094 18.75 1 98.56 652 LEU A N 1
ATOM 5045 C CA . LEU A 1 652 ? 32 10.562 19.875 1 98.56 652 LEU A CA 1
ATOM 5046 C C . LEU A 1 652 ? 32.75 10.773 21.188 1 98.56 652 LEU A C 1
ATOM 5048 O O . LEU A 1 652 ? 34 10.664 21.219 1 98.56 652 LEU A O 1
ATOM 5052 N N . SER A 1 653 ? 32.062 11.07 22.234 1 98.25 653 SER A N 1
ATOM 5053 C CA . SER A 1 653 ? 32.688 11.219 23.531 1 98.25 653 SER A CA 1
ATOM 5054 C C . SER A 1 653 ? 33.25 9.883 24.016 1 98.25 653 SER A C 1
ATOM 5056 O O . SER A 1 653 ? 34.219 9.859 24.766 1 98.25 653 SER A O 1
ATOM 5058 N N . GLN A 1 654 ? 32.5 8.82 23.672 1 96.81 654 GLN A N 1
ATOM 5059 C CA . GLN A 1 654 ? 32.906 7.449 23.969 1 96.81 654 GLN A CA 1
ATOM 5060 C C . GLN A 1 654 ? 32.312 6.469 22.969 1 96.81 654 GLN A C 1
ATOM 5062 O O . GLN A 1 654 ? 31.359 6.805 22.25 1 96.81 654 GLN A O 1
ATOM 5067 N N . SER A 1 655 ? 32.906 5.34 22.953 1 96.38 655 SER A N 1
ATOM 5068 C CA . SER A 1 655 ? 32.5 4.359 21.953 1 96.38 655 SER A CA 1
ATOM 5069 C C . SER A 1 655 ? 31.469 3.379 22.531 1 96.38 655 SER A C 1
ATOM 5071 O O . SER A 1 655 ? 30.984 2.498 21.828 1 96.38 655 SER A O 1
ATOM 5073 N N . SER A 1 656 ? 31.125 3.486 23.797 1 97 656 SER A N 1
ATOM 5074 C CA . SER A 1 656 ? 30.141 2.609 24.422 1 97 656 SER A CA 1
ATOM 5075 C C . SER A 1 656 ? 29.438 3.305 25.578 1 97 656 SER A C 1
ATOM 5077 O O . SER A 1 656 ? 29.953 4.293 26.125 1 97 656 SER A O 1
ATOM 5079 N N . MET A 1 657 ? 28.25 2.889 25.797 1 95.81 657 MET A N 1
ATOM 5080 C CA . MET A 1 657 ? 27.484 3.324 26.969 1 95.81 657 MET A CA 1
ATOM 5081 C C . MET A 1 657 ? 26.703 2.166 27.562 1 95.81 657 MET A C 1
ATOM 5083 O O . MET A 1 657 ? 26.438 1.171 26.891 1 95.81 657 MET A O 1
ATOM 5087 N N . ASP A 1 658 ? 26.422 2.254 28.891 1 94.12 658 ASP A N 1
ATOM 5088 C CA . ASP A 1 658 ? 25.5 1.27 29.484 1 94.12 658 ASP A CA 1
ATOM 5089 C C . ASP A 1 658 ? 24.047 1.705 29.312 1 94.12 658 ASP A C 1
ATOM 5091 O O . ASP A 1 658 ? 23.766 2.725 28.688 1 94.12 658 ASP A O 1
ATOM 5095 N N . MET A 1 659 ? 23.172 0.973 29.781 1 93.31 659 MET A N 1
ATOM 5096 C CA . MET A 1 659 ? 21.75 1.176 29.562 1 93.31 659 MET A CA 1
ATOM 5097 C C . MET A 1 659 ? 21.25 2.416 30.297 1 93.31 659 MET A C 1
ATOM 5099 O O . MET A 1 659 ? 20.109 2.836 30.109 1 93.31 659 MET A O 1
ATOM 5103 N N . GLN A 1 660 ? 22.094 3.07 31.078 1 92.38 660 GLN A N 1
ATOM 5104 C CA . GLN A 1 660 ? 21.781 4.32 31.75 1 92.38 660 GLN A CA 1
ATOM 5105 C C . GLN A 1 660 ? 22.75 5.43 31.359 1 92.38 660 GLN A C 1
ATOM 5107 O O . GLN A 1 660 ? 22.609 6.566 31.812 1 92.38 660 GLN A O 1
ATOM 5112 N N . GLY A 1 661 ? 23.641 5.062 30.531 1 94.12 661 GLY A N 1
ATOM 5113 C CA . GLY A 1 661 ? 24.688 6 30.156 1 94.12 661 GLY A CA 1
ATOM 5114 C C . GLY A 1 661 ? 24.266 6.957 29.062 1 94.12 661 GLY A C 1
ATOM 5115 O O . GLY A 1 661 ? 23.094 6.988 28.672 1 94.12 661 GLY A O 1
ATOM 5116 N N . MET A 1 662 ? 25.219 7.742 28.656 1 95.94 662 MET A N 1
ATOM 5117 C CA . MET A 1 662 ? 25.016 8.742 27.625 1 95.94 662 MET A CA 1
ATOM 5118 C C . MET A 1 662 ? 26.25 8.898 26.75 1 95.94 662 MET A C 1
ATOM 5120 O O . MET A 1 662 ? 27.375 8.773 27.234 1 95.94 662 MET A O 1
ATOM 5124 N N . ILE A 1 663 ? 26.047 9.094 25.531 1 97.12 663 ILE A N 1
ATOM 5125 C CA . ILE A 1 663 ? 27.109 9.414 24.578 1 97.12 663 ILE A CA 1
ATOM 5126 C C . ILE A 1 663 ? 26.797 10.742 23.875 1 97.12 663 ILE A C 1
ATOM 5128 O O . ILE A 1 663 ? 25.641 11.078 23.672 1 97.12 663 ILE A O 1
ATOM 5132 N N . THR A 1 664 ? 27.844 11.492 23.656 1 98.19 664 THR A N 1
ATOM 5133 C CA . THR A 1 664 ? 27.656 12.688 22.828 1 98.19 664 THR A CA 1
ATOM 5134 C C . THR A 1 664 ? 28.266 12.492 21.453 1 98.19 664 THR A C 1
ATOM 5136 O O . THR A 1 664 ? 29.359 11.922 21.312 1 98.19 664 THR A O 1
ATOM 5139 N N . ALA A 1 665 ? 27.594 12.828 20.438 1 98.69 665 ALA A N 1
ATOM 5140 C CA . ALA A 1 665 ? 28.062 12.836 19.062 1 98.69 665 ALA A CA 1
ATOM 5141 C C . ALA A 1 665 ? 28.141 14.266 18.516 1 98.69 665 ALA A C 1
ATOM 5143 O O . ALA A 1 665 ? 27.172 15.023 18.625 1 98.69 665 ALA A O 1
ATOM 5144 N N . SER A 1 666 ? 29.25 14.633 17.953 1 98.69 666 SER A N 1
ATOM 5145 C CA . SER A 1 666 ? 29.438 16 17.484 1 98.69 666 SER A CA 1
ATOM 5146 C C . SER A 1 666 ? 29.984 16.031 16.062 1 98.69 666 SER A C 1
ATOM 5148 O O . SER A 1 666 ? 30.734 15.133 15.664 1 98.69 666 SER A O 1
ATOM 5150 N N . VAL A 1 667 ? 29.641 17.031 15.352 1 98.81 667 VAL A N 1
ATOM 5151 C CA . VAL A 1 667 ? 30.188 17.328 14.031 1 98.81 667 VAL A CA 1
ATOM 5152 C C . VAL A 1 667 ? 30.453 18.812 13.898 1 98.81 667 VAL A C 1
ATOM 5154 O O . VAL A 1 667 ? 29.734 19.641 14.484 1 98.81 667 VAL A O 1
ATOM 5157 N N . ASP A 1 668 ? 31.484 19.156 13.164 1 98.69 668 ASP A N 1
ATOM 5158 C CA . ASP A 1 668 ? 31.688 20.531 12.727 1 98.69 668 ASP A CA 1
ATOM 5159 C C . ASP A 1 668 ? 30.984 20.781 11.391 1 98.69 668 ASP A C 1
ATOM 5161 O O . ASP A 1 668 ? 31.141 20 10.445 1 98.69 668 ASP A O 1
ATOM 5165 N N . VAL A 1 669 ? 30.234 21.797 11.391 1 98.81 669 VAL A N 1
ATOM 5166 C CA . VAL A 1 669 ? 29.594 22.234 10.148 1 98.81 669 VAL A CA 1
ATOM 5167 C C . VAL A 1 669 ? 30.156 23.594 9.719 1 98.81 669 VAL A C 1
ATOM 5169 O O . VAL A 1 669 ? 30.188 24.531 10.508 1 98.81 669 VAL A O 1
ATOM 5172 N N . SER A 1 670 ? 30.578 23.672 8.484 1 98.62 670 SER A N 1
ATOM 5173 C CA . SER A 1 670 ? 31.172 24.891 7.961 1 98.62 670 SER A CA 1
ATOM 5174 C C . SER A 1 670 ? 30.406 25.406 6.75 1 98.62 670 SER A C 1
ATOM 5176 O O . SER A 1 670 ? 30.031 24.625 5.871 1 98.62 670 SER A O 1
ATOM 5178 N N . ASN A 1 671 ? 30.125 26.688 6.746 1 98 671 ASN A N 1
ATOM 5179 C CA . ASN A 1 671 ? 29.625 27.312 5.523 1 98 671 ASN A CA 1
ATOM 5180 C C . ASN A 1 671 ? 30.75 27.547 4.516 1 98 671 ASN A C 1
ATOM 5182 O O . ASN A 1 671 ? 31.609 28.422 4.715 1 98 671 ASN A O 1
ATOM 5186 N N . THR A 1 672 ? 30.719 26.828 3.494 1 98.12 672 THR A N 1
ATOM 5187 C CA . THR A 1 672 ? 31.812 26.859 2.527 1 98.12 672 THR A CA 1
ATOM 5188 C C . THR A 1 672 ? 31.453 27.75 1.344 1 98.12 672 THR A C 1
ATOM 5190 O O . THR A 1 672 ? 32.219 27.859 0.386 1 98.12 672 THR A O 1
ATOM 5193 N N . GLY A 1 673 ? 30.312 28.297 1.36 1 95.69 673 GLY A N 1
ATOM 5194 C CA . GLY A 1 673 ? 29.875 29.172 0.282 1 95.69 673 GLY A CA 1
ATOM 5195 C C . GLY A 1 673 ? 30.125 30.641 0.575 1 95.69 673 GLY A C 1
ATOM 5196 O O . GLY A 1 673 ? 30.875 30.984 1.485 1 95.69 673 GLY A O 1
ATOM 5197 N N . LEU A 1 674 ? 29.5 31.562 -0.241 1 93.06 674 LEU A N 1
ATOM 5198 C CA . LEU A 1 674 ? 29.797 33 -0.209 1 93.06 674 LEU A CA 1
ATOM 5199 C C . LEU A 1 674 ? 28.656 33.75 0.44 1 93.06 674 LEU A C 1
ATOM 5201 O O . LEU A 1 674 ? 28.781 34.969 0.677 1 93.06 674 LEU A O 1
ATOM 5205 N N . LEU A 1 675 ? 27.578 33.062 0.771 1 93.38 675 LEU A N 1
ATOM 5206 C CA . LEU A 1 675 ? 26.422 33.719 1.36 1 93.38 675 LEU A CA 1
ATOM 5207 C C . LEU A 1 675 ? 26.094 33.125 2.729 1 93.38 675 LEU A C 1
ATOM 5209 O O . LEU A 1 675 ? 26.422 31.984 3.006 1 93.38 675 LEU A O 1
ATOM 5213 N N . PRO A 1 676 ? 25.547 33.969 3.607 1 93.56 676 PRO A N 1
ATOM 5214 C CA . PRO A 1 676 ? 25.031 33.375 4.836 1 93.56 676 PRO A CA 1
ATOM 5215 C C . PRO A 1 676 ? 23.859 32.438 4.586 1 93.56 676 PRO A C 1
ATOM 5217 O O . PRO A 1 676 ? 23.141 32.562 3.59 1 93.56 676 PRO A O 1
ATOM 5220 N N . GLY A 1 677 ? 23.734 31.484 5.422 1 94.31 677 GLY A N 1
ATOM 5221 C CA . GLY A 1 677 ? 22.641 30.562 5.195 1 94.31 677 GLY A CA 1
ATOM 5222 C C . GLY A 1 677 ? 22.312 29.719 6.418 1 94.31 677 GLY A C 1
ATOM 5223 O O . GLY A 1 677 ? 23.094 29.656 7.363 1 94.31 677 GLY A O 1
ATOM 5224 N N . GLY A 1 678 ? 21.109 29.203 6.402 1 95.38 678 GLY A N 1
ATOM 5225 C CA . GLY A 1 678 ? 20.641 28.281 7.418 1 95.38 678 GLY A CA 1
ATOM 5226 C C . GLY A 1 678 ? 20.812 26.828 7.012 1 95.38 678 GLY A C 1
ATOM 5227 O O . GLY A 1 678 ? 20.672 26.484 5.832 1 95.38 678 GLY A O 1
ATOM 5228 N N . GLU A 1 679 ? 21.172 25.984 8.023 1 97.25 679 GLU A N 1
ATOM 5229 C CA . GLU A 1 679 ? 21.312 24.547 7.836 1 97.25 679 GLU A CA 1
ATOM 5230 C C . GLU A 1 679 ? 20.625 23.766 8.953 1 97.25 679 GLU A C 1
ATOM 5232 O O . GLU A 1 679 ? 20.578 24.234 10.094 1 97.25 679 GLU A O 1
ATOM 5237 N N . VAL A 1 680 ? 19.938 22.656 8.578 1 98.62 680 VAL A N 1
ATOM 5238 C CA . VAL A 1 680 ? 19.375 21.734 9.57 1 98.62 680 VAL A CA 1
ATOM 5239 C C . VAL A 1 680 ? 20.281 20.516 9.703 1 98.62 680 VAL A C 1
ATOM 5241 O O . VAL A 1 680 ? 20.312 19.656 8.805 1 98.62 680 VAL A O 1
ATOM 5244 N N . VAL A 1 681 ? 21.031 20.422 10.805 1 98.88 681 VAL A N 1
ATOM 5245 C CA . VAL A 1 681 ? 21.875 19.25 11.078 1 98.88 681 VAL A CA 1
ATOM 5246 C C . VAL A 1 681 ? 21.031 18.125 11.672 1 98.88 681 VAL A C 1
ATOM 5248 O O . VAL A 1 681 ? 20.422 18.297 12.734 1 98.88 681 VAL A O 1
ATOM 5251 N N . GLN A 1 682 ? 20.953 16.984 10.992 1 98.88 682 GLN A N 1
ATOM 5252 C CA . GLN A 1 682 ? 20.031 15.906 11.336 1 98.88 682 GLN A CA 1
ATOM 5253 C C . GLN A 1 682 ? 20.766 14.711 11.914 1 98.88 682 GLN A C 1
ATOM 5255 O O . GLN A 1 682 ? 21.781 14.273 11.367 1 98.88 682 GLN A O 1
ATOM 5260 N N . LEU A 1 683 ? 20.312 14.148 13.023 1 98.88 683 LEU A N 1
ATOM 5261 C CA . LEU A 1 683 ? 20.859 12.969 13.688 1 98.88 683 LEU A CA 1
ATOM 5262 C C . LEU A 1 683 ? 19.953 11.758 13.469 1 98.88 683 LEU A C 1
ATOM 5264 O O . LEU A 1 683 ? 18.766 11.797 13.789 1 98.88 683 LEU A O 1
ATOM 5268 N N . TYR A 1 684 ? 20.5 10.711 12.906 1 98.81 684 TYR A N 1
ATOM 5269 C CA . TYR A 1 684 ? 19.828 9.43 12.75 1 98.81 684 TYR A CA 1
ATOM 5270 C C . TYR A 1 684 ? 20.562 8.336 13.531 1 98.81 684 TYR A C 1
ATOM 5272 O O . TYR A 1 684 ? 21.781 8.391 13.695 1 98.81 684 TYR A O 1
ATOM 5280 N N . ILE A 1 685 ? 19.812 7.367 13.969 1 98.69 685 ILE A N 1
ATOM 5281 C CA . ILE A 1 685 ? 20.391 6.223 14.672 1 98.69 685 ILE A CA 1
ATOM 5282 C C . ILE A 1 685 ? 19.844 4.926 14.078 1 98.69 685 ILE A C 1
ATOM 5284 O O . ILE A 1 685 ? 18.672 4.859 13.688 1 98.69 685 ILE A O 1
ATOM 5288 N N . ARG A 1 686 ? 20.641 3.898 13.992 1 98.44 686 ARG A N 1
ATOM 5289 C CA . ARG A 1 686 ? 20.25 2.557 13.578 1 98.44 686 ARG A CA 1
ATOM 5290 C C . ARG A 1 686 ? 20.609 1.523 14.641 1 98.44 686 ARG A C 1
ATOM 5292 O O . ARG A 1 686 ? 21.75 1.481 15.102 1 98.44 686 ARG A O 1
ATOM 5299 N N . ASP A 1 687 ? 19.656 0.815 15.117 1 98.25 687 ASP A N 1
ATOM 5300 C CA . ASP A 1 687 ? 19.891 -0.403 15.891 1 98.25 687 ASP A CA 1
ATOM 5301 C C . ASP A 1 687 ? 20.219 -1.579 14.969 1 98.25 687 ASP A C 1
ATOM 5303 O O . ASP A 1 687 ? 19.344 -2.062 14.242 1 98.25 687 ASP A O 1
ATOM 5307 N N . LEU A 1 688 ? 21.453 -2.084 15.008 1 98 688 LEU A N 1
ATOM 5308 C CA . LEU A 1 688 ? 21.906 -3.051 14.016 1 98 688 LEU A CA 1
ATOM 5309 C C . LEU A 1 688 ? 21.234 -4.406 14.242 1 98 688 LEU A C 1
ATOM 5311 O O . LEU A 1 688 ? 20.969 -5.137 13.281 1 98 688 LEU A O 1
ATOM 5315 N N . VAL A 1 689 ? 21.062 -4.824 15.484 1 97.56 689 VAL A N 1
ATOM 5316 C CA . VAL A 1 689 ? 20.469 -6.105 15.828 1 97.56 689 VAL A CA 1
ATOM 5317 C C . VAL A 1 689 ? 19.453 -5.918 16.953 1 97.56 689 VAL A C 1
ATOM 5319 O O . VAL A 1 689 ? 19.766 -5.375 18 1 97.56 689 VAL A O 1
ATOM 5322 N N . GLY A 1 690 ? 18.203 -6.258 16.719 1 96.44 690 GLY A N 1
ATOM 5323 C CA . GLY A 1 690 ? 17.156 -6.191 17.719 1 96.44 690 GLY A CA 1
ATOM 5324 C C . GLY A 1 690 ? 16.406 -7.504 17.891 1 96.44 690 GLY A C 1
ATOM 5325 O O . GLY A 1 690 ? 16.625 -8.445 17.125 1 96.44 690 GLY A O 1
ATOM 5326 N N . SER A 1 691 ? 15.594 -7.57 18.969 1 97.12 691 SER A N 1
ATOM 5327 C CA . SER A 1 691 ? 14.695 -8.703 19.156 1 97.12 691 SER A CA 1
ATOM 5328 C C . SER A 1 691 ? 13.648 -8.766 18.047 1 97.12 691 SER A C 1
ATOM 5330 O O . SER A 1 691 ? 13.102 -9.836 17.766 1 97.12 691 SER A O 1
ATOM 5332 N N . THR A 1 692 ? 13.344 -7.664 17.469 1 97.25 692 THR A N 1
ATOM 5333 C CA . THR A 1 692 ? 12.547 -7.508 16.266 1 97.25 692 THR A CA 1
ATOM 5334 C C . THR A 1 692 ? 13.312 -6.727 15.195 1 97.25 692 THR A C 1
ATOM 5336 O O . THR A 1 692 ? 14.352 -6.129 15.492 1 97.25 692 THR A O 1
ATOM 5339 N N . THR A 1 693 ? 12.852 -6.797 13.953 1 98 693 THR A N 1
ATOM 5340 C CA . THR A 1 693 ? 13.508 -6.043 12.891 1 98 693 THR A CA 1
ATOM 5341 C C . THR A 1 693 ? 13.375 -4.543 13.133 1 98 693 THR A C 1
ATOM 5343 O O . THR A 1 693 ? 12.344 -4.07 13.602 1 98 693 THR A O 1
ATOM 5346 N N . ARG A 1 694 ? 14.414 -3.799 12.836 1 98.06 694 ARG A N 1
ATOM 5347 C CA . ARG A 1 694 ? 14.492 -2.365 13.094 1 98.06 694 ARG A CA 1
ATOM 5348 C C . ARG A 1 694 ? 14.703 -1.587 11.797 1 98.06 694 ARG A C 1
ATOM 5350 O O . ARG A 1 694 ? 15.242 -2.125 10.828 1 98.06 694 ARG A O 1
ATOM 5357 N N . PRO A 1 695 ? 14.305 -0.306 11.758 1 98.12 695 PRO A N 1
ATOM 5358 C CA . PRO A 1 695 ? 14.555 0.516 10.57 1 98.12 695 PRO A CA 1
ATOM 5359 C C . PRO A 1 695 ? 16.047 0.736 10.32 1 98.12 695 PRO A C 1
ATOM 5361 O O . PRO A 1 695 ? 16.844 0.715 11.258 1 98.12 695 PRO A O 1
ATOM 5364 N N . VAL A 1 696 ? 16.406 1.066 9.062 1 98 696 VAL A N 1
ATOM 5365 C CA . VAL A 1 696 ? 17.797 1.279 8.68 1 98 696 VAL A CA 1
ATOM 5366 C C . VAL A 1 696 ? 18.266 2.627 9.211 1 98 696 VAL A C 1
ATOM 5368 O O . VAL A 1 696 ? 19.484 2.869 9.305 1 98 696 VAL A O 1
ATOM 5371 N N . LYS A 1 697 ? 17.297 3.529 9.461 1 97.81 697 LYS A N 1
ATOM 5372 C CA . LYS A 1 697 ? 17.547 4.852 10.031 1 97.81 697 LYS A CA 1
ATOM 5373 C C . LYS A 1 697 ? 16.312 5.383 10.758 1 97.81 697 LYS A C 1
ATOM 5375 O O . LYS A 1 697 ? 15.18 5.176 10.312 1 97.81 697 LYS A O 1
ATOM 5380 N N . GLU A 1 698 ? 16.516 6.043 11.852 1 98.62 698 GLU A N 1
ATOM 5381 C CA . GLU A 1 698 ? 15.469 6.773 12.555 1 98.62 698 GLU A CA 1
ATOM 5382 C C . GLU A 1 698 ? 15.953 8.156 12.977 1 98.62 698 GLU A C 1
ATOM 5384 O O . GLU A 1 698 ? 16.984 8.281 13.648 1 98.62 698 GLU A O 1
ATOM 5389 N N . LEU A 1 699 ? 15.242 9.156 12.57 1 98.88 699 LEU A N 1
ATOM 5390 C CA . LEU A 1 699 ? 15.547 10.5 13.062 1 98.88 699 LEU A CA 1
ATOM 5391 C C . LEU A 1 699 ? 15.359 10.578 14.57 1 98.88 699 LEU A C 1
ATOM 5393 O O . LEU A 1 699 ? 14.305 10.219 15.094 1 98.88 699 LEU A O 1
ATOM 5397 N N . LYS A 1 700 ? 16.438 11.039 15.297 1 98.62 700 LYS A N 1
ATOM 5398 C CA . LYS A 1 700 ? 16.359 11.086 16.75 1 98.62 700 LYS A CA 1
ATOM 5399 C C . LYS A 1 700 ? 16.75 12.461 17.281 1 98.62 700 LYS A C 1
ATOM 5401 O O . LYS A 1 700 ? 16.734 12.695 18.5 1 98.62 700 LYS A O 1
ATOM 5406 N N . GLY A 1 701 ? 17.094 13.375 16.359 1 98.5 701 GLY A N 1
ATOM 5407 C CA . GLY A 1 701 ? 17.453 14.734 16.734 1 98.5 701 GLY A CA 1
ATOM 5408 C C . GLY A 1 701 ? 17.781 15.617 15.547 1 98.5 701 GLY A C 1
ATOM 5409 O O . GLY A 1 701 ? 18.062 15.109 14.461 1 98.5 701 GLY A O 1
ATOM 5410 N N . PHE A 1 702 ? 17.797 16.844 15.758 1 98.69 702 PHE A N 1
ATOM 5411 C CA . PHE A 1 702 ? 18.266 17.812 14.773 1 98.69 702 PHE A CA 1
ATOM 5412 C C . PHE A 1 702 ? 18.516 19.172 15.422 1 98.69 702 PHE A C 1
ATOM 5414 O O . PHE A 1 702 ? 18.031 19.438 16.531 1 98.69 702 PHE A O 1
ATOM 5421 N N . GLU A 1 703 ? 19.266 20 14.742 1 98.19 703 GLU A N 1
ATOM 5422 C CA . GLU A 1 703 ? 19.5 21.391 15.141 1 98.19 703 GLU A CA 1
ATOM 5423 C C . GLU A 1 703 ? 19.562 22.297 13.922 1 98.19 703 GLU A C 1
ATOM 5425 O O . GLU A 1 703 ? 20.344 22.047 12.992 1 98.19 703 GLU A O 1
ATOM 5430 N N . ARG A 1 704 ? 18.734 23.266 13.891 1 96.69 704 ARG A N 1
ATOM 5431 C CA . ARG A 1 704 ? 18.844 24.312 12.883 1 96.69 704 ARG A CA 1
ATOM 5432 C C . ARG A 1 704 ? 19.875 25.359 13.273 1 96.69 704 ARG A C 1
ATOM 5434 O O . ARG A 1 704 ? 19.797 25.938 14.367 1 96.69 704 ARG A O 1
ATOM 5441 N N . ILE A 1 705 ? 20.844 25.656 12.414 1 96.5 705 ILE A N 1
ATOM 5442 C CA . ILE A 1 705 ? 21.906 26.625 12.695 1 96.5 705 ILE A CA 1
ATOM 5443 C C . ILE A 1 705 ? 22.016 27.625 11.539 1 96.5 705 ILE A C 1
ATOM 5445 O O . ILE A 1 705 ? 21.531 27.359 10.438 1 96.5 705 ILE A O 1
ATOM 5449 N N . TYR A 1 706 ? 22.531 28.75 11.797 1 94.88 706 TYR A N 1
ATOM 5450 C CA . TYR A 1 706 ? 22.828 29.781 10.812 1 94.88 706 TYR A CA 1
ATOM 5451 C C . TYR A 1 706 ? 24.312 30.125 10.836 1 94.88 706 TYR A C 1
ATOM 5453 O O . TYR A 1 706 ? 24.891 30.344 11.898 1 94.88 706 TYR A O 1
ATOM 5461 N N . LEU A 1 707 ? 24.922 30.141 9.625 1 96.38 707 LEU A N 1
ATOM 5462 C CA . LEU A 1 707 ? 26.359 30.359 9.531 1 96.38 707 LEU A CA 1
ATOM 5463 C C . LEU A 1 707 ? 26.688 31.438 8.508 1 96.38 707 LEU A C 1
ATOM 5465 O O . LEU A 1 707 ? 26.062 31.5 7.449 1 96.38 707 LEU A O 1
ATOM 5469 N N . GLN A 1 708 ? 27.594 32.281 8.898 1 95.25 708 GLN A N 1
ATOM 5470 C CA . GLN A 1 708 ? 28.203 33.219 7.945 1 95.25 708 GLN A CA 1
ATOM 5471 C C . GLN A 1 708 ? 29.203 32.5 7.039 1 95.25 708 GLN A C 1
ATOM 5473 O O . GLN A 1 708 ? 29.672 31.406 7.363 1 95.25 708 GLN A O 1
ATOM 5478 N N . PRO A 1 709 ? 29.516 33.156 5.887 1 95.81 709 PRO A N 1
ATOM 5479 C CA . PRO A 1 709 ? 30.547 32.562 5.039 1 95.81 709 PRO A CA 1
ATOM 5480 C C . PRO A 1 709 ? 31.844 32.281 5.793 1 95.81 709 PRO A C 1
ATOM 5482 O O . PRO A 1 709 ? 32.344 33.156 6.5 1 95.81 709 PRO A O 1
ATOM 5485 N N . GLY A 1 710 ? 32.312 31.047 5.707 1 97 710 GLY A N 1
ATOM 5486 C CA . GLY A 1 710 ? 33.562 30.672 6.309 1 97 710 GLY A CA 1
ATOM 5487 C C . GLY A 1 710 ? 33.438 30.281 7.773 1 97 710 GLY A C 1
ATOM 5488 O O . GLY A 1 710 ? 34.375 29.719 8.352 1 97 710 GLY A O 1
ATOM 5489 N N . GLN A 1 711 ? 32.312 30.547 8.367 1 97.88 711 GLN A N 1
ATOM 5490 C CA . GLN A 1 711 ? 32.094 30.234 9.781 1 97.88 711 GLN A CA 1
ATOM 5491 C C . GLN A 1 711 ? 31.906 28.75 9.992 1 97.88 711 GLN A C 1
ATOM 5493 O O . GLN A 1 711 ? 31.281 28.062 9.172 1 97.88 711 GLN A O 1
ATOM 5498 N N . THR A 1 712 ? 32.469 28.219 11.023 1 98.44 712 THR A N 1
ATOM 5499 C CA . THR A 1 712 ? 32.281 26.828 11.445 1 98.44 712 THR A CA 1
ATOM 5500 C C . THR A 1 712 ? 31.641 26.766 12.828 1 98.44 712 THR A C 1
ATOM 5502 O O . THR A 1 712 ? 31.969 27.562 13.711 1 98.44 712 THR A O 1
ATOM 5505 N N . ARG A 1 713 ? 30.703 25.922 13.016 1 98.25 713 ARG A N 1
ATOM 5506 C CA . ARG A 1 713 ? 30.047 25.672 14.297 1 98.25 713 ARG A CA 1
ATOM 5507 C C . ARG A 1 713 ? 30.016 24.172 14.617 1 98.25 713 ARG A C 1
ATOM 5509 O O . ARG A 1 713 ? 29.797 23.359 13.727 1 98.25 713 ARG A O 1
ATOM 5516 N N . THR A 1 714 ? 30.328 23.828 15.844 1 98.62 714 THR A N 1
ATOM 5517 C CA . THR A 1 714 ? 30.188 22.453 16.312 1 98.62 714 THR A CA 1
ATOM 5518 C C . THR A 1 714 ? 28.766 22.188 16.797 1 98.62 714 THR A C 1
ATOM 5520 O O . THR A 1 714 ? 28.266 22.875 17.688 1 98.62 714 THR A O 1
ATOM 5523 N N . VAL A 1 715 ? 28.109 21.266 16.188 1 98.75 715 VAL A N 1
ATOM 5524 C CA . VAL A 1 715 ? 26.797 20.812 16.625 1 98.75 715 VAL A CA 1
ATOM 5525 C C . VAL A 1 715 ? 26.938 19.5 17.406 1 98.75 715 VAL A C 1
ATOM 5527 O O . VAL A 1 715 ? 27.562 18.547 16.938 1 98.75 715 VAL A O 1
ATOM 5530 N N . THR A 1 716 ? 26.344 19.453 18.609 1 98.62 716 THR A N 1
ATOM 5531 C CA . THR A 1 716 ? 26.484 18.297 19.484 1 98.62 716 THR A CA 1
ATOM 5532 C C . THR A 1 716 ? 25.125 17.734 19.859 1 98.62 716 THR A C 1
ATOM 5534 O O . THR A 1 716 ? 24.219 18.484 20.234 1 98.62 716 THR A O 1
ATOM 5537 N N . PHE A 1 717 ? 24.969 16.438 19.734 1 98.56 717 PHE A N 1
ATOM 5538 C CA . PHE A 1 717 ? 23.766 15.719 20.141 1 98.56 717 PHE A CA 1
ATOM 5539 C C . PHE A 1 717 ? 24.062 14.789 21.312 1 98.56 717 PHE A C 1
ATOM 5541 O O . PHE A 1 717 ? 25.078 14.078 21.312 1 98.56 717 PHE A O 1
ATOM 5548 N N . LYS A 1 718 ? 23.234 14.859 22.328 1 98.06 718 LYS A N 1
ATOM 5549 C CA . LYS A 1 718 ? 23.297 13.906 23.422 1 98.06 718 LYS A CA 1
ATOM 5550 C C . LYS A 1 718 ? 22.453 12.68 23.141 1 98.06 718 LYS A C 1
ATOM 5552 O O . LYS A 1 718 ? 21.234 12.789 22.906 1 98.06 718 LYS A O 1
ATOM 5557 N N . ILE A 1 719 ? 23.031 11.539 23.125 1 98 719 ILE A N 1
ATOM 5558 C CA . ILE A 1 719 ? 22.328 10.281 22.891 1 98 719 ILE A CA 1
ATOM 5559 C C . ILE A 1 719 ? 22.109 9.562 24.219 1 98 719 ILE A C 1
ATOM 5561 O O . ILE A 1 719 ? 23.047 9.047 24.828 1 98 719 ILE A O 1
ATOM 5565 N N . ALA A 1 720 ? 20.891 9.586 24.625 1 96.44 720 ALA A N 1
ATOM 5566 C CA . ALA A 1 720 ? 20.484 8.953 25.875 1 96.44 720 ALA A CA 1
ATOM 5567 C C . ALA A 1 720 ? 19.656 7.688 25.609 1 96.44 720 ALA A C 1
ATOM 5569 O O . ALA A 1 720 ? 19.219 7.461 24.469 1 96.44 720 ALA A O 1
ATOM 5570 N N . PRO A 1 721 ? 19.484 6.828 26.625 1 96.06 721 PRO A N 1
ATOM 5571 C CA . PRO A 1 721 ? 18.781 5.555 26.438 1 96.06 721 PRO A CA 1
ATOM 5572 C C . PRO A 1 721 ? 17.375 5.734 25.875 1 96.06 721 PRO A C 1
ATOM 5574 O O . PRO A 1 721 ? 16.922 4.918 25.062 1 96.06 721 PRO A O 1
ATOM 5577 N N . GLU A 1 722 ? 16.688 6.781 26.203 1 95.5 722 GLU A N 1
ATOM 5578 C CA . GLU A 1 722 ? 15.328 7.016 25.75 1 95.5 722 GLU A CA 1
ATOM 5579 C C . GLU A 1 722 ? 15.258 7.113 24.219 1 95.5 722 GLU A C 1
ATOM 5581 O O . GLU A 1 722 ? 14.242 6.754 23.625 1 95.5 722 GLU A O 1
ATOM 5586 N N . MET A 1 723 ? 16.375 7.547 23.641 1 96.38 723 MET A N 1
ATOM 5587 C CA . MET A 1 723 ? 16.422 7.723 22.188 1 96.38 723 MET A CA 1
ATOM 5588 C C . MET A 1 723 ? 16.531 6.375 21.484 1 96.38 723 MET A C 1
ATOM 5590 O O . MET A 1 723 ? 16.281 6.273 20.281 1 96.38 723 MET A O 1
ATOM 5594 N N . LEU A 1 724 ? 16.953 5.352 22.266 1 97.69 724 LEU A N 1
ATOM 5595 C CA . LEU A 1 724 ? 17.266 4.051 21.688 1 97.69 724 LEU A CA 1
ATOM 5596 C C . LEU A 1 724 ? 16.156 3.051 21.953 1 97.69 724 LEU A C 1
ATOM 5598 O O . LEU A 1 724 ? 16.219 1.903 21.516 1 97.69 724 LEU A O 1
ATOM 5602 N N . LYS A 1 725 ? 15.086 3.451 22.672 1 97.31 725 LYS A N 1
ATOM 5603 C CA . LYS A 1 725 ? 14.008 2.549 23.062 1 97.31 725 LYS A CA 1
ATOM 5604 C C . LYS A 1 725 ? 13.031 2.34 21.906 1 97.31 725 LYS A C 1
ATOM 5606 O O . LYS A 1 725 ? 12.914 3.191 21.016 1 97.31 725 LYS A O 1
ATOM 5611 N N . PHE A 1 726 ? 12.375 1.258 21.812 1 97.62 726 PHE A N 1
ATOM 5612 C CA . PHE A 1 726 ? 11.305 0.908 20.891 1 97.62 726 PHE A CA 1
ATOM 5613 C C . PHE A 1 726 ? 10.344 -0.086 21.531 1 97.62 726 PHE A C 1
ATOM 5615 O O . PHE A 1 726 ? 10.648 -0.67 22.578 1 97.62 726 PHE A O 1
ATOM 5622 N N . TYR A 1 727 ? 9.141 -0.198 21.031 1 97.88 727 TYR A N 1
ATOM 5623 C CA . TYR A 1 727 ? 8.203 -1.232 21.453 1 97.88 727 TYR A CA 1
ATOM 5624 C C . TYR A 1 727 ? 8.539 -2.57 20.812 1 97.88 727 TYR A C 1
ATOM 5626 O O . TYR A 1 727 ? 8.539 -2.686 19.578 1 97.88 727 TYR A O 1
ATOM 5634 N N . ASP A 1 728 ? 8.82 -3.561 21.625 1 96.94 728 ASP A N 1
ATOM 5635 C CA . ASP A 1 728 ? 9.195 -4.879 21.125 1 96.94 728 ASP A CA 1
ATOM 5636 C C . ASP A 1 728 ? 7.961 -5.695 20.734 1 96.94 728 ASP A C 1
ATOM 5638 O O . ASP A 1 728 ? 6.871 -5.145 20.578 1 96.94 728 ASP A O 1
ATOM 5642 N N . TYR A 1 729 ? 8.156 -6.984 20.438 1 96.69 729 TYR A N 1
ATOM 5643 C CA . TYR A 1 729 ? 7.094 -7.871 19.984 1 96.69 729 TYR A CA 1
ATOM 5644 C C . TYR A 1 729 ? 5.926 -7.875 20.969 1 96.69 729 TYR A C 1
ATOM 5646 O O . TYR A 1 729 ? 4.766 -7.93 20.562 1 96.69 729 TYR A O 1
ATOM 5654 N N . ASP A 1 730 ? 6.18 -7.793 22.266 1 96.31 730 ASP A N 1
ATOM 5655 C CA . ASP A 1 730 ? 5.164 -7.836 23.312 1 96.31 730 ASP A CA 1
ATOM 5656 C C . ASP A 1 730 ? 4.684 -6.434 23.672 1 96.31 730 ASP A C 1
ATOM 5658 O O . ASP A 1 730 ? 3.986 -6.246 24.672 1 96.31 730 ASP A O 1
ATOM 5662 N N . LEU A 1 731 ? 5.141 -5.43 22.922 1 96.88 731 LEU A N 1
ATOM 5663 C CA . LEU A 1 731 ? 4.777 -4.023 23.078 1 96.88 731 LEU A CA 1
ATOM 5664 C C . LEU A 1 731 ? 5.277 -3.469 24.406 1 96.88 731 LEU A C 1
ATOM 5666 O O . LEU A 1 731 ? 4.598 -2.656 25.031 1 96.88 731 LEU A O 1
ATOM 5670 N N . GLN A 1 732 ? 6.363 -4.027 24.859 1 97.5 732 GLN A N 1
ATOM 5671 C CA . GLN A 1 732 ? 7.113 -3.395 25.938 1 97.5 732 GLN A CA 1
ATOM 5672 C C . GLN A 1 732 ? 8.109 -2.373 25.391 1 97.5 732 GLN A C 1
ATOM 5674 O O . GLN A 1 732 ? 8.766 -2.619 24.375 1 97.5 732 GLN A O 1
ATOM 5679 N N . TYR A 1 733 ? 8.125 -1.26 25.969 1 97.19 733 TYR A N 1
ATOM 5680 C CA . TYR A 1 733 ? 9.039 -0.197 25.562 1 97.19 733 TYR A CA 1
ATOM 5681 C C . TYR A 1 733 ? 10.43 -0.42 26.141 1 97.19 733 TYR A C 1
ATOM 5683 O O . TYR A 1 733 ? 10.68 -0.1 27.297 1 97.19 733 TYR A O 1
ATOM 5691 N N . VAL A 1 734 ? 11.422 -0.88 25.297 1 96.75 734 VAL A N 1
ATOM 5692 C CA . VAL A 1 734 ? 12.664 -1.415 25.844 1 96.75 734 VAL A CA 1
ATOM 5693 C C . VAL A 1 734 ? 13.859 -0.806 25.109 1 96.75 734 VAL A C 1
ATOM 5695 O O . VAL A 1 734 ? 13.719 -0.269 24.016 1 96.75 734 VAL A O 1
ATOM 5698 N N . ILE A 1 735 ? 14.992 -0.794 25.703 1 96.06 735 ILE A N 1
ATOM 5699 C CA . ILE A 1 735 ? 16.312 -0.636 25.109 1 96.06 735 ILE A CA 1
ATOM 5700 C C . ILE A 1 735 ? 17.062 -1.959 25.172 1 96.06 735 ILE A C 1
ATOM 5702 O O . ILE A 1 735 ? 16.969 -2.689 26.156 1 96.06 735 ILE A O 1
ATOM 5706 N N . GLU A 1 736 ? 17.672 -2.369 24.141 1 97.06 736 GLU A N 1
ATOM 5707 C CA . GLU A 1 736 ? 18.438 -3.613 24.078 1 97.06 736 GLU A CA 1
ATOM 5708 C C . GLU A 1 736 ? 19.922 -3.34 23.859 1 97.06 736 GLU A C 1
ATOM 5710 O O . GLU A 1 736 ? 20.281 -2.426 23.109 1 97.06 736 GLU A O 1
ATOM 5715 N N . PRO A 1 737 ? 20.781 -4.086 24.562 1 97.06 737 PRO A N 1
ATOM 5716 C CA . PRO A 1 737 ? 22.219 -3.92 24.281 1 97.06 737 PRO A CA 1
ATOM 5717 C C . PRO A 1 737 ? 22.594 -4.355 22.875 1 97.06 737 PRO A C 1
ATOM 5719 O O . PRO A 1 737 ? 21.922 -5.211 22.281 1 97.06 737 PRO A O 1
ATOM 5722 N N . GLY A 1 738 ? 23.594 -3.775 22.359 1 96.94 738 GLY A N 1
ATOM 5723 C CA . GLY A 1 738 ? 24.078 -4.129 21.031 1 96.94 738 GLY A CA 1
ATOM 5724 C C . GLY A 1 738 ? 24.781 -2.988 20.328 1 96.94 738 GLY A C 1
ATOM 5725 O O . GLY A 1 738 ? 25.156 -1.999 20.969 1 96.94 738 GLY A O 1
ATOM 5726 N N . ASP A 1 739 ? 25.078 -3.27 19.078 1 97.75 739 ASP A N 1
ATOM 5727 C CA . ASP A 1 739 ? 25.797 -2.295 18.266 1 97.75 739 ASP A CA 1
ATOM 5728 C C . ASP A 1 739 ? 24.828 -1.335 17.578 1 97.75 739 ASP A C 1
ATOM 5730 O O . ASP A 1 739 ? 23.75 -1.742 17.125 1 97.75 739 ASP A O 1
ATOM 5734 N N . PHE A 1 740 ? 25.203 -0.106 17.562 1 98.44 740 PHE A N 1
ATOM 5735 C CA . PHE A 1 740 ? 24.438 0.959 16.938 1 98.44 740 PHE A CA 1
ATOM 5736 C C . PHE A 1 740 ? 25.297 1.762 15.969 1 98.44 740 PHE A C 1
ATOM 5738 O O . PHE A 1 740 ? 26.531 1.781 16.094 1 98.44 740 PHE A O 1
ATOM 5745 N N . GLN A 1 741 ? 24.656 2.295 15 1 98.5 741 GLN A N 1
ATOM 5746 C CA . GLN A 1 741 ? 25.25 3.34 14.18 1 98.5 741 GLN A CA 1
ATOM 5747 C C . GLN A 1 741 ? 24.609 4.695 14.445 1 98.5 741 GLN A C 1
ATOM 5749 O O . GLN A 1 741 ? 23.391 4.781 14.641 1 98.5 741 GLN A O 1
ATOM 5754 N N . VAL A 1 742 ? 25.422 5.676 14.555 1 98.5 742 VAL A N 1
ATOM 5755 C CA . VAL A 1 742 ? 24.969 7.062 14.602 1 98.5 742 VAL A CA 1
ATOM 5756 C C . VAL A 1 742 ? 25.312 7.762 13.289 1 98.5 742 VAL A C 1
ATOM 5758 O O . VAL A 1 742 ? 26.406 7.598 12.766 1 98.5 742 VAL A O 1
ATOM 5761 N N . MET A 1 743 ? 24.359 8.414 12.695 1 98.88 743 MET A N 1
ATOM 5762 C CA . MET A 1 743 ? 24.516 9.094 11.422 1 98.88 743 MET A CA 1
ATOM 5763 C C . MET A 1 743 ? 24.109 10.562 11.531 1 98.88 743 MET A C 1
ATOM 5765 O O . MET A 1 743 ? 23.047 10.875 12.078 1 98.88 743 MET A O 1
ATOM 5769 N N . ILE A 1 744 ? 24.938 11.477 11.102 1 98.88 744 ILE A N 1
ATOM 5770 C CA . ILE A 1 744 ? 24.656 12.914 11.125 1 98.88 744 ILE A CA 1
ATOM 5771 C C . ILE A 1 744 ? 24.906 13.508 9.742 1 98.88 744 ILE A C 1
ATOM 5773 O O . ILE A 1 744 ? 25.938 13.234 9.117 1 98.88 744 ILE A O 1
ATOM 5777 N N . GLY A 1 745 ? 23.984 14.227 9.219 1 98.69 745 GLY A N 1
ATOM 5778 C CA . GLY A 1 745 ? 24.172 14.844 7.918 1 98.69 745 GLY A CA 1
ATOM 5779 C C . GLY A 1 745 ? 23.078 15.836 7.559 1 98.69 745 GLY A C 1
ATOM 5780 O O . GLY A 1 745 ? 22.328 16.281 8.43 1 98.69 745 GLY A O 1
ATOM 5781 N N . SER A 1 746 ? 23.047 16.234 6.281 1 98.38 746 SER A N 1
ATOM 5782 C CA . SER A 1 746 ? 22.172 17.297 5.797 1 98.38 746 SER A CA 1
ATOM 5783 C C . SER A 1 746 ? 20.797 16.75 5.41 1 98.38 746 SER A C 1
ATOM 5785 O O . SER A 1 746 ? 19.844 17.516 5.266 1 98.38 746 SER A O 1
ATOM 5787 N N . ASN A 1 747 ? 20.672 15.5 5.176 1 98.69 747 ASN A N 1
ATOM 5788 C CA . ASN A 1 747 ? 19.453 14.758 4.844 1 98.69 747 ASN A CA 1
ATOM 5789 C C . ASN A 1 747 ? 19.609 13.266 5.113 1 98.69 747 ASN A C 1
ATOM 5791 O O . ASN A 1 747 ? 20.672 12.82 5.543 1 98.69 747 ASN A O 1
ATOM 5795 N N . SER A 1 748 ? 18.578 12.484 4.863 1 98.62 748 SER A N 1
ATOM 5796 C CA . SER A 1 748 ? 18.578 11.078 5.258 1 98.62 748 SER A CA 1
ATOM 5797 C C . SER A 1 748 ? 19.516 10.258 4.391 1 98.62 748 SER A C 1
ATOM 5799 O O . SER A 1 748 ? 19.922 9.156 4.773 1 98.62 748 SER A O 1
ATOM 5801 N N . ARG A 1 749 ? 19.891 10.703 3.213 1 97.56 749 ARG A N 1
ATOM 5802 C CA . ARG A 1 749 ? 20.766 9.977 2.293 1 97.56 749 ARG A CA 1
ATOM 5803 C C . ARG A 1 749 ? 22.219 10.32 2.525 1 97.56 749 ARG A C 1
ATOM 5805 O O . ARG A 1 749 ? 23.094 9.438 2.516 1 97.56 749 ARG A O 1
ATOM 5812 N N . ASP A 1 750 ? 22.594 11.617 2.691 1 97.69 750 ASP A N 1
ATOM 5813 C CA . ASP A 1 750 ? 23.969 12.133 2.797 1 97.69 750 ASP A CA 1
ATOM 5814 C C . ASP A 1 750 ? 24.359 12.32 4.258 1 97.69 750 ASP A C 1
ATOM 5816 O O . ASP A 1 750 ? 24.203 13.414 4.816 1 97.69 750 ASP A O 1
ATOM 5820 N N . VAL A 1 751 ? 25.016 11.344 4.832 1 98.5 751 VAL A N 1
ATOM 5821 C CA . VAL A 1 751 ? 25.328 11.375 6.258 1 98.5 751 VAL A CA 1
ATOM 5822 C C . VAL A 1 751 ? 26.75 10.891 6.488 1 98.5 751 VAL A C 1
ATOM 5824 O O . VAL A 1 751 ? 27.312 10.148 5.672 1 98.5 751 VAL A O 1
ATOM 5827 N N . LYS A 1 752 ? 27.375 11.391 7.539 1 98.62 752 LYS A N 1
ATOM 5828 C CA . LYS A 1 752 ? 28.531 10.75 8.156 1 98.62 752 LYS A CA 1
ATOM 5829 C C . LYS A 1 752 ? 28.094 9.672 9.148 1 98.62 752 LYS A C 1
ATOM 5831 O O . LYS A 1 752 ? 27.016 9.758 9.734 1 98.62 752 LYS A O 1
ATOM 5836 N N . THR A 1 753 ? 28.922 8.656 9.32 1 98.62 753 THR A N 1
ATOM 5837 C CA . THR A 1 753 ? 28.516 7.535 10.164 1 98.62 753 THR A CA 1
ATOM 5838 C C . THR A 1 753 ? 29.609 7.207 11.188 1 98.62 753 THR A C 1
ATOM 5840 O O . THR A 1 753 ? 30.797 7.27 10.875 1 98.62 753 THR A O 1
ATOM 5843 N N . ALA A 1 754 ? 29.266 6.941 12.344 1 98.62 754 ALA A N 1
ATOM 5844 C CA . ALA A 1 754 ? 30.094 6.379 13.406 1 98.62 754 ALA A CA 1
ATOM 5845 C C . ALA A 1 754 ? 29.359 5.25 14.133 1 98.62 754 ALA A C 1
ATOM 5847 O O . ALA A 1 754 ? 28.156 5.055 13.93 1 98.62 754 ALA A O 1
ATOM 5848 N N . ALA A 1 755 ? 30.078 4.48 14.914 1 98.31 755 ALA A N 1
ATOM 5849 C CA . ALA A 1 755 ? 29.484 3.33 15.602 1 98.31 755 ALA A CA 1
ATOM 5850 C C . ALA A 1 755 ? 29.719 3.412 17.109 1 98.31 755 ALA A C 1
ATOM 5852 O O . ALA A 1 755 ? 30.719 3.965 17.562 1 98.31 755 ALA A O 1
ATOM 5853 N N . PHE A 1 756 ? 28.781 2.922 17.828 1 98.06 756 PHE A N 1
ATOM 5854 C CA . PHE A 1 756 ? 28.922 2.768 19.281 1 98.06 756 PHE A CA 1
ATOM 5855 C C . PHE A 1 756 ? 28.188 1.525 19.766 1 98.06 756 PHE A C 1
ATOM 5857 O O . PHE A 1 756 ? 27.422 0.915 19 1 98.06 756 PHE A O 1
ATOM 5864 N N . THR A 1 757 ? 28.438 1.098 20.984 1 98.12 757 THR A N 1
ATOM 5865 C CA . THR A 1 757 ? 27.844 -0.104 21.562 1 98.12 757 THR A CA 1
ATOM 5866 C C . THR A 1 757 ? 27.125 0.218 22.859 1 98.12 757 THR A C 1
ATOM 5868 O O . THR A 1 757 ? 27.609 1.009 23.672 1 98.12 757 THR A O 1
ATOM 5871 N N . VAL A 1 758 ? 25.938 -0.289 23.031 1 97.75 758 VAL A N 1
ATOM 5872 C CA . VAL A 1 758 ? 25.234 -0.272 24.312 1 97.75 758 VAL A CA 1
ATOM 5873 C C . VAL A 1 758 ? 25.484 -1.585 25.047 1 97.75 758 VAL A C 1
ATOM 5875 O O . VAL A 1 758 ? 25.219 -2.664 24.516 1 97.75 758 VAL A O 1
ATOM 5878 N N . THR A 1 759 ? 25.953 -1.493 26.234 1 96.38 759 THR A N 1
ATOM 5879 C CA . THR A 1 759 ? 26.266 -2.678 27.016 1 96.38 759 THR A CA 1
ATOM 5880 C C . THR A 1 759 ? 25.188 -2.916 28.078 1 96.38 759 THR A C 1
ATOM 5882 O O . THR A 1 759 ? 24.516 -1.978 28.516 1 96.38 759 THR A O 1
ATOM 5885 N N . SER A 1 760 ? 24.719 -4.215 28.406 1 85.25 760 SER A N 1
ATOM 5886 C CA . SER A 1 760 ? 23.703 -4.543 29.406 1 85.25 760 SER A CA 1
ATOM 5887 C C . SER A 1 760 ? 24.062 -3.979 30.766 1 85.25 760 SER A C 1
ATOM 5889 O O . SER A 1 760 ? 23.188 -3.566 31.531 1 85.25 760 SER A O 1
ATOM 5891 N N . ARG A 1 761 ? 25.078 -4.305 31.766 1 66.88 761 ARG A N 1
ATOM 5892 C CA . ARG A 1 761 ? 25.609 -3.916 33.062 1 66.88 761 ARG A CA 1
ATOM 5893 C C . ARG A 1 761 ? 27.031 -3.404 32.969 1 66.88 761 ARG A C 1
ATOM 5895 O O . ARG A 1 761 ? 27.828 -3.916 32.156 1 66.88 761 ARG A O 1
ATOM 5902 N N . MET B 1 1 ? 5.348 -47.094 12.062 1 93.94 1 MET B N 1
ATOM 5903 C CA . MET B 1 1 ? 6.184 -45.938 11.797 1 93.94 1 MET B CA 1
ATOM 5904 C C . MET B 1 1 ? 6.855 -45.438 13.07 1 93.94 1 MET B C 1
ATOM 5906 O O . MET B 1 1 ? 8.086 -45.344 13.125 1 93.94 1 MET B O 1
ATOM 5910 N N . ASN B 1 2 ? 6.121 -45.25 14.195 1 95.81 2 ASN B N 1
ATOM 5911 C CA . ASN B 1 2 ? 6.672 -44.688 15.422 1 95.81 2 ASN B CA 1
ATOM 5912 C C . ASN B 1 2 ? 7.762 -45.594 16 1 95.81 2 ASN B C 1
ATOM 5914 O O . ASN B 1 2 ? 8.812 -45.094 16.422 1 95.81 2 ASN B O 1
ATOM 5918 N N . ARG B 1 3 ? 7.508 -46.812 16.047 1 96.94 3 ARG B N 1
ATOM 5919 C CA . ARG B 1 3 ? 8.492 -47.75 16.578 1 96.94 3 ARG B CA 1
ATOM 5920 C C . ARG B 1 3 ? 9.766 -47.75 15.742 1 96.94 3 ARG B C 1
ATOM 5922 O O . ARG B 1 3 ? 10.867 -47.781 16.281 1 96.94 3 ARG B O 1
ATOM 5929 N N . PHE B 1 4 ? 9.562 -47.844 14.508 1 97.62 4 PHE B N 1
ATOM 5930 C CA . PHE B 1 4 ? 10.703 -47.812 13.602 1 97.62 4 PHE B CA 1
ATOM 5931 C C . PHE B 1 4 ? 11.531 -46.562 13.781 1 97.62 4 PHE B C 1
ATOM 5933 O O . PHE B 1 4 ? 12.758 -46.625 13.914 1 97.62 4 PHE B O 1
ATOM 5940 N N . ILE B 1 5 ? 10.953 -45.375 13.82 1 98.12 5 ILE B N 1
ATOM 5941 C CA . ILE B 1 5 ? 11.633 -44.094 13.906 1 98.12 5 ILE B CA 1
ATOM 5942 C C . ILE B 1 5 ? 12.297 -43.969 15.273 1 98.12 5 ILE B C 1
ATOM 5944 O O . ILE B 1 5 ? 13.414 -43.438 15.383 1 98.12 5 ILE B O 1
ATOM 5948 N N . ASP B 1 6 ? 11.594 -44.406 16.312 1 97.88 6 ASP B N 1
ATOM 5949 C CA . ASP B 1 6 ? 12.188 -44.375 17.641 1 97.88 6 ASP B CA 1
ATOM 5950 C C . ASP B 1 6 ? 13.484 -45.188 17.688 1 97.88 6 ASP B C 1
ATOM 5952 O O . ASP B 1 6 ? 14.484 -44.719 18.25 1 97.88 6 ASP B O 1
ATOM 5956 N N . ALA B 1 7 ? 13.438 -46.312 17.125 1 98 7 ALA B N 1
ATOM 5957 C CA . ALA B 1 7 ? 14.609 -47.188 17.109 1 98 7 ALA B CA 1
ATOM 5958 C C . ALA B 1 7 ? 15.75 -46.562 16.312 1 98 7 ALA B C 1
ATOM 5960 O O . ALA B 1 7 ? 16.906 -46.656 16.719 1 98 7 ALA B O 1
ATOM 5961 N N . LEU B 1 8 ? 15.406 -46.062 15.242 1 98.38 8 LEU B N 1
ATOM 5962 C CA . LEU B 1 8 ? 16.406 -45.406 14.406 1 98.38 8 LEU B CA 1
ATOM 5963 C C . LEU B 1 8 ? 17.031 -44.219 15.125 1 98.38 8 LEU B C 1
ATOM 5965 O O . LEU B 1 8 ? 18.25 -44.062 15.141 1 98.38 8 LEU B O 1
ATOM 5969 N N . MET B 1 9 ? 16.266 -43.344 15.734 1 98.38 9 MET B N 1
ATOM 5970 C CA . MET B 1 9 ? 16.734 -42.094 16.375 1 98.38 9 MET B CA 1
ATOM 5971 C C . MET B 1 9 ? 17.594 -42.438 17.594 1 98.38 9 MET B C 1
ATOM 5973 O O . MET B 1 9 ? 18.516 -41.688 17.922 1 98.38 9 MET B O 1
ATOM 5977 N N . LYS B 1 10 ? 17.359 -43.5 18.203 1 97.62 10 LYS B N 1
ATOM 5978 C CA . LYS B 1 10 ? 18.172 -43.938 19.344 1 97.62 10 LYS B CA 1
ATOM 5979 C C . LYS B 1 10 ? 19.609 -44.25 18.906 1 97.62 10 LYS B C 1
ATOM 5981 O O . LYS B 1 10 ? 20.531 -44.125 19.703 1 97.62 10 LYS B O 1
ATOM 5986 N N . ARG B 1 11 ? 19.75 -44.656 17.703 1 98 11 ARG B N 1
ATOM 5987 C CA . ARG B 1 11 ? 21.047 -45.031 17.172 1 98 11 ARG B CA 1
ATOM 5988 C C . ARG B 1 11 ? 21.781 -43.812 16.594 1 98 11 ARG B C 1
ATOM 5990 O O . ARG B 1 11 ? 22.984 -43.875 16.359 1 98 11 ARG B O 1
ATOM 5997 N N . MET B 1 12 ? 21.141 -42.75 16.406 1 98.38 12 MET B N 1
ATOM 5998 C CA . MET B 1 12 ? 21.703 -41.594 15.727 1 98.38 12 MET B CA 1
ATOM 5999 C C . MET B 1 12 ? 22.547 -40.75 16.688 1 98.38 12 MET B C 1
ATOM 6001 O O . MET B 1 12 ? 22.172 -40.562 17.859 1 98.38 12 MET B O 1
ATOM 6005 N N . THR B 1 13 ? 23.641 -40.25 16.172 1 97.81 13 THR B N 1
ATOM 6006 C CA . THR B 1 13 ? 24.406 -39.219 16.891 1 97.81 13 THR B CA 1
ATOM 6007 C C . THR B 1 13 ? 23.766 -37.844 16.719 1 97.81 13 THR B C 1
ATOM 6009 O O . THR B 1 13 ? 22.859 -37.688 15.906 1 97.81 13 THR B O 1
ATOM 6012 N N . VAL B 1 14 ? 24.234 -36.906 17.531 1 97.88 14 VAL B N 1
ATOM 6013 C CA . VAL B 1 14 ? 23.75 -35.531 17.422 1 97.88 14 VAL B CA 1
ATOM 6014 C C . VAL B 1 14 ? 24.016 -34.969 16.031 1 97.88 14 VAL B C 1
ATOM 6016 O O . VAL B 1 14 ? 23.156 -34.344 15.43 1 97.88 14 VAL B O 1
ATOM 6019 N N . ASP B 1 15 ? 25.156 -35.281 15.508 1 97.62 15 ASP B N 1
ATOM 6020 C CA . ASP B 1 15 ? 25.547 -34.812 14.188 1 97.62 15 ASP B CA 1
ATOM 6021 C C . ASP B 1 15 ? 24.656 -35.375 13.094 1 97.62 15 ASP B C 1
ATOM 6023 O O . ASP B 1 15 ? 24.297 -34.688 12.148 1 97.62 15 ASP B O 1
ATOM 6027 N N . GLU B 1 16 ? 24.359 -36.656 13.227 1 97.94 16 GLU B N 1
ATOM 6028 C CA . GLU B 1 16 ? 23.484 -37.312 12.25 1 97.94 16 GLU B CA 1
ATOM 6029 C C . GLU B 1 16 ? 22.062 -36.719 12.305 1 97.94 16 GLU B C 1
ATOM 6031 O O . GLU B 1 16 ? 21.422 -36.562 11.273 1 97.94 16 GLU B O 1
ATOM 6036 N N . LYS B 1 17 ? 21.594 -36.438 13.539 1 98.69 17 LYS B N 1
ATOM 6037 C CA . LYS B 1 17 ? 20.297 -35.781 13.672 1 98.69 17 LYS B CA 1
ATOM 6038 C C . LYS B 1 17 ? 20.297 -34.406 13.016 1 98.69 17 LYS B C 1
ATOM 6040 O O . LYS B 1 17 ? 19.359 -34.062 12.281 1 98.69 17 LYS B O 1
ATOM 6045 N N . ILE B 1 18 ? 21.297 -33.594 13.25 1 98.75 18 ILE B N 1
ATOM 6046 C CA . ILE B 1 18 ? 21.438 -32.281 12.625 1 98.75 18 ILE B CA 1
ATOM 6047 C C . ILE B 1 18 ? 21.531 -32.438 11.109 1 98.75 18 ILE B C 1
ATOM 6049 O O . ILE B 1 18 ? 21 -31.625 10.359 1 98.75 18 ILE B O 1
ATOM 6053 N N . GLY B 1 19 ? 22.25 -33.469 10.688 1 98.19 19 GLY B N 1
ATOM 6054 C CA . GLY B 1 19 ? 22.391 -33.75 9.266 1 98.19 19 GLY B CA 1
ATOM 6055 C C . GLY B 1 19 ? 21.062 -33.906 8.555 1 98.19 19 GLY B C 1
ATOM 6056 O O . GLY B 1 19 ? 20.906 -33.469 7.418 1 98.19 19 GLY B O 1
ATOM 6057 N N . GLN B 1 20 ? 20.062 -34.531 9.203 1 98.44 20 GLN B N 1
ATOM 6058 C CA . GLN B 1 20 ? 18.75 -34.719 8.617 1 98.44 20 GLN B CA 1
ATOM 6059 C C . GLN B 1 20 ? 18.031 -33.406 8.391 1 98.44 20 GLN B C 1
ATOM 6061 O O . GLN B 1 20 ? 17.109 -33.312 7.586 1 98.44 20 GLN B O 1
ATOM 6066 N N . LEU B 1 21 ? 18.484 -32.344 9.094 1 98.75 21 LEU B N 1
ATOM 6067 C CA . LEU B 1 21 ? 17.844 -31.031 9.023 1 98.75 21 LEU B CA 1
ATOM 6068 C C . LEU B 1 21 ? 18.5 -30.156 7.949 1 98.75 21 LEU B C 1
ATOM 6070 O O . LEU B 1 21 ? 18.141 -28.984 7.797 1 98.75 21 LEU B O 1
ATOM 6074 N N . ASN B 1 22 ? 19.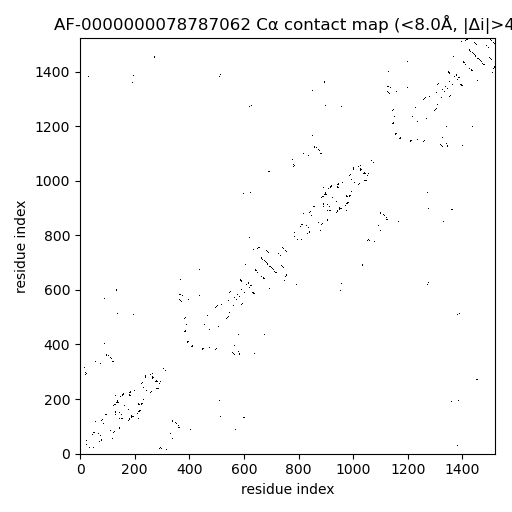438 -30.688 7.219 1 97.56 22 ASN B N 1
ATOM 6075 C CA . ASN B 1 22 ? 20.234 -29.922 6.266 1 97.56 22 ASN B CA 1
ATOM 6076 C C . ASN B 1 22 ? 19.844 -30.25 4.824 1 97.56 22 ASN B C 1
ATOM 6078 O O . ASN B 1 22 ? 19.859 -31.406 4.418 1 97.56 22 ASN B O 1
ATOM 6082 N N . LEU B 1 23 ? 19.469 -29.172 4.059 1 97.44 23 LEU B N 1
ATOM 6083 C CA . LEU B 1 23 ? 19.094 -29.281 2.654 1 97.44 23 LEU B CA 1
ATOM 6084 C C . LEU B 1 23 ? 20.016 -28.453 1.771 1 97.44 23 LEU B C 1
ATOM 6086 O O . LEU B 1 23 ? 19.656 -27.344 1.372 1 97.44 23 LEU B O 1
ATOM 6090 N N . PRO B 1 24 ? 21.156 -28.938 1.424 1 94.38 24 PRO B N 1
ATOM 6091 C CA . PRO B 1 24 ? 22.062 -28.219 0.537 1 94.38 24 PRO B CA 1
ATOM 6092 C C . PRO B 1 24 ? 21.641 -28.266 -0.927 1 94.38 24 PRO B C 1
ATOM 6094 O O . PRO B 1 24 ? 20.766 -29.062 -1.289 1 94.38 24 PRO B O 1
ATOM 6097 N N . VAL B 1 25 ? 22.203 -27.406 -1.668 1 87.75 25 VAL B N 1
ATOM 6098 C CA . VAL B 1 25 ? 21.891 -27.328 -3.092 1 87.75 25 VAL B CA 1
ATOM 6099 C C . VAL B 1 25 ? 23.016 -28 -3.895 1 87.75 25 VAL B C 1
ATOM 6101 O O . VAL B 1 25 ? 24.188 -27.906 -3.527 1 87.75 25 VAL B O 1
ATOM 6104 N N . THR B 1 26 ? 22.594 -28.859 -4.734 1 75.12 26 THR B N 1
ATOM 6105 C CA . THR B 1 26 ? 23.547 -29.5 -5.641 1 75.12 26 THR B CA 1
ATOM 6106 C C . THR B 1 26 ? 23.172 -29.219 -7.094 1 75.12 26 THR B C 1
ATOM 6108 O O . THR B 1 26 ? 22.016 -28.969 -7.406 1 75.12 26 THR B O 1
ATOM 6111 N N . GLY B 1 27 ? 24.062 -28.797 -7.898 1 62.88 27 GLY B N 1
ATOM 6112 C CA . GLY B 1 27 ? 23.766 -28.703 -9.32 1 62.88 27 GLY B CA 1
ATOM 6113 C C . GLY B 1 27 ? 23.844 -27.281 -9.852 1 62.88 27 GLY B C 1
ATOM 6114 O O . GLY B 1 27 ? 24.344 -26.375 -9.172 1 62.88 27 GLY B O 1
ATOM 6115 N N . ASP B 1 28 ? 23.438 -26.969 -11.023 1 51.38 28 ASP B N 1
ATOM 6116 C CA . ASP B 1 28 ? 23.703 -25.797 -11.836 1 51.38 28 ASP B CA 1
ATOM 6117 C C . ASP B 1 28 ? 22.719 -24.672 -11.516 1 51.38 28 ASP B C 1
ATOM 6119 O O . ASP B 1 28 ? 22.906 -23.531 -11.938 1 51.38 28 ASP B O 1
ATOM 6123 N N . ILE B 1 29 ? 21.562 -24.984 -10.82 1 45.94 29 ILE B N 1
ATOM 6124 C CA . ILE B 1 29 ? 20.578 -23.922 -10.695 1 45.94 29 ILE B CA 1
ATOM 6125 C C . ILE B 1 29 ? 20.594 -23.344 -9.281 1 45.94 29 ILE B C 1
ATOM 6127 O O . ILE B 1 29 ? 20.281 -24.047 -8.312 1 45.94 29 ILE B O 1
ATOM 6131 N N . THR B 1 30 ? 21.312 -22.234 -9.078 1 47 30 THR B N 1
ATOM 6132 C CA . THR B 1 30 ? 21.375 -21.609 -7.758 1 47 30 THR B CA 1
ATOM 6133 C C . THR B 1 30 ? 20.672 -20.25 -7.766 1 47 30 THR B C 1
ATOM 6135 O O . THR B 1 30 ? 20.953 -19.422 -8.625 1 47 30 THR B O 1
ATOM 6138 N N . THR B 1 31 ? 19.375 -20.094 -7.152 1 42.44 31 THR B N 1
ATOM 6139 C CA . THR B 1 31 ? 18.578 -18.859 -7.074 1 42.44 31 THR B CA 1
ATOM 6140 C C . THR B 1 31 ? 19.234 -17.859 -6.141 1 42.44 31 THR B C 1
ATOM 6142 O O . THR B 1 31 ? 18.766 -16.719 -6.023 1 42.44 31 THR B O 1
ATOM 6145 N N . GLY B 1 32 ? 20.406 -18.328 -5.641 1 50.66 32 GLY B N 1
ATOM 6146 C CA . GLY B 1 32 ? 21.125 -17.422 -4.754 1 50.66 32 GLY B CA 1
ATOM 6147 C C . GLY B 1 32 ? 22.609 -17.75 -4.633 1 50.66 32 GLY B C 1
ATOM 6148 O O . GLY B 1 32 ? 23.172 -18.438 -5.488 1 50.66 32 GLY B O 1
ATOM 6149 N N . GLN B 1 33 ? 23.422 -17.188 -3.781 1 42.19 33 GLN B N 1
ATOM 6150 C CA . GLN B 1 33 ? 24.875 -17.172 -3.688 1 42.19 33 GLN B CA 1
ATOM 6151 C C . GLN B 1 33 ? 25.406 -18.5 -3.141 1 42.19 33 GLN B C 1
ATOM 6153 O O . GLN B 1 33 ? 26.625 -18.719 -3.129 1 42.19 33 GLN B O 1
ATOM 6158 N N . ALA B 1 34 ? 24.531 -19.469 -2.863 1 55.44 34 ALA B N 1
ATOM 6159 C CA . ALA B 1 34 ? 25.156 -20.516 -2.055 1 55.44 34 ALA B CA 1
ATOM 6160 C C . ALA B 1 34 ? 25.391 -21.781 -2.877 1 55.44 34 ALA B C 1
ATOM 6162 O O . ALA B 1 34 ? 24.547 -22.188 -3.666 1 55.44 34 ALA B O 1
ATOM 6163 N N . LYS B 1 35 ? 26.719 -22.266 -3.01 1 54.84 35 LYS B N 1
ATOM 6164 C CA . LYS B 1 35 ? 27.078 -23.578 -3.494 1 54.84 35 LYS B CA 1
ATOM 6165 C C . LYS B 1 35 ? 27.688 -24.422 -2.379 1 54.84 35 LYS B C 1
ATOM 6167 O O . LYS B 1 35 ? 28.484 -23.922 -1.574 1 54.84 35 LYS B O 1
ATOM 6172 N N . SER B 1 36 ? 27.047 -25.719 -2.293 1 67.19 36 SER B N 1
ATOM 6173 C CA . SER B 1 36 ? 27.578 -26.609 -1.27 1 67.19 36 SER B CA 1
ATOM 6174 C C . SER B 1 36 ? 28.75 -27.422 -1.801 1 67.19 36 SER B C 1
ATOM 6176 O O . SER B 1 36 ? 28.688 -27.969 -2.904 1 67.19 36 SER B O 1
ATOM 6178 N N . SER B 1 37 ? 29.875 -27.391 -1.14 1 69.81 37 SER B N 1
ATOM 6179 C CA . SER B 1 37 ? 31.062 -28.172 -1.485 1 69.81 37 SER B CA 1
ATOM 6180 C C . SER B 1 37 ? 31.078 -29.5 -0.746 1 69.81 37 SER B C 1
ATOM 6182 O O . SER B 1 37 ? 30.469 -29.641 0.316 1 69.81 37 SER B O 1
ATOM 6184 N N . ASP B 1 38 ? 31.625 -30.531 -1.306 1 81 38 ASP B N 1
ATOM 6185 C CA . ASP B 1 38 ? 31.875 -31.828 -0.699 1 81 38 ASP B CA 1
ATOM 6186 C C . ASP B 1 38 ? 30.578 -32.531 -0.332 1 81 38 ASP B C 1
ATOM 6188 O O . ASP B 1 38 ? 30.422 -33.031 0.782 1 81 38 ASP B O 1
ATOM 6192 N N . ILE B 1 39 ? 29.625 -32.5 -1.232 1 87.12 39 ILE B N 1
ATOM 6193 C CA . ILE B 1 39 ? 28.297 -33.062 -0.97 1 87.12 39 ILE B CA 1
ATOM 6194 C C . ILE B 1 39 ? 28.406 -34.562 -0.736 1 87.12 39 ILE B C 1
ATOM 6196 O O . ILE B 1 39 ? 27.766 -35.125 0.16 1 87.12 39 ILE B O 1
ATOM 6200 N N . ALA B 1 40 ? 29.25 -35.25 -1.498 1 89.38 40 ALA B N 1
ATOM 6201 C CA . ALA B 1 40 ? 29.422 -36.688 -1.343 1 89.38 40 ALA B CA 1
ATOM 6202 C C . ALA B 1 40 ? 29.953 -37.031 0.051 1 89.38 40 ALA B C 1
ATOM 6204 O O . ALA B 1 40 ? 29.484 -38 0.678 1 89.38 40 ALA B O 1
ATOM 6205 N N . GLY B 1 41 ? 30.984 -36.281 0.453 1 91.88 41 GLY B N 1
ATOM 6206 C CA . GLY B 1 41 ? 31.531 -36.469 1.79 1 91.88 41 GLY B CA 1
ATOM 6207 C C . GLY B 1 41 ? 30.5 -36.25 2.885 1 91.88 41 GLY B C 1
ATOM 6208 O O . GLY B 1 41 ? 30.422 -37 3.852 1 91.88 41 GLY B O 1
ATOM 6209 N N . ARG B 1 42 ? 29.719 -35.219 2.738 1 93.81 42 ARG B N 1
ATOM 6210 C CA . ARG B 1 42 ? 28.688 -34.875 3.721 1 93.81 42 ARG B CA 1
ATOM 6211 C C . ARG B 1 42 ? 27.625 -35.969 3.795 1 93.81 42 ARG B C 1
ATOM 6213 O O . ARG B 1 42 ? 27.125 -36.281 4.875 1 93.81 42 ARG B O 1
ATOM 6220 N N . ILE B 1 43 ? 27.281 -36.5 2.646 1 94.5 43 ILE B N 1
ATOM 6221 C CA . ILE B 1 43 ? 26.297 -37.594 2.594 1 94.5 43 ILE B CA 1
ATOM 6222 C C . ILE B 1 43 ? 26.828 -38.812 3.348 1 94.5 43 ILE B C 1
ATOM 6224 O O . ILE B 1 43 ? 26.109 -39.375 4.164 1 94.5 43 ILE B O 1
ATOM 6228 N N . LYS B 1 44 ? 28.094 -39.125 3.164 1 94.19 44 LYS B N 1
ATOM 6229 C CA . LYS B 1 44 ? 28.703 -40.281 3.803 1 94.19 44 LYS B CA 1
ATOM 6230 C C . LYS B 1 44 ? 28.75 -40.125 5.316 1 94.19 44 LYS B C 1
ATOM 6232 O O . LYS B 1 44 ? 28.625 -41.094 6.059 1 94.19 44 LYS B O 1
ATOM 6237 N N . ARG B 1 45 ? 28.859 -38.906 5.652 1 95.12 45 ARG B N 1
ATOM 6238 C CA . ARG B 1 45 ? 28.969 -38.625 7.082 1 95.12 45 ARG B CA 1
ATOM 6239 C C . ARG B 1 45 ? 27.594 -38.406 7.711 1 95.12 45 ARG B C 1
ATOM 6241 O O . ARG B 1 45 ? 27.5 -38.125 8.906 1 95.12 45 ARG B O 1
ATOM 6248 N N . GLY B 1 46 ? 26.562 -38.562 6.922 1 94.62 46 GLY B N 1
ATOM 6249 C CA . GLY B 1 46 ? 25.203 -38.438 7.43 1 94.62 46 GLY B CA 1
ATOM 6250 C C . GLY B 1 46 ? 24.812 -37 7.715 1 94.62 46 GLY B C 1
ATOM 6251 O O . GLY B 1 46 ? 23.953 -36.719 8.555 1 94.62 46 GLY B O 1
ATOM 6252 N N . GLU B 1 47 ? 25.359 -36 6.988 1 94.94 47 GLU B N 1
ATOM 6253 C CA . GLU B 1 47 ? 25.172 -34.562 7.281 1 94.94 47 GLU B CA 1
ATOM 6254 C C . GLU B 1 47 ? 24.156 -33.938 6.34 1 94.94 47 GLU B C 1
ATOM 6256 O O . GLU B 1 47 ? 24.031 -32.719 6.266 1 94.94 47 GLU B O 1
ATOM 6261 N N . VAL B 1 48 ? 23.438 -34.844 5.621 1 95.94 48 VAL B N 1
ATOM 6262 C CA . VAL B 1 48 ? 22.516 -34.344 4.613 1 95.94 48 VAL B CA 1
ATOM 6263 C C . VAL B 1 48 ? 21.172 -35.062 4.738 1 95.94 48 VAL B C 1
ATOM 6265 O O . VAL B 1 48 ? 21.141 -36.281 4.828 1 95.94 48 VAL B O 1
ATOM 6268 N N . GLY B 1 49 ? 20.125 -34.25 4.82 1 97.25 49 GLY B N 1
ATOM 6269 C CA . GLY B 1 49 ? 18.797 -34.812 4.895 1 97.25 49 GLY B CA 1
ATOM 6270 C C . GLY B 1 49 ? 18.109 -34.906 3.547 1 97.25 49 GLY B C 1
ATOM 6271 O O . GLY B 1 49 ? 17.219 -35.75 3.352 1 97.25 49 GLY B O 1
ATOM 6272 N N . GLY B 1 50 ? 18.422 -34.125 2.682 1 96.69 50 GLY B N 1
ATOM 6273 C CA . GLY B 1 50 ? 17.891 -34.031 1.33 1 96.69 50 GLY B CA 1
ATOM 6274 C C . GLY B 1 50 ? 18.734 -33.188 0.411 1 96.69 50 GLY B C 1
ATOM 6275 O O . GLY B 1 50 ? 19.688 -32.531 0.853 1 96.69 50 GLY B O 1
ATOM 6276 N N . LEU B 1 51 ? 18.469 -33.25 -0.868 1 95 51 LEU B N 1
ATOM 6277 C CA . LEU B 1 51 ? 19.141 -32.438 -1.854 1 95 51 LEU B CA 1
ATOM 6278 C C . LEU B 1 51 ? 18.141 -31.641 -2.684 1 95 51 LEU B C 1
ATOM 6280 O O . LEU B 1 51 ? 17.031 -32.125 -2.965 1 95 51 LEU B O 1
ATOM 6284 N N . PHE B 1 52 ? 18.578 -30.438 -2.953 1 89.19 52 PHE B N 1
ATOM 6285 C CA . PHE B 1 52 ? 17.781 -29.484 -3.723 1 89.19 52 PHE B CA 1
ATOM 6286 C C . PHE B 1 52 ? 18.344 -29.312 -5.125 1 89.19 52 PHE B C 1
ATOM 6288 O O . PHE B 1 52 ? 19.547 -29.125 -5.289 1 89.19 52 PHE B O 1
ATOM 6295 N N . ASN B 1 53 ? 17.516 -29.453 -6.164 1 87.44 53 ASN B N 1
ATOM 6296 C CA . ASN B 1 53 ? 17.781 -29.125 -7.555 1 87.44 53 ASN B CA 1
ATOM 6297 C C . ASN B 1 53 ? 18.734 -30.109 -8.203 1 87.44 53 ASN B C 1
ATOM 6299 O O . ASN B 1 53 ? 19.703 -29.719 -8.852 1 87.44 53 ASN B O 1
ATOM 6303 N N . LEU B 1 54 ? 18.625 -31.391 -7.91 1 87.38 54 LEU B N 1
ATOM 6304 C CA . LEU B 1 54 ? 19.25 -32.469 -8.648 1 87.38 54 LEU B CA 1
ATOM 6305 C C . LEU B 1 54 ? 18.234 -33.188 -9.539 1 87.38 54 LEU B C 1
ATOM 6307 O O . LEU B 1 54 ? 17.172 -33.594 -9.078 1 87.38 54 LEU B O 1
ATOM 6311 N N . LYS B 1 55 ? 18.547 -33.219 -10.781 1 84.81 55 LYS B N 1
ATOM 6312 C CA . LYS B 1 55 ? 17.625 -33.812 -11.742 1 84.81 55 LYS B CA 1
ATOM 6313 C C . LYS B 1 55 ? 18.281 -34.969 -12.5 1 84.81 55 LYS B C 1
ATOM 6315 O O . LYS B 1 55 ? 19.484 -34.938 -12.75 1 84.81 55 LYS B O 1
ATOM 6320 N N . GLY B 1 56 ? 17.438 -36 -12.812 1 91.38 56 GLY B N 1
ATOM 6321 C CA . GLY B 1 56 ? 17.891 -37.156 -13.57 1 91.38 56 GLY B CA 1
ATOM 6322 C C . GLY B 1 56 ? 17.906 -38.438 -12.75 1 91.38 56 GLY B C 1
ATOM 6323 O O . GLY B 1 56 ? 18.547 -38.5 -11.703 1 91.38 56 GLY B O 1
ATOM 6324 N N . VAL B 1 57 ? 17.234 -39.438 -13.234 1 94.94 57 VAL B N 1
ATOM 6325 C CA . VAL B 1 57 ? 16.984 -40.656 -12.477 1 94.94 57 VAL B CA 1
ATOM 6326 C C . VAL B 1 57 ? 18.297 -41.344 -12.164 1 94.94 57 VAL B C 1
ATOM 6328 O O . VAL B 1 57 ? 18.5 -41.844 -11.055 1 94.94 57 VAL B O 1
ATOM 6331 N N . GLU B 1 58 ? 19.25 -41.375 -13.094 1 94.62 58 GLU B N 1
ATOM 6332 C CA . GLU B 1 58 ? 20.531 -42.062 -12.883 1 94.62 58 GLU B CA 1
ATOM 6333 C C . GLU B 1 58 ? 21.375 -41.344 -11.836 1 94.62 58 GLU B C 1
ATOM 6335 O O . GLU B 1 58 ? 21.953 -41.969 -10.953 1 94.62 58 GLU B O 1
ATOM 6340 N N . LYS B 1 59 ? 21.422 -40.062 -12 1 93.75 59 LYS B N 1
ATOM 6341 C CA . LYS B 1 59 ? 22.188 -39.281 -11.039 1 93.75 59 LYS B CA 1
ATOM 6342 C C . LYS B 1 59 ? 21.609 -39.406 -9.633 1 93.75 59 LYS B C 1
ATOM 6344 O O . LYS B 1 59 ? 22.344 -39.562 -8.656 1 93.75 59 LYS B O 1
ATOM 6349 N N . ILE B 1 60 ? 20.344 -39.312 -9.539 1 95.44 60 ILE B N 1
ATOM 6350 C CA . ILE B 1 60 ? 19.672 -39.406 -8.242 1 95.44 60 ILE B CA 1
ATOM 6351 C C . ILE B 1 60 ? 19.844 -40.812 -7.66 1 95.44 60 ILE B C 1
ATOM 6353 O O . ILE B 1 60 ? 20.062 -40.938 -6.457 1 95.44 60 ILE B O 1
ATOM 6357 N N . ARG B 1 61 ? 19.766 -41.812 -8.484 1 95.62 61 ARG B N 1
ATOM 6358 C CA . ARG B 1 61 ? 19.984 -43.156 -8.039 1 95.62 61 ARG B CA 1
ATOM 6359 C C . ARG B 1 61 ? 21.391 -43.312 -7.457 1 95.62 61 ARG B C 1
ATOM 6361 O O . ARG B 1 61 ? 21.562 -43.938 -6.398 1 95.62 61 ARG B O 1
ATOM 6368 N N . ASP B 1 62 ? 22.359 -42.75 -8.117 1 94.88 62 ASP B N 1
ATOM 6369 C CA . ASP B 1 62 ? 23.734 -42.844 -7.672 1 94.88 62 ASP B CA 1
ATOM 6370 C C . ASP B 1 62 ? 23.922 -42.156 -6.32 1 94.88 62 ASP B C 1
ATOM 6372 O O . ASP B 1 62 ? 24.609 -42.688 -5.441 1 94.88 62 ASP B O 1
ATOM 6376 N N . VAL B 1 63 ? 23.359 -41 -6.211 1 94.62 63 VAL B N 1
ATOM 6377 C CA . VAL B 1 63 ? 23.469 -40.25 -4.973 1 94.62 63 VAL B CA 1
ATOM 6378 C C . VAL B 1 63 ? 22.75 -40.969 -3.846 1 94.62 63 VAL B C 1
ATOM 6380 O O . VAL B 1 63 ? 23.234 -41.031 -2.715 1 94.62 63 VAL B O 1
ATOM 6383 N N . GLN B 1 64 ? 21.547 -41.5 -4.145 1 96.31 64 GLN B N 1
ATOM 6384 C CA . GLN B 1 64 ? 20.812 -42.281 -3.152 1 96.31 64 GLN B CA 1
ATOM 6385 C C . GLN B 1 64 ? 21.594 -43.5 -2.697 1 96.31 64 GLN B C 1
ATOM 6387 O O . GLN B 1 64 ? 21.578 -43.844 -1.515 1 96.31 64 GLN B O 1
ATOM 6392 N N . LYS B 1 65 ? 22.234 -44.125 -3.627 1 95.81 65 LYS B N 1
ATOM 6393 C CA . LYS B 1 65 ? 23.078 -45.281 -3.309 1 95.81 65 LYS B CA 1
ATOM 6394 C C . LYS B 1 65 ? 24.188 -44.906 -2.334 1 95.81 65 LYS B C 1
ATOM 6396 O O . LYS B 1 65 ? 24.484 -45.656 -1.402 1 95.81 65 LYS B O 1
ATOM 6401 N N . LEU B 1 66 ? 24.766 -43.812 -2.598 1 94.81 66 LEU B N 1
ATOM 6402 C CA . LEU B 1 66 ? 25.797 -43.312 -1.7 1 94.81 66 LEU B CA 1
ATOM 6403 C C . LEU B 1 66 ? 25.266 -43.156 -0.281 1 94.81 66 LEU B C 1
ATOM 6405 O O . LEU B 1 66 ? 25.922 -43.531 0.684 1 94.81 66 LEU B O 1
ATOM 6409 N N . ALA B 1 67 ? 24.094 -42.594 -0.095 1 96.25 67 ALA B N 1
ATOM 6410 C CA . ALA B 1 67 ? 23.484 -42.375 1.209 1 96.25 67 ALA B CA 1
ATOM 6411 C C . ALA B 1 67 ? 23.125 -43.656 1.908 1 96.25 67 ALA B C 1
ATOM 6413 O O . ALA B 1 67 ? 23.328 -43.812 3.117 1 96.25 67 ALA B O 1
ATOM 6414 N N . VAL B 1 68 ? 22.594 -44.625 1.18 1 97 68 VAL B N 1
ATOM 6415 C CA . VAL B 1 68 ? 22.047 -45.844 1.753 1 97 68 VAL B CA 1
ATOM 6416 C C . VAL B 1 68 ? 23.172 -46.844 2.014 1 97 68 VAL B C 1
ATOM 6418 O O . VAL B 1 68 ? 23.156 -47.531 3.029 1 97 68 VAL B O 1
ATOM 6421 N N . GLU B 1 69 ? 24.172 -46.875 1.221 1 95.75 69 GLU B N 1
ATOM 6422 C CA . GLU B 1 69 ? 25.156 -47.938 1.302 1 95.75 69 GLU B CA 1
ATOM 6423 C C . GLU B 1 69 ? 26.453 -47.438 1.938 1 95.75 69 GLU B C 1
ATOM 6425 O O . GLU B 1 69 ? 27.25 -48.219 2.438 1 95.75 69 GLU B O 1
ATOM 6430 N N . ASN B 1 70 ? 26.688 -46.219 1.878 1 94.88 70 ASN B N 1
ATOM 6431 C CA . ASN B 1 70 ? 28 -45.719 2.303 1 94.88 70 ASN B CA 1
ATOM 6432 C C . ASN B 1 70 ? 27.891 -44.875 3.562 1 94.88 70 ASN B C 1
ATOM 6434 O O . ASN B 1 70 ? 28.859 -44.219 3.949 1 94.88 70 ASN B O 1
ATOM 6438 N N . SER B 1 71 ? 26.797 -44.719 4.133 1 95.56 71 SER B N 1
ATOM 6439 C CA . SER B 1 71 ? 26.656 -44.031 5.418 1 95.56 71 SER B CA 1
ATOM 6440 C C . SER B 1 71 ? 26.391 -45.031 6.539 1 95.56 71 SER B C 1
ATOM 6442 O O . SER B 1 71 ? 26 -46.156 6.281 1 95.56 71 SER B O 1
ATOM 6444 N N . ARG B 1 72 ? 26.594 -44.594 7.75 1 96.69 72 ARG B N 1
ATOM 6445 C CA . ARG B 1 72 ? 26.562 -45.5 8.914 1 96.69 72 ARG B CA 1
ATOM 6446 C C . ARG B 1 72 ? 25.172 -46.094 9.094 1 96.69 72 ARG B C 1
ATOM 6448 O O . ARG B 1 72 ? 25.047 -47.281 9.414 1 96.69 72 ARG B O 1
ATOM 6455 N N . LEU B 1 73 ? 24.156 -45.281 8.875 1 97.38 73 LEU B N 1
ATOM 6456 C CA . LEU B 1 73 ? 22.812 -45.719 9.211 1 97.38 73 LEU B CA 1
ATOM 6457 C C . LEU B 1 73 ? 21.984 -45.938 7.957 1 97.38 73 LEU B C 1
ATOM 6459 O O . LEU B 1 73 ? 20.844 -46.438 8.031 1 97.38 73 LEU B O 1
ATOM 6463 N N . GLY B 1 74 ? 22.469 -45.594 6.762 1 97.38 74 GLY B N 1
ATOM 6464 C CA . GLY B 1 74 ? 21.812 -45.844 5.488 1 97.38 74 GLY B CA 1
ATOM 6465 C C . GLY B 1 74 ? 20.5 -45.125 5.348 1 97.38 74 GLY B C 1
ATOM 6466 O O . GLY B 1 74 ? 19.547 -45.656 4.75 1 97.38 74 GLY B O 1
ATOM 6467 N N . ILE B 1 75 ? 20.328 -43.969 5.914 1 98.38 75 ILE B N 1
ATOM 6468 C CA . ILE B 1 75 ? 19.094 -43.219 5.836 1 98.38 75 ILE B CA 1
ATOM 6469 C C . ILE B 1 75 ? 18.953 -42.594 4.449 1 98.38 75 ILE B C 1
ATOM 6471 O O . ILE B 1 75 ? 19.859 -41.875 3.992 1 98.38 75 ILE B O 1
ATOM 6475 N N . PRO B 1 76 ? 17.859 -42.875 3.699 1 98.25 76 PRO B N 1
ATOM 6476 C CA . PRO B 1 76 ? 17.703 -42.312 2.357 1 98.25 76 PRO B CA 1
ATOM 6477 C C . PRO B 1 76 ? 17.547 -40.781 2.371 1 98.25 76 PRO B C 1
ATOM 6479 O O . PRO B 1 76 ? 17.156 -40.219 3.393 1 98.25 76 PRO B O 1
ATOM 6482 N N . LEU B 1 77 ? 17.797 -40.125 1.211 1 98 77 LEU B N 1
ATOM 6483 C CA . LEU B 1 77 ? 17.688 -38.688 1.052 1 98 77 LEU B CA 1
ATOM 6484 C C . LEU B 1 77 ? 16.359 -38.312 0.412 1 98 77 LEU B C 1
ATOM 6486 O O . LEU B 1 77 ? 15.766 -39.094 -0.326 1 98 77 LEU B O 1
ATOM 6490 N N . LEU B 1 78 ? 15.852 -37.125 0.774 1 97.94 78 LEU B N 1
ATOM 6491 C CA . LEU B 1 78 ? 14.797 -36.469 0.006 1 97.94 78 LEU B CA 1
ATOM 6492 C C . LEU B 1 78 ? 15.383 -35.719 -1.184 1 97.94 78 LEU B C 1
ATOM 6494 O O . LEU B 1 78 ? 16.438 -35.094 -1.068 1 97.94 78 LEU B O 1
ATOM 6498 N N . PHE B 1 79 ? 14.766 -35.844 -2.318 1 97.25 79 PHE B N 1
ATOM 6499 C CA . PHE B 1 79 ? 15.164 -35.062 -3.48 1 97.25 79 PHE B CA 1
ATOM 6500 C C . PHE B 1 79 ? 14.062 -34.062 -3.869 1 97.25 79 PHE B C 1
ATOM 6502 O O . PHE B 1 79 ? 12.992 -34.469 -4.32 1 97.25 79 PHE B O 1
ATOM 6509 N N . GLY B 1 80 ? 14.367 -32.75 -3.67 1 96.69 80 GLY B N 1
ATOM 6510 C CA . GLY B 1 80 ? 13.391 -31.703 -3.9 1 96.69 80 GLY B CA 1
ATOM 6511 C C . GLY B 1 80 ? 13.695 -30.859 -5.121 1 96.69 80 GLY B C 1
ATOM 6512 O O . GLY B 1 80 ? 14.859 -30.641 -5.457 1 96.69 80 GLY B O 1
ATOM 6513 N N . MET B 1 81 ? 12.656 -30.375 -5.746 1 96.31 81 MET B N 1
ATOM 6514 C CA . MET B 1 81 ? 12.781 -29.469 -6.887 1 96.31 81 MET B CA 1
ATOM 6515 C C . MET B 1 81 ? 11.562 -28.562 -7.008 1 96.31 81 MET B C 1
ATOM 6517 O O . MET B 1 81 ? 10.469 -28.938 -6.562 1 96.31 81 MET B O 1
ATOM 6521 N N . ASP B 1 82 ? 11.766 -27.406 -7.57 1 96.44 82 ASP B N 1
ATOM 6522 C CA . ASP B 1 82 ? 10.648 -26.531 -7.918 1 96.44 82 ASP B CA 1
ATOM 6523 C C . ASP B 1 82 ? 9.891 -27.062 -9.133 1 96.44 82 ASP B C 1
ATOM 6525 O O . ASP B 1 82 ? 10.305 -26.844 -10.273 1 96.44 82 ASP B O 1
ATOM 6529 N N . VAL B 1 83 ? 8.891 -27.75 -8.906 1 97.5 83 VAL B N 1
ATOM 6530 C CA . VAL B 1 83 ? 7.914 -28.188 -9.898 1 97.5 83 VAL B CA 1
ATOM 6531 C C . VAL B 1 83 ? 6.609 -27.406 -9.727 1 97.5 83 VAL B C 1
ATOM 6533 O O . VAL B 1 83 ? 5.676 -27.891 -9.086 1 97.5 83 VAL B O 1
ATOM 6536 N N . ILE B 1 84 ? 6.547 -26.266 -10.305 1 96.56 84 ILE B N 1
ATOM 6537 C CA . ILE B 1 84 ? 5.566 -25.25 -9.93 1 96.56 84 ILE B CA 1
ATOM 6538 C C . ILE B 1 84 ? 4.332 -25.375 -10.82 1 96.56 84 ILE B C 1
ATOM 6540 O O . ILE B 1 84 ? 3.213 -25.516 -10.328 1 96.56 84 ILE B O 1
ATOM 6544 N N . HIS B 1 85 ? 4.547 -25.281 -12.164 1 98.12 85 HIS B N 1
ATOM 6545 C CA . HIS B 1 85 ? 3.439 -25.453 -13.102 1 98.12 85 HIS B CA 1
ATOM 6546 C C . HIS B 1 85 ? 3.812 -26.391 -14.234 1 98.12 85 HIS B C 1
ATOM 6548 O O . HIS B 1 85 ? 3.592 -26.078 -15.406 1 98.12 85 HIS B O 1
ATOM 6554 N N . GLY B 1 86 ? 4.375 -27.516 -13.742 1 98.44 86 GLY B N 1
ATOM 6555 C CA . GLY B 1 86 ? 4.812 -28.547 -14.664 1 98.44 86 GLY B CA 1
ATOM 6556 C C . GLY B 1 86 ? 6.266 -28.938 -14.484 1 98.44 86 GLY B C 1
ATOM 6557 O O . GLY B 1 86 ? 7.035 -28.203 -13.852 1 98.44 86 GLY B O 1
ATOM 6558 N N . TYR B 1 87 ? 6.613 -30.109 -14.961 1 97.62 87 TYR B N 1
ATOM 6559 C CA . TYR B 1 87 ? 8 -30.547 -15.031 1 97.62 87 TYR B CA 1
ATOM 6560 C C . TYR B 1 87 ? 8.57 -30.312 -16.422 1 97.62 87 TYR B C 1
ATOM 6562 O O . TYR B 1 87 ? 8.836 -29.172 -16.812 1 97.62 87 TYR B O 1
ATOM 6570 N N . GLU B 1 88 ? 8.438 -31.25 -17.328 1 97.88 88 GLU B N 1
ATOM 6571 C CA . GLU B 1 88 ? 8.836 -30.922 -18.688 1 97.88 88 GLU B CA 1
ATOM 6572 C C . GLU B 1 88 ? 7.625 -30.531 -19.547 1 97.88 88 GLU B C 1
ATOM 6574 O O . GLU B 1 88 ? 7.75 -29.75 -20.484 1 97.88 88 GLU B O 1
ATOM 6579 N N . THR B 1 89 ? 6.465 -31.125 -19.297 1 98.56 89 THR B N 1
ATOM 6580 C CA . THR B 1 89 ? 5.207 -30.562 -19.781 1 98.56 89 THR B CA 1
ATOM 6581 C C . THR B 1 89 ? 4.766 -29.391 -18.922 1 98.56 89 THR B C 1
ATOM 6583 O O . THR B 1 89 ? 4.301 -29.578 -17.797 1 98.56 89 THR B O 1
ATOM 6586 N N . ILE B 1 90 ? 4.887 -28.25 -19.516 1 98.69 90 ILE B N 1
ATOM 6587 C CA . ILE B 1 90 ? 4.641 -27.047 -18.75 1 98.69 90 ILE B CA 1
ATOM 6588 C C . ILE B 1 90 ? 3.217 -26.547 -19 1 98.69 90 ILE B C 1
ATOM 6590 O O . ILE B 1 90 ? 2.775 -26.469 -20.156 1 98.69 90 ILE B O 1
ATOM 6594 N N . PHE B 1 91 ? 2.535 -26.297 -17.969 1 98.81 91 PHE B N 1
ATOM 6595 C CA . PHE B 1 91 ? 1.196 -25.719 -18.016 1 98.81 91 PHE B CA 1
ATOM 6596 C C . PHE B 1 91 ? 1.253 -24.203 -17.859 1 98.81 91 PHE B C 1
ATOM 6598 O O . PHE B 1 91 ? 2.33 -23.625 -17.688 1 98.81 91 PHE B O 1
ATOM 6605 N N . PRO B 1 92 ? 0.092 -23.484 -18.047 1 98.81 92 PRO B N 1
ATOM 6606 C CA . PRO B 1 92 ? 0.124 -22.031 -17.844 1 98.81 92 PRO B CA 1
ATOM 6607 C C . PRO B 1 92 ? 0.722 -21.625 -16.5 1 98.81 92 PRO B C 1
ATOM 6609 O O . PRO B 1 92 ? 0.639 -22.391 -15.531 1 98.81 92 PRO B O 1
ATOM 6612 N N . ILE B 1 93 ? 1.354 -20.422 -16.453 1 98.81 93 ILE B N 1
ATOM 6613 C CA . ILE B 1 93 ? 1.754 -19.922 -15.141 1 98.81 93 ILE B CA 1
ATOM 6614 C C . ILE B 1 93 ? 0.566 -19.984 -14.18 1 98.81 93 ILE B C 1
ATOM 6616 O O . ILE B 1 93 ? -0.588 -19.906 -14.609 1 98.81 93 ILE B O 1
ATOM 6620 N N . PRO B 1 94 ? 0.84 -20.094 -12.906 1 98.88 94 PRO B N 1
ATOM 6621 C CA . PRO B 1 94 ? -0.237 -20.344 -11.938 1 98.88 94 PRO B CA 1
ATOM 6622 C C . PRO B 1 94 ? -1.336 -19.281 -12.008 1 98.88 94 PRO B C 1
ATOM 6624 O O . PRO B 1 94 ? -2.52 -19.609 -11.898 1 98.88 94 PRO B O 1
ATOM 6627 N N . LEU B 1 95 ? -1.002 -18.047 -12.188 1 98.88 95 LEU B N 1
ATOM 6628 C CA . LEU B 1 95 ? -2.031 -17.016 -12.336 1 98.88 95 LEU B CA 1
ATOM 6629 C C . LEU B 1 95 ? -2.936 -17.328 -13.523 1 98.88 95 LEU B C 1
ATOM 6631 O O . LEU B 1 95 ? -4.16 -17.203 -13.422 1 98.88 95 LEU B O 1
ATOM 6635 N N . GLY B 1 96 ? -2.312 -17.672 -14.672 1 98.88 96 GLY B N 1
ATOM 6636 C CA . GLY B 1 96 ? -3.088 -18.078 -15.836 1 98.88 96 GLY B CA 1
ATOM 6637 C C . GLY B 1 96 ? -3.91 -19.344 -15.586 1 98.88 96 GLY B C 1
ATOM 6638 O O . GLY B 1 96 ? -5.078 -19.406 -15.969 1 98.88 96 GLY B O 1
ATOM 6639 N N . LEU B 1 97 ? -3.266 -20.312 -14.969 1 98.88 97 LEU B N 1
ATOM 6640 C CA . LEU B 1 97 ? -3.941 -21.562 -14.641 1 98.88 97 LEU B CA 1
ATOM 6641 C C . LEU B 1 97 ? -5.176 -21.297 -13.781 1 98.88 97 LEU B C 1
ATOM 6643 O O . LEU B 1 97 ? -6.219 -21.922 -13.984 1 98.88 97 LEU B O 1
ATOM 6647 N N . SER B 1 98 ? -5.094 -20.391 -12.852 1 98.88 98 SER B N 1
ATOM 6648 C CA . SER B 1 98 ? -6.211 -20.062 -11.969 1 98.88 98 SER B CA 1
ATOM 6649 C C . SER B 1 98 ? -7.387 -19.5 -12.758 1 98.88 98 SER B C 1
ATOM 6651 O O . SER B 1 98 ? -8.539 -19.594 -12.32 1 98.88 98 SER B O 1
ATOM 6653 N N . CYS B 1 99 ? -7.145 -18.953 -13.898 1 98.88 99 CYS B N 1
ATOM 6654 C CA . CYS B 1 99 ? -8.18 -18.297 -14.695 1 98.88 99 CYS B CA 1
ATOM 6655 C C . CYS B 1 99 ? -9.047 -19.328 -15.398 1 98.88 99 CYS B C 1
ATOM 6657 O O . CYS B 1 99 ? -10.078 -18.984 -15.984 1 98.88 99 CYS B O 1
ATOM 6659 N N . THR B 1 100 ? -8.695 -20.609 -15.305 1 98.62 100 THR B N 1
ATOM 6660 C CA . THR B 1 100 ? -9.555 -21.656 -15.844 1 98.62 100 THR B CA 1
ATOM 6661 C C . THR B 1 100 ? -10.797 -21.828 -14.969 1 98.62 100 THR B C 1
ATOM 6663 O O . THR B 1 100 ? -11.844 -22.281 -15.453 1 98.62 100 THR B O 1
ATOM 6666 N N . TRP B 1 101 ? -10.641 -21.609 -13.672 1 98.62 101 TRP B N 1
ATOM 6667 C CA . TRP B 1 101 ? -11.688 -21.859 -12.688 1 98.62 101 TRP B CA 1
ATOM 6668 C C . TRP B 1 101 ? -12.125 -23.328 -12.727 1 98.62 101 TRP B C 1
ATOM 6670 O O . TRP B 1 101 ? -13.305 -23.625 -12.523 1 98.62 101 TRP B O 1
ATOM 6680 N N . ASP B 1 102 ? -11.273 -24.156 -13.133 1 98.25 102 ASP B N 1
ATOM 6681 C CA . ASP B 1 102 ? -11.547 -25.594 -13.266 1 98.25 102 ASP B CA 1
ATOM 6682 C C . ASP B 1 102 ? -10.656 -26.406 -12.328 1 98.25 102 ASP B C 1
ATOM 6684 O O . ASP B 1 102 ? -9.531 -26.766 -12.695 1 98.25 102 ASP B O 1
ATOM 6688 N N . MET B 1 103 ? -11.203 -26.828 -11.203 1 98.38 103 MET B N 1
ATOM 6689 C CA . MET B 1 103 ? -10.414 -27.5 -10.18 1 98.38 103 MET B CA 1
ATOM 6690 C C . MET B 1 103 ? -9.93 -28.859 -10.664 1 98.38 103 MET B C 1
ATOM 6692 O O . MET B 1 103 ? -8.844 -29.312 -10.297 1 98.38 103 MET B O 1
ATOM 6696 N N . LYS B 1 104 ? -10.695 -29.484 -11.492 1 98.12 104 LYS B N 1
ATOM 6697 C CA . LYS B 1 104 ? -10.258 -30.75 -12.047 1 98.12 104 LYS B CA 1
ATOM 6698 C C . LYS B 1 104 ? -9.062 -30.578 -12.977 1 98.12 104 LYS B C 1
ATOM 6700 O O . LYS B 1 104 ? -8.133 -31.375 -12.969 1 98.12 104 LYS B O 1
ATOM 6705 N N . ALA B 1 105 ? -9.148 -29.531 -13.82 1 98.12 105 ALA B N 1
ATOM 6706 C CA . ALA B 1 105 ? -8.023 -29.234 -14.703 1 98.12 105 ALA B CA 1
ATOM 6707 C C . ALA B 1 105 ? -6.777 -28.875 -13.898 1 98.12 105 ALA B C 1
ATOM 6709 O O . ALA B 1 105 ? -5.668 -29.281 -14.258 1 98.12 105 ALA B O 1
ATOM 6710 N N . ILE B 1 106 ? -6.945 -28.125 -12.875 1 98.81 106 ILE B N 1
ATOM 6711 C CA . ILE B 1 106 ? -5.832 -27.719 -12.023 1 98.81 106 ILE B CA 1
ATOM 6712 C C . ILE B 1 106 ? -5.242 -28.938 -11.328 1 98.81 106 ILE B C 1
ATOM 6714 O O . ILE B 1 106 ? -4.02 -29.109 -11.281 1 98.81 106 ILE B O 1
ATOM 6718 N N . GLU B 1 107 ? -6.07 -29.797 -10.781 1 98.81 107 GLU B N 1
ATOM 6719 C CA . GLU B 1 107 ? -5.609 -31.047 -10.18 1 98.81 107 GLU B CA 1
ATOM 6720 C C . GLU B 1 107 ? -4.867 -31.906 -11.203 1 98.81 107 GLU B C 1
ATOM 6722 O O . GLU B 1 107 ? -3.822 -32.469 -10.891 1 98.81 107 GLU B O 1
ATOM 6727 N N . GLU B 1 108 ? -5.422 -31.969 -12.43 1 98.75 108 GLU B N 1
ATOM 6728 C CA . GLU B 1 108 ? -4.809 -32.75 -13.5 1 98.75 108 GLU B CA 1
ATOM 6729 C C . GLU B 1 108 ? -3.41 -32.219 -13.828 1 98.75 108 GLU B C 1
ATOM 6731 O O . GLU B 1 108 ? -2.486 -33 -14.055 1 98.75 108 GLU B O 1
ATOM 6736 N N . SER B 1 109 ? -3.242 -30.938 -13.898 1 98.81 109 SER B N 1
ATOM 6737 C CA . SER B 1 109 ? -1.937 -30.344 -14.172 1 98.81 109 SER B CA 1
ATOM 6738 C C . SER B 1 109 ? -0.915 -30.75 -13.109 1 98.81 109 SER B C 1
ATOM 6740 O O . SER B 1 109 ? 0.219 -31.109 -13.438 1 98.81 109 SER B O 1
ATOM 6742 N N . ALA B 1 110 ? -1.312 -30.688 -11.844 1 98.88 110 ALA B N 1
ATOM 6743 C CA . ALA B 1 110 ? -0.429 -31.078 -10.758 1 98.88 110 ALA B CA 1
ATOM 6744 C C . ALA B 1 110 ? -0.128 -32.594 -10.82 1 98.88 110 ALA B C 1
ATOM 6746 O O . ALA B 1 110 ? 0.996 -33 -10.539 1 98.88 110 ALA B O 1
ATOM 6747 N N . ARG B 1 111 ? -1.129 -33.406 -11.18 1 98.81 111 ARG B N 1
ATOM 6748 C CA . ARG B 1 111 ? -0.965 -34.875 -11.297 1 98.81 111 ARG B CA 1
ATOM 6749 C C . ARG B 1 111 ? 0.065 -35.219 -12.367 1 98.81 111 ARG B C 1
ATOM 6751 O O . ARG B 1 111 ? 0.954 -36.031 -12.141 1 98.81 111 ARG B O 1
ATOM 6758 N N . ILE B 1 112 ? -0.052 -34.531 -13.477 1 98.88 112 ILE B N 1
ATOM 6759 C CA . ILE B 1 112 ? 0.882 -34.781 -14.578 1 98.88 112 ILE B CA 1
ATOM 6760 C C . ILE B 1 112 ? 2.287 -34.344 -14.156 1 98.88 112 ILE B C 1
ATOM 6762 O O . ILE B 1 112 ? 3.262 -35.031 -14.414 1 98.88 112 ILE B O 1
ATOM 6766 N N . ALA B 1 113 ? 2.406 -33.188 -13.516 1 98.81 113 ALA B N 1
ATOM 6767 C CA . ALA B 1 113 ? 3.695 -32.719 -13.023 1 98.81 113 ALA B CA 1
ATOM 6768 C C . ALA B 1 113 ? 4.324 -33.75 -12.07 1 98.81 113 ALA B C 1
ATOM 6770 O O . ALA B 1 113 ? 5.523 -34 -12.148 1 98.81 113 ALA B O 1
ATOM 6771 N N . ALA B 1 114 ? 3.506 -34.25 -11.164 1 98.81 114 ALA B N 1
ATOM 6772 C CA . ALA B 1 114 ? 3.986 -35.25 -10.203 1 98.81 114 ALA B CA 1
ATOM 6773 C C . ALA B 1 114 ? 4.465 -36.531 -10.906 1 98.81 114 ALA B C 1
ATOM 6775 O O . ALA B 1 114 ? 5.5 -37.094 -10.547 1 98.81 114 ALA B O 1
ATOM 6776 N N . ILE B 1 115 ? 3.719 -36.969 -11.906 1 98.75 115 ILE B N 1
ATOM 6777 C CA . ILE B 1 115 ? 4.078 -38.156 -12.672 1 98.75 115 ILE B CA 1
ATOM 6778 C C . ILE B 1 115 ? 5.438 -37.969 -13.344 1 98.75 115 ILE B C 1
ATOM 6780 O O . ILE B 1 115 ? 6.328 -38.812 -13.234 1 98.75 115 ILE B O 1
ATOM 6784 N N . GLU B 1 116 ? 5.559 -36.812 -13.969 1 98.69 116 GLU B N 1
ATOM 6785 C CA . GLU B 1 116 ? 6.793 -36.562 -14.703 1 98.69 116 GLU B CA 1
ATOM 6786 C C . GLU B 1 116 ? 7.969 -36.375 -13.758 1 98.69 116 GLU B C 1
ATOM 6788 O O . GLU B 1 116 ? 9.055 -36.906 -13.984 1 98.69 116 GLU B O 1
ATOM 6793 N N . ALA B 1 117 ? 7.785 -35.625 -12.719 1 98.44 117 ALA B N 1
ATOM 6794 C CA . ALA B 1 117 ? 8.859 -35.344 -11.766 1 98.44 117 ALA B CA 1
ATOM 6795 C C . ALA B 1 117 ? 9.32 -36.625 -11.086 1 98.44 117 ALA B C 1
ATOM 6797 O O . ALA B 1 117 ? 10.523 -36.906 -10.977 1 98.44 117 ALA B O 1
ATOM 6798 N N . SER B 1 118 ? 8.383 -37.438 -10.625 1 98.44 118 SER B N 1
ATOM 6799 C CA . SER B 1 118 ? 8.727 -38.719 -9.961 1 98.44 118 SER B CA 1
ATOM 6800 C C . SER B 1 118 ? 9.43 -39.656 -10.914 1 98.44 118 SER B C 1
ATOM 6802 O O . SER B 1 118 ? 10.297 -40.438 -10.492 1 98.44 118 SER B O 1
ATOM 6804 N N . ALA B 1 119 ? 9.07 -39.594 -12.148 1 98.25 119 ALA B N 1
ATOM 6805 C CA . ALA B 1 119 ? 9.719 -40.406 -13.156 1 98.25 119 ALA B CA 1
ATOM 6806 C C . ALA B 1 119 ? 11.195 -40.062 -13.312 1 98.25 119 ALA B C 1
ATOM 6808 O O . ALA B 1 119 ? 11.992 -40.875 -13.766 1 98.25 119 ALA B O 1
ATOM 6809 N N . ASP B 1 120 ? 11.492 -38.875 -12.906 1 97.31 120 ASP B N 1
ATOM 6810 C CA . ASP B 1 120 ? 12.867 -38.406 -13.023 1 97.31 120 ASP B CA 1
ATOM 6811 C C . ASP B 1 120 ? 13.562 -38.375 -11.656 1 97.31 120 ASP B C 1
ATOM 6813 O O . ASP B 1 120 ? 14.547 -37.656 -11.469 1 97.31 120 ASP B O 1
ATOM 6817 N N . GLY B 1 121 ? 13.047 -39 -10.711 1 97 121 GLY B N 1
ATOM 6818 C CA . GLY B 1 121 ? 13.719 -39.25 -9.445 1 97 121 GLY B CA 1
ATOM 6819 C C . GLY B 1 121 ? 13.328 -38.281 -8.352 1 97 121 GLY B C 1
ATOM 6820 O O . GLY B 1 121 ? 13.766 -38.406 -7.203 1 97 121 GLY B O 1
ATOM 6821 N N . ILE B 1 122 ? 12.484 -37.312 -8.648 1 97.75 122 ILE B N 1
ATOM 6822 C CA . ILE B 1 122 ? 12.102 -36.281 -7.691 1 97.75 122 ILE B CA 1
ATOM 6823 C C . ILE B 1 122 ? 11 -36.812 -6.781 1 97.75 122 ILE B C 1
ATOM 6825 O O . ILE B 1 122 ? 10 -37.375 -7.254 1 97.75 122 ILE B O 1
ATOM 6829 N N . SER B 1 123 ? 11.117 -36.625 -5.48 1 97.81 123 SER B N 1
ATOM 6830 C CA . SER B 1 123 ? 10.125 -37.125 -4.543 1 97.81 123 SER B CA 1
ATOM 6831 C C . SER B 1 123 ? 9.43 -36 -3.797 1 97.81 123 SER B C 1
ATOM 6833 O O . SER B 1 123 ? 8.492 -36.25 -3.031 1 97.81 123 SER B O 1
ATOM 6835 N N . TRP B 1 124 ? 9.875 -34.781 -3.965 1 98.5 124 TRP B N 1
ATOM 6836 C CA . TRP B 1 124 ? 9.43 -33.625 -3.18 1 98.5 124 TRP B CA 1
ATOM 6837 C C . TRP B 1 124 ? 9.438 -32.344 -4.02 1 98.5 124 TRP B C 1
ATOM 6839 O O . TRP B 1 124 ? 10.406 -32.094 -4.742 1 98.5 124 TRP B O 1
ATOM 6849 N N . THR B 1 125 ? 8.305 -31.625 -4.066 1 98.5 125 THR B N 1
ATOM 6850 C CA . THR B 1 125 ? 8.273 -30.375 -4.832 1 98.5 125 THR B CA 1
ATOM 6851 C C . THR B 1 125 ? 7.945 -29.188 -3.93 1 98.5 125 THR B C 1
ATOM 6853 O O . THR B 1 125 ? 7.332 -29.359 -2.873 1 98.5 125 THR B O 1
ATOM 6856 N N . PHE B 1 126 ? 8.391 -27.969 -4.312 1 98.06 126 PHE B N 1
ATOM 6857 C CA . PHE B 1 126 ? 8.117 -26.734 -3.598 1 98.06 126 PHE B CA 1
ATOM 6858 C C . PHE B 1 126 ? 6.953 -25.984 -4.238 1 98.06 126 PHE B C 1
ATOM 6860 O O . PHE B 1 126 ? 7.117 -24.859 -4.711 1 98.06 126 PHE B O 1
ATOM 6867 N N . SER B 1 127 ? 5.812 -26.516 -4.23 1 98.38 127 SER B N 1
ATOM 6868 C CA . SER B 1 127 ? 4.523 -26.109 -4.785 1 98.38 127 SER B CA 1
ATOM 6869 C C . SER B 1 127 ? 3.369 -26.734 -4.004 1 98.38 127 SER B C 1
ATOM 6871 O O . SER B 1 127 ? 3.512 -27.812 -3.428 1 98.38 127 SER B O 1
ATOM 6873 N N . PRO B 1 128 ? 2.33 -26.016 -3.896 1 98.62 128 PRO B N 1
ATOM 6874 C CA . PRO B 1 128 ? 1.943 -24.797 -4.594 1 98.62 128 PRO B CA 1
ATOM 6875 C C . PRO B 1 128 ? 2.268 -23.531 -3.797 1 98.62 128 PRO B C 1
ATOM 6877 O O . PRO B 1 128 ? 2.361 -23.578 -2.568 1 98.62 128 PRO B O 1
ATOM 6880 N N . MET B 1 129 ? 2.473 -22.422 -4.516 1 98.69 129 MET B N 1
ATOM 6881 C CA . MET B 1 129 ? 2.393 -21.109 -3.881 1 98.69 129 MET B CA 1
ATOM 6882 C C . MET B 1 129 ? 0.941 -20.656 -3.73 1 98.69 129 MET B C 1
ATOM 6884 O O . MET B 1 129 ? 0.206 -20.578 -4.715 1 98.69 129 MET B O 1
ATOM 6888 N N . VAL B 1 130 ? 0.562 -20.359 -2.527 1 98.62 130 VAL B N 1
ATOM 6889 C CA . VAL B 1 130 ? -0.847 -20.047 -2.312 1 98.62 130 VAL B CA 1
ATOM 6890 C C . VAL B 1 130 ? -0.983 -18.625 -1.75 1 98.62 130 VAL B C 1
ATOM 6892 O O . VAL B 1 130 ? -2.018 -18.281 -1.176 1 98.62 130 VAL B O 1
ATOM 6895 N N . ASP B 1 131 ? 0.045 -17.797 -1.888 1 98.25 131 ASP B N 1
ATOM 6896 C CA . ASP B 1 131 ? 0.021 -16.406 -1.448 1 98.25 131 ASP B CA 1
ATOM 6897 C C . ASP B 1 131 ? -1.096 -15.633 -2.143 1 98.25 131 ASP B C 1
ATOM 6899 O O . ASP B 1 131 ? -1.19 -15.641 -3.373 1 98.25 131 ASP B O 1
ATOM 6903 N N . ILE B 1 132 ? -1.887 -14.961 -1.327 1 98.38 132 ILE B N 1
ATOM 6904 C CA . ILE B 1 132 ? -2.838 -13.992 -1.866 1 98.38 132 ILE B CA 1
ATOM 6905 C C . ILE B 1 132 ? -2.113 -12.695 -2.225 1 98.38 132 ILE B C 1
ATOM 6907 O O . ILE B 1 132 ? -1.284 -12.211 -1.451 1 98.38 132 ILE B O 1
ATOM 6911 N N . SER B 1 133 ? -2.416 -12.195 -3.408 1 97.19 133 SER B N 1
ATOM 6912 C CA . SER B 1 133 ? -1.805 -10.914 -3.766 1 97.19 133 SER B CA 1
ATOM 6913 C C . SER B 1 133 ? -2.834 -9.953 -4.352 1 97.19 133 SER B C 1
ATOM 6915 O O . SER B 1 133 ? -3.668 -10.352 -5.168 1 97.19 133 SER B O 1
ATOM 6917 N N . ARG B 1 134 ? -2.775 -8.766 -3.934 1 98.25 134 ARG B N 1
ATOM 6918 C CA . ARG B 1 134 ? -3.643 -7.688 -4.387 1 98.25 134 ARG B CA 1
ATOM 6919 C C . ARG B 1 134 ? -2.824 -6.531 -4.953 1 98.25 134 ARG B C 1
ATOM 6921 O O . ARG B 1 134 ? -3.32 -5.406 -5.066 1 98.25 134 ARG B O 1
ATOM 6928 N N . ASP B 1 135 ? -1.564 -6.75 -5.273 1 98.44 135 ASP B N 1
ATOM 6929 C CA . ASP B 1 135 ? -0.6 -5.785 -5.793 1 98.44 135 ASP B CA 1
ATOM 6930 C C . ASP B 1 135 ? 0.115 -6.332 -7.027 1 98.44 135 ASP B C 1
ATOM 6932 O O . ASP B 1 135 ? 1.11 -7.051 -6.906 1 98.44 135 ASP B O 1
ATOM 6936 N N . PRO B 1 136 ? -0.327 -5.926 -8.25 1 98.62 136 PRO B N 1
ATOM 6937 C CA . PRO B 1 136 ? 0.257 -6.484 -9.469 1 98.62 136 PRO B CA 1
ATOM 6938 C C . PRO B 1 136 ? 1.679 -5.988 -9.727 1 98.62 136 PRO B C 1
ATOM 6940 O O . PRO B 1 136 ? 2.344 -6.461 -10.648 1 98.62 136 PRO B O 1
ATOM 6943 N N . ARG B 1 137 ? 2.205 -5.055 -8.906 1 98.62 137 ARG B N 1
ATOM 6944 C CA . ARG B 1 137 ? 3.6 -4.645 -9.023 1 98.62 137 ARG B CA 1
ATOM 6945 C C . ARG B 1 137 ? 4.539 -5.77 -8.609 1 98.62 137 ARG B C 1
ATOM 6947 O O . ARG B 1 137 ? 5.676 -5.844 -9.078 1 98.62 137 ARG B O 1
ATOM 6954 N N . TRP B 1 138 ? 4.082 -6.668 -7.711 1 98.62 138 TRP B N 1
ATOM 6955 C CA . TRP B 1 138 ? 4.836 -7.828 -7.242 1 98.62 138 TRP B CA 1
ATOM 6956 C C . TRP B 1 138 ? 4.992 -8.859 -8.359 1 98.62 138 TRP B C 1
ATOM 6958 O O . TRP B 1 138 ? 4 -9.297 -8.945 1 98.62 138 TRP B O 1
ATOM 6968 N N . GLY B 1 139 ? 6.188 -9.211 -8.672 1 98.44 139 GLY B N 1
ATOM 6969 C CA . GLY B 1 139 ? 6.438 -10.117 -9.781 1 98.44 139 GLY B CA 1
ATOM 6970 C C . GLY B 1 139 ? 5.914 -11.516 -9.539 1 98.44 139 GLY B C 1
ATOM 6971 O O . GLY B 1 139 ? 5.488 -12.195 -10.477 1 98.44 139 GLY B O 1
ATOM 6972 N N . ARG B 1 140 ? 5.84 -11.93 -8.328 1 98.38 140 ARG B N 1
ATOM 6973 C CA . ARG B 1 140 ? 5.52 -13.32 -8.016 1 98.38 140 ARG B CA 1
ATOM 6974 C C . ARG B 1 140 ? 4.016 -13.562 -8.039 1 98.38 140 ARG B C 1
ATOM 6976 O O . ARG B 1 140 ? 3.557 -14.688 -7.855 1 98.38 140 ARG B O 1
ATOM 6983 N N . VAL B 1 141 ? 3.205 -12.531 -8.359 1 98.19 141 VAL B N 1
ATOM 6984 C CA . VAL B 1 141 ? 1.787 -12.789 -8.586 1 98.19 141 VAL B CA 1
ATOM 6985 C C . VAL B 1 141 ? 1.623 -13.875 -9.648 1 98.19 141 VAL B C 1
ATOM 6987 O O . VAL B 1 141 ? 0.661 -14.641 -9.617 1 98.19 141 VAL B O 1
ATOM 6990 N N . SER B 1 142 ? 2.619 -13.977 -10.547 1 98.56 142 SER B N 1
ATOM 6991 C CA . SER B 1 142 ? 2.602 -14.969 -11.625 1 98.56 142 SER B CA 1
ATOM 6992 C C . SER B 1 142 ? 2.627 -16.391 -11.07 1 98.56 142 SER B C 1
ATOM 6994 O O . SER B 1 142 ? 2.23 -17.328 -11.75 1 98.56 142 SER B O 1
ATOM 6996 N N . GLU B 1 143 ? 3.098 -16.547 -9.852 1 98.25 143 GLU B N 1
ATOM 6997 C CA . GLU B 1 143 ? 3.277 -17.859 -9.25 1 98.25 143 GLU B CA 1
ATOM 6998 C C . GLU B 1 143 ? 2.084 -18.234 -8.375 1 98.25 143 GLU B C 1
ATOM 7000 O O . GLU B 1 143 ? 2.041 -19.328 -7.805 1 98.25 143 GLU B O 1
ATOM 7005 N N . GLY B 1 144 ? 1.095 -17.312 -8.289 1 97.81 144 GLY B N 1
ATOM 7006 C CA . GLY B 1 144 ? -0.021 -17.562 -7.387 1 97.81 144 GLY B CA 1
ATOM 7007 C C . GLY B 1 144 ? -1.36 -17.609 -8.102 1 97.81 144 GLY B C 1
ATOM 7008 O O . GLY B 1 144 ? -1.414 -17.656 -9.328 1 97.81 144 GLY B O 1
ATOM 7009 N N . SER B 1 145 ? -2.436 -17.641 -7.262 1 98.19 145 SER B N 1
ATOM 7010 C CA . SER B 1 145 ? -3.77 -17.875 -7.805 1 98.19 145 SER B CA 1
ATOM 7011 C C . SER B 1 145 ? -4.594 -16.594 -7.816 1 98.19 145 SER B C 1
ATOM 7013 O O . SER B 1 145 ? -5.812 -16.625 -7.988 1 98.19 145 SER B O 1
ATOM 7015 N N . GLY B 1 146 ? -3.939 -15.508 -7.508 1 98.31 146 GLY B N 1
ATOM 7016 C CA . GLY B 1 146 ? -4.652 -14.25 -7.637 1 98.31 146 GLY B CA 1
ATOM 7017 C C . GLY B 1 146 ? -5.078 -13.664 -6.301 1 98.31 146 GLY B C 1
ATOM 7018 O O . GLY B 1 146 ? -4.367 -13.805 -5.305 1 98.31 146 GLY B O 1
ATOM 7019 N N . GLU B 1 147 ? -6.254 -12.828 -6.258 1 98.75 147 GLU B N 1
ATOM 7020 C CA . GLU B 1 147 ? -6.527 -11.914 -5.152 1 98.75 147 GLU B CA 1
ATOM 7021 C C . GLU B 1 147 ? -7.555 -12.5 -4.191 1 98.75 147 GLU B C 1
ATOM 7023 O O . GLU B 1 147 ? -7.867 -11.898 -3.162 1 98.75 147 GLU B O 1
ATOM 7028 N N . ASP B 1 148 ? -8.141 -13.727 -4.41 1 98.88 148 ASP B N 1
ATOM 7029 C CA . ASP B 1 148 ? -9.297 -14.18 -3.637 1 98.88 148 ASP B CA 1
ATOM 7030 C C . ASP B 1 148 ? -8.938 -15.375 -2.756 1 98.88 148 ASP B C 1
ATOM 7032 O O . ASP B 1 148 ? -8.461 -16.391 -3.25 1 98.88 148 ASP B O 1
ATOM 7036 N N . PRO B 1 149 ? -9.242 -15.336 -1.508 1 98.44 149 PRO B N 1
ATOM 7037 C CA . PRO B 1 149 ? -8.859 -16.422 -0.599 1 98.44 149 PRO B CA 1
ATOM 7038 C C . PRO B 1 149 ? -9.719 -17.672 -0.783 1 98.44 149 PRO B C 1
ATOM 7040 O O . PRO B 1 149 ? -9.242 -18.797 -0.563 1 98.44 149 PRO B O 1
ATOM 7043 N N . PHE B 1 150 ? -11 -17.531 -1.163 1 98.62 150 PHE B N 1
ATOM 7044 C CA . PHE B 1 150 ? -11.852 -18.688 -1.388 1 98.62 150 PHE B CA 1
ATOM 7045 C C . PHE B 1 150 ? -11.352 -19.516 -2.572 1 98.62 150 PHE B C 1
ATOM 7047 O O . PHE B 1 150 ? -11.141 -20.719 -2.451 1 98.62 150 PHE B O 1
ATOM 7054 N N . LEU B 1 151 ? -11.164 -18.812 -3.662 1 98.81 151 LEU B N 1
ATOM 7055 C CA . LEU B 1 151 ? -10.648 -19.484 -4.848 1 98.81 151 LEU B CA 1
ATOM 7056 C C . LEU B 1 151 ? -9.258 -20.062 -4.582 1 98.81 151 LEU B C 1
ATOM 7058 O O . LEU B 1 151 ? -8.969 -21.203 -4.977 1 98.81 151 LEU B O 1
ATOM 7062 N N . GLY B 1 152 ? -8.398 -19.281 -3.922 1 98.75 152 GLY B N 1
ATOM 7063 C CA . GLY B 1 152 ? -7.066 -19.75 -3.572 1 98.75 152 GLY B CA 1
ATOM 7064 C C . GLY B 1 152 ? -7.082 -21.016 -2.729 1 98.75 152 GLY B C 1
ATOM 7065 O O . GLY B 1 152 ? -6.215 -21.875 -2.879 1 98.75 152 GLY B O 1
ATOM 7066 N N . SER B 1 153 ? -8.031 -21.125 -1.833 1 98.88 153 SER B N 1
ATOM 7067 C CA . SER B 1 153 ? -8.156 -22.297 -0.977 1 98.88 153 SER B CA 1
ATOM 7068 C C . SER B 1 153 ? -8.516 -23.531 -1.79 1 98.88 153 SER B C 1
ATOM 7070 O O . SER B 1 153 ? -7.961 -24.609 -1.562 1 98.88 153 SER B O 1
ATOM 7072 N N . LEU B 1 154 ? -9.445 -23.375 -2.717 1 98.81 154 LEU B N 1
ATOM 7073 C CA . LEU B 1 154 ? -9.836 -24.484 -3.574 1 98.81 154 LEU B CA 1
ATOM 7074 C C . LEU B 1 154 ? -8.664 -24.938 -4.438 1 98.81 154 LEU B C 1
ATOM 7076 O O . LEU B 1 154 ? -8.453 -26.141 -4.621 1 98.81 154 LEU B O 1
ATOM 7080 N N . ILE B 1 155 ? -7.938 -24.031 -4.934 1 98.88 155 ILE B N 1
ATOM 7081 C CA . ILE B 1 155 ? -6.801 -24.344 -5.797 1 98.88 155 ILE B CA 1
ATOM 7082 C C . ILE B 1 155 ? -5.711 -25.047 -4.984 1 98.88 155 ILE B C 1
ATOM 7084 O O . ILE B 1 155 ? -5.094 -26 -5.449 1 98.88 155 ILE B O 1
ATOM 7088 N N . ALA B 1 156 ? -5.469 -24.547 -3.764 1 98.88 156 ALA B N 1
ATOM 7089 C CA . ALA B 1 156 ? -4.508 -25.203 -2.881 1 98.88 156 ALA B CA 1
ATOM 7090 C C . ALA B 1 156 ? -4.852 -26.672 -2.697 1 98.88 156 ALA B C 1
ATOM 7092 O O . ALA B 1 156 ? -3.988 -27.547 -2.84 1 98.88 156 ALA B O 1
ATOM 7093 N N . ARG B 1 157 ? -6.094 -26.984 -2.404 1 98.75 157 ARG B N 1
ATOM 7094 C CA . ARG B 1 157 ? -6.547 -28.359 -2.207 1 98.75 157 ARG B CA 1
ATOM 7095 C C . ARG B 1 157 ? -6.344 -29.188 -3.469 1 98.75 157 ARG B C 1
ATOM 7097 O O . ARG B 1 157 ? -5.832 -30.312 -3.402 1 98.75 157 ARG B O 1
ATOM 7104 N N . ALA B 1 158 ? -6.73 -28.594 -4.617 1 98.81 158 ALA B N 1
ATOM 7105 C CA . ALA B 1 158 ? -6.645 -29.312 -5.887 1 98.81 158 ALA B CA 1
ATOM 7106 C C . ALA B 1 158 ? -5.199 -29.672 -6.215 1 98.81 158 ALA B C 1
ATOM 7108 O O . ALA B 1 158 ? -4.922 -30.781 -6.672 1 98.81 158 ALA B O 1
ATOM 7109 N N . MET B 1 159 ? -4.312 -28.781 -6.004 1 98.88 159 MET B N 1
ATOM 7110 C CA . MET B 1 159 ? -2.91 -29 -6.344 1 98.88 159 MET B CA 1
ATOM 7111 C C . MET B 1 159 ? -2.295 -30.062 -5.426 1 98.88 159 MET B C 1
ATOM 7113 O O . MET B 1 159 ? -1.569 -30.938 -5.887 1 98.88 159 MET B O 1
ATOM 7117 N N . ILE B 1 160 ? -2.59 -29.984 -4.125 1 98.75 160 ILE B N 1
ATOM 7118 C CA . ILE B 1 160 ? -2.055 -30.953 -3.178 1 98.75 160 ILE B CA 1
ATOM 7119 C C . ILE B 1 160 ? -2.562 -32.344 -3.527 1 98.75 160 ILE B C 1
ATOM 7121 O O . ILE B 1 160 ? -1.794 -33.312 -3.533 1 98.75 160 ILE B O 1
ATOM 7125 N N . GLN B 1 161 ? -3.852 -32.438 -3.869 1 98.62 161 GLN B N 1
ATOM 7126 C CA . GLN B 1 161 ? -4.43 -33.719 -4.27 1 98.62 161 GLN B CA 1
ATOM 7127 C C . GLN B 1 161 ? -3.783 -34.219 -5.547 1 98.62 161 GLN B C 1
ATOM 7129 O O . GLN B 1 161 ? -3.578 -35.438 -5.695 1 98.62 161 GLN B O 1
ATOM 7134 N N . GLY B 1 162 ? -3.459 -33.312 -6.41 1 98.75 162 GLY B N 1
ATOM 7135 C CA . GLY B 1 162 ? -2.771 -33.719 -7.625 1 98.75 162 GLY B CA 1
ATOM 7136 C C . GLY B 1 162 ? -1.372 -34.25 -7.375 1 98.75 162 GLY B C 1
ATOM 7137 O O . GLY B 1 162 ? -0.95 -35.219 -8 1 98.75 162 GLY B O 1
ATOM 7138 N N . TYR B 1 163 ? -0.635 -33.688 -6.469 1 98.88 163 TYR B N 1
ATOM 7139 C CA . TYR B 1 163 ? 0.745 -34.062 -6.18 1 98.88 163 TYR B CA 1
ATOM 7140 C C . TYR B 1 163 ? 0.804 -35.344 -5.348 1 98.88 163 TYR B C 1
ATOM 7142 O O . TYR B 1 163 ? 1.588 -36.25 -5.645 1 98.88 163 TYR B O 1
ATOM 7150 N N . GLN B 1 164 ? -0.057 -35.344 -4.262 1 98.69 164 GLN B N 1
ATOM 7151 C CA . GLN B 1 164 ? 0.147 -36.344 -3.195 1 98.69 164 GLN B CA 1
ATOM 7152 C C . GLN B 1 164 ? -0.838 -37.5 -3.312 1 98.69 164 GLN B C 1
ATOM 7154 O O . GLN B 1 164 ? -0.636 -38.531 -2.709 1 98.69 164 GLN B O 1
ATOM 7159 N N . GLY B 1 165 ? -1.917 -37.25 -4.008 1 97.56 165 GLY B N 1
ATOM 7160 C CA . GLY B 1 165 ? -3.021 -38.219 -4.051 1 97.56 165 GLY B CA 1
ATOM 7161 C C . GLY B 1 165 ? -4.301 -37.656 -3.451 1 97.56 165 GLY B C 1
ATOM 7162 O O . GLY B 1 165 ? -4.258 -36.812 -2.537 1 97.56 165 GLY B O 1
ATOM 7163 N N . GLU B 1 166 ? -5.418 -38.125 -3.869 1 93.06 166 GLU B N 1
ATOM 7164 C CA . GLU B 1 166 ? -6.719 -37.562 -3.543 1 93.06 166 GLU B CA 1
ATOM 7165 C C . GLU B 1 166 ? -7.152 -37.938 -2.129 1 93.06 166 GLU B C 1
ATOM 7167 O O . GLU B 1 166 ? -7.602 -37.062 -1.362 1 93.06 166 GLU B O 1
ATOM 7172 N N . LYS B 1 167 ? -7.062 -39.188 -1.766 1 94.31 167 LYS B N 1
ATOM 7173 C CA . LYS B 1 167 ? -7.508 -39.656 -0.456 1 94.31 167 LYS B CA 1
ATOM 7174 C C . LYS B 1 167 ? -6.391 -39.531 0.577 1 94.31 167 LYS B C 1
ATOM 7176 O O . LYS B 1 167 ? -5.328 -40.156 0.422 1 94.31 167 LYS B O 1
ATOM 7181 N N . LEU B 1 168 ? -6.676 -38.875 1.657 1 94.44 168 LEU B N 1
ATOM 7182 C CA . LEU B 1 168 ? -5.684 -38.594 2.688 1 94.44 168 LEU B CA 1
ATOM 7183 C C . LEU B 1 168 ? -4.992 -39.844 3.16 1 94.44 168 LEU B C 1
ATOM 7185 O O . LEU B 1 168 ? -3.771 -39.875 3.322 1 94.44 168 LEU B O 1
ATOM 7189 N N . ALA B 1 169 ? -5.703 -40.875 3.342 1 93.31 169 ALA B N 1
ATOM 7190 C CA . ALA B 1 169 ? -5.191 -42.125 3.91 1 93.31 169 ALA B CA 1
ATOM 7191 C C . ALA B 1 169 ? -4.266 -42.812 2.926 1 93.31 169 ALA B C 1
ATOM 7193 O O . ALA B 1 169 ? -3.467 -43.688 3.32 1 93.31 169 ALA B O 1
ATOM 7194 N N . ASP B 1 170 ? -4.316 -42.469 1.675 1 95.12 170 ASP B N 1
ATOM 7195 C CA . ASP B 1 170 ? -3.586 -43.188 0.633 1 95.12 170 ASP B CA 1
ATOM 7196 C C . ASP B 1 170 ? -2.533 -42.281 -0.014 1 95.12 170 ASP B C 1
ATOM 7198 O O . ASP B 1 170 ? -1.955 -42.625 -1.044 1 95.12 170 ASP B O 1
ATOM 7202 N N . GLN B 1 171 ? -2.299 -41.188 0.566 1 97.56 171 GLN B N 1
ATOM 7203 C CA . GLN B 1 171 ? -1.354 -40.281 -0.041 1 97.56 171 GLN B CA 1
ATOM 7204 C C . GLN B 1 171 ? 0.076 -40.781 0.062 1 97.56 171 GLN B C 1
ATOM 7206 O O . GLN B 1 171 ? 0.446 -41.406 1.062 1 97.56 171 GLN B O 1
ATOM 7211 N N . LEU B 1 172 ? 0.885 -40.531 -0.983 1 97.94 172 LEU B N 1
ATOM 7212 C CA . LEU B 1 172 ? 2.328 -40.719 -1.048 1 97.94 172 LEU B CA 1
ATOM 7213 C C . LEU B 1 172 ? 2.67 -42.219 -1.056 1 97.94 172 LEU B C 1
ATOM 7215 O O . LEU B 1 172 ? 3.754 -42.625 -0.624 1 97.94 172 LEU B O 1
ATOM 7219 N N . LYS B 1 173 ? 1.723 -43.031 -1.515 1 96.31 173 LYS B N 1
ATOM 7220 C CA . LYS B 1 173 ? 1.939 -44.469 -1.538 1 96.31 173 LYS B CA 1
ATOM 7221 C C . LYS B 1 173 ? 2.447 -44.938 -2.902 1 96.31 173 LYS B C 1
ATOM 7223 O O . LYS B 1 173 ? 3.188 -45.906 -2.998 1 96.31 173 LYS B O 1
ATOM 7228 N N . ARG B 1 174 ? 2.07 -44.219 -3.893 1 97.31 174 ARG B N 1
ATOM 7229 C CA . ARG B 1 174 ? 2.451 -44.594 -5.25 1 97.31 174 ARG B CA 1
ATOM 7230 C C . ARG B 1 174 ? 3.768 -43.938 -5.652 1 97.31 174 ARG B C 1
ATOM 7232 O O . ARG B 1 174 ? 4.16 -42.906 -5.082 1 97.31 174 ARG B O 1
ATOM 7239 N N . ASN B 1 175 ? 4.426 -44.5 -6.668 1 97.25 175 ASN B N 1
ATOM 7240 C CA . ASN B 1 175 ? 5.719 -43.969 -7.09 1 97.25 175 ASN B CA 1
ATOM 7241 C C . ASN B 1 175 ? 5.562 -42.844 -8.094 1 97.25 175 ASN B C 1
ATOM 7243 O O . ASN B 1 175 ? 6.551 -42.312 -8.594 1 97.25 175 ASN B O 1
ATOM 7247 N N . ASP B 1 176 ? 4.305 -42.531 -8.453 1 98.12 176 ASP B N 1
ATOM 7248 C CA . ASP B 1 176 ? 4.055 -41.375 -9.312 1 98.12 176 ASP B CA 1
ATOM 7249 C C . ASP B 1 176 ? 3.471 -40.219 -8.516 1 98.12 176 ASP B C 1
ATOM 7251 O O . ASP B 1 176 ? 2.963 -39.25 -9.102 1 98.12 176 ASP B O 1
ATOM 7255 N N . GLU B 1 177 ? 3.43 -40.312 -7.164 1 98.5 177 GLU B N 1
ATOM 7256 C CA . GLU B 1 177 ? 3.057 -39.25 -6.246 1 98.5 177 GLU B CA 1
ATOM 7257 C C . GLU B 1 177 ? 4.285 -38.656 -5.582 1 98.5 177 GLU B C 1
ATOM 7259 O O . GLU B 1 177 ? 5.258 -39.344 -5.293 1 98.5 177 GLU B O 1
ATOM 7264 N N . ILE B 1 178 ? 4.273 -37.344 -5.398 1 98.69 178 ILE B N 1
ATOM 7265 C CA . ILE B 1 178 ? 5.391 -36.688 -4.742 1 98.69 178 ILE B CA 1
ATOM 7266 C C . ILE B 1 178 ? 4.871 -35.812 -3.602 1 98.69 178 ILE B C 1
ATOM 7268 O O . ILE B 1 178 ? 3.699 -35.406 -3.592 1 98.69 178 ILE B O 1
ATOM 7272 N N . MET B 1 179 ? 5.684 -35.5 -2.635 1 98.81 179 MET B N 1
ATOM 7273 C CA . MET B 1 179 ? 5.309 -34.688 -1.495 1 98.81 179 MET B CA 1
ATOM 7274 C C . MET B 1 179 ? 5.25 -33.219 -1.893 1 98.81 179 MET B C 1
ATOM 7276 O O . MET B 1 179 ? 6.152 -32.719 -2.564 1 98.81 179 MET B O 1
ATOM 7280 N N . ALA B 1 180 ? 4.168 -32.562 -1.533 1 98.81 180 ALA B N 1
ATOM 7281 C CA . ALA B 1 180 ? 3.979 -31.141 -1.812 1 98.81 180 ALA B CA 1
ATOM 7282 C C . ALA B 1 180 ? 4.531 -30.281 -0.678 1 98.81 180 ALA B C 1
ATOM 7284 O O . ALA B 1 180 ? 4.734 -30.766 0.437 1 98.81 180 ALA B O 1
ATOM 7285 N N . CYS B 1 181 ? 4.832 -29.078 -0.959 1 98.88 181 CYS B N 1
ATOM 7286 C CA . CYS B 1 181 ? 5.242 -28.047 -0.018 1 98.88 181 CYS B CA 1
ATOM 7287 C C . CYS B 1 181 ? 4.484 -26.75 -0.273 1 98.88 181 CYS B C 1
ATOM 7289 O O . CYS B 1 181 ? 4.727 -26.062 -1.272 1 98.88 181 CYS B O 1
ATOM 7291 N N . VAL B 1 182 ? 3.533 -26.406 0.614 1 98.81 182 VAL B N 1
ATOM 7292 C CA . VAL B 1 182 ? 2.797 -25.156 0.445 1 98.81 182 VAL B CA 1
ATOM 7293 C C . VAL B 1 182 ? 3.678 -23.984 0.856 1 98.81 182 VAL B C 1
ATOM 7295 O O . VAL B 1 182 ? 4.43 -24.062 1.829 1 98.81 182 VAL B O 1
ATOM 7298 N N . LYS B 1 183 ? 3.619 -22.891 0.094 1 98.44 183 LYS B N 1
ATOM 7299 C CA . LYS B 1 183 ? 4.508 -21.75 0.328 1 98.44 183 LYS B CA 1
ATOM 7300 C C . LYS B 1 183 ? 3.857 -20.438 -0.121 1 98.44 183 LYS B C 1
ATOM 7302 O O . LYS B 1 183 ? 2.883 -20.453 -0.877 1 98.44 183 LYS B O 1
ATOM 7307 N N . HIS B 1 184 ? 4.383 -19.281 0.297 1 98.25 184 HIS B N 1
ATOM 7308 C CA . HIS B 1 184 ? 5.375 -19.109 1.352 1 98.25 184 HIS B CA 1
ATOM 7309 C C . HIS B 1 184 ? 4.715 -18.766 2.68 1 98.25 184 HIS B C 1
ATOM 7311 O O . HIS B 1 184 ? 4.074 -17.719 2.803 1 98.25 184 HIS B O 1
ATOM 7317 N N . PHE B 1 185 ? 4.91 -19.5 3.672 1 98.44 185 PHE B N 1
ATOM 7318 C CA . PHE B 1 185 ? 4.168 -19.375 4.918 1 98.44 185 PHE B CA 1
ATOM 7319 C C . PHE B 1 185 ? 4.832 -18.344 5.836 1 98.44 185 PHE B C 1
ATOM 7321 O O . PHE B 1 185 ? 5.906 -18.609 6.379 1 98.44 185 PHE B O 1
ATOM 7328 N N . ALA B 1 186 ? 4.172 -16.953 5.852 1 97.31 186 ALA B N 1
ATOM 7329 C CA . ALA B 1 186 ? 2.951 -16.594 5.141 1 97.31 186 ALA B CA 1
ATOM 7330 C C . ALA B 1 186 ? 2.967 -15.109 4.758 1 97.31 186 ALA B C 1
ATOM 7332 O O . ALA B 1 186 ? 3.889 -14.375 5.125 1 97.31 186 ALA B O 1
ATOM 7333 N N . LEU B 1 187 ? 1.987 -14.609 4.039 1 97.06 187 LEU B N 1
ATOM 7334 C CA . LEU B 1 187 ? 1.586 -13.227 3.805 1 97.06 187 LEU B CA 1
ATOM 7335 C C . LEU B 1 187 ? 2.463 -12.578 2.738 1 97.06 187 LEU B C 1
ATOM 7337 O O . LEU B 1 187 ? 2.332 -11.383 2.463 1 97.06 187 LEU B O 1
ATOM 7341 N N . TYR B 1 188 ? 3.346 -13.375 2.064 1 97.12 188 TYR B N 1
ATOM 7342 C CA . TYR B 1 188 ? 4.406 -12.844 1.214 1 97.12 188 TYR B CA 1
ATOM 7343 C C . TYR B 1 188 ? 3.824 -12.031 0.062 1 97.12 188 TYR B C 1
ATOM 7345 O O . TYR B 1 188 ? 4.473 -11.117 -0.451 1 97.12 188 TYR B O 1
ATOM 7353 N N . GLY B 1 189 ? 2.639 -12.305 -0.399 1 97.69 189 GLY B N 1
ATOM 7354 C CA . GLY B 1 189 ? 1.997 -11.586 -1.489 1 97.69 189 GLY B CA 1
ATOM 7355 C C . GLY B 1 189 ? 1.625 -10.156 -1.128 1 97.69 189 GLY B C 1
ATOM 7356 O O . GLY B 1 189 ? 1.233 -9.375 -1.996 1 97.69 189 GLY B O 1
ATOM 7357 N N . ALA B 1 190 ? 1.82 -9.75 0.141 1 98.06 190 ALA B N 1
ATOM 7358 C CA . ALA B 1 190 ? 1.432 -8.43 0.62 1 98.06 190 ALA B CA 1
ATOM 7359 C C . ALA B 1 190 ? 2.656 -7.555 0.878 1 98.06 190 ALA B C 1
ATOM 7361 O O . ALA B 1 190 ? 2.607 -6.629 1.69 1 98.06 190 ALA B O 1
ATOM 7362 N N . ALA B 1 191 ? 3.738 -7.793 0.201 1 97.88 191 ALA B N 1
ATOM 7363 C CA . ALA B 1 191 ? 4.965 -7.023 0.4 1 97.88 191 ALA B CA 1
ATOM 7364 C C . ALA B 1 191 ? 4.75 -5.551 0.054 1 97.88 191 ALA B C 1
ATOM 7366 O O . ALA B 1 191 ? 4.164 -5.23 -0.982 1 97.88 191 ALA B O 1
ATOM 7367 N N . GLU B 1 192 ? 5.172 -4.68 0.907 1 97.38 192 GLU B N 1
ATOM 7368 C CA . GLU B 1 192 ? 5.004 -3.24 0.741 1 97.38 192 GLU B CA 1
ATOM 7369 C C . GLU B 1 192 ? 5.602 -2.764 -0.58 1 97.38 192 GLU B C 1
ATOM 7371 O O . GLU B 1 192 ? 6.727 -3.125 -0.925 1 97.38 192 GLU B O 1
ATOM 7376 N N . GLY B 1 193 ? 4.801 -1.938 -1.326 1 97.12 193 GLY B N 1
ATOM 7377 C CA . GLY B 1 193 ? 5.238 -1.362 -2.588 1 97.12 193 GLY B CA 1
ATOM 7378 C C . GLY B 1 193 ? 5.324 -2.379 -3.709 1 97.12 193 GLY B C 1
ATOM 7379 O O . GLY B 1 193 ? 5.879 -2.094 -4.773 1 97.12 193 GLY B O 1
ATOM 7380 N N . GLY B 1 194 ? 4.844 -3.641 -3.475 1 98.12 194 GLY B N 1
ATOM 7381 C CA . GLY B 1 194 ? 4.949 -4.699 -4.465 1 98.12 194 GLY B CA 1
ATOM 7382 C C . GLY B 1 194 ? 6.387 -5.094 -4.766 1 98.12 194 GLY B C 1
ATOM 7383 O O . GLY B 1 194 ? 6.688 -5.574 -5.855 1 98.12 194 GLY B O 1
ATOM 7384 N N . ARG B 1 195 ? 7.305 -4.773 -3.879 1 98.25 195 ARG B N 1
ATOM 7385 C CA . ARG B 1 195 ? 8.719 -5.098 -4.066 1 98.25 195 ARG B CA 1
ATOM 7386 C C . ARG B 1 195 ? 9.07 -6.418 -3.385 1 98.25 195 ARG B C 1
ATOM 7388 O O . ARG B 1 195 ? 8.836 -6.586 -2.188 1 98.25 195 ARG B O 1
ATOM 7395 N N . ASP B 1 196 ? 9.656 -7.305 -4.074 1 98 196 ASP B N 1
ATOM 7396 C CA . ASP B 1 196 ? 9.969 -8.633 -3.568 1 98 196 ASP B CA 1
ATOM 7397 C C . ASP B 1 196 ? 10.883 -8.562 -2.346 1 98 196 ASP B C 1
ATOM 7399 O O . ASP B 1 196 ? 11.789 -7.727 -2.295 1 98 196 ASP B O 1
ATOM 7403 N N . TYR B 1 197 ? 10.695 -9.414 -1.328 1 98 197 TYR B N 1
ATOM 7404 C CA . TYR B 1 197 ? 11.461 -9.57 -0.098 1 98 197 TYR B CA 1
ATOM 7405 C C . TYR B 1 197 ? 11.203 -8.414 0.862 1 98 197 TYR B C 1
ATOM 7407 O O . TYR B 1 197 ? 11.727 -8.398 1.979 1 98 197 TYR B O 1
ATOM 7415 N N . ASN B 1 198 ? 10.367 -7.426 0.474 1 98.06 198 ASN B N 1
ATOM 7416 C CA . ASN B 1 198 ? 10.109 -6.254 1.299 1 98.06 198 ASN B CA 1
ATOM 7417 C C . ASN B 1 198 ? 9.266 -6.602 2.52 1 98.06 198 ASN B C 1
ATOM 7419 O O . ASN B 1 198 ? 8.805 -7.734 2.66 1 98.06 198 ASN B O 1
ATOM 7423 N N . THR B 1 199 ? 9.109 -5.676 3.402 1 97.62 199 THR B N 1
ATOM 7424 C CA . THR B 1 199 ? 8.375 -5.797 4.656 1 97.62 199 THR B CA 1
ATOM 7425 C C . THR B 1 199 ? 6.891 -6.055 4.391 1 97.62 199 THR B C 1
ATOM 7427 O O . THR B 1 199 ? 6.309 -5.473 3.473 1 97.62 199 THR B O 1
ATOM 7430 N N . VAL B 1 200 ? 6.332 -6.945 5.164 1 98 200 VAL B N 1
ATOM 7431 C CA . VAL B 1 200 ? 4.891 -7.172 5.168 1 98 200 VAL B CA 1
ATOM 7432 C C . VAL B 1 200 ? 4.316 -6.828 6.539 1 98 200 VAL B C 1
ATOM 7434 O O . VAL B 1 200 ? 4.832 -7.273 7.566 1 98 200 VAL B O 1
ATOM 7437 N N . ASP B 1 201 ? 3.303 -5.984 6.555 1 97.38 201 ASP B N 1
ATOM 7438 C CA . ASP B 1 201 ? 2.648 -5.586 7.797 1 97.38 201 ASP B CA 1
ATOM 7439 C C . ASP B 1 201 ? 1.13 -5.574 7.637 1 97.38 201 ASP B C 1
ATOM 7441 O O . ASP B 1 201 ? 0.604 -4.996 6.684 1 97.38 201 ASP B O 1
ATOM 7445 N N . MET B 1 202 ? 0.42 -6.211 8.516 1 97.69 202 MET B N 1
ATOM 7446 C CA . MET B 1 202 ? -1.04 -6.207 8.547 1 97.69 202 MET B CA 1
ATOM 7447 C C . MET B 1 202 ? -1.558 -6.664 9.906 1 97.69 202 MET B C 1
ATOM 7449 O O . MET B 1 202 ? -0.798 -7.195 10.719 1 97.69 202 MET B O 1
ATOM 7453 N N . SER B 1 203 ? -2.824 -6.516 10.18 1 97.25 203 SER B N 1
ATOM 7454 C CA . SER B 1 203 ? -3.477 -6.965 11.406 1 97.25 203 SER B CA 1
ATOM 7455 C C . SER B 1 203 ? -3.689 -8.477 11.398 1 97.25 203 SER B C 1
ATOM 7457 O O . SER B 1 203 ? -3.688 -9.102 10.336 1 97.25 203 SER B O 1
ATOM 7459 N N . ARG B 1 204 ? -3.863 -9.039 12.578 1 96.81 204 ARG B N 1
ATOM 7460 C CA . ARG B 1 204 ? -4.219 -10.453 12.672 1 96.81 204 ARG B CA 1
ATOM 7461 C C . ARG B 1 204 ? -5.594 -10.711 12.055 1 96.81 204 ARG B C 1
ATOM 7463 O O . ARG B 1 204 ? -5.832 -11.781 11.484 1 96.81 204 ARG B O 1
ATOM 7470 N N . GLN B 1 205 ? -6.508 -9.734 12.188 1 96.44 205 GLN B N 1
ATOM 7471 C CA . GLN B 1 205 ? -7.824 -9.859 11.57 1 96.44 205 GLN B CA 1
ATOM 7472 C C . GLN B 1 205 ? -7.707 -10.109 10.062 1 96.44 205 GLN B C 1
ATOM 7474 O O . GLN B 1 205 ? -8.375 -10.984 9.523 1 96.44 205 GLN B O 1
ATOM 7479 N N . ARG B 1 206 ? -6.922 -9.352 9.438 1 97.5 206 ARG B N 1
ATOM 7480 C CA . ARG B 1 206 ? -6.723 -9.508 8 1 97.5 206 ARG B CA 1
ATOM 7481 C C . ARG B 1 206 ? -6.027 -10.828 7.684 1 97.5 206 ARG B C 1
ATOM 7483 O O . ARG B 1 206 ? -6.379 -11.5 6.715 1 97.5 206 ARG B O 1
ATOM 7490 N N . MET B 1 207 ? -4.977 -11.227 8.484 1 98.31 207 MET B N 1
ATOM 7491 C CA . MET B 1 207 ? -4.289 -12.492 8.266 1 98.31 207 MET B CA 1
ATOM 7492 C C . MET B 1 207 ? -5.281 -13.648 8.203 1 98.31 207 MET B C 1
ATOM 7494 O O . MET B 1 207 ? -5.277 -14.422 7.242 1 98.31 207 MET B O 1
ATOM 7498 N N . TYR B 1 208 ? -6.125 -13.727 9.203 1 98.31 208 TYR B N 1
ATOM 7499 C CA . TYR B 1 208 ? -7 -14.875 9.375 1 98.31 208 TYR B CA 1
ATOM 7500 C C . TYR B 1 208 ? -8.109 -14.883 8.336 1 98.31 208 TYR B C 1
ATOM 7502 O O . TYR B 1 208 ? -8.5 -15.945 7.84 1 98.31 208 TYR B O 1
ATOM 7510 N N . ASN B 1 209 ? -8.609 -13.727 7.992 1 98.19 209 ASN B N 1
ATOM 7511 C CA . ASN B 1 209 ? -9.773 -13.68 7.109 1 98.19 209 ASN B CA 1
ATOM 7512 C C . ASN B 1 209 ? -9.367 -13.703 5.641 1 98.19 209 ASN B C 1
ATOM 7514 O O . ASN B 1 209 ? -10.133 -14.148 4.785 1 98.19 209 ASN B O 1
ATOM 7518 N N . GLU B 1 210 ? -8.172 -13.266 5.324 1 98 210 GLU B N 1
ATOM 7519 C CA . GLU B 1 210 ? -7.922 -12.953 3.922 1 98 210 GLU B CA 1
ATOM 7520 C C . GLU B 1 210 ? -6.68 -13.672 3.404 1 98 210 GLU B C 1
ATOM 7522 O O . GLU B 1 210 ? -6.582 -13.977 2.213 1 98 210 GLU B O 1
ATOM 7527 N N . TYR B 1 211 ? -5.668 -14.008 4.23 1 98.56 211 TYR B N 1
ATOM 7528 C CA . TYR B 1 211 ? -4.391 -14.469 3.691 1 98.56 211 TYR B CA 1
ATOM 7529 C C . TYR B 1 211 ? -4.086 -15.883 4.164 1 98.56 211 TYR B C 1
ATOM 7531 O O . TYR B 1 211 ? -3.41 -16.641 3.465 1 98.56 211 TYR B O 1
ATOM 7539 N N . PHE B 1 212 ? -4.613 -16.328 5.305 1 98.75 212 PHE B N 1
ATOM 7540 C CA . PHE B 1 212 ? -4.309 -17.625 5.895 1 98.75 212 PHE B CA 1
ATOM 7541 C C . PHE B 1 212 ? -5.156 -18.719 5.25 1 98.75 212 PHE B C 1
ATOM 7543 O O . PHE B 1 212 ? -4.719 -19.859 5.152 1 98.75 212 PHE B O 1
ATOM 7550 N N . PRO B 1 213 ? -6.352 -18.406 4.727 1 98.69 213 PRO B N 1
ATOM 7551 C CA . PRO B 1 213 ? -7.281 -19.469 4.359 1 98.69 213 PRO B CA 1
ATOM 7552 C C . PRO B 1 213 ? -6.68 -20.453 3.359 1 98.69 213 PRO B C 1
ATOM 7554 O O . PRO B 1 213 ? -6.824 -21.672 3.52 1 98.69 213 PRO B O 1
ATOM 7557 N N . PRO B 1 214 ? -5.992 -20.031 2.324 1 98.88 214 PRO B N 1
ATOM 7558 C CA . PRO B 1 214 ? -5.438 -21.031 1.409 1 98.88 214 PRO B CA 1
ATOM 7559 C C . PRO B 1 214 ? -4.43 -21.953 2.088 1 98.88 214 PRO B C 1
ATOM 7561 O O . PRO B 1 214 ? -4.34 -23.141 1.743 1 98.88 214 PRO B O 1
ATOM 7564 N N . PHE B 1 215 ? -3.629 -21.469 3.008 1 98.88 215 PHE B N 1
ATOM 7565 C CA . PHE B 1 215 ? -2.691 -22.312 3.752 1 98.88 215 PHE B CA 1
ATOM 7566 C C . PHE B 1 215 ? -3.436 -23.328 4.609 1 98.88 215 PHE B C 1
ATOM 7568 O O . PHE B 1 215 ? -3.053 -24.5 4.664 1 98.88 215 PHE B O 1
ATOM 7575 N N . GLU B 1 216 ? -4.43 -22.828 5.301 1 98.69 216 GLU B N 1
ATOM 7576 C CA . GLU B 1 216 ? -5.238 -23.734 6.113 1 98.69 216 GLU B CA 1
ATOM 7577 C C . GLU B 1 216 ? -5.844 -24.844 5.258 1 98.69 216 GLU B C 1
ATOM 7579 O O . GLU B 1 216 ? -5.859 -26.016 5.664 1 98.69 216 GLU B O 1
ATOM 7584 N N . ALA B 1 217 ? -6.344 -24.453 4.078 1 98.69 217 ALA B N 1
ATOM 7585 C CA . ALA B 1 217 ? -6.902 -25.438 3.146 1 98.69 217 ALA B CA 1
ATOM 7586 C C . ALA B 1 217 ? -5.855 -26.469 2.746 1 98.69 217 ALA B C 1
ATOM 7588 O O . ALA B 1 217 ? -6.168 -27.656 2.607 1 98.69 217 ALA B O 1
ATOM 7589 N N . ALA B 1 218 ? -4.637 -26.047 2.506 1 98.75 218 ALA B N 1
ATOM 7590 C CA . ALA B 1 218 ? -3.545 -26.953 2.158 1 98.75 218 ALA B CA 1
ATOM 7591 C C . ALA B 1 218 ? -3.283 -27.953 3.281 1 98.75 218 ALA B C 1
ATOM 7593 O O . ALA B 1 218 ? -3.076 -29.141 3.029 1 98.75 218 ALA B O 1
ATOM 7594 N N . ILE B 1 219 ? -3.275 -27.438 4.531 1 98.75 219 ILE B N 1
ATOM 7595 C CA . ILE B 1 219 ? -3.035 -28.281 5.695 1 98.75 219 ILE B CA 1
ATOM 7596 C C . ILE B 1 219 ? -4.152 -29.312 5.816 1 98.75 219 ILE B C 1
ATOM 7598 O O . ILE B 1 219 ? -3.889 -30.5 6.07 1 98.75 219 ILE B O 1
ATOM 7602 N N . GLU B 1 220 ? -5.375 -28.891 5.586 1 98.06 220 GLU B N 1
ATOM 7603 C CA . GLU B 1 220 ? -6.527 -29.781 5.633 1 98.06 220 GLU B CA 1
ATOM 7604 C C . GLU B 1 220 ? -6.445 -30.844 4.547 1 98.06 220 GLU B C 1
ATOM 7606 O O . GLU B 1 220 ? -6.91 -31.969 4.734 1 98.06 220 GLU B O 1
ATOM 7611 N N . ALA B 1 221 ? -5.824 -30.453 3.445 1 98.5 221 ALA B N 1
ATOM 7612 C CA . ALA B 1 221 ? -5.695 -31.375 2.32 1 98.5 221 ALA B CA 1
ATOM 7613 C C . ALA B 1 221 ? -4.543 -32.344 2.541 1 98.5 221 ALA B C 1
ATOM 7615 O O . ALA B 1 221 ? -4.324 -33.25 1.73 1 98.5 221 ALA B O 1
ATOM 7616 N N . GLY B 1 222 ? -3.771 -32.188 3.596 1 98.38 222 GLY B N 1
ATOM 7617 C CA . GLY B 1 222 ? -2.758 -33.156 3.982 1 98.38 222 GLY B CA 1
ATOM 7618 C C . GLY B 1 222 ? -1.382 -32.844 3.432 1 98.38 222 GLY B C 1
ATOM 7619 O O . GLY B 1 222 ? -0.546 -33.719 3.273 1 98.38 222 GLY B O 1
ATOM 7620 N N . VAL B 1 223 ? -1.101 -31.625 3.148 1 98.81 223 VAL B N 1
ATOM 7621 C CA . VAL B 1 223 ? 0.192 -31.25 2.582 1 98.81 223 VAL B CA 1
ATOM 7622 C C . VAL B 1 223 ? 1.316 -31.781 3.465 1 98.81 223 VAL B C 1
ATOM 7624 O O . VAL B 1 223 ? 1.21 -31.766 4.695 1 98.81 223 VAL B O 1
ATOM 7627 N N . GLY B 1 224 ? 2.391 -32.219 2.834 1 98.69 224 GLY B N 1
ATOM 7628 C CA . GLY B 1 224 ? 3.461 -32.875 3.557 1 98.69 224 GLY B CA 1
ATOM 7629 C C . GLY B 1 224 ? 4.457 -31.906 4.168 1 98.69 224 GLY B C 1
ATOM 7630 O O . GLY B 1 224 ? 5.125 -32.25 5.152 1 98.69 224 GLY B O 1
ATOM 7631 N N . SER B 1 225 ? 4.574 -30.766 3.588 1 98.88 225 SER B N 1
ATOM 7632 C CA . SER B 1 225 ? 5.57 -29.812 4.074 1 98.88 225 SER B CA 1
ATOM 7633 C C . SER B 1 225 ? 5.129 -28.375 3.838 1 98.88 225 SER B C 1
ATOM 7635 O O . SER B 1 225 ? 4.238 -28.125 3.021 1 98.88 225 SER B O 1
ATOM 7637 N N . VAL B 1 226 ? 5.676 -27.453 4.617 1 98.88 226 VAL B N 1
ATOM 7638 C CA . VAL B 1 226 ? 5.422 -26.016 4.535 1 98.88 226 VAL B CA 1
ATOM 7639 C C . VAL B 1 226 ? 6.746 -25.266 4.41 1 98.88 226 VAL B C 1
ATOM 7641 O O . VAL B 1 226 ? 7.734 -25.625 5.059 1 98.88 226 VAL B O 1
ATOM 7644 N N . MET B 1 227 ? 6.781 -24.312 3.561 1 98.88 227 MET B N 1
ATOM 7645 C CA . MET B 1 227 ? 7.988 -23.5 3.418 1 98.88 227 MET B CA 1
ATOM 7646 C C . MET B 1 227 ? 7.816 -22.141 4.09 1 98.88 227 MET B C 1
ATOM 7648 O O . MET B 1 227 ? 6.871 -21.422 3.791 1 98.88 227 MET B O 1
ATOM 7652 N N . ALA B 1 228 ? 8.75 -21.781 4.922 1 98.69 228 ALA B N 1
ATOM 7653 C CA . ALA B 1 228 ? 8.711 -20.484 5.594 1 98.69 228 ALA B CA 1
ATOM 7654 C C . ALA B 1 228 ? 8.953 -19.344 4.602 1 98.69 228 ALA B C 1
ATOM 7656 O O . ALA B 1 228 ? 9.727 -19.5 3.65 1 98.69 228 ALA B O 1
ATOM 7657 N N . SER B 1 229 ? 8.289 -18.281 4.836 1 98.19 229 SER B N 1
ATOM 7658 C CA . SER B 1 229 ? 8.391 -17.109 3.959 1 98.19 229 SER B CA 1
ATOM 7659 C C . SER B 1 229 ? 9.617 -16.281 4.293 1 98.19 229 SER B C 1
ATOM 7661 O O . SER B 1 229 ? 10.203 -16.422 5.367 1 98.19 229 SER B O 1
ATOM 7663 N N . PHE B 1 230 ? 9.977 -15.336 3.354 1 97.31 230 PHE B N 1
ATOM 7664 C CA . PHE B 1 230 ? 11.141 -14.469 3.508 1 97.31 230 PHE B CA 1
ATOM 7665 C C . PHE B 1 230 ? 10.805 -13.266 4.383 1 97.31 230 PHE B C 1
ATOM 7667 O O . PHE B 1 230 ? 11.68 -12.711 5.047 1 97.31 230 PHE B O 1
ATOM 7674 N N . ASN B 1 231 ? 9.547 -12.852 4.367 1 97.44 231 ASN B N 1
ATOM 7675 C CA . ASN B 1 231 ? 9.133 -11.602 4.996 1 97.44 231 ASN B CA 1
ATOM 7676 C C . ASN B 1 231 ? 9.031 -11.742 6.512 1 97.44 231 ASN B C 1
ATOM 7678 O O . ASN B 1 231 ? 9.273 -12.82 7.059 1 97.44 231 ASN B O 1
ATOM 7682 N N . GLU B 1 232 ? 8.758 -10.633 7.16 1 97.31 232 GLU B N 1
ATOM 7683 C CA . GLU B 1 232 ? 8.508 -10.656 8.602 1 97.31 232 GLU B CA 1
ATOM 7684 C C . GLU B 1 232 ? 7.008 -10.648 8.891 1 97.31 232 GLU B C 1
ATOM 7686 O O . GLU B 1 232 ? 6.207 -10.219 8.062 1 97.31 232 GLU B O 1
ATOM 7691 N N . VAL B 1 233 ? 6.637 -11.172 10.008 1 96.56 233 VAL B N 1
ATOM 7692 C CA . VAL B 1 233 ? 5.297 -11.133 10.586 1 96.56 233 VAL B CA 1
ATOM 7693 C C . VAL B 1 233 ? 5.355 -10.516 11.984 1 96.56 233 VAL B C 1
ATOM 7695 O O . VAL B 1 233 ? 6.008 -11.055 12.883 1 96.56 233 VAL B O 1
ATOM 7698 N N . ASP B 1 234 ? 4.691 -9.383 12.172 1 94.94 234 ASP B N 1
ATOM 7699 C CA . ASP B 1 234 ? 4.699 -8.656 13.438 1 94.94 234 ASP B CA 1
ATOM 7700 C C . ASP B 1 234 ? 6.129 -8.328 13.867 1 94.94 234 ASP B C 1
ATOM 7702 O O . ASP B 1 234 ? 6.473 -8.469 15.047 1 94.94 234 ASP B O 1
ATOM 7706 N N . GLY B 1 235 ? 6.926 -8.016 12.898 1 96.44 235 GLY B N 1
ATOM 7707 C CA . GLY B 1 235 ? 8.266 -7.535 13.203 1 96.44 235 GLY B CA 1
ATOM 7708 C C . GLY B 1 235 ? 9.273 -8.656 13.375 1 96.44 235 GLY B C 1
ATOM 7709 O O . GLY B 1 235 ? 10.453 -8.406 13.609 1 96.44 235 GLY B O 1
ATOM 7710 N N . ILE B 1 236 ? 8.867 -9.852 13.234 1 98.06 236 ILE B N 1
ATOM 7711 C CA . ILE B 1 236 ? 9.742 -11.016 13.359 1 98.06 236 ILE B CA 1
ATOM 7712 C C . ILE B 1 236 ? 9.797 -11.766 12.031 1 98.06 236 ILE B C 1
ATOM 7714 O O . ILE B 1 236 ? 8.766 -12.156 11.484 1 98.06 236 ILE B O 1
ATOM 7718 N N . PRO B 1 237 ? 11 -11.984 11.492 1 98.5 237 PRO B N 1
ATOM 7719 C CA . PRO B 1 237 ? 11.047 -12.805 10.281 1 98.5 237 PRO B CA 1
ATOM 7720 C C . PRO B 1 237 ? 10.266 -14.109 10.422 1 98.5 237 PRO B C 1
ATOM 7722 O O . PRO B 1 237 ? 10.328 -14.766 11.469 1 98.5 237 PRO B O 1
ATOM 7725 N N . ALA B 1 238 ? 9.5 -14.469 9.375 1 98.5 238 ALA B N 1
ATOM 7726 C CA . ALA B 1 238 ? 8.641 -15.648 9.406 1 98.5 238 ALA B CA 1
ATOM 7727 C C . ALA B 1 238 ? 9.422 -16.891 9.828 1 98.5 238 ALA B C 1
ATOM 7729 O O . ALA B 1 238 ? 8.922 -17.719 10.602 1 98.5 238 ALA B O 1
ATOM 7730 N N . THR B 1 239 ? 10.656 -17.016 9.398 1 98.56 239 THR B N 1
ATOM 7731 C CA . THR B 1 239 ? 11.508 -18.172 9.633 1 98.56 239 THR B CA 1
ATOM 7732 C C . THR B 1 239 ? 11.828 -18.312 11.117 1 98.56 239 THR B C 1
ATOM 7734 O O . THR B 1 239 ? 12.18 -19.406 11.586 1 98.56 239 THR B O 1
ATOM 7737 N N . ALA B 1 240 ? 11.688 -17.266 11.859 1 98.56 240 ALA B N 1
ATOM 7738 C CA . ALA B 1 240 ? 11.969 -17.297 13.289 1 98.56 240 ALA B CA 1
ATOM 7739 C C . ALA B 1 240 ? 10.711 -16.984 14.102 1 98.56 240 ALA B C 1
ATOM 7741 O O . ALA B 1 240 ? 10.797 -16.672 15.289 1 98.56 240 ALA B O 1
ATOM 7742 N N . ASN B 1 241 ? 9.57 -17.031 13.57 1 98.62 241 ASN B N 1
ATOM 7743 C CA . ASN B 1 241 ? 8.352 -16.562 14.211 1 98.62 241 ASN B CA 1
ATOM 7744 C C . ASN B 1 241 ? 7.605 -17.688 14.906 1 98.62 241 ASN B C 1
ATOM 7746 O O . ASN B 1 241 ? 6.844 -18.422 14.266 1 98.62 241 ASN B O 1
ATOM 7750 N N . LYS B 1 242 ? 7.738 -17.766 16.172 1 98.5 242 LYS B N 1
ATOM 7751 C CA . LYS B 1 242 ? 7.176 -18.875 16.953 1 98.5 242 LYS B CA 1
ATOM 7752 C C . LYS B 1 242 ? 5.648 -18.859 16.891 1 98.5 242 LYS B C 1
ATOM 7754 O O . LYS B 1 242 ? 5.02 -19.922 16.797 1 98.5 242 LYS B O 1
ATOM 7759 N N . TRP B 1 243 ? 5.016 -17.656 16.984 1 98.38 243 TRP B N 1
ATOM 7760 C CA . TRP B 1 243 ? 3.562 -17.578 16.906 1 98.38 243 TRP B CA 1
ATOM 7761 C C . TRP B 1 243 ? 3.061 -18.188 15.594 1 98.38 243 TRP B C 1
ATOM 7763 O O . TRP B 1 243 ? 2.105 -18.969 15.594 1 98.38 243 TRP B O 1
ATOM 7773 N N . LEU B 1 244 ? 3.686 -17.906 14.523 1 98.5 244 LEU B N 1
ATOM 7774 C CA . LEU B 1 244 ? 3.277 -18.359 13.195 1 98.5 244 LEU B CA 1
ATOM 7775 C C . LEU B 1 244 ? 3.529 -19.859 13.031 1 98.5 244 LEU B C 1
ATOM 7777 O O . LEU B 1 244 ? 2.625 -20.609 12.656 1 98.5 244 LEU B O 1
ATOM 7781 N N . MET B 1 245 ? 4.781 -20.359 13.367 1 98.62 245 MET B N 1
ATOM 7782 C CA . MET B 1 245 ? 5.211 -21.719 13.055 1 98.62 245 MET B CA 1
ATOM 7783 C C . MET B 1 245 ? 4.648 -22.703 14.07 1 98.62 245 MET B C 1
ATOM 7785 O O . MET B 1 245 ? 4.41 -23.875 13.734 1 98.62 245 MET B O 1
ATOM 7789 N N . SER B 1 246 ? 4.453 -22.266 15.281 1 98.38 246 SER B N 1
ATOM 7790 C CA . SER B 1 246 ? 4.035 -23.188 16.328 1 98.38 246 SER B CA 1
ATOM 7791 C C . SER B 1 246 ? 2.584 -22.953 16.734 1 98.38 246 SER B C 1
ATOM 7793 O O . SER B 1 246 ? 1.748 -23.844 16.609 1 98.38 246 SER B O 1
ATOM 7795 N N . ASP B 1 247 ? 2.25 -21.719 17.078 1 98.19 247 ASP B N 1
ATOM 7796 C CA . ASP B 1 247 ? 0.913 -21.484 17.609 1 98.19 247 ASP B CA 1
ATOM 7797 C C . ASP B 1 247 ? -0.149 -21.625 16.531 1 98.19 247 ASP B C 1
ATOM 7799 O O . ASP B 1 247 ? -1.159 -22.297 16.719 1 98.19 247 ASP B O 1
ATOM 7803 N N . VAL B 1 248 ? 0.071 -21.016 15.391 1 98.56 248 VAL B N 1
ATOM 7804 C CA . VAL B 1 248 ? -0.93 -21.047 14.328 1 98.56 248 VAL B CA 1
ATOM 7805 C C . VAL B 1 248 ? -0.816 -22.344 13.547 1 98.56 248 VAL B C 1
ATOM 7807 O O . VAL B 1 248 ? -1.746 -23.156 13.547 1 98.56 248 VAL B O 1
ATOM 7810 N N . LEU B 1 249 ? 0.316 -22.609 12.93 1 98.75 249 LEU B N 1
ATOM 7811 C CA . LEU B 1 249 ? 0.493 -23.719 12 1 98.75 249 LEU B CA 1
ATOM 7812 C C . LEU B 1 249 ? 0.286 -25.047 12.703 1 98.75 249 LEU B C 1
ATOM 7814 O O . LEU B 1 249 ? -0.49 -25.891 12.234 1 98.75 249 LEU B O 1
ATOM 7818 N N . ARG B 1 250 ? 0.978 -25.297 13.844 1 98.56 250 ARG B N 1
ATOM 7819 C CA . ARG B 1 250 ? 0.946 -26.609 14.477 1 98.56 250 ARG B CA 1
ATOM 7820 C C . ARG B 1 250 ? -0.202 -26.719 15.477 1 98.56 250 ARG B C 1
ATOM 7822 O O . ARG B 1 250 ? -1.021 -27.641 15.398 1 98.56 250 ARG B O 1
ATOM 7829 N N . SER B 1 251 ? -0.299 -25.766 16.422 1 98.25 251 SER B N 1
ATOM 7830 C CA . SER B 1 251 ? -1.286 -25.875 17.484 1 98.25 251 SER B CA 1
ATOM 7831 C C . SER B 1 251 ? -2.697 -25.625 16.969 1 98.25 251 SER B C 1
ATOM 7833 O O . SER B 1 251 ? -3.602 -26.422 17.188 1 98.25 251 SER B O 1
ATOM 7835 N N . GLN B 1 252 ? -2.924 -24.578 16.281 1 98.12 252 GLN B N 1
ATOM 7836 C CA . GLN B 1 252 ? -4.266 -24.234 15.844 1 98.12 252 GLN B CA 1
ATOM 7837 C C . GLN B 1 252 ? -4.707 -25.094 14.672 1 98.12 252 GLN B C 1
ATOM 7839 O O . GLN B 1 252 ? -5.84 -25.578 14.633 1 98.12 252 GLN B O 1
ATOM 7844 N N . TRP B 1 253 ? -3.812 -25.312 13.633 1 98.44 253 TRP B N 1
ATOM 7845 C CA . TRP B 1 253 ? -4.238 -25.969 12.398 1 98.44 253 TRP B CA 1
ATOM 7846 C C . TRP B 1 253 ? -3.877 -27.438 12.414 1 98.44 253 TRP B C 1
ATOM 7848 O O . TRP B 1 253 ? -4.293 -28.203 11.531 1 98.44 253 TRP B O 1
ATOM 7858 N N . GLY B 1 254 ? -3.066 -27.875 13.367 1 98.31 254 GLY B N 1
ATOM 7859 C CA . GLY B 1 254 ? -2.781 -29.281 13.547 1 98.31 254 GLY B CA 1
ATOM 7860 C C . GLY B 1 254 ? -1.811 -29.844 12.523 1 98.31 254 GLY B C 1
ATOM 7861 O O . GLY B 1 254 ? -1.871 -31.016 12.18 1 98.31 254 GLY B O 1
ATOM 7862 N N . PHE B 1 255 ? -0.948 -29.047 12.016 1 98.5 255 PHE B N 1
ATOM 7863 C CA . PHE B 1 255 ? 0.006 -29.516 11.016 1 98.5 255 PHE B CA 1
ATOM 7864 C C . PHE B 1 255 ? 1.014 -30.484 11.625 1 98.5 255 PHE B C 1
ATOM 7866 O O . PHE B 1 255 ? 1.653 -30.156 12.633 1 98.5 255 PHE B O 1
ATOM 7873 N N . ASN B 1 256 ? 1.25 -31.547 11.008 1 96.31 256 ASN B N 1
ATOM 7874 C CA . ASN B 1 256 ? 2.131 -32.562 11.555 1 96.31 256 ASN B CA 1
ATOM 7875 C C . ASN B 1 256 ? 3.295 -32.875 10.617 1 96.31 256 ASN B C 1
ATOM 7877 O O . ASN B 1 256 ? 4.125 -33.75 10.898 1 96.31 256 ASN B O 1
ATOM 7881 N N . GLY B 1 257 ? 3.385 -32.188 9.469 1 98.5 257 GLY B N 1
ATOM 7882 C CA . GLY B 1 257 ? 4.527 -32.344 8.578 1 98.5 257 GLY B CA 1
ATOM 7883 C C . GLY B 1 257 ? 5.723 -31.516 9.008 1 98.5 257 GLY B C 1
ATOM 7884 O O . GLY B 1 257 ? 5.848 -31.156 10.18 1 98.5 257 GLY B O 1
ATOM 7885 N N . PHE B 1 258 ? 6.688 -31.312 8.109 1 98.75 258 PHE B N 1
ATOM 7886 C CA . PHE B 1 258 ? 7.871 -30.547 8.5 1 98.75 258 PHE B CA 1
ATOM 7887 C C . PHE B 1 258 ? 7.906 -29.203 7.797 1 98.75 258 PHE B C 1
ATOM 7889 O O . PHE B 1 258 ? 7.266 -29.016 6.758 1 98.75 258 PHE B O 1
ATOM 7896 N N . VAL B 1 259 ? 8.555 -28.234 8.438 1 98.94 259 VAL B N 1
ATOM 7897 C CA . VAL B 1 259 ? 8.734 -26.891 7.902 1 98.94 259 VAL B CA 1
ATOM 7898 C C . VAL B 1 259 ? 10.156 -26.719 7.375 1 98.94 259 VAL B C 1
ATOM 7900 O O . VAL B 1 259 ? 11.125 -26.984 8.086 1 98.94 259 VAL B O 1
ATOM 7903 N N . VAL B 1 260 ? 10.273 -26.406 6.141 1 98.88 260 VAL B N 1
ATOM 7904 C CA . VAL B 1 260 ? 11.562 -26.109 5.527 1 98.88 260 VAL B CA 1
ATOM 7905 C C . VAL B 1 260 ? 11.688 -24.609 5.297 1 98.88 260 VAL B C 1
ATOM 7907 O O . VAL B 1 260 ? 10.695 -23.922 5.031 1 98.88 260 VAL B O 1
ATOM 7910 N N . THR B 1 261 ? 12.891 -24.078 5.457 1 98.56 261 THR B N 1
ATOM 7911 C CA . THR B 1 261 ? 13.102 -22.672 5.121 1 98.56 261 THR B CA 1
ATOM 7912 C C . THR B 1 261 ? 13.117 -22.484 3.609 1 98.56 261 THR B C 1
ATOM 7914 O O . THR B 1 261 ? 13.305 -23.438 2.854 1 98.56 261 THR B O 1
ATOM 7917 N N . ASP B 1 262 ? 12.836 -21.297 3.174 1 97.5 262 ASP B N 1
ATOM 7918 C CA . ASP B 1 262 ? 13.148 -20.922 1.797 1 97.5 262 ASP B CA 1
ATOM 7919 C C . ASP B 1 262 ? 14.648 -20.703 1.616 1 97.5 262 ASP B C 1
ATOM 7921 O O . ASP B 1 262 ? 15.406 -20.734 2.584 1 97.5 262 ASP B O 1
ATOM 7925 N N . TYR B 1 263 ? 15.047 -20.578 0.406 1 96.19 263 TYR B N 1
ATOM 7926 C CA . TYR B 1 263 ? 16.438 -20.531 -0.016 1 96.19 263 TYR B CA 1
ATOM 7927 C C . TYR B 1 263 ? 17.234 -19.516 0.81 1 96.19 263 TYR B C 1
ATOM 7929 O O . TYR B 1 263 ? 17.047 -18.312 0.651 1 96.19 263 TYR B O 1
ATOM 7937 N N . THR B 1 264 ? 18.094 -19.891 1.767 1 96.94 264 THR B N 1
ATOM 7938 C CA . THR B 1 264 ? 18.953 -19.109 2.637 1 96.94 264 THR B CA 1
ATOM 7939 C C . THR B 1 264 ? 18.141 -18.344 3.672 1 96.94 264 THR B C 1
ATOM 7941 O O . THR B 1 264 ? 18.562 -17.281 4.156 1 96.94 264 THR B O 1
ATOM 7944 N N . GLY B 1 265 ? 16.969 -18.875 4 1 97.75 265 GLY B N 1
ATOM 7945 C CA . GLY B 1 265 ? 16.047 -18.172 4.887 1 97.75 265 GLY B CA 1
ATOM 7946 C C . GLY B 1 265 ? 16.641 -17.906 6.254 1 97.75 265 GLY B C 1
ATOM 7947 O O . GLY B 1 265 ? 16.391 -16.844 6.844 1 97.75 265 GLY B O 1
ATOM 7948 N N . ILE B 1 266 ? 17.469 -18.797 6.766 1 98.31 266 ILE B N 1
ATOM 7949 C CA . ILE B 1 266 ? 18.047 -18.625 8.094 1 98.31 266 ILE B CA 1
ATOM 7950 C C . ILE B 1 266 ? 19.109 -17.531 8.07 1 98.31 266 ILE B C 1
ATOM 7952 O O . ILE B 1 266 ? 19.094 -16.625 8.898 1 98.31 266 ILE B O 1
ATOM 7956 N N . SER B 1 267 ? 20.031 -17.656 7.141 1 97.75 267 SER B N 1
ATOM 7957 C CA . SER B 1 267 ? 21.125 -16.688 7.113 1 97.75 267 SER B CA 1
ATOM 7958 C C . SER B 1 267 ? 20.609 -15.289 6.812 1 97.75 267 SER B C 1
ATOM 7960 O O . SER B 1 267 ? 21.172 -14.297 7.266 1 97.75 267 SER B O 1
ATOM 7962 N N . GLU B 1 268 ? 19.531 -15.18 6.086 1 97.69 268 GLU B N 1
ATOM 7963 C CA . GLU B 1 268 ? 18.969 -13.883 5.73 1 97.69 268 GLU B CA 1
ATOM 7964 C C . GLU B 1 268 ? 18.469 -13.141 6.969 1 97.69 268 GLU B C 1
ATOM 7966 O O . GLU B 1 268 ? 18.344 -11.914 6.961 1 97.69 268 GLU B O 1
ATOM 7971 N N . MET B 1 269 ? 18.141 -13.852 8.023 1 98.56 269 MET B N 1
ATOM 7972 C CA . MET B 1 269 ? 17.656 -13.219 9.258 1 98.56 269 MET B CA 1
ATOM 7973 C C . MET B 1 269 ? 18.75 -12.375 9.898 1 98.56 269 MET B C 1
ATOM 7975 O O . MET B 1 269 ? 18.469 -11.477 10.688 1 98.56 269 MET B O 1
ATOM 7979 N N . THR B 1 270 ? 20.047 -12.688 9.547 1 98.31 270 THR B N 1
ATOM 7980 C CA . THR B 1 270 ? 21.125 -11.805 9.969 1 98.31 270 THR B CA 1
ATOM 7981 C C . THR B 1 270 ? 21 -10.43 9.328 1 98.31 270 THR B C 1
ATOM 7983 O O . THR B 1 270 ? 21.188 -9.406 9.984 1 98.31 270 THR B O 1
ATOM 7986 N N . ASP B 1 271 ? 20.641 -10.406 8.062 1 97.69 271 ASP B N 1
ATOM 7987 C CA . ASP B 1 271 ? 20.422 -9.148 7.352 1 97.69 271 ASP B CA 1
ATOM 7988 C C . ASP B 1 271 ? 19.172 -8.438 7.871 1 97.69 271 ASP B C 1
ATOM 7990 O O . ASP B 1 271 ? 19.125 -7.207 7.902 1 97.69 271 ASP B O 1
ATOM 7994 N N . HIS B 1 272 ? 18.156 -9.211 8.281 1 98.19 272 HIS B N 1
ATOM 7995 C CA . HIS B 1 272 ? 17 -8.617 8.93 1 98.19 272 HIS B CA 1
ATOM 7996 C C . HIS B 1 272 ? 17.391 -7.875 10.195 1 98.19 272 HIS B C 1
ATOM 7998 O O . HIS B 1 272 ? 16.641 -7.02 10.68 1 98.19 272 HIS B O 1
ATOM 8004 N N . GLY B 1 273 ? 18.484 -8.211 10.766 1 98.06 273 GLY B N 1
ATOM 8005 C CA . GLY B 1 273 ? 19 -7.543 11.953 1 98.06 273 GLY B CA 1
ATOM 8006 C C . GLY B 1 273 ? 18.484 -8.148 13.242 1 98.06 273 GLY B C 1
ATOM 8007 O O . GLY B 1 273 ? 18.172 -7.426 14.195 1 98.06 273 GLY B O 1
ATOM 8008 N N . ILE B 1 274 ? 18.375 -9.555 13.297 1 98.19 274 ILE B N 1
ATOM 8009 C CA . ILE B 1 274 ? 17.828 -10.102 14.539 1 98.19 274 ILE B CA 1
ATOM 8010 C C . ILE B 1 274 ? 18.859 -11.039 15.172 1 98.19 274 ILE B C 1
ATOM 8012 O O . ILE B 1 274 ? 18.516 -11.828 16.062 1 98.19 274 ILE B O 1
ATOM 8016 N N . GLY B 1 275 ? 20.125 -11.109 14.648 1 98.06 275 GLY B N 1
ATOM 8017 C CA . GLY B 1 275 ? 21.172 -11.898 15.273 1 98.06 275 GLY B CA 1
ATOM 8018 C C . GLY B 1 275 ? 22.203 -12.414 14.297 1 98.06 275 GLY B C 1
ATOM 8019 O O . GLY B 1 275 ? 22.031 -12.289 13.078 1 98.06 275 GLY B O 1
ATOM 8020 N N . ASP B 1 276 ? 23.281 -12.992 14.812 1 98.06 276 ASP B N 1
ATOM 8021 C CA . ASP B 1 276 ? 24.266 -13.672 13.977 1 98.06 276 ASP B CA 1
ATOM 8022 C C . ASP B 1 276 ? 23.781 -15.062 13.578 1 98.06 276 ASP B C 1
ATOM 8024 O O . ASP B 1 276 ? 22.672 -15.469 13.938 1 98.06 276 ASP B O 1
ATOM 8028 N N . LEU B 1 277 ? 24.516 -15.805 12.867 1 98.44 277 LEU B N 1
ATOM 8029 C CA . LEU B 1 277 ? 24.078 -17.062 12.289 1 98.44 277 LEU B CA 1
ATOM 8030 C C . LEU B 1 277 ? 23.688 -18.062 13.383 1 98.44 277 LEU B C 1
ATOM 8032 O O . LEU B 1 277 ? 22.703 -18.781 13.242 1 98.44 277 LEU B O 1
ATOM 8036 N N . GLN B 1 278 ? 24.516 -18.203 14.477 1 98.62 278 GLN B N 1
ATOM 8037 C CA . GLN B 1 278 ? 24.172 -19.109 15.562 1 98.62 278 GLN B CA 1
ATOM 8038 C C . GLN B 1 278 ? 22.844 -18.719 16.203 1 98.62 278 GLN B C 1
ATOM 8040 O O . GLN B 1 278 ? 21.984 -19.578 16.453 1 98.62 278 GLN B O 1
ATOM 8045 N N . THR B 1 279 ? 22.688 -17.391 16.438 1 98.38 279 THR B N 1
ATOM 8046 C CA . THR B 1 279 ? 21.484 -16.875 17.094 1 98.38 279 THR B CA 1
ATOM 8047 C C . THR B 1 279 ? 20.25 -17.141 16.219 1 98.38 279 THR B C 1
ATOM 8049 O O . THR B 1 279 ? 19.234 -17.641 16.703 1 98.38 279 THR B O 1
ATOM 8052 N N . VAL B 1 280 ? 20.344 -16.828 14.977 1 98.69 280 VAL B N 1
ATOM 8053 C CA . VAL B 1 280 ? 19.172 -16.906 14.125 1 98.69 280 VAL B CA 1
ATOM 8054 C C . VAL B 1 280 ? 18.844 -18.375 13.852 1 98.69 280 VAL B C 1
ATOM 8056 O O . VAL B 1 280 ? 17.672 -18.75 13.719 1 98.69 280 VAL B O 1
ATOM 8059 N N . SER B 1 281 ? 19.828 -19.266 13.781 1 98.88 281 SER B N 1
ATOM 8060 C CA . SER B 1 281 ? 19.578 -20.703 13.656 1 98.88 281 SER B CA 1
ATOM 8061 C C . SER B 1 281 ? 18.812 -21.234 14.852 1 98.88 281 SER B C 1
ATOM 8063 O O . SER B 1 281 ? 17.844 -21.984 14.695 1 98.88 281 SER B O 1
ATOM 8065 N N . ALA B 1 282 ? 19.297 -20.828 16.016 1 98.88 282 ALA B N 1
ATOM 8066 C CA . ALA B 1 282 ? 18.609 -21.25 17.234 1 98.88 282 ALA B CA 1
ATOM 8067 C C . ALA B 1 282 ? 17.188 -20.719 17.281 1 98.88 282 ALA B C 1
ATOM 8069 O O . ALA B 1 282 ? 16.266 -21.438 17.672 1 98.88 282 ALA B O 1
ATOM 8070 N N . ARG B 1 283 ? 17.016 -19.484 16.875 1 98.69 283 ARG B N 1
ATOM 8071 C CA . ARG B 1 283 ? 15.672 -18.891 16.844 1 98.69 283 ARG B CA 1
ATOM 8072 C C . ARG B 1 283 ? 14.758 -19.656 15.891 1 98.69 283 ARG B C 1
ATOM 8074 O O . ARG B 1 283 ? 13.586 -19.875 16.203 1 98.69 283 ARG B O 1
ATOM 8081 N N . ALA B 1 284 ? 15.25 -20.016 14.766 1 98.88 284 ALA B N 1
ATOM 8082 C CA . ALA B 1 284 ? 14.453 -20.703 13.742 1 98.88 284 ALA B CA 1
ATOM 8083 C C . ALA B 1 284 ? 13.969 -22.062 14.25 1 98.88 284 ALA B C 1
ATOM 8085 O O . ALA B 1 284 ? 12.773 -22.359 14.172 1 98.88 284 ALA B O 1
ATOM 8086 N N . ILE B 1 285 ? 14.883 -22.906 14.773 1 98.88 285 ILE B N 1
ATOM 8087 C CA . ILE B 1 285 ? 14.477 -24.234 15.188 1 98.88 285 ILE B CA 1
ATOM 8088 C C . ILE B 1 285 ? 13.562 -24.156 16.406 1 98.88 285 ILE B C 1
ATOM 8090 O O . ILE B 1 285 ? 12.633 -24.953 16.547 1 98.88 285 ILE B O 1
ATOM 8094 N N . ASN B 1 286 ? 13.859 -23.188 17.297 1 98.81 286 ASN B N 1
ATOM 8095 C CA . ASN B 1 286 ? 13.008 -23 18.469 1 98.81 286 ASN B CA 1
ATOM 8096 C C . ASN B 1 286 ? 11.617 -22.516 18.078 1 98.81 286 ASN B C 1
ATOM 8098 O O . ASN B 1 286 ? 10.648 -22.75 18.812 1 98.81 286 ASN B O 1
ATOM 8102 N N . ALA B 1 287 ? 11.523 -21.828 16.938 1 98.69 287 ALA B N 1
ATOM 8103 C CA . ALA B 1 287 ? 10.234 -21.359 16.453 1 98.69 287 ALA B CA 1
ATOM 8104 C C . ALA B 1 287 ? 9.422 -22.5 15.852 1 98.69 287 ALA B C 1
ATOM 8106 O O . ALA B 1 287 ? 8.188 -22.422 15.758 1 98.69 287 ALA B O 1
ATOM 8107 N N . GLY B 1 288 ? 10.094 -23.531 15.359 1 98.69 288 GLY B N 1
ATOM 8108 C CA . GLY B 1 288 ? 9.375 -24.656 14.789 1 98.69 288 GLY B CA 1
ATOM 8109 C C . GLY B 1 288 ? 9.844 -25.031 13.398 1 98.69 288 GLY B C 1
ATOM 8110 O O . GLY B 1 288 ? 9.227 -25.859 12.727 1 98.69 288 GLY B O 1
ATOM 8111 N N . VAL B 1 289 ? 10.922 -24.469 12.93 1 98.81 289 VAL B N 1
ATOM 8112 C CA . VAL B 1 289 ? 11.5 -24.828 11.633 1 98.81 289 VAL B CA 1
ATOM 8113 C C . VAL B 1 289 ? 12.281 -26.125 11.75 1 98.81 289 VAL B C 1
ATOM 8115 O O . VAL B 1 289 ? 13.008 -26.344 12.727 1 98.81 289 VAL B O 1
ATOM 8118 N N . ASP B 1 290 ? 12.18 -27 10.75 1 98.81 290 ASP B N 1
ATOM 8119 C CA . ASP B 1 290 ? 12.727 -28.344 10.867 1 98.81 290 ASP B CA 1
ATOM 8120 C C . ASP B 1 290 ? 13.922 -28.531 9.938 1 98.81 290 ASP B C 1
ATOM 8122 O O . ASP B 1 290 ? 14.797 -29.359 10.203 1 98.81 290 ASP B O 1
ATOM 8126 N N . MET B 1 291 ? 13.938 -27.875 8.875 1 98.81 291 MET B N 1
ATOM 8127 C CA . MET B 1 291 ? 14.961 -28.125 7.863 1 98.81 291 MET B CA 1
ATOM 8128 C C . MET B 1 291 ? 15.492 -26.812 7.293 1 98.81 291 MET B C 1
ATOM 8130 O O . MET B 1 291 ? 14.711 -25.891 7.027 1 98.81 291 MET B O 1
ATOM 8134 N N . ASP B 1 292 ? 16.812 -26.734 7.18 1 98.5 292 ASP B N 1
ATOM 8135 C CA . ASP B 1 292 ? 17.516 -25.531 6.719 1 98.5 292 ASP B CA 1
ATOM 8136 C C . ASP B 1 292 ? 17.938 -25.688 5.258 1 98.5 292 ASP B C 1
ATOM 8138 O O . ASP B 1 292 ? 18.844 -26.469 4.941 1 98.5 292 ASP B O 1
ATOM 8142 N N . MET B 1 293 ? 17.312 -24.875 4.422 1 97.38 293 MET B N 1
ATOM 8143 C CA . MET B 1 293 ? 17.641 -24.891 3 1 97.38 293 MET B CA 1
ATOM 8144 C C . MET B 1 293 ? 18.812 -23.969 2.707 1 97.38 293 MET B C 1
ATOM 8146 O O . MET B 1 293 ? 18.688 -22.75 2.789 1 97.38 293 MET B O 1
ATOM 8150 N N . VAL B 1 294 ? 19.984 -24.438 2.469 1 94.31 294 VAL B N 1
ATOM 8151 C CA . VAL B 1 294 ? 21.141 -23.859 1.813 1 94.31 294 VAL B CA 1
ATOM 8152 C C . VAL B 1 294 ? 21.906 -22.969 2.799 1 94.31 294 VAL B C 1
ATOM 8154 O O . VAL B 1 294 ? 23.078 -22.656 2.586 1 94.31 294 VAL B O 1
ATOM 8157 N N . SER B 1 295 ? 21.328 -22.453 3.959 1 94 295 SER B N 1
ATOM 8158 C CA . SER B 1 295 ? 22 -21.5 4.832 1 94 295 SER B CA 1
ATOM 8159 C C . SER B 1 295 ? 23.156 -22.141 5.578 1 94 295 SER B C 1
ATOM 8161 O O . SER B 1 295 ? 24.047 -21.438 6.078 1 94 295 SER B O 1
ATOM 8163 N N . ASP B 1 296 ? 23.203 -23.406 5.781 1 94.94 296 ASP B N 1
ATOM 8164 C CA . ASP B 1 296 ? 24.156 -24.125 6.613 1 94.94 296 ASP B CA 1
ATOM 8165 C C . ASP B 1 296 ? 24.156 -23.594 8.047 1 94.94 296 ASP B C 1
ATOM 8167 O O . ASP B 1 296 ? 25.188 -23.562 8.703 1 94.94 296 ASP B O 1
ATOM 8171 N N . GLY B 1 297 ? 23.062 -23.031 8.414 1 97.44 297 GLY B N 1
ATOM 8172 C CA . GLY B 1 297 ? 22.938 -22.547 9.781 1 97.44 297 GLY B CA 1
ATOM 8173 C C . GLY B 1 297 ? 22.797 -23.672 10.797 1 97.44 297 GLY B C 1
ATOM 8174 O O . GLY B 1 297 ? 23.484 -23.656 11.828 1 97.44 297 GLY B O 1
ATOM 8175 N N . PHE B 1 298 ? 21.953 -24.625 10.523 1 98.25 298 PHE B N 1
ATOM 8176 C CA . PHE B 1 298 ? 21.75 -25.734 11.445 1 98.25 298 PHE B CA 1
ATOM 8177 C C . PHE B 1 298 ? 23 -26.578 11.578 1 98.25 298 PHE B C 1
ATOM 8179 O O . PHE B 1 298 ? 23.516 -26.766 12.68 1 98.25 298 PHE B O 1
ATOM 8186 N N . VAL B 1 299 ? 23.547 -27.016 10.5 1 96.25 299 VAL B N 1
ATOM 8187 C CA . VAL B 1 299 ? 24.703 -27.906 10.531 1 96.25 299 VAL B CA 1
ATOM 8188 C C . VAL B 1 299 ? 25.906 -27.172 11.102 1 96.25 299 VAL B C 1
ATOM 8190 O O . VAL B 1 299 ? 26.734 -27.766 11.797 1 96.25 299 VAL B O 1
ATOM 8193 N N . GLY B 1 300 ? 25.922 -25.891 10.961 1 96.44 300 GLY B N 1
ATOM 8194 C CA . GLY B 1 300 ? 27.094 -25.125 11.359 1 96.44 300 GLY B CA 1
ATOM 8195 C C . GLY B 1 300 ? 27.047 -24.656 12.797 1 96.44 300 GLY B C 1
ATOM 8196 O O . GLY B 1 300 ? 28.094 -24.406 13.406 1 96.44 300 GLY B O 1
ATOM 8197 N N . THR B 1 301 ? 25.828 -24.609 13.344 1 98.44 301 THR B N 1
ATOM 8198 C CA . THR B 1 301 ? 25.812 -23.875 14.602 1 98.44 301 THR B CA 1
ATOM 8199 C C . THR B 1 301 ? 25.016 -24.625 15.664 1 98.44 301 THR B C 1
ATOM 8201 O O . THR B 1 301 ? 25.156 -24.359 16.859 1 98.44 301 THR B O 1
ATOM 8204 N N . LEU B 1 302 ? 24.172 -25.625 15.391 1 98.62 302 LEU B N 1
ATOM 8205 C CA . LEU B 1 302 ? 23.203 -26.172 16.344 1 98.62 302 LEU B CA 1
ATOM 8206 C C . LEU B 1 302 ? 23.922 -26.953 17.438 1 98.62 302 LEU B C 1
ATOM 8208 O O . LEU B 1 302 ? 23.484 -26.969 18.594 1 98.62 302 LEU B O 1
ATOM 8212 N N . LYS B 1 303 ? 24.984 -27.703 17.047 1 98.06 303 LYS B N 1
ATOM 8213 C CA . LYS B 1 303 ? 25.703 -28.469 18.047 1 98.06 303 LYS B CA 1
ATOM 8214 C C . LYS B 1 303 ? 26.172 -27.578 19.203 1 98.06 303 LYS B C 1
ATOM 8216 O O . LYS B 1 303 ? 25.984 -27.906 20.375 1 98.06 303 LYS B O 1
ATOM 8221 N N . LYS B 1 304 ? 26.766 -26.453 18.797 1 98.31 304 LYS B N 1
ATOM 8222 C CA . LYS B 1 304 ? 27.203 -25.484 19.797 1 98.31 304 LYS B CA 1
ATOM 8223 C C . LYS B 1 304 ? 26.031 -24.953 20.594 1 98.31 304 LYS B C 1
ATOM 8225 O O . LYS B 1 304 ? 26.125 -24.781 21.812 1 98.31 304 LYS B O 1
ATOM 8230 N N . SER B 1 305 ? 24.938 -24.688 19.953 1 98.75 305 SER B N 1
ATOM 8231 C CA . SER B 1 305 ? 23.75 -24.141 20.609 1 98.75 305 SER B CA 1
ATOM 8232 C C . SER B 1 305 ? 23.172 -25.141 21.609 1 98.75 305 SER B C 1
ATOM 8234 O O . SER B 1 305 ? 22.625 -24.734 22.641 1 98.75 305 SER B O 1
ATOM 8236 N N . ILE B 1 306 ? 23.219 -26.391 21.281 1 98.5 306 ILE B N 1
ATOM 8237 C CA . ILE B 1 306 ? 22.75 -27.422 22.188 1 98.5 306 ILE B CA 1
ATOM 8238 C C . ILE B 1 306 ? 23.672 -27.516 23.406 1 98.5 306 ILE B C 1
ATOM 8240 O O . ILE B 1 306 ? 23.203 -27.578 24.547 1 98.5 306 ILE B O 1
ATOM 8244 N N . GLN B 1 307 ? 24.969 -27.453 23.188 1 98.19 307 GLN B N 1
ATOM 8245 C CA . GLN B 1 307 ? 25.953 -27.5 24.266 1 98.19 307 GLN B CA 1
ATOM 8246 C C . GLN B 1 307 ? 25.766 -26.312 25.219 1 98.19 307 GLN B C 1
ATOM 8248 O O . GLN B 1 307 ? 25.938 -26.469 26.422 1 98.19 307 GLN B O 1
ATOM 8253 N N . GLU B 1 308 ? 25.391 -25.25 24.625 1 98.25 308 GLU B N 1
ATOM 8254 C CA . GLU B 1 308 ? 25.25 -24.016 25.406 1 98.25 308 GLU B CA 1
ATOM 8255 C C . GLU B 1 308 ? 23.844 -23.891 25.984 1 98.25 308 GLU B C 1
ATOM 8257 O O . GLU B 1 308 ? 23.547 -22.906 26.672 1 98.25 308 GLU B O 1
ATOM 8262 N N . GLY B 1 309 ? 22.969 -24.75 25.672 1 98.06 309 GLY B N 1
ATOM 8263 C CA . GLY B 1 309 ? 21.641 -24.766 26.234 1 98.06 309 GLY B CA 1
ATOM 8264 C C . GLY B 1 309 ? 20.672 -23.828 25.531 1 98.06 309 GLY B C 1
ATOM 8265 O O . GLY B 1 309 ? 19.562 -23.594 26 1 98.06 309 GLY B O 1
ATOM 8266 N N . LYS B 1 310 ? 21.031 -23.266 24.422 1 98.31 310 LYS B N 1
ATOM 8267 C CA . LYS B 1 310 ? 20.203 -22.359 23.641 1 98.31 310 LYS B CA 1
ATOM 8268 C C . LYS B 1 310 ? 19.156 -23.141 22.844 1 98.31 310 LYS B C 1
ATOM 8270 O O . LYS B 1 310 ? 18.109 -22.578 22.469 1 98.31 310 LYS B O 1
ATOM 8275 N N . VAL B 1 311 ? 19.422 -24.391 22.531 1 98.81 311 VAL B N 1
ATOM 8276 C CA . VAL B 1 311 ? 18.5 -25.328 21.875 1 98.81 311 VAL B CA 1
ATOM 8277 C C . VAL B 1 311 ? 18.469 -26.625 22.672 1 98.81 311 VAL B C 1
ATOM 8279 O O . VAL B 1 311 ? 19.5 -27.156 23.062 1 98.81 311 VAL B O 1
ATOM 8282 N N . SER B 1 312 ? 17.312 -27.141 22.922 1 98.75 312 SER B N 1
ATOM 8283 C CA . SER B 1 312 ? 17.219 -28.391 23.672 1 98.75 312 SER B CA 1
ATOM 8284 C C . SER B 1 312 ? 17.391 -29.594 22.75 1 98.75 312 SER B C 1
ATOM 8286 O O . SER B 1 312 ? 17.109 -29.531 21.562 1 98.75 312 SER B O 1
ATOM 8288 N N . MET B 1 313 ? 17.828 -30.703 23.344 1 98.31 313 MET B N 1
ATOM 8289 C CA . MET B 1 313 ? 17.891 -31.969 22.609 1 98.31 313 MET B CA 1
ATOM 8290 C C . MET B 1 313 ? 16.5 -32.375 22.125 1 98.31 313 MET B C 1
ATOM 8292 O O . MET B 1 313 ? 16.359 -32.969 21.062 1 98.31 313 MET B O 1
ATOM 8296 N N . MET B 1 314 ? 15.539 -32.062 22.922 1 98.5 314 MET B N 1
ATOM 8297 C CA . MET B 1 314 ? 14.164 -32.406 22.562 1 98.5 314 MET B CA 1
ATOM 8298 C C . MET B 1 314 ? 13.742 -31.672 21.281 1 98.5 314 MET B C 1
ATOM 8300 O O . MET B 1 314 ? 13.094 -32.25 20.422 1 98.5 314 MET B O 1
ATOM 8304 N N . THR B 1 315 ? 14.117 -30.375 21.234 1 98.69 315 THR B N 1
ATOM 8305 C CA . THR B 1 315 ? 13.812 -29.594 20.031 1 98.69 315 THR B CA 1
ATOM 8306 C C . THR B 1 315 ? 14.469 -30.203 18.797 1 98.69 315 THR B C 1
ATOM 8308 O O . THR B 1 315 ? 13.828 -30.344 17.766 1 98.69 315 THR B O 1
ATOM 8311 N N . LEU B 1 316 ? 15.68 -30.562 18.891 1 98.81 316 LEU B N 1
ATOM 8312 C CA . LEU B 1 316 ? 16.391 -31.219 17.781 1 98.81 316 LEU B CA 1
ATOM 8313 C C . LEU B 1 316 ? 15.727 -32.531 17.406 1 98.81 316 LEU B C 1
ATOM 8315 O O . LEU B 1 316 ? 15.523 -32.812 16.219 1 98.81 316 LEU B O 1
ATOM 8319 N N . ASN B 1 317 ? 15.43 -33.375 18.422 1 98.69 317 ASN B N 1
ATOM 8320 C CA . ASN B 1 317 ? 14.805 -34.688 18.172 1 98.69 317 ASN B CA 1
ATOM 8321 C C . ASN B 1 317 ? 13.469 -34.531 17.453 1 98.69 317 ASN B C 1
ATOM 8323 O O . ASN B 1 317 ? 13.148 -35.312 16.562 1 98.69 317 ASN B O 1
ATOM 8327 N N . THR B 1 318 ? 12.742 -33.562 17.875 1 98.62 318 THR B N 1
ATOM 8328 C CA . THR B 1 318 ? 11.438 -33.312 17.281 1 98.62 318 THR B CA 1
ATOM 8329 C C . THR B 1 318 ? 11.578 -32.969 15.797 1 98.62 318 THR B C 1
ATOM 8331 O O . THR B 1 318 ? 10.859 -33.5 14.953 1 98.62 318 THR B O 1
ATOM 8334 N N . ALA B 1 319 ? 12.453 -32.062 15.5 1 98.81 319 ALA B N 1
ATOM 8335 C CA . ALA B 1 319 ? 12.688 -31.672 14.109 1 98.81 319 ALA B CA 1
ATOM 8336 C C . ALA B 1 319 ? 13.172 -32.844 13.281 1 98.81 319 ALA B C 1
ATOM 8338 O O . ALA B 1 319 ? 12.688 -33.094 12.172 1 98.81 319 ALA B O 1
ATOM 8339 N N . CYS B 1 320 ? 14.117 -33.594 13.789 1 98.75 320 CYS B N 1
ATOM 8340 C CA . CYS B 1 320 ? 14.656 -34.781 13.109 1 98.75 320 CYS B CA 1
ATOM 8341 C C . CYS B 1 320 ? 13.562 -35.781 12.836 1 98.75 320 CYS B C 1
ATOM 8343 O O . CYS B 1 320 ? 13.477 -36.344 11.734 1 98.75 320 CYS B O 1
ATOM 8345 N N . ARG B 1 321 ? 12.781 -36.062 13.836 1 98.75 321 ARG B N 1
ATOM 8346 C CA . ARG B 1 321 ? 11.703 -37.062 13.703 1 98.75 321 ARG B CA 1
ATOM 8347 C C . ARG B 1 321 ? 10.781 -36.688 12.539 1 98.75 321 ARG B C 1
ATOM 8349 O O . ARG B 1 321 ? 10.375 -37.562 11.773 1 98.75 321 ARG B O 1
ATOM 8356 N N . ARG B 1 322 ? 10.422 -35.438 12.406 1 98.81 322 ARG B N 1
ATOM 8357 C CA . ARG B 1 322 ? 9.492 -35.031 11.367 1 98.81 322 ARG B CA 1
ATOM 8358 C C . ARG B 1 322 ? 10.062 -35.281 9.977 1 98.81 322 ARG B C 1
ATOM 8360 O O . ARG B 1 322 ? 9.328 -35.656 9.055 1 98.81 322 ARG B O 1
ATOM 8367 N N . ILE B 1 323 ? 11.375 -35.125 9.805 1 98.81 323 ILE B N 1
ATOM 8368 C CA . ILE B 1 323 ? 12.031 -35.406 8.531 1 98.81 323 ILE B CA 1
ATOM 8369 C C . ILE B 1 323 ? 12.008 -36.906 8.266 1 98.81 323 ILE B C 1
ATOM 8371 O O . ILE B 1 323 ? 11.711 -37.344 7.148 1 98.81 323 ILE B O 1
ATOM 8375 N N . LEU B 1 324 ? 12.305 -37.656 9.289 1 98.75 324 LEU B N 1
ATOM 8376 C CA . LEU B 1 324 ? 12.312 -39.125 9.148 1 98.75 324 LEU B CA 1
ATOM 8377 C C . LEU B 1 324 ? 10.906 -39.625 8.844 1 98.75 324 LEU B C 1
ATOM 8379 O O . LEU B 1 324 ? 10.742 -40.562 8.062 1 98.75 324 LEU B O 1
ATOM 8383 N N . GLU B 1 325 ? 9.953 -39.031 9.469 1 98.56 325 GLU B N 1
ATOM 8384 C CA . GLU B 1 325 ? 8.57 -39.438 9.203 1 98.56 325 GLU B CA 1
ATOM 8385 C C . GLU B 1 325 ? 8.18 -39.156 7.758 1 98.56 325 GLU B C 1
ATOM 8387 O O . GLU B 1 325 ? 7.461 -39.938 7.133 1 98.56 325 GLU B O 1
ATOM 8392 N N . ALA B 1 326 ? 8.602 -38.062 7.246 1 98.62 326 ALA B N 1
ATOM 8393 C CA . ALA B 1 326 ? 8.344 -37.719 5.844 1 98.62 326 ALA B CA 1
ATOM 8394 C C . ALA B 1 326 ? 8.945 -38.781 4.922 1 98.62 326 ALA B C 1
ATOM 8396 O O . ALA B 1 326 ? 8.305 -39.219 3.965 1 98.62 326 ALA B O 1
ATOM 8397 N N . LYS B 1 327 ? 10.195 -39.219 5.195 1 98.56 327 LYS B N 1
ATOM 8398 C CA . LYS B 1 327 ?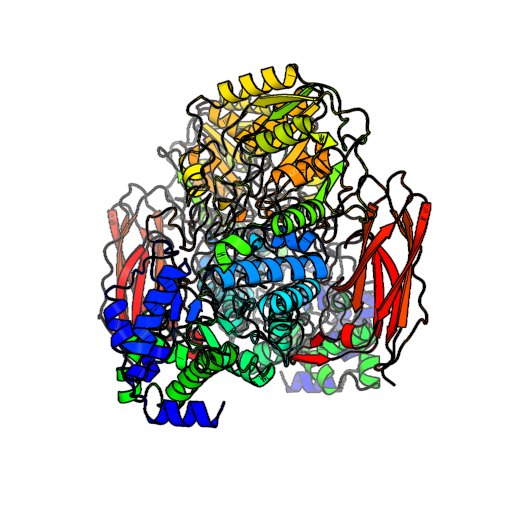 10.859 -40.25 4.418 1 98.56 327 LYS B CA 1
ATOM 8399 C C . LYS B 1 327 ? 10.109 -41.594 4.508 1 98.56 327 LYS B C 1
ATOM 8401 O O . LYS B 1 327 ? 10.008 -42.312 3.523 1 98.56 327 LYS B O 1
ATOM 8406 N N . TYR B 1 328 ? 9.625 -41.812 5.68 1 98.19 328 TYR B N 1
ATOM 8407 C CA . TYR B 1 328 ? 8.844 -43.031 5.898 1 98.19 328 TYR B CA 1
ATOM 8408 C C . TYR B 1 328 ? 7.555 -43 5.09 1 98.19 328 TYR B C 1
ATOM 8410 O O . TYR B 1 328 ? 7.211 -43.969 4.426 1 98.19 328 TYR B O 1
ATOM 8418 N N . LYS B 1 329 ? 6.816 -41.906 5.137 1 97.38 329 LYS B N 1
ATOM 8419 C CA . LYS B 1 329 ? 5.547 -41.75 4.43 1 97.38 329 LYS B CA 1
ATOM 8420 C C . LYS B 1 329 ? 5.742 -41.875 2.92 1 97.38 329 LYS B C 1
ATOM 8422 O O . LYS B 1 329 ? 4.863 -42.375 2.213 1 97.38 329 LYS B O 1
ATOM 8427 N N . LEU B 1 330 ? 6.879 -41.5 2.475 1 98.19 330 LEU B N 1
ATOM 8428 C CA . LEU B 1 330 ? 7.203 -41.562 1.054 1 98.19 330 LEU B CA 1
ATOM 8429 C C . LEU B 1 330 ? 7.602 -43 0.673 1 98.19 330 LEU B C 1
ATOM 8431 O O . LEU B 1 330 ? 7.793 -43.312 -0.507 1 98.19 330 LEU B O 1
ATOM 8435 N N . GLY B 1 331 ? 7.793 -43.844 1.606 1 97.81 331 GLY B N 1
ATOM 8436 C CA . GLY B 1 331 ? 8.141 -45.219 1.358 1 97.81 331 GLY B CA 1
ATOM 8437 C C . GLY B 1 331 ? 9.625 -45.438 1.105 1 97.81 331 GLY B C 1
ATOM 8438 O O . GLY B 1 331 ? 10.031 -46.5 0.632 1 97.81 331 GLY B O 1
ATOM 8439 N N . LEU B 1 332 ? 10.445 -44.531 1.507 1 98.25 332 LEU B N 1
ATOM 8440 C CA . LEU B 1 332 ? 11.859 -44.562 1.142 1 98.25 332 LEU B CA 1
ATOM 8441 C C . LEU B 1 332 ? 12.625 -45.562 2.025 1 98.25 332 LEU B C 1
ATOM 8443 O O . LEU B 1 332 ? 13.703 -46.031 1.649 1 98.25 332 LEU B O 1
ATOM 8447 N N . PHE B 1 333 ? 12.148 -45.844 3.232 1 97.88 333 PHE B N 1
ATOM 8448 C CA . PHE B 1 333 ? 12.812 -46.844 4.082 1 97.88 333 PHE B CA 1
ATOM 8449 C C . PHE B 1 333 ? 12.539 -48.25 3.586 1 97.88 333 PHE B C 1
ATOM 8451 O O . PHE B 1 333 ? 13.375 -49.156 3.748 1 97.88 333 PHE B O 1
ATOM 8458 N N . ASP B 1 334 ? 11.398 -48.406 2.988 1 97.38 334 ASP B N 1
ATOM 8459 C CA . ASP B 1 334 ? 11.07 -49.719 2.391 1 97.38 334 ASP B CA 1
ATOM 8460 C C . ASP B 1 334 ? 11.805 -49.906 1.065 1 97.38 334 ASP B C 1
ATOM 8462 O O . ASP B 1 334 ? 12.312 -51 0.787 1 97.38 334 ASP B O 1
ATOM 8466 N N . ASP B 1 335 ? 11.812 -48.906 0.288 1 98.06 335 ASP B N 1
ATOM 8467 C CA . ASP B 1 335 ? 12.508 -48.906 -0.996 1 98.06 335 ASP B CA 1
ATOM 8468 C C . ASP B 1 335 ? 13.148 -47.531 -1.252 1 98.06 335 ASP B C 1
ATOM 8470 O O . ASP B 1 335 ? 12.516 -46.625 -1.803 1 98.06 335 ASP B O 1
ATOM 8474 N N . PRO B 1 336 ? 14.438 -47.469 -0.94 1 97.88 336 PRO B N 1
ATOM 8475 C CA . PRO B 1 336 ? 15.117 -46.188 -1.132 1 97.88 336 PRO B CA 1
ATOM 8476 C C . PRO B 1 336 ? 15.172 -45.75 -2.598 1 97.88 336 PRO B C 1
ATOM 8478 O O . PRO B 1 336 ? 15.477 -44.594 -2.896 1 97.88 336 PRO B O 1
ATOM 8481 N N . TYR B 1 337 ? 14.891 -46.656 -3.514 1 97.56 337 TYR B N 1
ATOM 8482 C CA . TYR B 1 337 ? 14.992 -46.375 -4.941 1 97.56 337 TYR B CA 1
ATOM 8483 C C . TYR B 1 337 ? 13.617 -46.375 -5.598 1 97.56 337 TYR B C 1
ATOM 8485 O O . TYR B 1 337 ? 13.5 -46.531 -6.812 1 97.56 337 TYR B O 1
ATOM 8493 N N . LYS B 1 338 ? 12.594 -46.125 -4.789 1 97.44 338 LYS B N 1
ATOM 8494 C CA . LYS B 1 338 ? 11.195 -46.125 -5.211 1 97.44 338 LYS B CA 1
ATOM 8495 C C . LYS B 1 338 ? 11 -45.219 -6.438 1 97.44 338 LYS B C 1
ATOM 8497 O O . LYS B 1 338 ? 10.219 -45.562 -7.328 1 97.44 338 LYS B O 1
ATOM 8502 N N . TYR B 1 339 ? 11.719 -44.156 -6.586 1 97.5 339 TYR B N 1
ATOM 8503 C CA . TYR B 1 339 ? 11.523 -43.156 -7.625 1 97.5 339 TYR B CA 1
ATOM 8504 C C . TYR B 1 339 ? 12.625 -43.25 -8.68 1 97.5 339 TYR B C 1
ATOM 8506 O O . TYR B 1 339 ? 12.773 -42.344 -9.508 1 97.5 339 TYR B O 1
ATOM 8514 N N . CYS B 1 340 ? 13.438 -44.344 -8.695 1 97.38 340 CYS B N 1
ATOM 8515 C CA . CYS B 1 340 ? 14.625 -44.406 -9.539 1 97.38 340 CYS B CA 1
ATOM 8516 C C . CYS B 1 340 ? 14.5 -45.531 -10.578 1 97.38 340 CYS B C 1
ATOM 8518 O O . CYS B 1 340 ? 15.461 -46.25 -10.828 1 97.38 340 CYS B O 1
ATOM 8520 N N . ASP B 1 341 ? 13.344 -45.656 -11.117 1 96.62 341 ASP B N 1
ATOM 8521 C CA . ASP B 1 341 ? 13.164 -46.562 -12.25 1 96.62 341 ASP B CA 1
ATOM 8522 C C . ASP B 1 341 ? 13.656 -45.906 -13.547 1 96.62 341 ASP B C 1
ATOM 8524 O O . ASP B 1 341 ? 13.039 -44.969 -14.055 1 96.62 341 ASP B O 1
ATOM 8528 N N . PRO B 1 342 ? 14.68 -46.406 -14.141 1 96 342 PRO B N 1
ATOM 8529 C CA . PRO B 1 342 ? 15.289 -45.781 -15.305 1 96 342 PRO B CA 1
ATOM 8530 C C . PRO B 1 342 ? 14.406 -45.812 -16.547 1 96 342 PRO B C 1
ATOM 8532 O O . PRO B 1 342 ? 14.664 -45.125 -17.531 1 96 342 PRO B O 1
ATOM 8535 N N . LYS B 1 343 ? 13.391 -46.625 -16.625 1 96.88 343 LYS B N 1
ATOM 8536 C CA . LYS B 1 343 ? 12.523 -46.75 -17.781 1 96.88 343 LYS B CA 1
ATOM 8537 C C . LYS B 1 343 ? 11.43 -45.688 -17.781 1 96.88 343 LYS B C 1
ATOM 8539 O O . LYS B 1 343 ? 10.812 -45.406 -18.812 1 96.88 343 LYS B O 1
ATOM 8544 N N . ARG B 1 344 ? 11.211 -45.062 -16.688 1 97.25 344 ARG B N 1
ATOM 8545 C CA . ARG B 1 344 ? 10.039 -44.219 -16.516 1 97.25 344 ARG B CA 1
ATOM 8546 C C . ARG B 1 344 ? 10.234 -42.875 -17.234 1 97.25 344 ARG B C 1
ATOM 8548 O O . ARG B 1 344 ? 9.281 -42.312 -17.781 1 97.25 344 ARG B O 1
ATOM 8555 N N . PRO B 1 345 ? 11.43 -42.344 -17.25 1 97.38 345 PRO B N 1
ATOM 8556 C CA . PRO B 1 345 ? 11.562 -41.031 -17.922 1 97.38 345 PRO B CA 1
ATOM 8557 C C . PRO B 1 345 ? 11.102 -41.094 -19.375 1 97.38 345 PRO B C 1
ATOM 8559 O O . PRO B 1 345 ? 10.297 -40.25 -19.797 1 97.38 345 PRO B O 1
ATOM 8562 N N . ALA B 1 346 ? 11.539 -42 -20.156 1 96.62 346 ALA B N 1
ATOM 8563 C CA . ALA B 1 346 ? 11.156 -42.125 -21.562 1 96.62 346 ALA B CA 1
ATOM 8564 C C . ALA B 1 346 ? 9.664 -42.406 -21.703 1 96.62 346 ALA B C 1
ATOM 8566 O O . ALA B 1 346 ? 9.023 -41.969 -22.656 1 96.62 346 ALA B O 1
ATOM 8567 N N . ARG B 1 347 ? 9.125 -43.062 -20.781 1 97.31 347 ARG B N 1
ATOM 8568 C CA . ARG B 1 347 ? 7.734 -43.5 -20.844 1 97.31 347 ARG B CA 1
ATOM 8569 C C . ARG B 1 347 ? 6.785 -42.406 -20.375 1 97.31 347 ARG B C 1
ATOM 8571 O O . ARG B 1 347 ? 5.691 -42.25 -20.922 1 97.31 347 ARG B O 1
ATOM 8578 N N . ASP B 1 348 ? 7.145 -41.656 -19.344 1 98 348 ASP B N 1
ATOM 8579 C CA . ASP B 1 348 ? 6.152 -40.906 -18.594 1 98 348 ASP B CA 1
ATOM 8580 C C . ASP B 1 348 ? 6.359 -39.406 -18.781 1 98 348 ASP B C 1
ATOM 8582 O O . ASP B 1 348 ? 5.512 -38.594 -18.375 1 98 348 ASP B O 1
ATOM 8586 N N . ILE B 1 349 ? 7.453 -38.969 -19.359 1 98 349 ILE B N 1
ATOM 8587 C CA . ILE B 1 349 ? 7.762 -37.531 -19.406 1 98 349 ILE B CA 1
ATOM 8588 C C . ILE B 1 349 ? 7.453 -37 -20.797 1 98 349 ILE B C 1
ATOM 8590 O O . ILE B 1 349 ? 7.832 -37.594 -21.812 1 98 349 ILE B O 1
ATOM 8594 N N . PHE B 1 350 ? 6.777 -35.875 -20.828 1 98 350 PHE B N 1
ATOM 8595 C CA . PHE B 1 350 ? 6.504 -35.094 -22.047 1 98 350 PHE B CA 1
ATOM 8596 C C . PHE B 1 350 ? 5.801 -35.969 -23.078 1 98 350 PHE B C 1
ATOM 8598 O O . PHE B 1 350 ? 6.133 -35.906 -24.266 1 98 350 PHE B O 1
ATOM 8605 N N . THR B 1 351 ? 4.887 -36.812 -22.672 1 97.81 351 THR B N 1
ATOM 8606 C CA . THR B 1 351 ? 4.152 -37.688 -23.562 1 97.81 351 THR B CA 1
ATOM 8607 C C . THR B 1 351 ? 3.121 -36.906 -24.375 1 97.81 351 THR B C 1
ATOM 8609 O O . THR B 1 351 ? 2.785 -35.781 -24.031 1 97.81 351 THR B O 1
ATOM 8612 N N . ARG B 1 352 ? 2.633 -37.562 -25.406 1 96.06 352 ARG B N 1
ATOM 8613 C CA . ARG B 1 352 ? 1.585 -36.938 -26.219 1 96.06 352 ARG B CA 1
ATOM 8614 C C . ARG B 1 352 ? 0.342 -36.656 -25.391 1 96.06 352 ARG B C 1
ATOM 8616 O O . ARG B 1 352 ? -0.272 -35.594 -25.516 1 96.06 352 ARG B O 1
ATOM 8623 N N . ALA B 1 353 ? 0.009 -37.562 -24.516 1 96.81 353 ALA B N 1
ATOM 8624 C CA . ALA B 1 353 ? -1.163 -37.375 -23.656 1 96.81 353 ALA B CA 1
ATOM 8625 C C . ALA B 1 353 ? -0.99 -36.188 -22.734 1 96.81 353 ALA B C 1
ATOM 8627 O O . ALA B 1 353 ? -1.933 -35.438 -22.516 1 96.81 353 ALA B O 1
ATOM 8628 N N . HIS B 1 354 ? 0.237 -36.094 -22.141 1 98.19 354 HIS B N 1
ATOM 8629 C CA . HIS B 1 354 ? 0.517 -34.938 -21.281 1 98.19 354 HIS B CA 1
ATOM 8630 C C . HIS B 1 354 ? 0.435 -33.625 -22.062 1 98.19 354 HIS B C 1
ATOM 8632 O O . HIS B 1 354 ? -0.112 -32.625 -21.562 1 98.19 354 HIS B O 1
ATOM 8638 N N . ARG B 1 355 ? 0.946 -33.562 -23.219 1 97.25 355 ARG B N 1
ATOM 8639 C CA . ARG B 1 355 ? 0.947 -32.375 -24.062 1 97.25 355 ARG B CA 1
ATOM 8640 C C . ARG B 1 355 ? -0.468 -32.031 -24.5 1 97.25 355 ARG B C 1
ATOM 8642 O O . ARG B 1 355 ? -0.815 -30.844 -24.578 1 97.25 355 ARG B O 1
ATOM 8649 N N . ASP B 1 356 ? -1.28 -33.031 -24.781 1 96.38 356 ASP B N 1
ATOM 8650 C CA . ASP B 1 356 ? -2.68 -32.781 -25.125 1 96.38 356 ASP B CA 1
ATOM 8651 C C . ASP B 1 356 ? -3.416 -32.125 -23.969 1 96.38 356 ASP B C 1
ATOM 8653 O O . ASP B 1 356 ? -4.207 -31.188 -24.188 1 96.38 356 ASP B O 1
ATOM 8657 N N . ALA B 1 357 ? -3.154 -32.562 -22.797 1 97.25 357 ALA B N 1
ATOM 8658 C CA . ALA B 1 357 ? -3.748 -31.938 -21.609 1 97.25 357 ALA B CA 1
ATOM 8659 C C . ALA B 1 357 ? -3.27 -30.5 -21.453 1 97.25 357 ALA B C 1
ATOM 8661 O O . ALA B 1 357 ? -4.059 -29.609 -21.141 1 97.25 357 ALA B O 1
ATOM 8662 N N . ALA B 1 358 ? -1.971 -30.312 -21.672 1 98.25 358 ALA B N 1
ATOM 8663 C CA . ALA B 1 358 ? -1.399 -28.969 -21.562 1 98.25 358 ALA B CA 1
ATOM 8664 C C . ALA B 1 358 ? -2.045 -28.016 -22.547 1 98.25 358 ALA B C 1
ATOM 8666 O O . ALA B 1 358 ? -2.334 -26.859 -22.219 1 98.25 358 ALA B O 1
ATOM 8667 N N . ARG B 1 359 ? -2.258 -28.453 -23.781 1 97.12 359 ARG B N 1
ATOM 8668 C CA . ARG B 1 359 ? -2.883 -27.641 -24.812 1 97.12 359 ARG B CA 1
ATOM 8669 C C . ARG B 1 359 ? -4.32 -27.281 -24.438 1 97.12 359 ARG B C 1
ATOM 8671 O O . ARG B 1 359 ? -4.73 -26.125 -24.547 1 97.12 359 ARG B O 1
ATOM 8678 N N . ARG B 1 360 ? -5.039 -28.266 -23.969 1 96.38 360 ARG B N 1
ATOM 8679 C CA . ARG B 1 360 ? -6.43 -28.062 -23.578 1 96.38 360 ARG B CA 1
ATOM 8680 C C . ARG B 1 360 ? -6.535 -27.078 -22.422 1 96.38 360 ARG B C 1
ATOM 8682 O O . ARG B 1 360 ? -7.316 -26.125 -22.484 1 96.38 360 ARG B O 1
ATOM 8689 N N . ILE B 1 361 ? -5.75 -27.266 -21.406 1 98 361 ILE B N 1
ATOM 8690 C CA . ILE B 1 361 ? -5.812 -26.453 -20.203 1 98 361 ILE B CA 1
ATOM 8691 C C . ILE B 1 361 ? -5.363 -25.031 -20.531 1 98 361 ILE B C 1
ATOM 8693 O O . ILE B 1 361 ? -5.938 -24.062 -20.016 1 98 361 ILE B O 1
ATOM 8697 N N . ALA B 1 362 ? -4.355 -24.906 -21.375 1 98.38 362 ALA B N 1
ATOM 8698 C CA . ALA B 1 362 ? -3.9 -23.578 -21.781 1 98.38 362 ALA B CA 1
ATOM 8699 C C . ALA B 1 362 ? -5.012 -22.797 -22.484 1 98.38 362 ALA B C 1
ATOM 8701 O O . ALA B 1 362 ? -5.258 -21.641 -22.188 1 98.38 362 ALA B O 1
ATOM 8702 N N . SER B 1 363 ? -5.684 -23.406 -23.406 1 96.88 363 SER B N 1
ATOM 8703 C CA . SER B 1 363 ? -6.738 -22.734 -24.172 1 96.88 363 SER B CA 1
ATOM 8704 C C . SER B 1 363 ? -7.867 -22.266 -23.25 1 96.88 363 SER B C 1
ATOM 8706 O O . SER B 1 363 ? -8.453 -21.203 -23.469 1 96.88 363 SER B O 1
ATOM 8708 N N . GLU B 1 364 ? -8.086 -23.016 -22.188 1 96 364 GLU B N 1
ATOM 8709 C CA . GLU B 1 364 ? -9.156 -22.703 -21.266 1 96 364 GLU B CA 1
ATOM 8710 C C . GLU B 1 364 ? -8.742 -21.594 -20.297 1 96 364 GLU B C 1
ATOM 8712 O O . GLU B 1 364 ? -9.594 -20.984 -19.641 1 96 364 GLU B O 1
ATOM 8717 N N . SER B 1 365 ? -7.461 -21.328 -20.219 1 98.44 365 SER B N 1
ATOM 8718 C CA . SER B 1 365 ? -6.934 -20.344 -19.281 1 98.44 365 SER B CA 1
ATOM 8719 C C . SER B 1 365 ? -6.906 -18.953 -19.906 1 98.44 365 SER B C 1
ATOM 8721 O O . SER B 1 365 ? -6.781 -17.953 -19.188 1 98.44 365 SER B O 1
ATOM 8723 N N . PHE B 1 366 ? -6.973 -18.844 -21.234 1 98.75 366 PHE B N 1
ATOM 8724 C CA . PHE B 1 366 ? -6.867 -17.547 -21.922 1 98.75 366 PHE B CA 1
ATOM 8725 C C . PHE B 1 366 ? -8.102 -16.703 -21.656 1 98.75 366 PHE B C 1
ATOM 8727 O O . PHE B 1 366 ? -9.211 -17.219 -21.562 1 98.75 366 PHE B O 1
ATOM 8734 N N . VAL B 1 367 ? -7.906 -15.414 -21.5 1 98.94 367 VAL B N 1
ATOM 8735 C CA . VAL B 1 367 ? -9 -14.5 -21.172 1 98.94 367 VAL B CA 1
ATOM 8736 C C . VAL B 1 367 ? -9.203 -13.5 -22.312 1 98.94 367 VAL B C 1
ATOM 8738 O O . VAL B 1 367 ? -8.289 -12.742 -22.641 1 98.94 367 VAL B O 1
ATOM 8741 N N . LEU B 1 368 ? -10.359 -13.555 -22.922 1 98.88 368 LEU B N 1
ATOM 8742 C CA . LEU B 1 368 ? -10.742 -12.531 -23.891 1 98.88 368 LEU B CA 1
ATOM 8743 C C . LEU B 1 368 ? -11.188 -11.25 -23.172 1 98.88 368 LEU B C 1
ATOM 8745 O O . LEU B 1 368 ? -12.242 -11.234 -22.531 1 98.88 368 LEU B O 1
ATOM 8749 N N . LEU B 1 369 ? -10.383 -10.234 -23.312 1 98.88 369 LEU B N 1
ATOM 8750 C CA . LEU B 1 369 ? -10.648 -9 -22.578 1 98.88 369 LEU B CA 1
ATOM 8751 C C . LEU B 1 369 ? -11.531 -8.062 -23.391 1 98.88 369 LEU B C 1
ATOM 8753 O O . LEU B 1 369 ? -12.281 -7.266 -22.828 1 98.88 369 LEU B O 1
ATOM 8757 N N . LYS B 1 370 ? -11.344 -8.141 -24.672 1 98.81 370 LYS B N 1
ATOM 8758 C CA . LYS B 1 370 ? -12.078 -7.273 -25.594 1 98.81 370 LYS B CA 1
ATOM 8759 C C . LYS B 1 370 ? -12.266 -7.945 -26.953 1 98.81 370 LYS B C 1
ATOM 8761 O O . LYS B 1 370 ? -11.391 -8.68 -27.406 1 98.81 370 LYS B O 1
ATOM 8766 N N . ASN B 1 371 ? -13.391 -7.695 -27.562 1 98.44 371 ASN B N 1
ATOM 8767 C CA . ASN B 1 371 ? -13.648 -8.219 -28.906 1 98.44 371 ASN B CA 1
ATOM 8768 C C . ASN B 1 371 ? -14.688 -7.371 -29.641 1 98.44 371 ASN B C 1
ATOM 8770 O O . ASN B 1 371 ? -15.812 -7.816 -29.859 1 98.44 371 ASN B O 1
ATOM 8774 N N . ASP B 1 372 ? -14.266 -6.312 -30.156 1 97 372 ASP B N 1
ATOM 8775 C CA . ASP B 1 372 ? -15.172 -5.438 -30.891 1 97 372 ASP B CA 1
ATOM 8776 C C . ASP B 1 372 ? -15.398 -5.953 -32.312 1 97 372 ASP B C 1
ATOM 8778 O O . ASP B 1 372 ? -14.477 -6.477 -32.938 1 97 372 ASP B O 1
ATOM 8782 N N . ASN B 1 373 ? -16.562 -5.801 -32.844 1 94.12 373 ASN B N 1
ATOM 8783 C CA . ASN B 1 373 ? -16.938 -6.129 -34.219 1 94.12 373 ASN B CA 1
ATOM 8784 C C . ASN B 1 373 ? -16.625 -7.582 -34.562 1 94.12 373 ASN B C 1
ATOM 8786 O O . ASN B 1 373 ? -16.234 -7.891 -35.688 1 94.12 373 ASN B O 1
ATOM 8790 N N . GLN B 1 374 ? -16.609 -8.383 -33.531 1 94 374 GLN B N 1
ATOM 8791 C CA . GLN B 1 374 ? -16.328 -9.805 -33.719 1 94 374 GLN B CA 1
ATOM 8792 C C . GLN B 1 374 ? -15.062 -10.008 -34.562 1 94 374 GLN B C 1
ATOM 8794 O O . GLN B 1 374 ? -15.062 -10.789 -35.5 1 94 374 GLN B O 1
ATOM 8799 N N . THR B 1 375 ? -14.102 -9.227 -34.156 1 96.81 375 THR B N 1
ATOM 8800 C CA . THR B 1 375 ? -12.797 -9.367 -34.781 1 96.81 375 THR B CA 1
ATOM 8801 C C . THR B 1 375 ? -12.273 -10.789 -34.656 1 96.81 375 THR B C 1
ATOM 8803 O O . THR B 1 375 ? -11.609 -11.312 -35.531 1 96.81 375 THR B O 1
ATOM 8806 N N . LEU B 1 376 ? -12.484 -11.383 -33.5 1 96.94 376 LEU B N 1
ATOM 8807 C CA . LEU B 1 376 ? -12.219 -12.797 -33.25 1 96.94 376 LEU B CA 1
ATOM 8808 C C . LEU B 1 376 ? -13.523 -13.594 -33.188 1 96.94 376 LEU B C 1
ATOM 8810 O O . LEU B 1 376 ? -14.555 -13.062 -32.75 1 96.94 376 LEU B O 1
ATOM 8814 N N . PRO B 1 377 ? -13.469 -14.844 -33.656 1 95.81 377 PRO B N 1
ATOM 8815 C CA . PRO B 1 377 ? -12.305 -15.594 -34.156 1 95.81 377 PRO B CA 1
ATOM 8816 C C . PRO B 1 377 ? -11.914 -15.227 -35.562 1 95.81 377 PRO B C 1
ATOM 8818 O O . PRO B 1 377 ? -12.734 -14.711 -36.344 1 95.81 377 PRO B O 1
ATOM 8821 N N . LEU B 1 378 ? -10.695 -15.508 -35.875 1 94.94 378 LEU B N 1
ATOM 8822 C CA . LEU B 1 378 ? -10.195 -15.227 -37.219 1 94.94 378 LEU B CA 1
ATOM 8823 C C . LEU B 1 378 ? -10.789 -16.188 -38.219 1 94.94 378 LEU B C 1
ATOM 8825 O O . LEU B 1 378 ? -11 -17.375 -37.906 1 94.94 378 LEU B O 1
ATOM 8829 N N . LYS B 1 379 ? -10.906 -15.68 -39.438 1 89.12 379 LYS B N 1
ATOM 8830 C CA . LYS B 1 379 ? -11.297 -16.547 -40.562 1 89.12 379 LYS B CA 1
ATOM 8831 C C . LYS B 1 379 ? -10.125 -17.406 -41 1 89.12 379 LYS B C 1
ATOM 8833 O O . LYS B 1 379 ? -8.977 -16.953 -41.031 1 89.12 379 LYS B O 1
ATOM 8838 N N . PRO B 1 380 ? -10.414 -18.609 -41.344 1 85.12 380 PRO B N 1
ATOM 8839 C CA . PRO B 1 380 ? -9.328 -19.5 -41.75 1 85.12 380 PRO B CA 1
ATOM 8840 C C . PRO B 1 380 ? -8.914 -19.281 -43.188 1 85.12 380 PRO B C 1
ATOM 8842 O O . PRO B 1 380 ? -8.719 -20.25 -43.938 1 85.12 380 PRO B O 1
ATOM 8845 N N . THR B 1 381 ? -8.969 -18.047 -43.656 1 89.25 381 THR B N 1
ATOM 8846 C CA . THR B 1 381 ? -8.531 -17.672 -45 1 89.25 381 THR B CA 1
ATOM 8847 C C . THR B 1 381 ? -7.863 -16.297 -44.969 1 89.25 381 THR B C 1
ATOM 8849 O O . THR B 1 381 ? -8.07 -15.516 -44.031 1 89.25 381 THR B O 1
ATOM 8852 N N . GLY B 1 382 ? -7.008 -16.094 -46 1 92.94 382 GLY B N 1
ATOM 8853 C CA . GLY B 1 382 ? -6.395 -14.789 -46.156 1 92.94 382 GLY B CA 1
ATOM 8854 C C . GLY B 1 382 ? -4.988 -14.711 -45.594 1 92.94 382 GLY B C 1
ATOM 8855 O O . GLY B 1 382 ? -4.359 -15.742 -45.344 1 92.94 382 GLY B O 1
ATOM 8856 N N . THR B 1 383 ? -4.484 -13.461 -45.531 1 96.75 383 THR B N 1
ATOM 8857 C CA . THR B 1 383 ? -3.117 -13.211 -45.094 1 96.75 383 THR B CA 1
ATOM 8858 C C . THR B 1 383 ? -3.113 -12.602 -43.688 1 96.75 383 THR B C 1
ATOM 8860 O O . THR B 1 383 ? -3.754 -11.578 -43.438 1 96.75 383 THR B O 1
ATOM 8863 N N . ILE B 1 384 ? -2.465 -13.273 -42.781 1 97.56 384 ILE B N 1
ATOM 8864 C CA . ILE B 1 384 ? -2.348 -12.828 -41.406 1 97.56 384 ILE B CA 1
ATOM 8865 C C . ILE B 1 384 ? -0.906 -12.414 -41.094 1 97.56 384 ILE B C 1
ATOM 8867 O O . ILE B 1 384 ? 0.028 -13.18 -41.344 1 97.56 384 ILE B O 1
ATOM 8871 N N . ALA B 1 385 ? -0.683 -11.188 -40.656 1 98.62 385 ALA B N 1
ATOM 8872 C CA . ALA B 1 385 ? 0.632 -10.75 -40.188 1 98.62 385 ALA B CA 1
ATOM 8873 C C . ALA B 1 385 ? 0.768 -10.93 -38.656 1 98.62 385 ALA B C 1
ATOM 8875 O O . ALA B 1 385 ? -0.021 -10.375 -37.906 1 98.62 385 ALA B O 1
ATOM 8876 N N . VAL B 1 386 ? 1.678 -11.781 -38.219 1 98.81 386 VAL B N 1
ATOM 8877 C CA . VAL B 1 386 ? 2.021 -11.945 -36.812 1 98.81 386 VAL B CA 1
ATOM 8878 C C . VAL B 1 386 ? 3.225 -11.062 -36.469 1 98.81 386 VAL B C 1
ATOM 8880 O O . VAL B 1 386 ? 4.348 -11.344 -36.906 1 98.81 386 VAL B O 1
ATOM 8883 N N . ILE B 1 387 ? 2.965 -10 -35.688 1 98.88 387 ILE B N 1
ATOM 8884 C CA . ILE B 1 387 ? 3.973 -8.961 -35.469 1 98.88 387 ILE B CA 1
ATOM 8885 C C . ILE B 1 387 ? 4.207 -8.758 -34 1 98.88 387 ILE B C 1
ATOM 8887 O O . ILE B 1 387 ? 3.256 -8.695 -33.219 1 98.88 387 ILE B O 1
ATOM 8891 N N . GLY B 1 388 ? 5.414 -8.664 -33.562 1 98.75 388 GLY B N 1
ATOM 8892 C CA . GLY B 1 388 ? 5.777 -8.344 -32.188 1 98.75 388 GLY B CA 1
ATOM 8893 C C . GLY B 1 388 ? 6.945 -9.156 -31.656 1 98.75 388 GLY B C 1
ATOM 8894 O O . GLY B 1 388 ? 7.227 -10.242 -32.188 1 98.75 388 GLY B O 1
ATOM 8895 N N . PRO B 1 389 ? 7.574 -8.648 -30.672 1 98.56 389 PRO B N 1
ATOM 8896 C CA . PRO B 1 389 ? 8.758 -9.336 -30.156 1 98.56 389 PRO B CA 1
ATOM 8897 C C . PRO B 1 389 ? 8.438 -10.695 -29.547 1 98.56 389 PRO B C 1
ATOM 8899 O O . PRO B 1 389 ? 9.328 -11.539 -29.391 1 98.56 389 PRO B O 1
ATOM 8902 N N . LEU B 1 390 ? 7.199 -10.953 -29.219 1 98.62 390 LEU B N 1
ATOM 8903 C CA . LEU B 1 390 ? 6.844 -12.211 -28.578 1 98.62 390 LEU B CA 1
ATOM 8904 C C . LEU B 1 390 ? 6.305 -13.211 -29.594 1 98.62 390 LEU B C 1
ATOM 8906 O O . LEU B 1 390 ? 5.938 -14.328 -29.234 1 98.62 390 LEU B O 1
ATOM 8910 N N . ALA B 1 391 ? 6.363 -12.867 -30.812 1 98.56 391 ALA B N 1
ATOM 8911 C CA . ALA B 1 391 ? 5.812 -13.719 -31.859 1 98.56 391 ALA B CA 1
ATOM 8912 C C . ALA B 1 391 ? 6.734 -14.906 -32.156 1 98.56 391 ALA B C 1
ATOM 8914 O O . ALA B 1 391 ? 6.273 -15.977 -32.531 1 98.56 391 ALA B O 1
ATOM 8915 N N . ASP B 1 392 ? 8.023 -14.672 -31.969 1 98.06 392 ASP B N 1
ATOM 8916 C CA . ASP B 1 392 ? 8.992 -15.695 -32.344 1 98.06 392 ASP B CA 1
ATOM 8917 C C . ASP B 1 392 ? 10 -15.93 -31.203 1 98.06 392 ASP B C 1
ATOM 8919 O O . ASP B 1 392 ? 11.203 -15.742 -31.391 1 98.06 392 ASP B O 1
ATOM 8923 N N . THR B 1 393 ? 9.508 -16.391 -30.125 1 97.81 393 THR B N 1
ATOM 8924 C CA . THR B 1 393 ? 10.344 -16.75 -28.984 1 97.81 393 THR B CA 1
ATOM 8925 C C . THR B 1 393 ? 9.914 -18.078 -28.391 1 97.81 393 THR B C 1
ATOM 8927 O O . THR B 1 393 ? 8.812 -18.188 -27.844 1 97.81 393 THR B O 1
ATOM 8930 N N . ARG B 1 394 ? 10.758 -19.078 -28.516 1 97.38 394 ARG B N 1
ATOM 8931 C CA . ARG B 1 394 ? 10.484 -20.375 -27.938 1 97.38 394 ARG B CA 1
ATOM 8932 C C . ARG B 1 394 ? 10.688 -20.359 -26.422 1 97.38 394 ARG B C 1
ATOM 8934 O O . ARG B 1 394 ? 9.852 -20.859 -25.672 1 97.38 394 ARG B O 1
ATOM 8941 N N . SER B 1 395 ? 11.727 -19.672 -25.984 1 97.5 395 SER B N 1
ATOM 8942 C CA . SER B 1 395 ? 12.227 -19.766 -24.625 1 97.5 395 SER B CA 1
ATOM 8943 C C . SER B 1 395 ? 11.281 -19.078 -23.641 1 97.5 395 SER B C 1
ATOM 8945 O O . SER B 1 395 ? 11.328 -19.344 -22.438 1 97.5 395 SER B O 1
ATOM 8947 N N . ASN B 1 396 ? 10.383 -18.219 -24.094 1 97.81 396 ASN B N 1
ATOM 8948 C CA . ASN B 1 396 ? 9.5 -17.484 -23.188 1 97.81 396 ASN B CA 1
ATOM 8949 C C . ASN B 1 396 ? 8.141 -18.156 -23.062 1 97.81 396 ASN B C 1
ATOM 8951 O O . ASN B 1 396 ? 7.375 -17.859 -22.141 1 97.81 396 ASN B O 1
ATOM 8955 N N . MET B 1 397 ? 7.832 -19.109 -23.938 1 97.81 397 MET B N 1
ATOM 8956 C CA . MET B 1 397 ? 6.496 -19.688 -24 1 97.81 397 MET B CA 1
ATOM 8957 C C . MET B 1 397 ? 6.152 -20.406 -22.688 1 97.81 397 MET B C 1
ATOM 8959 O O . MET B 1 397 ? 5.023 -20.312 -22.219 1 97.81 397 MET B O 1
ATOM 8963 N N . PRO B 1 398 ? 7.113 -21.062 -22.016 1 97.56 398 PRO B N 1
ATOM 8964 C CA . PRO B 1 398 ? 6.777 -21.812 -20.797 1 97.56 398 PRO B CA 1
ATOM 8965 C C . PRO B 1 398 ? 6.473 -20.906 -19.609 1 97.56 398 PRO B C 1
ATOM 8967 O O . PRO B 1 398 ? 5.887 -21.359 -18.625 1 97.56 398 PRO B O 1
ATOM 8970 N N . GLY B 1 399 ? 6.867 -19.625 -19.641 1 97.44 399 GLY B N 1
ATOM 8971 C CA . GLY B 1 399 ? 6.633 -18.734 -18.516 1 97.44 399 GLY B CA 1
ATOM 8972 C C . GLY B 1 399 ? 7.699 -18.828 -17.453 1 97.44 399 GLY B C 1
ATOM 8973 O O . GLY B 1 399 ? 8.594 -19.672 -17.531 1 97.44 399 GLY B O 1
ATOM 8974 N N . THR B 1 400 ? 7.59 -17.969 -16.484 1 96.62 400 THR B N 1
ATOM 8975 C CA . THR B 1 400 ? 8.586 -17.875 -15.43 1 96.62 400 THR B CA 1
ATOM 8976 C C . THR B 1 400 ? 8.492 -19.078 -14.492 1 96.62 400 THR B C 1
ATOM 8978 O O . THR B 1 400 ? 7.469 -19.766 -14.469 1 96.62 400 THR B O 1
ATOM 8981 N N . TRP B 1 401 ? 9.656 -19.453 -13.859 1 94.56 401 TRP B N 1
ATOM 8982 C CA . TRP B 1 401 ? 9.781 -20.469 -12.82 1 94.56 401 TRP B CA 1
ATOM 8983 C C . TRP B 1 401 ? 9.391 -21.844 -13.359 1 94.56 401 TRP B C 1
ATOM 8985 O O . TRP B 1 401 ? 8.672 -22.594 -12.695 1 94.56 401 TRP B O 1
ATOM 8995 N N . SER B 1 402 ? 9.555 -22.047 -14.602 1 95.69 402 SER B N 1
ATOM 8996 C CA . SER B 1 402 ? 9.5 -23.359 -15.219 1 95.69 402 SER B CA 1
ATOM 8997 C C . SER B 1 402 ? 10.875 -24.016 -15.273 1 95.69 402 SER B C 1
ATOM 8999 O O . SER B 1 402 ? 11.43 -24.234 -16.359 1 95.69 402 SER B O 1
ATOM 9001 N N . VAL B 1 403 ? 11.328 -24.453 -14.172 1 91.88 403 VAL B N 1
ATOM 9002 C CA . VAL B 1 403 ? 12.727 -24.797 -13.906 1 91.88 403 VAL B CA 1
ATOM 9003 C C . VAL B 1 403 ? 13.141 -25.984 -14.781 1 91.88 403 VAL B C 1
ATOM 9005 O O . VAL B 1 403 ? 14.258 -26.016 -15.289 1 91.88 403 VAL B O 1
ATOM 9008 N N . ALA B 1 404 ? 12.273 -26.922 -15.023 1 93.31 404 ALA B N 1
ATOM 9009 C CA . ALA B 1 404 ? 12.625 -28.141 -15.727 1 93.31 404 ALA B CA 1
ATOM 9010 C C . ALA B 1 404 ? 12.305 -28.047 -17.219 1 93.31 404 ALA B C 1
ATOM 9012 O O . ALA B 1 404 ? 12.547 -28.984 -17.969 1 93.31 404 ALA B O 1
ATOM 9013 N N . ALA B 1 405 ? 11.773 -26.906 -17.656 1 95.06 405 ALA B N 1
ATOM 9014 C CA . ALA B 1 405 ? 11.375 -26.75 -19.047 1 95.06 405 ALA B CA 1
ATOM 9015 C C . ALA B 1 405 ? 12.578 -26.859 -19.969 1 95.06 405 ALA B C 1
ATOM 9017 O O . ALA B 1 405 ? 13.656 -26.359 -19.672 1 95.06 405 ALA B O 1
ATOM 9018 N N . VAL B 1 406 ? 12.391 -27.594 -21.031 1 95.38 406 VAL B N 1
ATOM 9019 C CA . VAL B 1 406 ? 13.344 -27.531 -22.141 1 95.38 406 VAL B CA 1
ATOM 9020 C C . VAL B 1 406 ? 12.992 -26.375 -23.062 1 95.38 406 VAL B C 1
ATOM 9022 O O . VAL B 1 406 ? 12.133 -26.5 -23.938 1 95.38 406 VAL B O 1
ATOM 9025 N N . LEU B 1 407 ? 13.672 -25.344 -22.984 1 93.75 407 LEU B N 1
ATOM 9026 C CA . LEU B 1 407 ? 13.266 -24.016 -23.469 1 93.75 407 LEU B CA 1
ATOM 9027 C C . LEU B 1 407 ? 13.117 -24.016 -24.984 1 93.75 407 LEU B C 1
ATOM 9029 O O . LEU B 1 407 ? 12.344 -23.234 -25.531 1 93.75 407 LEU B O 1
ATOM 9033 N N . ASP B 1 408 ? 13.859 -24.891 -25.719 1 92.75 408 ASP B N 1
ATOM 9034 C CA . ASP B 1 408 ? 13.82 -24.859 -27.172 1 92.75 408 ASP B CA 1
ATOM 9035 C C . ASP B 1 408 ? 12.82 -25.875 -27.719 1 92.75 408 ASP B C 1
ATOM 9037 O O . ASP B 1 408 ? 12.641 -25.984 -28.938 1 92.75 408 ASP B O 1
ATOM 9041 N N . ARG B 1 409 ? 12.164 -26.484 -26.812 1 94.38 409 ARG B N 1
ATOM 9042 C CA . ARG B 1 409 ? 11.281 -27.562 -27.25 1 94.38 409 ARG B CA 1
ATOM 9043 C C . ARG B 1 409 ? 9.898 -27.031 -27.609 1 94.38 409 ARG B C 1
ATOM 9045 O O . ARG B 1 409 ? 9.211 -27.594 -28.453 1 94.38 409 ARG B O 1
ATOM 9052 N N . SER B 1 410 ? 9.453 -26.031 -26.969 1 95.38 410 SER B N 1
ATOM 9053 C CA . SER B 1 410 ? 8.156 -25.422 -27.266 1 95.38 410 SER B CA 1
ATOM 9054 C C . SER B 1 410 ? 8.234 -24.516 -28.484 1 95.38 410 SER B C 1
ATOM 9056 O O . SER B 1 410 ? 9.117 -23.656 -28.562 1 95.38 410 SER B O 1
ATOM 9058 N N . PRO B 1 411 ? 7.336 -24.703 -29.438 1 97.19 411 PRO B N 1
ATOM 9059 C CA . PRO B 1 411 ? 7.375 -23.797 -30.578 1 97.19 411 PRO B CA 1
ATOM 9060 C C . PRO B 1 411 ? 7.004 -22.359 -30.219 1 97.19 411 PRO B C 1
ATOM 9062 O O . PRO B 1 411 ? 6.203 -22.141 -29.297 1 97.19 411 PRO B O 1
ATOM 9065 N N . SER B 1 412 ? 7.621 -21.406 -30.922 1 98.12 412 SER B N 1
ATOM 9066 C CA . SER B 1 412 ? 7.156 -20.031 -30.828 1 98.12 412 SER B CA 1
ATOM 9067 C C . SER B 1 412 ? 5.746 -19.875 -31.391 1 98.12 412 SER B C 1
ATOM 9069 O O . SER B 1 412 ? 5.211 -20.812 -31.984 1 98.12 412 SER B O 1
ATOM 9071 N N . LEU B 1 413 ? 5.133 -18.734 -31.156 1 98.56 413 LEU B N 1
ATOM 9072 C CA . LEU B 1 413 ? 3.779 -18.5 -31.641 1 98.56 413 LEU B CA 1
ATOM 9073 C C . LEU B 1 413 ? 3.715 -18.656 -33.156 1 98.56 413 LEU B C 1
ATOM 9075 O O . LEU B 1 413 ? 2.844 -19.359 -33.688 1 98.56 413 LEU B O 1
ATOM 9079 N N . ILE B 1 414 ? 4.652 -18.016 -33.906 1 97.94 414 ILE B N 1
ATOM 9080 C CA . ILE B 1 414 ? 4.613 -18.031 -35.344 1 97.94 414 ILE B CA 1
ATOM 9081 C C . ILE B 1 414 ? 4.891 -19.438 -35.875 1 97.94 414 ILE B C 1
ATOM 9083 O O . ILE B 1 414 ? 4.289 -19.875 -36.844 1 97.94 414 ILE B O 1
ATOM 9087 N N . GLU B 1 415 ? 5.805 -20.172 -35.219 1 97 415 GLU B N 1
ATOM 9088 C CA . GLU B 1 415 ? 6.078 -21.562 -35.625 1 97 415 GLU B CA 1
ATOM 9089 C C . GLU B 1 415 ? 4.848 -22.438 -35.406 1 97 415 GLU B C 1
ATOM 9091 O O . GLU B 1 415 ? 4.508 -23.234 -36.281 1 97 415 GLU B O 1
ATOM 9096 N N . GLY B 1 416 ? 4.219 -22.312 -34.25 1 95.94 416 GLY B N 1
ATOM 9097 C CA . GLY B 1 416 ? 3.023 -23.094 -33.969 1 95.94 416 GLY B CA 1
ATOM 9098 C C . GLY B 1 416 ? 1.885 -22.812 -34.938 1 95.94 416 GLY B C 1
ATOM 9099 O O . GLY B 1 416 ? 1.204 -23.734 -35.406 1 95.94 416 GLY B O 1
ATOM 9100 N N . LEU B 1 417 ? 1.646 -21.547 -35.25 1 94.88 417 LEU B N 1
ATOM 9101 C CA . LEU B 1 417 ? 0.585 -21.172 -36.156 1 94.88 417 LEU B CA 1
ATOM 9102 C C . LEU B 1 417 ? 0.864 -21.75 -37.562 1 94.88 417 LEU B C 1
ATOM 9104 O O . LEU B 1 417 ? -0.052 -22.219 -38.25 1 94.88 417 LEU B O 1
ATOM 9108 N N . ARG B 1 418 ? 2.156 -21.656 -38 1 94 418 ARG B N 1
ATOM 9109 C CA . ARG B 1 418 ? 2.527 -22.219 -39.281 1 94 418 ARG B CA 1
ATOM 9110 C C . ARG B 1 418 ? 2.244 -23.719 -39.344 1 94 418 ARG B C 1
ATOM 9112 O O . ARG B 1 418 ? 1.719 -24.219 -40.344 1 94 418 ARG B O 1
ATOM 9119 N N . GLU B 1 419 ? 2.584 -24.375 -38.281 1 91.5 419 GLU B N 1
ATOM 9120 C CA . GLU B 1 419 ? 2.328 -25.812 -38.219 1 91.5 419 GLU B CA 1
ATOM 9121 C C . GLU B 1 419 ? 0.832 -26.109 -38.25 1 91.5 419 GLU B C 1
ATOM 9123 O O . GLU B 1 419 ? 0.406 -27.062 -38.906 1 91.5 419 GLU B O 1
ATOM 9128 N N . MET B 1 420 ? 0.071 -25.359 -37.625 1 88.69 420 MET B N 1
ATOM 9129 C CA . MET B 1 420 ? -1.374 -25.562 -37.562 1 88.69 420 MET B CA 1
ATOM 9130 C C . MET B 1 420 ? -2.014 -25.312 -38.906 1 88.69 420 MET B C 1
ATOM 9132 O O . MET B 1 420 ? -2.898 -26.062 -39.344 1 88.69 420 MET B O 1
ATOM 9136 N N . VAL B 1 421 ? -1.605 -24.266 -39.531 1 84.69 421 VAL B N 1
ATOM 9137 C CA . VAL B 1 421 ? -2.168 -23.922 -40.812 1 84.69 421 VAL B CA 1
ATOM 9138 C C . VAL B 1 421 ? -1.782 -24.984 -41.844 1 84.69 421 VAL B C 1
ATOM 9140 O O . VAL B 1 421 ? -2.566 -25.297 -42.75 1 84.69 421 VAL B O 1
ATOM 9143 N N . GLY B 1 422 ? -0.591 -25.516 -41.719 1 75.69 422 GLY B N 1
ATOM 9144 C CA . GLY B 1 422 ? -0.149 -26.562 -42.625 1 75.69 422 GLY B CA 1
ATOM 9145 C C . GLY B 1 422 ? -0.796 -27.906 -42.375 1 75.69 422 GLY B C 1
ATOM 9146 O O . GLY B 1 422 ? -0.844 -28.766 -43.25 1 75.69 422 GLY B O 1
ATOM 9147 N N . ARG B 1 423 ? -1.325 -28.062 -41.125 1 69.56 423 ARG B N 1
ATOM 9148 C CA . ARG B 1 423 ? -1.842 -29.359 -40.719 1 69.56 423 ARG B CA 1
ATOM 9149 C C . ARG B 1 423 ? -3.24 -29.234 -40.125 1 69.56 423 ARG B C 1
ATOM 9151 O O . ARG B 1 423 ? -3.6 -30 -39.219 1 69.56 423 ARG B O 1
ATOM 9158 N N . MET B 1 424 ? -3.846 -28.297 -40.312 1 59.06 424 MET B N 1
ATOM 9159 C CA . MET B 1 424 ? -5.074 -27.953 -39.594 1 59.06 424 MET B CA 1
ATOM 9160 C C . MET B 1 424 ? -6.027 -29.141 -39.562 1 59.06 424 MET B C 1
ATOM 9162 O O . MET B 1 424 ? -6.742 -29.312 -38.562 1 59.06 424 MET B O 1
ATOM 9166 N N . ASP B 1 425 ? -5.992 -29.969 -40.5 1 52.44 425 ASP B N 1
ATOM 9167 C CA . ASP B 1 425 ? -6.895 -31.125 -40.531 1 52.44 425 ASP B CA 1
ATOM 9168 C C . ASP B 1 425 ? -6.387 -32.25 -39.625 1 52.44 425 ASP B C 1
ATOM 9170 O O . ASP B 1 425 ? -7.16 -33.125 -39.219 1 52.44 425 ASP B O 1
ATOM 9174 N N . GLU B 1 426 ? -5.215 -32.25 -39.219 1 53.03 426 GLU B N 1
ATOM 9175 C CA . GLU B 1 426 ? -4.59 -33.375 -38.562 1 53.03 426 GLU B CA 1
ATOM 9176 C C . GLU B 1 426 ? -4.367 -33.062 -37.062 1 53.03 426 GLU B C 1
ATOM 9178 O O . GLU B 1 426 ? -4.027 -33.969 -36.281 1 53.03 426 GLU B O 1
ATOM 9183 N N . MET B 1 427 ? -4.52 -31.875 -36.656 1 57.72 427 MET B N 1
ATOM 9184 C CA . MET B 1 427 ? -4.172 -31.578 -35.281 1 57.72 427 MET B CA 1
ATOM 9185 C C . MET B 1 427 ? -5.418 -31.516 -34.406 1 57.72 427 MET B C 1
ATOM 9187 O O . MET B 1 427 ? -5.852 -30.438 -34 1 57.72 427 MET B O 1
ATOM 9191 N N . PRO B 1 428 ? -6.074 -32.781 -34.281 1 52.84 428 PRO B N 1
ATOM 9192 C CA . PRO B 1 428 ? -7.281 -32.719 -33.438 1 52.84 428 PRO B CA 1
ATOM 9193 C C . PRO B 1 428 ? -6.98 -32.406 -31.984 1 52.84 428 PRO B C 1
ATOM 9195 O O . PRO B 1 428 ? -5.871 -32.656 -31.5 1 52.84 428 PRO B O 1
ATOM 9198 N N . LEU B 1 429 ? -7.746 -31.422 -31.453 1 57.22 429 LEU B N 1
ATOM 9199 C CA . LEU B 1 429 ? -7.742 -31.453 -29.984 1 57.22 429 LEU B CA 1
ATOM 9200 C C . LEU B 1 429 ? -8.195 -32.812 -29.484 1 57.22 429 LEU B C 1
ATOM 9202 O O . LEU B 1 429 ? -9.07 -33.438 -30.078 1 57.22 429 LEU B O 1
ATOM 9206 N N . ASN B 1 430 ? -7.371 -33.688 -29.156 1 47.28 430 ASN B N 1
ATOM 9207 C CA . ASN B 1 430 ? -7.723 -35.031 -28.781 1 47.28 430 ASN B CA 1
ATOM 9208 C C . ASN B 1 430 ? -9.047 -35.094 -28.016 1 47.28 430 ASN B C 1
ATOM 9210 O O . ASN B 1 430 ? -9.406 -36.125 -27.453 1 47.28 430 ASN B O 1
ATOM 9214 N N . GLN B 1 431 ? -9.797 -33.938 -27.75 1 52.03 431 GLN B N 1
ATOM 9215 C CA . GLN B 1 431 ? -10.93 -34.219 -26.875 1 52.03 431 GLN B CA 1
ATOM 9216 C C . GLN B 1 431 ? -12.25 -34.094 -27.641 1 52.03 431 GLN B C 1
ATOM 9218 O O . GLN B 1 431 ? -12.836 -33 -27.688 1 52.03 431 GLN B O 1
ATOM 9223 N N . PRO B 1 432 ? -12.609 -35.062 -28.562 1 43.03 432 PRO B N 1
ATOM 9224 C CA . PRO B 1 432 ? -13.859 -34.969 -29.312 1 43.03 432 PRO B CA 1
ATOM 9225 C C . PRO B 1 432 ? -15.031 -34.5 -28.469 1 43.03 432 PRO B C 1
ATOM 9227 O O . PRO B 1 432 ? -15.961 -33.875 -28.984 1 43.03 432 PRO B O 1
ATOM 9230 N N . ASN B 1 433 ? -15.172 -34.875 -27.234 1 43.38 433 ASN B N 1
ATOM 9231 C CA . ASN B 1 433 ? -16.391 -34.719 -26.453 1 43.38 433 ASN B CA 1
ATOM 9232 C C . ASN B 1 433 ? -16.344 -33.469 -25.594 1 43.38 433 ASN B C 1
ATOM 9234 O O . ASN B 1 433 ? -17.078 -33.375 -24.609 1 43.38 433 ASN B O 1
ATOM 9238 N N . GLU B 1 434 ? -15.484 -32.562 -26.094 1 57.84 434 GLU B N 1
ATOM 9239 C CA . GLU B 1 434 ? -15.547 -31.391 -25.219 1 57.84 434 GLU B CA 1
ATOM 9240 C C . GLU B 1 434 ? -16.5 -30.344 -25.797 1 57.84 434 GLU B C 1
ATOM 9242 O O . GLU B 1 434 ? -16.344 -29.922 -26.938 1 57.84 434 GLU B O 1
ATOM 9247 N N . PRO B 1 435 ? -17.578 -30.141 -25.203 1 49.62 435 PRO B N 1
ATOM 9248 C CA . PRO B 1 435 ? -18.719 -29.359 -25.688 1 49.62 435 PRO B CA 1
ATOM 9249 C C . PRO B 1 435 ? -18.312 -27.969 -26.156 1 49.62 435 PRO B C 1
ATOM 9251 O O . PRO B 1 435 ? -19.109 -27.297 -26.828 1 49.62 435 PRO B O 1
ATOM 9254 N N . TRP B 1 436 ? -17 -27.625 -26 1 57.81 436 TRP B N 1
ATOM 9255 C CA . TRP B 1 436 ? -16.672 -26.266 -26.391 1 57.81 436 TRP B CA 1
ATOM 9256 C C . TRP B 1 436 ? -15.828 -26.25 -27.672 1 57.81 436 TRP B C 1
ATOM 9258 O O . TRP B 1 436 ? -15.43 -25.188 -28.156 1 57.81 436 TRP B O 1
ATOM 9268 N N . TYR B 1 437 ? -15.523 -27.422 -28.188 1 58.5 437 TYR B N 1
ATOM 9269 C CA . TYR B 1 437 ? -14.703 -27.516 -29.391 1 58.5 437 TYR B CA 1
ATOM 9270 C C . TYR B 1 437 ? -15.555 -27.344 -30.641 1 58.5 437 TYR B C 1
ATOM 9272 O O . TYR B 1 437 ? -16.625 -27.938 -30.766 1 58.5 437 TYR B O 1
ATOM 9280 N N . ILE B 1 438 ? -15.094 -26.328 -31.469 1 62.19 438 ILE B N 1
ATOM 9281 C CA . ILE B 1 438 ? -15.727 -26.078 -32.75 1 62.19 438 ILE B CA 1
ATOM 9282 C C . ILE B 1 438 ? -14.852 -26.641 -33.875 1 62.19 438 ILE B C 1
ATOM 9284 O O . ILE B 1 438 ? -13.711 -26.219 -34.062 1 62.19 438 ILE B O 1
ATOM 9288 N N . PRO B 1 439 ? -15.266 -27.781 -34.438 1 57.34 439 PRO B N 1
ATOM 9289 C CA . PRO B 1 439 ? -14.438 -28.297 -35.531 1 57.34 439 PRO B CA 1
ATOM 9290 C C . PRO B 1 439 ? -14.195 -27.25 -36.625 1 57.34 439 PRO B C 1
ATOM 9292 O O . PRO B 1 439 ? -15.102 -26.5 -37 1 57.34 439 PRO B O 1
ATOM 9295 N N . LEU B 1 440 ? -12.859 -26.859 -36.688 1 55.84 440 LEU B N 1
ATOM 9296 C CA . LEU B 1 440 ? -12.602 -25.953 -37.812 1 55.84 440 LEU B CA 1
ATOM 9297 C C . LEU B 1 440 ? -13.195 -26.516 -39.125 1 55.84 440 LEU B C 1
ATOM 9299 O O . LEU B 1 440 ? -13.289 -27.734 -39.281 1 55.84 440 LEU B O 1
ATOM 9303 N N . MET B 1 441 ? -13.648 -25.688 -40 1 51.06 441 MET B N 1
ATOM 9304 C CA . MET B 1 441 ? -14.289 -26.062 -41.25 1 51.06 441 MET B CA 1
ATOM 9305 C C . MET B 1 441 ? -13.43 -27.062 -42.031 1 51.06 441 MET B C 1
ATOM 9307 O O . MET B 1 441 ? -12.203 -26.984 -42 1 51.06 441 MET B O 1
ATOM 9311 N N . GLU B 1 442 ? -13.945 -28.281 -42.344 1 45.84 442 GLU B N 1
ATOM 9312 C CA . GLU B 1 442 ? -13.516 -29.406 -43.188 1 45.84 442 GLU B CA 1
ATOM 9313 C C . GLU B 1 442 ? -12.648 -28.938 -44.344 1 45.84 442 GLU B C 1
ATOM 9315 O O . GLU B 1 442 ? -11.992 -29.734 -45 1 45.84 442 GLU B O 1
ATOM 9320 N N . ASN B 1 443 ? -12.852 -27.781 -44.906 1 48.12 443 ASN B N 1
ATOM 9321 C CA . ASN B 1 443 ? -12.336 -27.562 -46.25 1 48.12 443 ASN B CA 1
ATOM 9322 C C . ASN B 1 443 ? -10.914 -26.984 -46.219 1 48.12 443 ASN B C 1
ATOM 9324 O O . ASN B 1 443 ? -10.484 -26.344 -47.188 1 48.12 443 ASN B O 1
ATOM 9328 N N . GLY B 1 444 ? -10.164 -27.266 -45.281 1 57 444 GLY B N 1
ATOM 9329 C CA . GLY B 1 444 ? -8.773 -26.844 -45.344 1 57 444 GLY B CA 1
ATOM 9330 C C . GLY B 1 444 ? -8.586 -25.359 -45 1 57 444 GLY B C 1
ATOM 9331 O O . GLY B 1 444 ? -9.562 -24.609 -44.938 1 57 444 GLY B O 1
ATOM 9332 N N . ALA B 1 445 ? -7.523 -24.828 -44.281 1 67.06 445 ALA B N 1
ATOM 9333 C CA . ALA B 1 445 ? -7.156 -23.438 -44.031 1 67.06 445 ALA B CA 1
ATOM 9334 C C . ALA B 1 445 ? -6.242 -22.906 -45.156 1 67.06 445 ALA B C 1
ATOM 9336 O O . ALA B 1 445 ? -5.34 -23.625 -45.594 1 67.06 445 ALA B O 1
ATOM 9337 N N . ASN B 1 446 ? -6.719 -21.875 -45.938 1 84.12 446 ASN B N 1
ATOM 9338 C CA . ASN B 1 446 ? -5.863 -21.172 -46.875 1 84.12 446 ASN B CA 1
ATOM 9339 C C . ASN B 1 446 ? -5.348 -19.859 -46.312 1 84.12 446 ASN B C 1
ATOM 9341 O O . ASN B 1 446 ? -5.816 -18.781 -46.656 1 84.12 446 ASN B O 1
ATOM 9345 N N . ILE B 1 447 ? -4.41 -20.078 -45.344 1 91.12 447 ILE B N 1
ATOM 9346 C CA . ILE B 1 447 ? -3.887 -18.938 -44.594 1 91.12 447 ILE B CA 1
ATOM 9347 C C . ILE B 1 447 ? -2.428 -18.703 -44.969 1 91.12 447 ILE B C 1
ATOM 9349 O O . ILE B 1 447 ? -1.627 -19.641 -45.031 1 91.12 447 ILE B O 1
ATOM 9353 N N . ASN B 1 448 ? -2.115 -17.547 -45.438 1 94.25 448 ASN B N 1
ATOM 9354 C CA . ASN B 1 448 ? -0.736 -17.094 -45.562 1 94.25 448 ASN B CA 1
ATOM 9355 C C . ASN B 1 448 ? -0.27 -16.328 -44.312 1 94.25 448 ASN B C 1
ATOM 9357 O O . ASN B 1 448 ? -0.912 -15.367 -43.906 1 94.25 448 ASN B O 1
ATOM 9361 N N . LEU B 1 449 ? 0.833 -16.781 -43.688 1 96.44 449 LEU B N 1
ATOM 9362 C CA . LEU B 1 449 ? 1.343 -16.141 -42.5 1 96.44 449 LEU B CA 1
ATOM 9363 C C . LEU B 1 449 ? 2.596 -15.328 -42.781 1 96.44 449 LEU B C 1
ATOM 9365 O O . LEU B 1 449 ? 3.533 -15.828 -43.406 1 96.44 449 LEU B O 1
ATOM 9369 N N . LEU B 1 450 ? 2.57 -14.078 -42.375 1 98.12 450 LEU B N 1
ATOM 9370 C CA . LEU B 1 450 ? 3.738 -13.203 -42.438 1 98.12 450 LEU B CA 1
ATOM 9371 C C . LEU B 1 450 ? 4.238 -12.883 -41.031 1 98.12 450 LEU B C 1
ATOM 9373 O O . LEU B 1 450 ? 3.48 -12.961 -40.062 1 98.12 450 LEU B O 1
ATOM 9377 N N . TYR B 1 451 ? 5.535 -12.594 -40.969 1 98.31 451 TYR B N 1
ATOM 9378 C CA . TYR B 1 451 ? 6.117 -12.312 -39.688 1 98.31 451 TYR B CA 1
ATOM 9379 C C . TYR B 1 451 ? 7.027 -11.086 -39.75 1 98.31 451 TYR B C 1
ATOM 9381 O O . TYR B 1 451 ? 7.75 -10.898 -40.719 1 98.31 451 TYR B O 1
ATOM 9389 N N . ALA B 1 452 ? 6.949 -10.242 -38.719 1 98.62 452 ALA B N 1
ATOM 9390 C CA . ALA B 1 452 ? 7.934 -9.211 -38.438 1 98.62 452 ALA B CA 1
ATOM 9391 C C . ALA B 1 452 ? 8.109 -9.023 -36.906 1 98.62 452 ALA B C 1
ATOM 9393 O O . ALA B 1 452 ? 7.133 -9.086 -36.156 1 98.62 452 ALA B O 1
ATOM 9394 N N . LYS B 1 453 ? 9.336 -8.797 -36.5 1 98.31 453 LYS B N 1
ATOM 9395 C CA . LYS B 1 453 ? 9.594 -8.609 -35.094 1 98.31 453 LYS B CA 1
ATOM 9396 C C . LYS B 1 453 ? 8.945 -7.32 -34.562 1 98.31 453 LYS B C 1
ATOM 9398 O O . LYS B 1 453 ? 8.391 -7.289 -33.469 1 98.31 453 LYS B O 1
ATOM 9403 N N . GLY B 1 454 ? 9.07 -6.25 -35.406 1 98.56 454 GLY B N 1
ATOM 9404 C CA . GLY B 1 454 ? 8.375 -4.988 -35.188 1 98.56 454 GLY B CA 1
ATOM 9405 C C . GLY B 1 454 ? 9.039 -4.121 -34.125 1 98.56 454 GLY B C 1
ATOM 9406 O O . GLY B 1 454 ? 9.094 -2.896 -34.25 1 98.56 454 GLY B O 1
ATOM 9407 N N . SER B 1 455 ? 9.516 -4.68 -33 1 98.5 455 SER B N 1
ATOM 9408 C CA . SER B 1 455 ? 10.234 -3.98 -31.938 1 98.5 455 SER B CA 1
ATOM 9409 C C . SER B 1 455 ? 11.023 -4.953 -31.062 1 98.5 455 SER B C 1
ATOM 9411 O O . SER B 1 455 ? 10.781 -6.16 -31.109 1 98.5 455 SER B O 1
ATOM 9413 N N . ASN B 1 456 ? 12.016 -4.387 -30.359 1 98.25 456 ASN B N 1
ATOM 9414 C CA . ASN B 1 456 ? 12.562 -5.129 -29.234 1 98.25 456 ASN B CA 1
ATOM 9415 C C . ASN B 1 456 ? 11.586 -5.148 -28.047 1 98.25 456 ASN B C 1
ATOM 9417 O O . ASN B 1 456 ? 10.5 -4.57 -28.125 1 98.25 456 ASN B O 1
ATOM 9421 N N . LEU B 1 457 ? 11.938 -5.887 -27.016 1 98.12 457 LEU B N 1
ATOM 9422 C CA . LEU B 1 457 ? 11.078 -5.961 -25.844 1 98.12 457 LEU B CA 1
ATOM 9423 C C . LEU B 1 457 ? 10.875 -4.578 -25.234 1 98.12 457 LEU B C 1
ATOM 9425 O O . LEU B 1 457 ? 9.758 -4.223 -24.844 1 98.12 457 LEU B O 1
ATOM 9429 N N . ILE B 1 458 ? 11.891 -3.857 -25.031 1 96.75 458 ILE B N 1
ATOM 9430 C CA . ILE B 1 458 ? 11.961 -2.525 -24.438 1 96.75 458 ILE B CA 1
ATOM 9431 C C . ILE B 1 458 ? 13.078 -1.726 -25.094 1 96.75 458 ILE B C 1
ATOM 9433 O O . ILE B 1 458 ? 14.047 -2.299 -25.609 1 96.75 458 ILE B O 1
ATOM 9437 N N . SER B 1 459 ? 12.906 -0.385 -25.125 1 96.44 459 SER B N 1
ATOM 9438 C CA . SER B 1 459 ? 13.922 0.46 -25.766 1 96.44 459 SER B CA 1
ATOM 9439 C C . SER B 1 459 ? 15.227 0.436 -24.969 1 96.44 459 SER B C 1
ATOM 9441 O O . SER B 1 459 ? 16.312 0.383 -25.562 1 96.44 459 SER B O 1
ATOM 9443 N N . ASP B 1 460 ? 15.18 0.446 -23.641 1 95.81 460 ASP B N 1
ATOM 9444 C CA . ASP B 1 460 ? 16.359 0.463 -22.781 1 95.81 460 ASP B CA 1
ATOM 9445 C C . ASP B 1 460 ? 17.016 -0.909 -22.734 1 95.81 460 ASP B C 1
ATOM 9447 O O . ASP B 1 460 ? 16.469 -1.854 -22.156 1 95.81 460 ASP B O 1
ATOM 9451 N N . ALA B 1 461 ? 18.234 -1.036 -23.25 1 96.19 461 ALA B N 1
ATOM 9452 C CA . ALA B 1 461 ? 18.938 -2.309 -23.375 1 96.19 461 ALA B CA 1
ATOM 9453 C C . ALA B 1 461 ? 19.25 -2.893 -22 1 96.19 461 ALA B C 1
ATOM 9455 O O . ALA B 1 461 ? 19.203 -4.109 -21.812 1 96.19 461 ALA B O 1
ATOM 9456 N N . ALA B 1 462 ? 19.641 -2.002 -21.062 1 95.94 462 ALA B N 1
ATOM 9457 C CA . ALA B 1 462 ? 19.953 -2.473 -19.703 1 95.94 462 ALA B CA 1
ATOM 9458 C C . ALA B 1 462 ? 18.719 -3.047 -19.031 1 95.94 462 ALA B C 1
ATOM 9460 O O . ALA B 1 462 ? 18.797 -4.062 -18.328 1 95.94 462 ALA B O 1
ATOM 9461 N N . TYR B 1 463 ? 17.641 -2.354 -19.203 1 96.62 463 TYR B N 1
ATOM 9462 C CA . TYR B 1 463 ? 16.391 -2.855 -18.656 1 96.62 463 TYR B CA 1
ATOM 9463 C C . TYR B 1 463 ? 16 -4.184 -19.297 1 96.62 463 TYR B C 1
ATOM 9465 O O . TYR B 1 463 ? 15.555 -5.105 -18.609 1 96.62 463 TYR B O 1
ATOM 9473 N N . GLU B 1 464 ? 16.109 -4.332 -20.594 1 97.31 464 GLU B N 1
ATOM 9474 C CA . GLU B 1 464 ? 15.812 -5.59 -21.281 1 97.31 464 GLU B CA 1
ATOM 9475 C C . GLU B 1 464 ? 16.688 -6.723 -20.75 1 97.31 464 GLU B C 1
ATOM 9477 O O . GLU B 1 464 ? 16.219 -7.855 -20.609 1 97.31 464 GLU B O 1
ATOM 9482 N N . GLU B 1 465 ? 17.922 -6.41 -20.5 1 96.56 465 GLU B N 1
ATOM 9483 C CA . GLU B 1 465 ? 18.812 -7.426 -19.938 1 96.56 465 GLU B CA 1
ATOM 9484 C C . GLU B 1 465 ? 18.328 -7.91 -18.578 1 96.56 465 GLU B C 1
ATOM 9486 O O . GLU B 1 465 ? 18.312 -9.117 -18.312 1 96.56 465 GLU B O 1
ATOM 9491 N N . ARG B 1 466 ? 17.891 -7 -17.719 1 96.62 466 ARG B N 1
ATOM 9492 C CA . ARG B 1 466 ? 17.359 -7.355 -16.406 1 96.62 466 ARG B CA 1
ATOM 9493 C C . ARG B 1 466 ? 16.062 -8.148 -16.516 1 96.62 466 ARG B C 1
ATOM 9495 O O . ARG B 1 466 ? 15.727 -8.938 -15.633 1 96.62 466 ARG B O 1
ATOM 9502 N N . ALA B 1 467 ? 15.398 -8 -17.688 1 96.88 467 ALA B N 1
ATOM 9503 C CA . ALA B 1 467 ? 14.062 -8.555 -17.875 1 96.88 467 ALA B CA 1
ATOM 9504 C C . ALA B 1 467 ? 14.125 -9.891 -18.625 1 96.88 467 ALA B C 1
ATOM 9506 O O . ALA B 1 467 ? 13.094 -10.531 -18.844 1 96.88 467 ALA B O 1
ATOM 9507 N N . THR B 1 468 ? 15.281 -10.336 -19.125 1 96.69 468 THR B N 1
ATOM 9508 C CA . THR B 1 468 ? 15.414 -11.539 -19.953 1 96.69 468 THR B CA 1
ATOM 9509 C C . THR B 1 468 ? 16.547 -12.422 -19.422 1 96.69 468 THR B C 1
ATOM 9511 O O . THR B 1 468 ? 17.438 -12.797 -20.188 1 96.69 468 THR B O 1
ATOM 9514 N N . MET B 1 469 ? 16.438 -12.906 -18.25 1 93.56 469 MET B N 1
ATOM 9515 C CA . MET B 1 469 ? 17.469 -13.727 -17.609 1 93.56 469 MET B CA 1
ATOM 9516 C C . MET B 1 469 ? 17.141 -15.211 -17.766 1 93.56 469 MET B C 1
ATOM 9518 O O . MET B 1 469 ? 16.125 -15.57 -18.359 1 93.56 469 MET B O 1
ATOM 9522 N N . PHE B 1 470 ? 18.141 -16.094 -17.484 1 93 470 PHE B N 1
ATOM 9523 C CA . PHE B 1 470 ? 18 -17.547 -17.406 1 93 470 PHE B CA 1
ATOM 9524 C C . PHE B 1 470 ? 17.688 -18.141 -18.766 1 93 470 PHE B C 1
ATOM 9526 O O . PHE B 1 470 ? 16.859 -19.047 -18.891 1 93 470 PHE B O 1
ATOM 9533 N N . GLY B 1 471 ? 18.281 -17.547 -19.797 1 93 471 GLY B N 1
ATOM 9534 C CA . GLY B 1 471 ? 18.172 -18.094 -21.141 1 93 471 GLY B CA 1
ATOM 9535 C C . GLY B 1 471 ? 16.875 -17.703 -21.844 1 93 471 GLY B C 1
ATOM 9536 O O . GLY B 1 471 ? 16.516 -18.281 -22.859 1 93 471 GLY B O 1
ATOM 9537 N N . ARG B 1 472 ? 16.234 -16.719 -21.375 1 95.81 472 ARG B N 1
ATOM 9538 C CA . ARG B 1 472 ? 14.93 -16.359 -21.906 1 95.81 472 ARG B CA 1
ATOM 9539 C C . ARG B 1 472 ? 14.992 -15.039 -22.672 1 95.81 472 ARG B C 1
ATOM 9541 O O . ARG B 1 472 ? 14.109 -14.195 -22.547 1 95.81 472 ARG B O 1
ATOM 9548 N N . SER B 1 473 ? 16.031 -14.844 -23.312 1 94.38 473 SER B N 1
ATOM 9549 C CA . SER B 1 473 ? 16.219 -13.672 -24.156 1 94.38 473 SER B CA 1
ATOM 9550 C C . SER B 1 473 ? 15.219 -13.656 -25.312 1 94.38 473 SER B C 1
ATOM 9552 O O . SER B 1 473 ? 14.797 -14.711 -25.781 1 94.38 473 SER B O 1
ATOM 9554 N N . LEU B 1 474 ? 14.82 -12.492 -25.75 1 95.69 474 LEU B N 1
ATOM 9555 C CA . LEU B 1 474 ? 14 -12.352 -26.953 1 95.69 474 LEU B CA 1
ATOM 9556 C C . LEU B 1 474 ? 14.859 -11.992 -28.156 1 95.69 474 LEU B C 1
ATOM 9558 O O . LEU B 1 474 ? 14.336 -11.531 -29.172 1 95.69 474 LEU B O 1
ATOM 9562 N N . ASN B 1 475 ? 16.219 -12.141 -27.984 1 93.94 475 ASN B N 1
ATOM 9563 C CA . ASN B 1 475 ? 17.172 -11.859 -29.047 1 93.94 475 ASN B CA 1
ATOM 9564 C C . ASN B 1 475 ? 17.062 -10.414 -29.531 1 93.94 475 ASN B C 1
ATOM 9566 O O . ASN B 1 475 ? 16.656 -10.156 -30.656 1 93.94 475 ASN B O 1
ATOM 9570 N N . ARG B 1 476 ? 17.531 -9.539 -28.703 1 96.31 476 ARG B N 1
ATOM 9571 C CA . ARG B 1 476 ? 17.5 -8.117 -29.031 1 96.31 476 ARG B CA 1
ATOM 9572 C C . ARG B 1 476 ? 18.078 -7.871 -30.422 1 96.31 476 ARG B C 1
ATOM 9574 O O . ARG B 1 476 ? 19.141 -8.391 -30.75 1 96.31 476 ARG B O 1
ATOM 9581 N N . ASP B 1 477 ? 17.328 -7.184 -31.234 1 96.56 477 ASP B N 1
ATOM 9582 C CA . ASP B 1 477 ? 17.734 -6.812 -32.594 1 96.56 477 ASP B CA 1
ATOM 9583 C C . ASP B 1 477 ? 18.578 -5.535 -32.562 1 96.56 477 ASP B C 1
ATOM 9585 O O . ASP B 1 477 ? 18.25 -4.574 -31.875 1 96.56 477 ASP B O 1
ATOM 9589 N N . ASN B 1 478 ? 19.688 -5.527 -33.281 1 94.62 478 ASN B N 1
ATOM 9590 C CA . ASN B 1 478 ? 20.609 -4.402 -33.281 1 94.62 478 ASN B CA 1
ATOM 9591 C C . ASN B 1 478 ? 20.141 -3.277 -34.188 1 94.62 478 ASN B C 1
ATOM 9593 O O . ASN B 1 478 ? 20.688 -2.17 -34.156 1 94.62 478 ASN B O 1
ATOM 9597 N N . ARG B 1 479 ? 19.188 -3.508 -35.094 1 95 479 ARG B N 1
ATOM 9598 C CA . ARG B 1 479 ? 18.609 -2.43 -35.906 1 95 479 ARG B CA 1
ATOM 9599 C C . ARG B 1 479 ? 17.938 -1.391 -35 1 95 479 ARG B C 1
ATOM 9601 O O . ARG B 1 479 ? 17.641 -1.668 -33.844 1 95 479 ARG B O 1
ATOM 9608 N N . THR B 1 480 ? 17.688 -0.162 -35.469 1 97.06 480 THR B N 1
ATOM 9609 C CA . THR B 1 480 ? 17.016 0.899 -34.75 1 97.06 480 THR B CA 1
ATOM 9610 C C . THR B 1 480 ? 15.523 0.59 -34.594 1 97.06 480 THR B C 1
ATOM 9612 O O . THR B 1 480 ? 14.953 -0.162 -35.375 1 97.06 480 THR B O 1
ATOM 9615 N N . ASP B 1 481 ? 14.945 1.146 -33.625 1 96.81 481 ASP B N 1
ATOM 9616 C CA . ASP B 1 481 ? 13.508 1.006 -33.438 1 96.81 481 ASP B CA 1
ATOM 9617 C C . ASP B 1 481 ? 12.734 1.417 -34.688 1 96.81 481 ASP B C 1
ATOM 9619 O O . ASP B 1 481 ? 11.727 0.799 -35.031 1 96.81 481 ASP B O 1
ATOM 9623 N N . ALA B 1 482 ? 13.211 2.467 -35.344 1 97.25 482 ALA B N 1
ATOM 9624 C CA . ALA B 1 482 ? 12.547 2.973 -36.562 1 97.25 482 ALA B CA 1
ATOM 9625 C C . ALA B 1 482 ? 12.602 1.946 -37.688 1 97.25 482 ALA B C 1
ATOM 9627 O O . ALA B 1 482 ? 11.648 1.805 -38.438 1 97.25 482 ALA B O 1
ATOM 9628 N N . GLU B 1 483 ? 13.703 1.263 -37.875 1 98.19 483 GLU B N 1
ATOM 9629 C CA . GLU B 1 483 ? 13.859 0.246 -38.906 1 98.19 483 GLU B CA 1
ATOM 9630 C C . GLU B 1 483 ? 12.945 -0.948 -38.625 1 98.19 483 GLU B C 1
ATOM 9632 O O . GLU B 1 483 ? 12.312 -1.462 -39.562 1 98.19 483 GLU B O 1
ATOM 9637 N N . LEU B 1 484 ? 12.906 -1.391 -37.406 1 98.44 484 LEU B N 1
ATOM 9638 C CA . LEU B 1 484 ? 12.039 -2.502 -37.031 1 98.44 484 LEU B CA 1
ATOM 9639 C C . LEU B 1 484 ? 10.57 -2.146 -37.25 1 98.44 484 LEU B C 1
ATOM 9641 O O . LEU B 1 484 ? 9.797 -2.971 -37.75 1 98.44 484 LEU B O 1
ATOM 9645 N N . LEU B 1 485 ? 10.258 -0.926 -36.844 1 98.62 485 LEU B N 1
ATOM 9646 C CA . LEU B 1 485 ? 8.891 -0.452 -37.031 1 98.62 485 LEU B CA 1
ATOM 9647 C C . LEU B 1 485 ? 8.523 -0.398 -38.5 1 98.62 485 LEU B C 1
ATOM 9649 O O . LEU B 1 485 ? 7.422 -0.792 -38.906 1 98.62 485 LEU B O 1
ATOM 9653 N N . LYS B 1 486 ? 9.43 0.122 -39.344 1 98.38 486 LYS B N 1
ATOM 9654 C CA . LYS B 1 486 ? 9.188 0.218 -40.781 1 98.38 486 LYS B CA 1
ATOM 9655 C C . LYS B 1 486 ? 8.914 -1.157 -41.406 1 98.38 486 LYS B C 1
ATOM 9657 O O . LYS B 1 486 ? 7.98 -1.325 -42.188 1 98.38 486 LYS B O 1
ATOM 9662 N N . GLU B 1 487 ? 9.703 -2.137 -41.125 1 98.56 487 GLU B N 1
ATOM 9663 C CA . GLU B 1 487 ? 9.508 -3.5 -41.594 1 98.56 487 GLU B CA 1
ATOM 9664 C C . GLU B 1 487 ? 8.156 -4.051 -41.156 1 98.56 487 GLU B C 1
ATOM 9666 O O . GLU B 1 487 ? 7.469 -4.707 -41.938 1 98.56 487 GLU B O 1
ATOM 9671 N N . ALA B 1 488 ? 7.832 -3.801 -39.938 1 98.81 488 ALA B N 1
ATOM 9672 C CA . ALA B 1 488 ? 6.551 -4.266 -39.406 1 98.81 488 ALA B CA 1
ATOM 9673 C C . ALA B 1 488 ? 5.387 -3.66 -40.188 1 98.81 488 ALA B C 1
ATOM 9675 O O . ALA B 1 488 ? 4.414 -4.352 -40.5 1 98.81 488 ALA B O 1
ATOM 9676 N N . LEU B 1 489 ? 5.457 -2.379 -40.438 1 98.75 489 LEU B N 1
ATOM 9677 C CA . LEU B 1 489 ? 4.383 -1.698 -41.156 1 98.75 489 LEU B CA 1
ATOM 9678 C C . LEU B 1 489 ? 4.293 -2.195 -42.594 1 98.75 489 LEU B C 1
ATOM 9680 O O . LEU B 1 489 ? 3.195 -2.324 -43.125 1 98.75 489 LEU B O 1
ATOM 9684 N N . GLU B 1 490 ? 5.438 -2.463 -43.219 1 98.56 490 GLU B N 1
ATOM 9685 C CA . GLU B 1 490 ? 5.441 -3.045 -44.562 1 98.56 490 GLU B CA 1
ATOM 9686 C C . GLU B 1 490 ? 4.781 -4.422 -44.562 1 98.56 490 GLU B C 1
ATOM 9688 O O . GLU B 1 490 ? 4.008 -4.742 -45.469 1 98.56 490 GLU B O 1
ATOM 9693 N N . THR B 1 491 ? 5.09 -5.184 -43.594 1 98.75 491 THR B N 1
ATOM 9694 C CA . THR B 1 491 ? 4.5 -6.508 -43.438 1 98.75 491 THR B CA 1
ATOM 9695 C C . THR B 1 491 ? 2.998 -6.402 -43.188 1 98.75 491 THR B C 1
ATOM 9697 O O . THR B 1 491 ? 2.207 -7.121 -43.781 1 98.75 491 THR B O 1
ATOM 9700 N N . ALA B 1 492 ? 2.613 -5.516 -42.281 1 98.69 492 ALA B N 1
ATOM 9701 C CA . ALA B 1 492 ? 1.212 -5.285 -41.938 1 98.69 492 ALA B CA 1
ATOM 9702 C C . ALA B 1 492 ? 0.408 -4.871 -43.188 1 98.69 492 ALA B C 1
ATOM 9704 O O . ALA B 1 492 ? -0.745 -5.277 -43.344 1 98.69 492 ALA B O 1
ATOM 9705 N N . ASN B 1 493 ? 1.021 -4.074 -44 1 98.12 493 ASN B N 1
ATOM 9706 C CA . ASN B 1 493 ? 0.341 -3.561 -45.188 1 98.12 493 ASN B CA 1
ATOM 9707 C C . ASN B 1 493 ? -0.009 -4.684 -46.156 1 98.12 493 ASN B C 1
ATOM 9709 O O . ASN B 1 493 ? -0.958 -4.562 -46.938 1 98.12 493 ASN B O 1
ATOM 9713 N N . LYS B 1 494 ? 0.651 -5.77 -46.094 1 98.19 494 LYS B N 1
ATOM 9714 C CA . LYS B 1 494 ? 0.434 -6.895 -47 1 98.19 494 LYS B CA 1
ATOM 9715 C C . LYS B 1 494 ? -0.611 -7.855 -46.438 1 98.19 494 LYS B C 1
ATOM 9717 O O . LYS B 1 494 ? -0.995 -8.82 -47.094 1 98.19 494 LYS B O 1
ATOM 9722 N N . ALA B 1 495 ? -1.124 -7.582 -45.25 1 98.12 495 ALA B N 1
ATOM 9723 C CA . ALA B 1 495 ? -1.971 -8.547 -44.562 1 98.12 495 ALA B CA 1
ATOM 9724 C C . ALA B 1 495 ? -3.422 -8.078 -44.531 1 98.12 495 ALA B C 1
ATOM 9726 O O . ALA B 1 495 ? -3.701 -6.887 -44.688 1 98.12 495 ALA B O 1
ATOM 9727 N N . ASP B 1 496 ? -4.324 -9.008 -44.312 1 97.5 496 ASP B N 1
ATOM 9728 C CA . ASP B 1 496 ? -5.738 -8.703 -44.125 1 97.5 496 ASP B CA 1
ATOM 9729 C C . ASP B 1 496 ? -6.043 -8.422 -42.656 1 97.5 496 ASP B C 1
ATOM 9731 O O . ASP B 1 496 ? -6.953 -7.656 -42.344 1 97.5 496 ASP B O 1
ATOM 9735 N N . VAL B 1 497 ? -5.383 -9.086 -41.781 1 97.88 497 VAL B N 1
ATOM 9736 C CA . VAL B 1 497 ? -5.535 -8.945 -40.344 1 97.88 497 VAL B CA 1
ATOM 9737 C C . VAL B 1 497 ? -4.164 -9.008 -39.656 1 97.88 497 VAL B C 1
ATOM 9739 O O . VAL B 1 497 ? -3.246 -9.664 -40.156 1 97.88 497 VAL B O 1
ATOM 9742 N N . ILE B 1 498 ? -3.99 -8.242 -38.594 1 98.75 498 ILE B N 1
ATOM 9743 C CA . ILE B 1 498 ? -2.732 -8.18 -37.875 1 98.75 498 ILE B CA 1
ATOM 9744 C C . ILE B 1 498 ? -2.902 -8.82 -36.5 1 98.75 498 ILE B C 1
ATOM 9746 O O . ILE B 1 498 ? -3.814 -8.469 -35.75 1 98.75 498 ILE B O 1
ATOM 9750 N N . VAL B 1 499 ? -2.107 -9.812 -36.125 1 98.75 499 VAL B N 1
ATOM 9751 C CA . VAL B 1 499 ? -1.955 -10.352 -34.781 1 98.75 499 VAL B CA 1
ATOM 9752 C C . VAL B 1 499 ? -0.717 -9.742 -34.125 1 98.75 499 VAL B C 1
ATOM 9754 O O . VAL B 1 499 ? 0.413 -10.07 -34.5 1 98.75 499 VAL B O 1
ATOM 9757 N N . ALA B 1 500 ? -0.944 -8.859 -33.219 1 98.94 500 ALA B N 1
ATOM 9758 C CA . ALA B 1 500 ? 0.148 -8.211 -32.5 1 98.94 500 ALA B CA 1
ATOM 9759 C C . ALA B 1 500 ? 0.511 -9 -31.234 1 98.94 500 ALA B C 1
ATOM 9761 O O . ALA B 1 500 ? -0.236 -8.992 -30.25 1 98.94 500 ALA B O 1
ATOM 9762 N N . ALA B 1 501 ? 1.624 -9.711 -31.234 1 98.88 501 ALA B N 1
ATOM 9763 C CA . ALA B 1 501 ? 2.107 -10.492 -30.094 1 98.88 501 ALA B CA 1
ATOM 9764 C C . ALA B 1 501 ? 3.014 -9.656 -29.203 1 98.88 501 ALA B C 1
ATOM 9766 O O . ALA B 1 501 ? 4.23 -9.625 -29.391 1 98.88 501 ALA B O 1
ATOM 9767 N N . LEU B 1 502 ? 2.426 -9.008 -28.25 1 98.88 502 LEU B N 1
ATOM 9768 C CA . LEU B 1 502 ? 3.111 -8.016 -27.422 1 98.88 502 LEU B CA 1
ATOM 9769 C C . LEU B 1 502 ? 2.943 -8.336 -25.938 1 98.88 502 LEU B C 1
ATOM 9771 O O . LEU B 1 502 ? 2.199 -9.25 -25.578 1 98.88 502 LEU B O 1
ATOM 9775 N N . GLY B 1 503 ? 3.641 -7.648 -25.031 1 98.62 503 GLY B N 1
ATOM 9776 C CA . GLY B 1 503 ? 3.506 -7.773 -23.594 1 98.62 503 GLY B CA 1
ATOM 9777 C C . GLY B 1 503 ? 4.84 -7.832 -22.875 1 98.62 503 GLY B C 1
ATOM 9778 O O . GLY B 1 503 ? 5.723 -7.008 -23.125 1 98.62 503 GLY B O 1
ATOM 9779 N N . GLU B 1 504 ? 4.887 -8.711 -21.953 1 98.62 504 GLU B N 1
ATOM 9780 C CA . GLU B 1 504 ? 6.059 -8.898 -21.109 1 98.62 504 GLU B CA 1
ATOM 9781 C C . GLU B 1 504 ? 6.844 -10.141 -21.516 1 98.62 504 GLU B C 1
ATOM 9783 O O . GLU B 1 504 ? 6.273 -11.086 -22.062 1 98.62 504 GLU B O 1
ATOM 9788 N N . SER B 1 505 ? 8.188 -10.086 -21.25 1 98.44 505 SER B N 1
ATOM 9789 C CA . SER B 1 505 ? 8.922 -11.344 -21.25 1 98.44 505 SER B CA 1
ATOM 9790 C C . SER B 1 505 ? 8.531 -12.211 -20.062 1 98.44 505 SER B C 1
ATOM 9792 O O . SER B 1 505 ? 7.918 -11.727 -19.094 1 98.44 505 SER B O 1
ATOM 9794 N N . SER B 1 506 ? 8.859 -13.484 -20.172 1 98 506 SER B N 1
ATOM 9795 C CA . SER B 1 506 ? 8.508 -14.391 -19.078 1 98 506 SER B CA 1
ATOM 9796 C C . SER B 1 506 ? 9.203 -13.984 -17.781 1 98 506 SER B C 1
ATOM 9798 O O . SER B 1 506 ? 8.664 -14.195 -16.703 1 98 506 SER B O 1
ATOM 9800 N N . GLU B 1 507 ? 10.391 -13.281 -17.859 1 97.62 507 GLU B N 1
ATOM 9801 C CA . GLU B 1 507 ? 11.18 -12.969 -16.688 1 97.62 507 GLU B CA 1
ATOM 9802 C C . GLU B 1 507 ? 10.875 -11.562 -16.172 1 97.62 507 GLU B C 1
ATOM 9804 O O . GLU B 1 507 ? 11.492 -11.102 -15.203 1 97.62 507 GLU B O 1
ATOM 9809 N N . MET B 1 508 ? 9.953 -10.883 -16.766 1 98.31 508 MET B N 1
ATOM 9810 C CA . MET B 1 508 ? 9.461 -9.633 -16.203 1 98.31 508 MET B CA 1
ATOM 9811 C C . MET B 1 508 ? 8.492 -9.898 -15.055 1 98.31 508 MET B C 1
ATOM 9813 O O . MET B 1 508 ? 8.062 -8.961 -14.375 1 98.31 508 MET B O 1
ATOM 9817 N N . SER B 1 509 ? 8.195 -11.148 -14.836 1 97.56 509 SER B N 1
ATOM 9818 C CA . SER B 1 509 ? 7.457 -11.609 -13.664 1 97.56 509 SER B CA 1
ATOM 9819 C C . SER B 1 509 ? 8.203 -12.727 -12.945 1 97.56 509 SER B C 1
ATOM 9821 O O . SER B 1 509 ? 9.234 -13.203 -13.43 1 97.56 509 SER B O 1
ATOM 9823 N N . GLY B 1 510 ? 7.715 -13.141 -11.797 1 97.5 510 GLY B N 1
ATOM 9824 C CA . GLY B 1 510 ? 8.414 -14.102 -10.953 1 97.5 510 GLY B CA 1
ATOM 9825 C C . GLY B 1 510 ? 9.203 -13.445 -9.836 1 97.5 510 GLY B C 1
ATOM 9826 O O . GLY B 1 510 ? 9.008 -12.266 -9.539 1 97.5 510 GLY B O 1
ATOM 9827 N N . GLU B 1 511 ? 10.062 -14.195 -9.266 1 97.12 511 GLU B N 1
ATOM 9828 C CA . GLU B 1 511 ? 10.812 -13.742 -8.094 1 97.12 511 GLU B CA 1
ATOM 9829 C C . GLU B 1 511 ? 11.797 -12.633 -8.469 1 97.12 511 GLU B C 1
ATOM 9831 O O . GLU B 1 511 ? 12.445 -12.695 -9.523 1 97.12 511 GLU B O 1
ATOM 9836 N N . SER B 1 512 ? 11.883 -11.633 -7.617 1 97.44 512 SER B N 1
ATOM 9837 C CA . SER B 1 512 ? 12.789 -10.5 -7.777 1 97.44 512 SER B CA 1
ATOM 9838 C C . SER B 1 512 ? 12.555 -9.789 -9.109 1 97.44 512 SER B C 1
ATOM 9840 O O . SER B 1 512 ? 13.5 -9.297 -9.734 1 97.44 512 SER B O 1
ATOM 9842 N N . SER B 1 513 ? 11.305 -9.859 -9.594 1 98.31 513 SER B N 1
ATOM 9843 C CA . SER B 1 513 ? 10.922 -9.219 -10.844 1 98.31 513 SER B CA 1
ATOM 9844 C C . SER B 1 513 ? 9.766 -8.242 -10.641 1 98.31 513 SER B C 1
ATOM 9846 O O . SER B 1 513 ? 8.766 -8.305 -11.359 1 98.31 513 SER B O 1
ATOM 9848 N N . SER B 1 514 ? 9.914 -7.391 -9.617 1 98.56 514 SER B N 1
ATOM 9849 C CA . SER B 1 514 ? 8.953 -6.332 -9.328 1 98.56 514 SER B CA 1
ATOM 9850 C C . SER B 1 514 ? 9.094 -5.18 -10.32 1 98.56 514 SER B C 1
ATOM 9852 O O . SER B 1 514 ? 10.195 -4.863 -10.758 1 98.56 514 SER B O 1
ATOM 9854 N N . ARG B 1 515 ? 7.953 -4.641 -10.68 1 98.38 515 ARG B N 1
ATOM 9855 C CA . ARG B 1 515 ? 7.934 -3.508 -11.594 1 98.38 515 ARG B CA 1
ATOM 9856 C C . ARG B 1 515 ? 7.07 -2.375 -11.047 1 98.38 515 ARG B C 1
ATOM 9858 O O . ARG B 1 515 ? 6.031 -2.623 -10.43 1 98.38 515 ARG B O 1
ATOM 9865 N N . THR B 1 516 ? 7.434 -1.119 -11.328 1 98.25 516 THR B N 1
ATOM 9866 C CA . THR B 1 516 ? 6.672 0.037 -10.867 1 98.25 516 THR B CA 1
ATOM 9867 C C . THR B 1 516 ? 5.801 0.588 -11.992 1 98.25 516 THR B C 1
ATOM 9869 O O . THR B 1 516 ? 4.832 1.309 -11.742 1 98.25 516 THR B O 1
ATOM 9872 N N . ASP B 1 517 ? 6.145 0.391 -13.203 1 97.94 517 ASP B N 1
ATOM 9873 C CA . ASP B 1 517 ? 5.359 0.733 -14.383 1 97.94 517 ASP B CA 1
ATOM 9874 C C . ASP B 1 517 ? 4.742 -0.514 -15.016 1 97.94 517 ASP B C 1
ATOM 9876 O O . ASP B 1 517 ? 5.461 -1.401 -15.477 1 97.94 517 ASP B O 1
ATOM 9880 N N . LEU B 1 518 ? 3.422 -0.54 -15.109 1 98.5 518 LEU B N 1
ATOM 9881 C CA . LEU B 1 518 ? 2.752 -1.753 -15.57 1 98.5 518 LEU B CA 1
ATOM 9882 C C . LEU B 1 518 ? 2.137 -1.546 -16.953 1 98.5 518 LEU B C 1
ATOM 9884 O O . LEU B 1 518 ? 1.283 -2.326 -17.375 1 98.5 518 LEU B O 1
ATOM 9888 N N . ASN B 1 519 ? 2.5 -0.479 -17.625 1 98.12 519 ASN B N 1
ATOM 9889 C CA . ASN B 1 519 ? 2.113 -0.307 -19.016 1 98.12 519 ASN B CA 1
ATOM 9890 C C . ASN B 1 519 ? 2.867 -1.271 -19.938 1 98.12 519 ASN B C 1
ATOM 9892 O O . ASN B 1 519 ? 3.855 -1.879 -19.516 1 98.12 519 ASN B O 1
ATOM 9896 N N . LEU B 1 520 ? 2.354 -1.419 -21.188 1 98.19 520 LEU B N 1
ATOM 9897 C CA . LEU B 1 520 ? 3.184 -2.074 -22.188 1 98.19 520 LEU B CA 1
ATOM 9898 C C . LEU B 1 520 ? 4.52 -1.354 -22.344 1 98.19 520 LEU B C 1
ATOM 9900 O O . LEU B 1 520 ? 4.578 -0.125 -22.266 1 98.19 520 LEU B O 1
ATOM 9904 N N . PRO B 1 521 ? 5.586 -2.104 -22.531 1 97.75 521 PRO B N 1
ATOM 9905 C CA . PRO B 1 521 ? 6.871 -1.438 -22.781 1 97.75 521 PRO B CA 1
ATOM 9906 C C . PRO B 1 521 ? 6.797 -0.391 -23.875 1 97.75 521 PRO B C 1
ATOM 9908 O O . PRO B 1 521 ? 6.039 -0.552 -24.844 1 97.75 521 PRO B O 1
ATOM 9911 N N . ASP B 1 522 ? 7.621 0.598 -23.812 1 96.94 522 ASP B N 1
ATOM 9912 C CA . ASP B 1 522 ? 7.531 1.845 -24.578 1 96.94 522 ASP B CA 1
ATOM 9913 C C . ASP B 1 522 ? 7.527 1.578 -26.078 1 96.94 522 ASP B C 1
ATOM 9915 O O . ASP B 1 522 ? 6.641 2.043 -26.797 1 96.94 522 ASP B O 1
ATOM 9919 N N . VAL B 1 523 ? 8.477 0.783 -26.609 1 97.81 523 VAL B N 1
ATOM 9920 C CA . VAL B 1 523 ? 8.609 0.591 -28.047 1 97.81 523 VAL B CA 1
ATOM 9921 C C . VAL B 1 523 ? 7.492 -0.314 -28.562 1 97.81 523 VAL B C 1
ATOM 9923 O O . VAL B 1 523 ? 7.086 -0.216 -29.719 1 97.81 523 VAL B O 1
ATOM 9926 N N . GLN B 1 524 ? 7.004 -1.201 -27.703 1 98.62 524 GLN B N 1
ATOM 9927 C CA . GLN B 1 524 ? 5.859 -2.021 -28.078 1 98.62 524 GLN B CA 1
ATOM 9928 C C . GLN B 1 524 ? 4.594 -1.177 -28.203 1 98.62 524 GLN B C 1
ATOM 9930 O O . GLN B 1 524 ? 3.775 -1.402 -29.094 1 98.62 524 GLN B O 1
ATOM 9935 N N . GLN B 1 525 ? 4.434 -0.253 -27.234 1 98.38 525 GLN B N 1
ATOM 9936 C CA . GLN B 1 525 ? 3.289 0.647 -27.297 1 98.38 525 GLN B CA 1
ATOM 9937 C C . GLN B 1 525 ? 3.299 1.461 -28.594 1 98.38 525 GLN B C 1
ATOM 9939 O O . GLN B 1 525 ? 2.258 1.646 -29.219 1 98.38 525 GLN B O 1
ATOM 9944 N N . THR B 1 526 ? 4.469 1.981 -28.953 1 98.44 526 THR B N 1
ATOM 9945 C CA . THR B 1 526 ? 4.617 2.717 -30.203 1 98.44 526 THR B CA 1
ATOM 9946 C C . THR B 1 526 ? 4.234 1.842 -31.391 1 98.44 526 THR B C 1
ATOM 9948 O O . THR B 1 526 ? 3.494 2.277 -32.281 1 98.44 526 THR B O 1
ATOM 9951 N N . LEU B 1 527 ? 4.766 0.639 -31.406 1 98.81 527 LEU B N 1
ATOM 9952 C CA . LEU B 1 527 ? 4.457 -0.316 -32.469 1 98.81 527 LEU B CA 1
ATOM 9953 C C . LEU B 1 527 ? 2.953 -0.543 -32.594 1 98.81 527 LEU B C 1
ATOM 9955 O O . LEU B 1 527 ? 2.387 -0.478 -33.688 1 98.81 527 LEU B O 1
ATOM 9959 N N . LEU B 1 528 ? 2.326 -0.804 -31.469 1 98.88 528 LEU B N 1
ATOM 9960 C CA . LEU B 1 528 ? 0.9 -1.107 -31.453 1 98.88 528 LEU B CA 1
ATOM 9961 C C . LEU B 1 528 ? 0.09 0.07 -32 1 98.88 528 LEU B C 1
ATOM 9963 O O . LEU B 1 528 ? -0.858 -0.121 -32.75 1 98.88 528 LEU B O 1
ATOM 9967 N N . LYS B 1 529 ? 0.432 1.279 -31.531 1 98.75 529 LYS B N 1
ATOM 9968 C CA . LYS B 1 529 ? -0.255 2.479 -32 1 98.75 529 LYS B CA 1
ATOM 9969 C C . LYS B 1 529 ? -0.161 2.605 -33.531 1 98.75 529 LYS B C 1
ATOM 9971 O O . LYS B 1 529 ? -1.153 2.91 -34.188 1 98.75 529 LYS B O 1
ATOM 9976 N N . GLU B 1 530 ? 1.01 2.373 -34.094 1 98.75 530 GLU B N 1
ATOM 9977 C CA . GLU B 1 530 ? 1.219 2.477 -35.531 1 98.75 530 GLU B CA 1
ATOM 9978 C C . GLU B 1 530 ? 0.475 1.373 -36.281 1 98.75 530 GLU B C 1
ATOM 9980 O O . GLU B 1 530 ? -0.028 1.593 -37.375 1 98.75 530 GLU B O 1
ATOM 9985 N N . LEU B 1 531 ? 0.468 0.167 -35.719 1 98.88 531 LEU B N 1
ATOM 9986 C CA . LEU B 1 531 ? -0.281 -0.921 -36.344 1 98.88 531 LEU B CA 1
ATOM 9987 C C . LEU B 1 531 ? -1.771 -0.597 -36.375 1 98.88 531 LEU B C 1
ATOM 9989 O O . LEU B 1 531 ? -2.434 -0.865 -37.406 1 98.88 531 LEU B O 1
ATOM 9993 N N . VAL B 1 532 ? -2.324 -0.09 -35.281 1 98.75 532 VAL B N 1
ATOM 9994 C CA . VAL B 1 532 ? -3.73 0.297 -35.25 1 98.75 532 VAL B CA 1
ATOM 9995 C C . VAL B 1 532 ? -4.004 1.377 -36.281 1 98.75 532 VAL B C 1
ATOM 9997 O O . VAL B 1 532 ? -5.059 1.381 -36.938 1 98.75 532 VAL B O 1
ATOM 10000 N N . ALA B 1 533 ? -3.055 2.281 -36.5 1 98.38 533 ALA B N 1
ATOM 10001 C CA . ALA B 1 533 ? -3.197 3.412 -37.406 1 98.38 533 ALA B CA 1
ATOM 10002 C C . ALA B 1 533 ? -3.262 2.941 -38.844 1 98.38 533 ALA B C 1
ATOM 10004 O O . ALA B 1 533 ? -3.684 3.691 -39.75 1 98.38 533 ALA B O 1
ATOM 10005 N N . THR B 1 534 ? -2.875 1.696 -39.188 1 98.06 534 THR B N 1
ATOM 10006 C CA . THR B 1 534 ? -2.967 1.167 -40.531 1 98.06 534 THR B CA 1
ATOM 10007 C C . THR B 1 534 ? -4.422 1.054 -40.969 1 98.06 534 THR B C 1
ATOM 10009 O O . THR B 1 534 ? -4.715 1.009 -42.188 1 98.06 534 THR B O 1
ATOM 10012 N N . GLY B 1 535 ? -5.348 0.919 -40 1 97.25 535 GLY B N 1
ATOM 10013 C CA . GLY B 1 535 ? -6.766 0.762 -40.281 1 97.25 535 GLY B CA 1
ATOM 10014 C C . GLY B 1 535 ? -7.188 -0.687 -40.438 1 97.25 535 GLY B C 1
ATOM 10015 O O . GLY B 1 535 ? -8.383 -0.985 -40.531 1 97.25 535 GLY B O 1
ATOM 10016 N N . LYS B 1 536 ? -6.258 -1.578 -40.469 1 97.12 536 LYS B N 1
ATOM 10017 C CA . LYS B 1 536 ? -6.555 -3.006 -40.531 1 97.12 536 LYS B CA 1
ATOM 10018 C C . LYS B 1 536 ? -7.012 -3.527 -39.156 1 97.12 536 LYS B C 1
ATOM 10020 O O . LYS B 1 536 ? -6.691 -2.939 -38.125 1 97.12 536 LYS B O 1
ATOM 10025 N N . PRO B 1 537 ? -7.84 -4.617 -39.156 1 97.75 537 PRO B N 1
ATOM 10026 C CA . PRO B 1 537 ? -8.148 -5.227 -37.875 1 97.75 537 PRO B CA 1
ATOM 10027 C C . PRO B 1 537 ? -6.898 -5.688 -37.125 1 97.75 537 PRO B C 1
ATOM 10029 O O . PRO B 1 537 ? -6.043 -6.363 -37.688 1 97.75 537 PRO B O 1
ATOM 10032 N N . VAL B 1 538 ? -6.766 -5.281 -35.875 1 98.75 538 VAL B N 1
ATOM 10033 C CA . VAL B 1 538 ? -5.633 -5.648 -35.031 1 98.75 538 VAL B CA 1
ATOM 10034 C C . VAL B 1 538 ? -6.113 -6.48 -33.844 1 98.75 538 VAL B C 1
ATOM 10036 O O . VAL B 1 538 ? -7.039 -6.082 -33.125 1 98.75 538 VAL B O 1
ATOM 10039 N N . VAL B 1 539 ? -5.559 -7.645 -33.656 1 98.81 539 VAL B N 1
ATOM 10040 C CA . VAL B 1 539 ? -5.758 -8.484 -32.469 1 98.81 539 VAL B CA 1
ATOM 10041 C C . VAL B 1 539 ? -4.508 -8.445 -31.594 1 98.81 539 VAL B C 1
ATOM 10043 O O . VAL B 1 539 ? -3.436 -8.891 -32 1 98.81 539 VAL B O 1
ATOM 10046 N N . LEU B 1 540 ? -4.621 -7.906 -30.422 1 98.94 540 LEU B N 1
ATOM 10047 C CA . LEU B 1 540 ? -3.521 -7.945 -29.453 1 98.94 540 LEU B CA 1
ATOM 10048 C C . LEU B 1 540 ? -3.498 -9.281 -28.719 1 98.94 540 LEU B C 1
ATOM 10050 O O . LEU B 1 540 ? -4.414 -9.586 -27.938 1 98.94 540 LEU B O 1
ATOM 10054 N N . VAL B 1 541 ? -2.574 -10.117 -28.984 1 98.94 541 VAL B N 1
ATOM 10055 C CA . VAL B 1 541 ? -2.256 -11.281 -28.172 1 98.94 541 VAL B CA 1
ATOM 10056 C C . VAL B 1 541 ? -1.265 -10.898 -27.078 1 98.94 541 VAL B C 1
ATOM 10058 O O . VAL B 1 541 ? -0.078 -10.703 -27.344 1 98.94 541 VAL B O 1
ATOM 10061 N N . LEU B 1 542 ? -1.743 -10.844 -25.891 1 98.94 542 LEU B N 1
ATOM 10062 C CA . LEU B 1 542 ? -1.007 -10.234 -24.797 1 98.94 542 LEU B CA 1
ATOM 10063 C C . LEU B 1 542 ? -0.347 -11.312 -23.922 1 98.94 542 LEU B C 1
ATOM 10065 O O . LEU B 1 542 ? -1.035 -12.109 -23.297 1 98.94 542 LEU B O 1
ATOM 10069 N N . PHE B 1 543 ? 0.95 -11.359 -23.938 1 98.81 543 PHE B N 1
ATOM 10070 C CA . PHE B 1 543 ? 1.73 -12.18 -23.016 1 98.81 543 PHE B CA 1
ATOM 10071 C C . PHE B 1 543 ? 2.084 -11.398 -21.766 1 98.81 543 PHE B C 1
ATOM 10073 O O . PHE B 1 543 ? 2.762 -10.367 -21.828 1 98.81 543 PHE B O 1
ATOM 10080 N N . THR B 1 544 ? 1.672 -11.844 -20.641 1 98.62 544 THR B N 1
ATOM 10081 C CA . THR B 1 544 ? 1.984 -11.141 -19.406 1 98.62 544 THR B CA 1
ATOM 10082 C C . THR B 1 544 ? 1.92 -12.086 -18.203 1 98.62 544 THR B C 1
ATOM 10084 O O . THR B 1 544 ? 1.239 -13.117 -18.266 1 98.62 544 THR B O 1
ATOM 10087 N N . GLY B 1 545 ? 2.67 -11.805 -17.156 1 98.62 545 GLY B N 1
ATOM 10088 C CA . GLY B 1 545 ? 2.633 -12.602 -15.938 1 98.62 545 GLY B CA 1
ATOM 10089 C C . GLY B 1 545 ? 1.858 -11.945 -14.812 1 98.62 545 GLY B C 1
ATOM 10090 O O . GLY B 1 545 ? 1.853 -12.43 -13.688 1 98.62 545 GLY B O 1
ATOM 10091 N N . ARG B 1 546 ? 1.171 -10.781 -15.078 1 98.69 546 ARG B N 1
ATOM 10092 C CA . ARG B 1 546 ? 0.456 -9.977 -14.102 1 98.69 546 ARG B CA 1
ATOM 10093 C C . ARG B 1 546 ? -0.609 -9.109 -14.773 1 98.69 546 ARG B C 1
ATOM 10095 O O . ARG B 1 546 ? -0.614 -8.969 -16 1 98.69 546 ARG B O 1
ATOM 10102 N N . PRO B 1 547 ? -1.564 -8.477 -13.961 1 98.75 547 PRO B N 1
ATOM 10103 C CA . PRO B 1 547 ? -2.406 -7.422 -14.523 1 98.75 547 PRO B CA 1
ATOM 10104 C C . PRO B 1 547 ? -1.604 -6.211 -14.992 1 98.75 547 PRO B C 1
ATOM 10106 O O . PRO B 1 547 ? -0.684 -5.77 -14.297 1 98.75 547 PRO B O 1
ATOM 10109 N N . LEU B 1 548 ? -1.903 -5.711 -16.141 1 98.75 548 LEU B N 1
ATOM 10110 C CA . LEU B 1 548 ? -1.238 -4.543 -16.703 1 98.75 548 LEU B CA 1
ATOM 10111 C C . LEU B 1 548 ? -2.186 -3.348 -16.75 1 98.75 548 LEU B C 1
ATOM 10113 O O . LEU B 1 548 ? -3.355 -3.463 -16.375 1 98.75 548 LEU B O 1
ATOM 10117 N N . ILE B 1 549 ? -1.678 -2.188 -17.062 1 98.69 549 ILE B N 1
ATOM 10118 C CA . ILE B 1 549 ? -2.461 -0.999 -17.375 1 98.69 549 ILE B CA 1
ATOM 10119 C C . ILE B 1 549 ? -2.758 -0.962 -18.875 1 98.69 549 ILE B C 1
ATOM 10121 O O . ILE B 1 549 ? -1.845 -0.835 -19.703 1 98.69 549 ILE B O 1
ATOM 10125 N N . LEU B 1 550 ? -4.039 -1.065 -19.234 1 98.75 550 LEU B N 1
ATOM 10126 C CA . LEU B 1 550 ? -4.387 -1.261 -20.641 1 98.75 550 LEU B CA 1
ATOM 10127 C C . LEU B 1 550 ? -5.449 -0.257 -21.078 1 98.75 550 LEU B C 1
ATOM 10129 O O . LEU B 1 550 ? -6.324 -0.584 -21.891 1 98.75 550 LEU B O 1
ATOM 10133 N N . ASN B 1 551 ? -5.469 0.938 -20.578 1 97.94 551 ASN B N 1
ATOM 10134 C CA . ASN B 1 551 ? -6.504 1.91 -20.906 1 97.94 551 ASN B CA 1
ATOM 10135 C C . ASN B 1 551 ? -6.504 2.25 -22.391 1 97.94 551 ASN B C 1
ATOM 10137 O O . ASN B 1 551 ? -7.555 2.24 -23.047 1 97.94 551 ASN B O 1
ATOM 10141 N N . TRP B 1 552 ? -5.316 2.641 -22.938 1 98.19 552 TRP B N 1
ATOM 10142 C CA . TRP B 1 552 ? -5.258 2.99 -24.344 1 98.19 552 TRP B CA 1
ATOM 10143 C C . TRP B 1 552 ? -5.676 1.81 -25.219 1 98.19 552 TRP B C 1
ATOM 10145 O O . TRP B 1 552 ? -6.402 1.98 -26.203 1 98.19 552 TRP B O 1
ATOM 10155 N N . GLU B 1 553 ? -5.168 0.613 -24.891 1 98.75 553 GLU B N 1
ATOM 10156 C CA . GLU B 1 553 ? -5.504 -0.597 -25.641 1 98.75 553 GLU B CA 1
ATOM 10157 C C . GLU B 1 553 ? -7.008 -0.859 -25.609 1 98.75 553 GLU B C 1
ATOM 10159 O O . GLU B 1 553 ? -7.598 -1.197 -26.641 1 98.75 553 GLU B O 1
ATOM 10164 N N . GLN B 1 554 ? -7.598 -0.745 -24.406 1 98.5 554 GLN B N 1
ATOM 10165 C CA . GLN B 1 554 ? -9.039 -0.92 -24.25 1 98.5 554 GLN B CA 1
ATOM 10166 C C . GLN B 1 554 ? -9.805 0.027 -25.172 1 98.5 554 GLN B C 1
ATOM 10168 O O . GLN B 1 554 ? -10.828 -0.352 -25.75 1 98.5 554 GLN B O 1
ATOM 10173 N N . ASP B 1 555 ? -9.305 1.245 -25.391 1 98.06 555 ASP B N 1
ATOM 10174 C CA . ASP B 1 555 ? -10.008 2.273 -26.141 1 98.06 555 ASP B CA 1
ATOM 10175 C C . ASP B 1 555 ? -9.773 2.113 -27.641 1 98.06 555 ASP B C 1
ATOM 10177 O O . ASP B 1 555 ? -10.594 2.535 -28.453 1 98.06 555 ASP B O 1
ATOM 10181 N N . ASN B 1 556 ? -8.609 1.488 -28.031 1 98.44 556 ASN B N 1
ATOM 10182 C CA . ASN B 1 556 ? -8.203 1.674 -29.422 1 98.44 556 ASN B CA 1
ATOM 10183 C C . ASN B 1 556 ? -8.039 0.338 -30.141 1 98.44 556 ASN B C 1
ATOM 10185 O O . ASN B 1 556 ? -8.031 0.287 -31.359 1 98.44 556 ASN B O 1
ATOM 10189 N N . VAL B 1 557 ? -7.828 -0.753 -29.438 1 98.75 557 VAL B N 1
ATOM 10190 C CA . VAL B 1 557 ? -7.555 -2.041 -30.062 1 98.75 557 VAL B CA 1
ATOM 10191 C C . VAL B 1 557 ? -8.852 -2.838 -30.203 1 98.75 557 VAL B C 1
ATOM 10193 O O . VAL B 1 557 ? -9.578 -3.012 -29.219 1 98.75 557 VAL B O 1
ATOM 10196 N N . PRO B 1 558 ? -9.164 -3.375 -31.297 1 98.25 558 PRO B N 1
ATOM 10197 C CA . PRO B 1 558 ? -10.453 -4.039 -31.516 1 98.25 558 PRO B CA 1
ATOM 10198 C C . PRO B 1 558 ? -10.602 -5.316 -30.688 1 98.25 558 PRO B C 1
ATOM 10200 O O . PRO B 1 558 ? -11.695 -5.617 -30.203 1 98.25 558 PRO B O 1
ATOM 10203 N N . ALA B 1 559 ? -9.531 -6.105 -30.547 1 98.75 559 ALA B N 1
ATOM 10204 C CA . ALA B 1 559 ? -9.586 -7.348 -29.781 1 98.75 559 ALA B CA 1
ATOM 10205 C C . ALA B 1 559 ? -8.328 -7.531 -28.938 1 98.75 559 ALA B C 1
ATOM 10207 O O . ALA B 1 559 ? -7.223 -7.227 -29.391 1 98.75 559 ALA B O 1
ATOM 10208 N N . ILE B 1 560 ? -8.508 -7.941 -27.766 1 98.94 560 ILE B N 1
ATOM 10209 C CA . ILE B 1 560 ? -7.406 -8.211 -26.844 1 98.94 560 ILE B CA 1
ATOM 10210 C C . ILE B 1 560 ? -7.586 -9.594 -26.219 1 98.94 560 ILE B C 1
ATOM 10212 O O . ILE B 1 560 ? -8.57 -9.836 -25.516 1 98.94 560 ILE B O 1
ATOM 10216 N N . LEU B 1 561 ? -6.703 -10.5 -26.469 1 98.88 561 LEU B N 1
ATOM 10217 C CA . LEU B 1 561 ? -6.66 -11.836 -25.891 1 98.88 561 LEU B CA 1
ATOM 10218 C C . LEU B 1 561 ? -5.449 -11.992 -24.969 1 98.88 561 LEU B C 1
ATOM 10220 O O . LEU B 1 561 ? -4.309 -12 -25.438 1 98.88 561 LEU B O 1
ATOM 10224 N N . ASN B 1 562 ? -5.688 -12.086 -23.719 1 98.94 562 ASN B N 1
ATOM 10225 C CA . ASN B 1 562 ? -4.613 -12.32 -22.75 1 98.94 562 ASN B CA 1
ATOM 10226 C C . ASN B 1 562 ? -4.27 -13.805 -22.656 1 98.94 562 ASN B C 1
ATOM 10228 O O . ASN B 1 562 ? -5.105 -14.609 -22.25 1 98.94 562 ASN B O 1
ATOM 10232 N N . VAL B 1 563 ? -3.047 -14.117 -22.953 1 98.88 563 VAL B N 1
ATOM 10233 C CA . VAL B 1 563 ? -2.711 -15.531 -23.062 1 98.88 563 VAL B CA 1
ATOM 10234 C C . VAL B 1 563 ? -1.693 -15.906 -21.984 1 98.88 563 VAL B C 1
ATOM 10236 O O . VAL B 1 563 ? -1.205 -17.047 -21.953 1 98.88 563 VAL B O 1
ATOM 10239 N N . TRP B 1 564 ? -1.399 -14.906 -21.094 1 98.62 564 TRP B N 1
ATOM 10240 C CA . TRP B 1 564 ? -0.412 -15.125 -20.047 1 98.62 564 TRP B CA 1
ATOM 10241 C C . TRP B 1 564 ? 0.859 -15.75 -20.609 1 98.62 564 TRP B C 1
ATOM 10243 O O . TRP B 1 564 ? 1.487 -15.18 -21.5 1 98.62 564 TRP B O 1
ATOM 10253 N N . PHE B 1 565 ? 1.337 -16.797 -20.109 1 98.56 565 PHE B N 1
ATOM 10254 C CA . PHE B 1 565 ? 2.287 -17.781 -20.641 1 98.56 565 PHE B CA 1
ATOM 10255 C C . PHE B 1 565 ? 1.732 -19.188 -20.516 1 98.56 565 PHE B C 1
ATOM 10257 O O . PHE B 1 565 ? 1.746 -19.781 -19.438 1 98.56 565 PHE B O 1
ATOM 10264 N N . GLY B 1 566 ? 1.292 -19.672 -21.641 1 98.19 566 GLY B N 1
ATOM 10265 C CA . GLY B 1 566 ? 0.419 -20.828 -21.672 1 98.19 566 GLY B CA 1
ATOM 10266 C C . GLY B 1 566 ? 1.168 -22.141 -21.562 1 98.19 566 GLY B C 1
ATOM 10267 O O . GLY B 1 566 ? 0.554 -23.219 -21.5 1 98.19 566 GLY B O 1
ATOM 10268 N N . GLY B 1 567 ? 2.477 -22.141 -21.516 1 98.44 567 GLY B N 1
ATOM 10269 C CA . GLY B 1 567 ? 3.238 -23.359 -21.281 1 98.44 567 GLY B CA 1
ATOM 10270 C C . GLY B 1 567 ? 3.787 -23.969 -22.562 1 98.44 567 GLY B C 1
ATOM 10271 O O . GLY B 1 567 ? 4 -23.266 -23.547 1 98.44 567 GLY B O 1
ATOM 10272 N N . SER B 1 568 ? 4.023 -25.281 -22.547 1 97.88 568 SER B N 1
ATOM 10273 C CA . SER B 1 568 ? 4.727 -26 -23.594 1 97.88 568 SER B CA 1
ATOM 10274 C C . SER B 1 568 ? 3.914 -26.016 -24.891 1 97.88 568 SER B C 1
ATOM 10276 O O . SER B 1 568 ? 4.477 -26.078 -25.984 1 97.88 568 SER B O 1
ATOM 10278 N N . GLU B 1 569 ? 2.633 -25.953 -24.75 1 97.44 569 GLU B N 1
ATOM 10279 C CA . GLU B 1 569 ? 1.772 -26.062 -25.922 1 97.44 569 GLU B CA 1
ATOM 10280 C C . GLU B 1 569 ? 1.045 -24.75 -26.188 1 97.44 569 GLU B C 1
ATOM 10282 O O . GLU B 1 569 ? -0 -24.734 -26.844 1 97.44 569 GLU B O 1
ATOM 10287 N N . ALA B 1 570 ? 1.57 -23.656 -25.703 1 98.19 570 ALA B N 1
ATOM 10288 C CA . ALA B 1 570 ? 0.929 -22.344 -25.766 1 98.19 570 ALA B CA 1
ATOM 10289 C C . ALA B 1 570 ? 0.641 -21.938 -27.203 1 98.19 570 ALA B C 1
ATOM 10291 O O . ALA B 1 570 ? -0.431 -21.406 -27.5 1 98.19 570 ALA B O 1
ATOM 10292 N N . ALA B 1 571 ? 1.595 -22.125 -28.109 1 97.69 571 ALA B N 1
ATOM 10293 C CA . ALA B 1 571 ? 1.448 -21.688 -29.5 1 97.69 571 ALA B CA 1
ATOM 10294 C C . ALA B 1 571 ? 0.211 -22.312 -30.141 1 97.69 571 ALA B C 1
ATOM 10296 O O . ALA B 1 571 ? -0.574 -21.625 -30.781 1 97.69 571 ALA B O 1
ATOM 10297 N N . TYR B 1 572 ? 0.044 -23.594 -29.969 1 95.56 572 TYR B N 1
ATOM 10298 C CA . TYR B 1 572 ? -1.093 -24.312 -30.531 1 95.56 572 TYR B CA 1
ATOM 10299 C C . TYR B 1 572 ? -2.393 -23.891 -29.859 1 95.56 572 TYR B C 1
ATOM 10301 O O . TYR B 1 572 ? -3.418 -23.719 -30.531 1 95.56 572 TYR B O 1
ATOM 10309 N N . ALA B 1 573 ? -2.348 -23.797 -28.531 1 97 573 ALA B N 1
ATOM 10310 C CA . ALA B 1 573 ? -3.527 -23.359 -27.781 1 97 573 ALA B CA 1
ATOM 10311 C C . ALA B 1 573 ? -4 -21.984 -28.234 1 97 573 ALA B C 1
ATOM 10313 O O . ALA B 1 573 ? -5.203 -21.75 -28.359 1 97 573 ALA B O 1
ATOM 10314 N N . ILE B 1 574 ? -3.068 -21.047 -28.422 1 98.25 574 ILE B N 1
ATOM 10315 C CA . ILE B 1 574 ? -3.406 -19.703 -28.906 1 98.25 574 ILE B CA 1
ATOM 10316 C C . ILE B 1 574 ? -4.078 -19.797 -30.266 1 98.25 574 ILE B C 1
ATOM 10318 O O . ILE B 1 574 ? -5.094 -19.141 -30.516 1 98.25 574 ILE B O 1
ATOM 10322 N N . GLY B 1 575 ? -3.508 -20.609 -31.141 1 95.31 575 GLY B N 1
ATOM 10323 C CA . GLY B 1 575 ? -4.129 -20.844 -32.438 1 95.31 575 GLY B CA 1
ATOM 10324 C C . GLY B 1 575 ? -5.547 -21.375 -32.344 1 95.31 575 GLY B C 1
ATOM 10325 O O . GLY B 1 575 ? -6.43 -20.953 -33.094 1 95.31 575 GLY B O 1
ATOM 10326 N N . ASP B 1 576 ? -5.742 -22.328 -31.391 1 94.06 576 ASP B N 1
ATOM 10327 C CA . ASP B 1 576 ? -7.07 -22.891 -31.188 1 94.06 576 ASP B CA 1
ATOM 10328 C C . ASP B 1 576 ? -8.086 -21.812 -30.859 1 94.06 576 ASP B C 1
ATOM 10330 O O . ASP B 1 576 ? -9.219 -21.844 -31.359 1 94.06 576 ASP B O 1
ATOM 10334 N N . VAL B 1 577 ? -7.711 -20.875 -30.062 1 96.25 577 VAL B N 1
ATOM 10335 C CA . VAL B 1 577 ? -8.633 -19.828 -29.641 1 96.25 577 VAL B CA 1
ATOM 10336 C C . VAL B 1 577 ? -8.773 -18.797 -30.75 1 96.25 577 VAL B C 1
ATOM 10338 O O . VAL B 1 577 ? -9.883 -18.359 -31.078 1 96.25 577 VAL B O 1
ATOM 10341 N N . LEU B 1 578 ? -7.641 -18.391 -31.359 1 96.5 578 LEU B N 1
ATOM 10342 C CA . LEU B 1 578 ? -7.664 -17.375 -32.406 1 96.5 578 LEU B CA 1
ATOM 10343 C C . LEU B 1 578 ? -8.578 -17.797 -33.531 1 96.5 578 LEU B C 1
ATOM 10345 O O . LEU B 1 578 ? -9.328 -16.969 -34.094 1 96.5 578 LEU B O 1
ATOM 10349 N N . PHE B 1 579 ? -8.531 -19.047 -33.906 1 92.31 579 PHE B N 1
ATOM 10350 C CA . PHE B 1 579 ? -9.273 -19.516 -35.062 1 92.31 579 PHE B CA 1
ATOM 10351 C C . PHE B 1 579 ? -10.625 -20.094 -34.656 1 92.31 579 PHE B C 1
ATOM 10353 O O . PHE B 1 579 ? -11.375 -20.594 -35.5 1 92.31 579 PHE B O 1
ATOM 10360 N N . GLY B 1 580 ? -10.969 -20.078 -33.375 1 91.88 580 GLY B N 1
ATOM 10361 C CA . GLY B 1 580 ? -12.305 -20.375 -32.875 1 91.88 580 GLY B CA 1
ATOM 10362 C C . GLY B 1 580 ? -12.531 -21.859 -32.656 1 91.88 580 GLY B C 1
ATOM 10363 O O . GLY B 1 580 ? -13.664 -22.281 -32.406 1 91.88 580 GLY B O 1
ATOM 10364 N N . ARG B 1 581 ? -11.477 -22.625 -32.75 1 89.69 581 ARG B N 1
ATOM 10365 C CA . ARG B 1 581 ? -11.609 -24.031 -32.375 1 89.69 581 ARG B CA 1
ATOM 10366 C C . ARG B 1 581 ? -12.023 -24.188 -30.906 1 89.69 581 ARG B C 1
ATOM 10368 O O . ARG B 1 581 ? -12.711 -25.141 -30.547 1 89.69 581 ARG B O 1
ATOM 10375 N N . VAL B 1 582 ? -11.523 -23.344 -30.141 1 93.25 582 VAL B N 1
ATOM 10376 C CA . VAL B 1 582 ? -11.906 -23.25 -28.734 1 93.25 582 VAL B CA 1
ATOM 10377 C C . VAL B 1 582 ? -12.492 -21.875 -28.453 1 93.25 582 VAL B C 1
ATOM 10379 O O . VAL B 1 582 ? -11.883 -20.844 -28.797 1 93.25 582 VAL B O 1
ATOM 10382 N N . ASN B 1 583 ? -13.727 -21.875 -27.922 1 96.12 583 ASN B N 1
ATOM 10383 C CA . ASN B 1 583 ? -14.305 -20.625 -27.422 1 96.12 583 ASN B CA 1
ATOM 10384 C C . ASN B 1 583 ? -13.664 -20.203 -26.109 1 96.12 583 ASN B C 1
ATOM 10386 O O . ASN B 1 583 ? -13.703 -20.938 -25.125 1 96.12 583 ASN B O 1
ATOM 10390 N N . PRO B 1 584 ? -12.984 -19.047 -26.141 1 97.06 584 PRO B N 1
ATOM 10391 C CA . PRO B 1 584 ? -12.367 -18.641 -24.891 1 97.06 584 PRO B CA 1
ATOM 10392 C C . PRO B 1 584 ? -13.352 -18.609 -23.719 1 97.06 584 PRO B C 1
ATOM 10394 O O . PRO B 1 584 ? -14.5 -18.188 -23.891 1 97.06 584 PRO B O 1
ATOM 10397 N N . SER B 1 585 ? -12.922 -19.062 -22.562 1 96.62 585 SER B N 1
ATOM 10398 C CA . SER B 1 585 ? -13.797 -19.156 -21.406 1 96.62 585 SER B CA 1
ATOM 10399 C C . SER B 1 585 ? -13.055 -18.812 -20.109 1 96.62 585 SER B C 1
ATOM 10401 O O . SER B 1 585 ? -13.586 -19 -19.016 1 96.62 585 SER B O 1
ATOM 10403 N N . GLY B 1 586 ? -11.758 -18.406 -20.156 1 98.44 586 GLY B N 1
ATOM 10404 C CA . GLY B 1 586 ? -11.023 -18 -18.969 1 98.44 586 GLY B CA 1
ATOM 10405 C C . GLY B 1 586 ? -11.602 -16.75 -18.312 1 98.44 586 GLY B C 1
ATOM 10406 O O . GLY B 1 586 ? -12.125 -15.875 -19 1 98.44 586 GLY B O 1
ATOM 10407 N N . LYS B 1 587 ? -11.562 -16.703 -17 1 98.81 587 LYS B N 1
ATOM 10408 C CA . LYS B 1 587 ? -11.992 -15.555 -16.219 1 98.81 587 LYS B CA 1
ATOM 10409 C C . LYS B 1 587 ? -10.875 -15.055 -15.305 1 98.81 587 LYS B C 1
ATOM 10411 O O . LYS B 1 587 ? -10.18 -15.852 -14.672 1 98.81 587 LYS B O 1
ATOM 10416 N N . LEU B 1 588 ? -10.742 -13.711 -15.211 1 98.94 588 LEU B N 1
ATOM 10417 C CA . LEU B 1 588 ? -9.664 -13.109 -14.438 1 98.94 588 LEU B CA 1
ATOM 10418 C C . LEU B 1 588 ? -9.789 -13.461 -12.961 1 98.94 588 LEU B C 1
ATOM 10420 O O . LEU B 1 588 ? -10.898 -13.492 -12.414 1 98.94 588 LEU B O 1
ATOM 10424 N N . THR B 1 589 ? -8.68 -13.758 -12.352 1 98.88 589 THR B N 1
ATOM 10425 C CA . THR B 1 589 ? -8.664 -14.031 -10.922 1 98.88 589 THR B CA 1
ATOM 10426 C C . THR B 1 589 ? -7.953 -12.906 -10.164 1 98.88 589 THR B C 1
ATOM 10428 O O . THR B 1 589 ? -7.68 -13.031 -8.969 1 98.88 589 THR B O 1
ATOM 10431 N N . MET B 1 590 ? -7.566 -11.883 -10.828 1 98.75 590 MET B N 1
ATOM 10432 C CA . MET B 1 590 ? -7.031 -10.641 -10.281 1 98.75 590 MET B CA 1
ATOM 10433 C C . MET B 1 590 ? -7.531 -9.438 -11.07 1 98.75 590 MET B C 1
ATOM 10435 O O . MET B 1 590 ? -7.586 -9.484 -12.305 1 98.75 590 MET B O 1
ATOM 10439 N N . SER B 1 591 ? -7.906 -8.367 -10.398 1 98.75 591 SER B N 1
ATOM 10440 C CA . SER B 1 591 ? -8.438 -7.16 -11.023 1 98.75 591 SER B CA 1
ATOM 10441 C C . SER B 1 591 ? -7.352 -6.41 -11.789 1 98.75 591 SER B C 1
ATOM 10443 O O . SER B 1 591 ? -6.207 -6.328 -11.336 1 98.75 591 SER B O 1
ATOM 10445 N N . PHE B 1 592 ? -7.66 -5.914 -12.992 1 98.88 592 PHE B N 1
ATOM 10446 C CA . PHE B 1 592 ? -6.777 -5.035 -13.75 1 98.88 592 PHE B CA 1
ATOM 10447 C C . PHE B 1 592 ? -7.039 -3.574 -13.406 1 98.88 592 PHE B C 1
ATOM 10449 O O . PHE B 1 592 ? -8.164 -3.094 -13.539 1 98.88 592 PHE B O 1
ATOM 10456 N N . PRO B 1 593 ? -6.047 -2.844 -12.984 1 98.69 593 PRO B N 1
ATOM 10457 C CA . PRO B 1 593 ? -6.27 -1.435 -12.656 1 98.69 593 PRO B CA 1
ATOM 10458 C C . PRO B 1 593 ? -6.344 -0.542 -13.891 1 98.69 593 PRO B C 1
ATOM 10460 O O . PRO B 1 593 ? -5.914 -0.947 -14.977 1 98.69 593 PRO B O 1
ATOM 10463 N N . GLN B 1 594 ? -6.895 0.676 -13.703 1 98.38 594 GLN B N 1
ATOM 10464 C CA . GLN B 1 594 ? -6.852 1.696 -14.742 1 98.38 594 GLN B CA 1
ATOM 10465 C C . GLN B 1 594 ? -5.48 2.359 -14.812 1 98.38 594 GLN B C 1
ATOM 10467 O O . GLN B 1 594 ? -5.043 2.789 -15.875 1 98.38 594 GLN B O 1
ATOM 10472 N N . ASN B 1 595 ? -4.836 2.52 -13.711 1 97.5 595 ASN B N 1
ATOM 10473 C CA . ASN B 1 595 ? -3.459 2.99 -13.594 1 97.5 595 ASN B CA 1
ATOM 10474 C C . ASN B 1 595 ? -2.803 2.5 -12.305 1 97.5 595 ASN B C 1
ATOM 10476 O O . ASN B 1 595 ? -3.475 1.937 -11.438 1 97.5 595 ASN B O 1
ATOM 10480 N N . VAL B 1 596 ? -1.508 2.682 -12.188 1 98.12 596 VAL B N 1
ATOM 10481 C CA . VAL B 1 596 ? -0.721 2.121 -11.094 1 98.12 596 VAL B CA 1
ATOM 10482 C C . VAL B 1 596 ? -1.114 2.787 -9.781 1 98.12 596 VAL B C 1
ATOM 10484 O O . VAL B 1 596 ? -1.079 2.154 -8.719 1 98.12 596 VAL B O 1
ATOM 10487 N N . GLY B 1 597 ? -1.545 4.02 -9.812 1 98.44 597 GLY B N 1
ATOM 10488 C CA . GLY B 1 597 ? -1.863 4.781 -8.617 1 98.44 597 GLY B CA 1
ATOM 10489 C C . GLY B 1 597 ? -3.068 4.242 -7.867 1 98.44 597 GLY B C 1
ATOM 10490 O O . GLY B 1 597 ? -3.287 4.582 -6.703 1 98.44 597 GLY B O 1
ATOM 10491 N N . GLN B 1 598 ? -3.893 3.352 -8.461 1 98.06 598 GLN B N 1
ATOM 10492 C CA . GLN B 1 598 ? -5.051 2.746 -7.812 1 98.06 598 GLN B CA 1
ATOM 10493 C C . GLN B 1 598 ? -4.629 1.609 -6.883 1 98.06 598 GLN B C 1
ATOM 10495 O O . GLN B 1 598 ? -5.41 1.171 -6.035 1 98.06 598 GLN B O 1
ATOM 10500 N N . ILE B 1 599 ? -3.416 1.09 -7.039 1 98.44 599 ILE B N 1
ATOM 10501 C CA . ILE B 1 599 ? -2.971 -0.137 -6.387 1 98.44 599 ILE B CA 1
ATOM 10502 C C . ILE B 1 599 ? -2.693 0.134 -4.91 1 98.44 599 ILE B C 1
ATOM 10504 O O . ILE B 1 599 ? -2.041 1.123 -4.566 1 98.44 599 ILE B O 1
ATOM 10508 N N . PRO B 1 600 ? -3.127 -0.753 -4.02 1 97.62 600 PRO B N 1
ATOM 10509 C CA . PRO B 1 600 ? -3.766 -2.049 -4.27 1 97.62 600 PRO B CA 1
ATOM 10510 C C . PRO B 1 600 ? -5.219 -1.913 -4.715 1 97.62 600 PRO B C 1
ATOM 10512 O O . PRO B 1 600 ? -5.895 -0.948 -4.352 1 97.62 600 PRO B O 1
ATOM 10515 N N . LEU B 1 601 ? -5.633 -2.768 -5.531 1 97.75 601 LEU B N 1
ATOM 10516 C CA . LEU B 1 601 ? -6.988 -2.816 -6.062 1 97.75 601 LEU B CA 1
ATOM 10517 C C . LEU B 1 601 ? -7.527 -4.242 -6.055 1 97.75 601 LEU B C 1
ATOM 10519 O O . LEU B 1 601 ? -6.879 -5.156 -6.566 1 97.75 601 LEU B O 1
ATOM 10523 N N . TYR B 1 602 ? -8.641 -4.492 -5.449 1 98.31 602 TYR B N 1
ATOM 10524 C CA . TYR B 1 602 ? -9.273 -5.805 -5.387 1 98.31 602 TYR B CA 1
ATOM 10525 C C . TYR B 1 602 ? -10.773 -5.676 -5.137 1 98.31 602 TYR B C 1
ATOM 10527 O O . TYR B 1 602 ? -11.234 -4.66 -4.617 1 98.31 602 TYR B O 1
ATOM 10535 N N . TYR B 1 603 ? -11.57 -6.652 -5.473 1 98.38 603 TYR B N 1
ATOM 10536 C CA . TYR B 1 603 ? -13.023 -6.543 -5.508 1 98.38 603 TYR B CA 1
ATOM 10537 C C . TYR B 1 603 ? -13.609 -6.582 -4.102 1 98.38 603 TYR B C 1
ATOM 10539 O O . TYR B 1 603 ? -14.594 -5.902 -3.814 1 98.38 603 TYR B O 1
ATOM 10547 N N . ALA B 1 604 ? -12.945 -7.359 -3.17 1 98.56 604 ALA B N 1
ATOM 10548 C CA . ALA B 1 604 ? -13.492 -7.629 -1.844 1 98.56 604 ALA B CA 1
ATOM 10549 C C . ALA B 1 604 ? -13.078 -6.547 -0.849 1 98.56 604 ALA B C 1
ATOM 10551 O O . ALA B 1 604 ? -12.664 -6.852 0.272 1 98.56 604 ALA B O 1
ATOM 10552 N N . HIS B 1 605 ? -13.07 -5.305 -1.239 1 97.75 605 HIS B N 1
ATOM 10553 C CA . HIS B 1 605 ? -12.75 -4.172 -0.373 1 97.75 605 HIS B CA 1
ATOM 10554 C C . HIS B 1 605 ? -13.891 -3.895 0.604 1 97.75 605 HIS B C 1
ATOM 10556 O O . HIS B 1 605 ? -15.008 -4.383 0.419 1 97.75 605 HIS B O 1
ATOM 10562 N N . LYS B 1 606 ? -13.68 -3.152 1.605 1 98 606 LYS B N 1
ATOM 10563 C CA . LYS B 1 606 ? -14.711 -2.75 2.564 1 98 606 LYS B CA 1
ATOM 10564 C C . LYS B 1 606 ? -15.414 -1.479 2.107 1 98 606 LYS B C 1
ATOM 10566 O O . LYS B 1 606 ? -14.93 -0.773 1.222 1 98 606 LYS B O 1
ATOM 10571 N N . ASN B 1 607 ? -16.531 -1.2 2.658 1 97.31 607 ASN B N 1
ATOM 10572 C CA . ASN B 1 607 ? -17.422 -0.161 2.174 1 97.31 607 ASN B CA 1
ATOM 10573 C C . ASN B 1 607 ? -16.938 1.23 2.572 1 97.31 607 ASN B C 1
ATOM 10575 O O . ASN B 1 607 ? -17.344 2.227 1.962 1 97.31 607 ASN B O 1
ATOM 10579 N N . THR B 1 608 ? -16.141 1.378 3.631 1 97.38 608 THR B N 1
ATOM 10580 C CA . THR B 1 608 ? -15.75 2.621 4.285 1 97.38 608 THR B CA 1
ATOM 10581 C C . THR B 1 608 ? -16.953 3.279 4.961 1 97.38 608 THR B C 1
ATOM 10583 O O . THR B 1 608 ? -18.062 2.75 4.91 1 97.38 608 THR B O 1
ATOM 10586 N N . GLY B 1 609 ? -16.75 4.387 5.582 1 97.94 609 GLY B N 1
ATOM 10587 C CA . GLY B 1 609 ? -17.812 5.145 6.223 1 97.94 609 GLY B CA 1
ATOM 10588 C C . GLY B 1 609 ? -18.422 6.188 5.312 1 97.94 609 GLY B C 1
ATOM 10589 O O . GLY B 1 609 ? -19.5 6.711 5.605 1 97.94 609 GLY B O 1
ATOM 10590 N N . ARG B 1 610 ? -17.781 6.496 4.199 1 97.81 610 ARG B N 1
ATOM 10591 C CA . ARG B 1 610 ? -18.25 7.469 3.217 1 97.81 610 ARG B CA 1
ATOM 10592 C C . ARG B 1 610 ? -18.125 6.922 1.8 1 97.81 610 ARG B C 1
ATOM 10594 O O . ARG B 1 610 ? -17.484 7.535 0.947 1 97.81 610 ARG B O 1
ATOM 10601 N N . PRO B 1 611 ? -18.781 5.816 1.528 1 97.62 611 PRO B N 1
ATOM 10602 C CA . PRO B 1 611 ? -18.641 5.242 0.188 1 97.62 611 PRO B CA 1
ATOM 10603 C C . PRO B 1 611 ? -19.156 6.18 -0.908 1 97.62 611 PRO B C 1
ATOM 10605 O O . PRO B 1 611 ? -20.047 6.984 -0.669 1 97.62 611 PRO B O 1
ATOM 10608 N N . LEU B 1 612 ? -18.531 6.129 -2.033 1 97.38 612 LEU B N 1
ATOM 10609 C CA . LEU B 1 612 ? -19.047 6.82 -3.215 1 97.38 612 LEU B CA 1
ATOM 10610 C C . LEU B 1 612 ? -20.344 6.188 -3.695 1 97.38 612 LEU B C 1
ATOM 10612 O O . LEU B 1 612 ? -20.469 4.961 -3.746 1 97.38 612 LEU B O 1
ATOM 10616 N N . HIS B 1 613 ? -21.297 6.988 -4.027 1 93.75 613 HIS B N 1
ATOM 10617 C CA . HIS B 1 613 ? -22.562 6.461 -4.523 1 93.75 613 HIS B CA 1
ATOM 10618 C C . HIS B 1 613 ? -22.375 5.758 -5.863 1 93.75 613 HIS B C 1
ATOM 10620 O O . HIS B 1 613 ? -21.547 6.164 -6.672 1 93.75 613 HIS B O 1
ATOM 10626 N N . ASP B 1 614 ? -23.203 4.812 -6.082 1 89.12 614 ASP B N 1
ATOM 10627 C CA . ASP B 1 614 ? -23.125 4.031 -7.312 1 89.12 614 ASP B CA 1
ATOM 10628 C C . ASP B 1 614 ? -23.281 4.926 -8.539 1 89.12 614 ASP B C 1
ATOM 10630 O O . ASP B 1 614 ? -24.125 5.828 -8.555 1 89.12 614 ASP B O 1
ATOM 10634 N N . GLY B 1 615 ? -22.484 4.684 -9.484 1 89.25 615 GLY B N 1
ATOM 10635 C CA . GLY B 1 615 ? -22.594 5.379 -10.75 1 89.25 615 GLY B CA 1
ATOM 10636 C C . GLY B 1 615 ? -21.906 6.73 -10.75 1 89.25 615 GLY B C 1
ATOM 10637 O O . GLY B 1 615 ? -21.844 7.406 -11.781 1 89.25 615 GLY B O 1
ATOM 10638 N N . LYS B 1 616 ? -21.375 7.098 -9.57 1 92.31 616 LYS B N 1
ATOM 10639 C CA . LYS B 1 616 ? -20.719 8.398 -9.5 1 92.31 616 LYS B CA 1
ATOM 10640 C C . LYS B 1 616 ? -19.203 8.25 -9.672 1 92.31 616 LYS B C 1
ATOM 10642 O O . LYS B 1 616 ? -18.609 7.281 -9.188 1 92.31 616 LYS B O 1
ATOM 10647 N N . TRP B 1 617 ? -18.766 9.148 -10.453 1 93.06 617 TRP B N 1
ATOM 10648 C CA . TRP B 1 617 ? -17.312 9.234 -10.602 1 93.06 617 TRP B CA 1
ATOM 10649 C C . TRP B 1 617 ? -16.688 9.914 -9.391 1 93.06 617 TRP B C 1
ATOM 10651 O O . TRP B 1 617 ? -15.664 9.461 -8.875 1 93.06 617 TRP B O 1
ATOM 10661 N N . PHE B 1 618 ? -17.25 11.023 -8.969 1 96.12 618 PHE B N 1
ATOM 10662 C CA . PHE B 1 618 ? -16.719 11.852 -7.895 1 96.12 618 PHE B CA 1
ATOM 10663 C C . PHE B 1 618 ? -17.844 12.531 -7.125 1 96.12 618 PHE B C 1
ATOM 10665 O O . PHE B 1 618 ? -18.828 12.969 -7.719 1 96.12 618 PHE B O 1
ATOM 10672 N N . GLU B 1 619 ? -17.766 12.539 -5.844 1 96.75 619 GLU B N 1
ATOM 10673 C CA . GLU B 1 619 ? -18.516 13.375 -4.91 1 96.75 619 GLU B CA 1
ATOM 10674 C C . GLU B 1 619 ? -17.625 13.867 -3.77 1 96.75 619 GLU B C 1
ATOM 10676 O O . GLU B 1 619 ? -16.969 13.062 -3.098 1 96.75 619 GLU B O 1
ATOM 10681 N N . LYS B 1 620 ? -17.547 15.219 -3.65 1 96.38 620 LYS B N 1
ATOM 10682 C CA . LYS B 1 620 ? -16.688 15.758 -2.602 1 96.38 620 LYS B CA 1
ATOM 10683 C C . LYS B 1 620 ? -17.062 15.188 -1.236 1 96.38 620 LYS B C 1
ATOM 10685 O O . LYS B 1 620 ? -18.25 15.016 -0.934 1 96.38 620 LYS B O 1
ATOM 10690 N N . PHE B 1 621 ? -16.078 14.758 -0.413 1 96.62 621 PHE B N 1
ATOM 10691 C CA . PHE B 1 621 ? -16.125 14.234 0.947 1 96.62 621 PHE B CA 1
ATOM 10692 C C . PHE B 1 621 ? -16.672 12.812 0.959 1 96.62 621 PHE B C 1
ATOM 10694 O O . PHE B 1 621 ? -17.281 12.383 1.938 1 96.62 621 PHE B O 1
ATOM 10701 N N . ARG B 1 622 ? -16.609 12.141 -0.176 1 97.69 622 ARG B N 1
ATOM 10702 C CA . ARG B 1 622 ? -16.766 10.688 -0.284 1 97.69 622 ARG B CA 1
ATOM 10703 C C . ARG B 1 622 ? -15.438 10.031 -0.649 1 97.69 622 ARG B C 1
ATOM 10705 O O . ARG B 1 622 ? -14.469 10.719 -0.978 1 97.69 622 ARG B O 1
ATOM 10712 N N . SER B 1 623 ? -15.422 8.75 -0.478 1 98.06 623 SER B N 1
ATOM 10713 C CA . SER B 1 623 ? -14.18 8.031 -0.766 1 98.06 623 SER B CA 1
ATOM 10714 C C . SER B 1 623 ? -13.984 7.855 -2.266 1 98.06 623 SER B C 1
ATOM 10716 O O . SER B 1 623 ? -14.547 6.938 -2.867 1 98.06 623 SER B O 1
ATOM 10718 N N . ASN B 1 624 ? -13.133 8.68 -2.869 1 98.31 624 ASN B N 1
ATOM 10719 C CA . ASN B 1 624 ? -12.875 8.664 -4.305 1 98.31 624 ASN B CA 1
ATOM 10720 C C . ASN B 1 624 ? -11.594 9.414 -4.652 1 98.31 624 ASN B C 1
ATOM 10722 O O . ASN B 1 624 ? -10.992 10.055 -3.787 1 98.31 624 ASN B O 1
ATOM 10726 N N . TYR B 1 625 ? -11.125 9.266 -5.863 1 98.19 625 TYR B N 1
ATOM 10727 C CA . TYR B 1 625 ? -10.016 10.016 -6.43 1 98.19 625 TYR B CA 1
ATOM 10728 C C . TYR B 1 625 ? -10.516 11.18 -7.273 1 98.19 625 TYR B C 1
ATOM 10730 O O . TYR B 1 625 ? -11.664 11.172 -7.734 1 98.19 625 TYR B O 1
ATOM 10738 N N . LEU B 1 626 ? -9.633 12.148 -7.484 1 98.12 626 LEU B N 1
ATOM 10739 C CA . LEU B 1 626 ? -9.977 13.289 -8.328 1 98.12 626 LEU B CA 1
ATOM 10740 C C . LEU B 1 626 ? -9.875 12.922 -9.805 1 98.12 626 LEU B C 1
ATOM 10742 O O . LEU B 1 626 ? -10.586 13.492 -10.641 1 98.12 626 LEU B O 1
ATOM 10746 N N . ASP B 1 627 ? -9.008 11.961 -10.078 1 97.81 627 ASP B N 1
ATOM 10747 C CA . ASP B 1 627 ? -8.539 11.883 -11.461 1 97.81 627 ASP B CA 1
ATOM 10748 C C . ASP B 1 627 ? -8.906 10.547 -12.094 1 97.81 627 ASP B C 1
ATOM 10750 O O . ASP B 1 627 ? -8.742 10.352 -13.297 1 97.81 627 ASP B O 1
ATOM 10754 N N . VAL B 1 628 ? -9.398 9.625 -11.375 1 97.44 628 VAL B N 1
ATOM 10755 C CA . VAL B 1 628 ? -9.797 8.328 -11.914 1 97.44 628 VAL B CA 1
ATOM 10756 C C . VAL B 1 628 ? -10.938 7.754 -11.086 1 97.44 628 VAL B C 1
ATOM 10758 O O . VAL B 1 628 ? -11.055 8.047 -9.891 1 97.44 628 VAL B O 1
ATOM 10761 N N . THR B 1 629 ? -11.852 6.996 -11.695 1 97.25 629 THR B N 1
ATOM 10762 C CA . THR B 1 629 ? -12.906 6.324 -10.953 1 97.25 629 THR B CA 1
ATOM 10763 C C . THR B 1 629 ? -12.32 5.262 -10.023 1 97.25 629 THR B C 1
ATOM 10765 O O . THR B 1 629 ? -11.195 4.805 -10.227 1 97.25 629 THR B O 1
ATOM 10768 N N . ASN B 1 630 ? -13.086 4.84 -8.992 1 97.38 630 ASN B N 1
ATOM 10769 C CA . ASN B 1 630 ? -12.648 3.816 -8.047 1 97.38 630 ASN B CA 1
ATOM 10770 C C . ASN B 1 630 ? -12.625 2.434 -8.695 1 97.38 630 ASN B C 1
ATOM 10772 O O . ASN B 1 630 ? -12.047 1.496 -8.148 1 97.38 630 ASN B O 1
ATOM 10776 N N . GLU B 1 631 ? -13.195 2.207 -9.883 1 97 631 GLU B N 1
ATOM 10777 C CA . GLU B 1 631 ? -13.453 0.908 -10.5 1 97 631 GLU B CA 1
ATOM 10778 C C . GLU B 1 631 ? -12.203 0.379 -11.203 1 97 631 GLU B C 1
ATOM 10780 O O . GLU B 1 631 ? -11.375 1.158 -11.68 1 97 631 GLU B O 1
ATOM 10785 N N . PRO B 1 632 ? -12.008 -0.966 -11.25 1 98.06 632 PRO B N 1
ATOM 10786 C CA . PRO B 1 632 ? -10.969 -1.535 -12.117 1 98.06 632 PRO B CA 1
ATOM 10787 C C . PRO B 1 632 ? -11.289 -1.369 -13.602 1 98.06 632 PRO B C 1
ATOM 10789 O O . PRO B 1 632 ? -12.43 -1.079 -13.969 1 98.06 632 PRO B O 1
ATOM 10792 N N . LEU B 1 633 ? -10.227 -1.451 -14.445 1 98.69 633 LEU B N 1
ATOM 10793 C CA . LEU B 1 633 ? -10.5 -1.551 -15.875 1 98.69 633 LEU B CA 1
ATOM 10794 C C . LEU B 1 633 ? -11.227 -2.852 -16.203 1 98.69 633 LEU B C 1
ATOM 10796 O O . LEU B 1 633 ? -12.25 -2.842 -16.891 1 98.69 633 LEU B O 1
ATOM 10800 N N . TYR B 1 634 ? -10.703 -3.984 -15.742 1 98.81 634 TYR B N 1
ATOM 10801 C CA . TYR B 1 634 ? -11.352 -5.289 -15.789 1 98.81 634 TYR B CA 1
ATOM 10802 C C . TYR B 1 634 ? -11.531 -5.863 -14.391 1 98.81 634 TYR B C 1
ATOM 10804 O O . TYR B 1 634 ? -10.562 -6.066 -13.664 1 98.81 634 TYR B O 1
ATOM 10812 N N . PRO B 1 635 ? -12.773 -6.176 -13.961 1 98.75 635 PRO B N 1
ATOM 10813 C CA . PRO B 1 635 ? -13.023 -6.652 -12.594 1 98.75 635 PRO B CA 1
ATOM 10814 C C . PRO B 1 635 ? -12.656 -8.125 -12.406 1 98.75 635 PRO B C 1
ATOM 10816 O O . PRO B 1 635 ? -12.469 -8.844 -13.383 1 98.75 635 PRO B O 1
ATOM 10819 N N . PHE B 1 636 ? -12.539 -8.539 -11.172 1 98.81 636 PHE B N 1
ATOM 10820 C CA . PHE B 1 636 ? -12.375 -9.945 -10.805 1 98.81 636 PHE B CA 1
ATOM 10821 C C . PHE B 1 636 ? -13.477 -10.797 -11.414 1 98.81 636 PHE B C 1
ATOM 10823 O O . PHE B 1 636 ? -14.648 -10.414 -11.391 1 98.81 636 PHE B O 1
ATOM 10830 N N . GLY B 1 637 ? -13.07 -11.859 -12.039 1 98.88 637 GLY B N 1
ATOM 10831 C CA . GLY B 1 637 ? -14.016 -12.789 -12.641 1 98.88 637 GLY B CA 1
ATOM 10832 C C . GLY B 1 637 ? -14.375 -12.438 -14.07 1 98.88 637 GLY B C 1
ATOM 10833 O O . GLY B 1 637 ? -15.195 -13.109 -14.695 1 98.88 637 GLY B O 1
ATOM 10834 N N . PHE B 1 638 ? -13.758 -11.438 -14.641 1 98.81 638 PHE B N 1
ATOM 10835 C CA . PHE B 1 638 ? -14.117 -10.93 -15.961 1 98.81 638 PHE B CA 1
ATOM 10836 C C . PHE B 1 638 ? -13.484 -11.789 -17.047 1 98.81 638 PHE B C 1
ATOM 10838 O O . PHE B 1 638 ? -12.336 -12.227 -16.922 1 98.81 638 PHE B O 1
ATOM 10845 N N . GLY B 1 639 ? -14.094 -11.938 -18.141 1 98.81 639 GLY B N 1
ATOM 10846 C CA . GLY B 1 639 ? -13.664 -12.586 -19.359 1 98.81 639 GLY B CA 1
ATOM 10847 C C . GLY B 1 639 ? -14.797 -12.781 -20.359 1 98.81 639 GLY B C 1
ATOM 10848 O O . GLY B 1 639 ? -15.891 -13.203 -19.984 1 98.81 639 GLY B O 1
ATOM 10849 N N . LEU B 1 640 ? -14.523 -12.469 -21.562 1 98.38 640 LEU B N 1
ATOM 10850 C CA . LEU B 1 640 ? -15.531 -12.562 -22.609 1 98.38 640 LEU B CA 1
ATOM 10851 C C . LEU B 1 640 ? -15.5 -13.938 -23.266 1 98.38 640 LEU B C 1
ATOM 10853 O O . LEU B 1 640 ? -14.711 -14.805 -22.875 1 98.38 640 LEU B O 1
ATOM 10857 N N . SER B 1 641 ? -16.422 -14.172 -24.125 1 97.12 641 SER B N 1
ATOM 10858 C CA . SER B 1 641 ? -16.594 -15.359 -24.969 1 97.12 641 SER B CA 1
ATOM 10859 C C . SER B 1 641 ? -17.016 -14.977 -26.375 1 97.12 641 SER B C 1
ATOM 10861 O O . SER B 1 641 ? -17.391 -13.828 -26.625 1 97.12 641 SER B O 1
ATOM 10863 N N . TYR B 1 642 ? -16.891 -15.914 -27.344 1 96.69 642 TYR B N 1
ATOM 10864 C CA . TYR B 1 642 ? -17.406 -15.664 -28.688 1 96.69 642 TYR B CA 1
ATOM 10865 C C . TYR B 1 642 ? -18.922 -15.828 -28.75 1 96.69 642 TYR B C 1
ATOM 10867 O O . TYR B 1 642 ? -19.531 -15.578 -29.781 1 96.69 642 TYR B O 1
ATOM 10875 N N . THR B 1 643 ? -19.453 -16.203 -27.625 1 95.81 643 THR B N 1
ATOM 10876 C CA . THR B 1 643 ? -20.906 -16.219 -27.453 1 95.81 643 THR B CA 1
ATOM 10877 C C . THR B 1 643 ? -21.312 -15.32 -26.281 1 95.81 643 THR B C 1
ATOM 10879 O O . THR B 1 643 ? -20.484 -14.602 -25.719 1 95.81 643 THR B O 1
ATOM 10882 N N . THR B 1 644 ? -22.594 -15.219 -26.047 1 96.94 644 THR B N 1
ATOM 10883 C CA . THR B 1 644 ? -23.125 -14.391 -24.969 1 96.94 644 THR B CA 1
ATOM 10884 C C . THR B 1 644 ? -24.016 -15.211 -24.047 1 96.94 644 THR B C 1
ATOM 10886 O O . THR B 1 644 ? -24.594 -16.219 -24.469 1 96.94 644 THR B O 1
ATOM 10889 N N . PHE B 1 645 ? -24.062 -14.844 -22.859 1 98.25 645 PHE B N 1
ATOM 10890 C CA . PHE B 1 645 ? -24.891 -15.508 -21.859 1 98.25 645 PHE B CA 1
ATOM 10891 C C . PHE B 1 645 ? -25.812 -14.516 -21.172 1 98.25 645 PHE B C 1
ATOM 10893 O O . PHE B 1 645 ? -25.438 -13.367 -20.922 1 98.25 645 PHE B O 1
ATOM 10900 N N . ALA B 1 646 ? -27 -14.93 -20.844 1 98.5 646 ALA B N 1
ATOM 10901 C CA . ALA B 1 646 ? -27.953 -14.148 -20.062 1 98.5 646 ALA B CA 1
ATOM 10902 C C . ALA B 1 646 ? -28.266 -14.844 -18.734 1 98.5 646 ALA B C 1
ATOM 10904 O O . ALA B 1 646 ? -28.344 -16.078 -18.672 1 98.5 646 ALA B O 1
ATOM 10905 N N . TYR B 1 647 ? -28.453 -14.133 -17.719 1 98.75 647 TYR B N 1
ATOM 10906 C CA . TYR B 1 647 ? -28.797 -14.617 -16.375 1 98.75 647 TYR B CA 1
ATOM 10907 C C . TYR B 1 647 ? -30.203 -14.203 -15.992 1 98.75 647 TYR B C 1
ATOM 10909 O O . TYR B 1 647 ? -30.625 -13.062 -16.219 1 98.75 647 TYR B O 1
ATOM 10917 N N . SER B 1 648 ? -30.969 -15.031 -15.422 1 98.62 648 SER B N 1
ATOM 10918 C CA . SER B 1 648 ? -32.25 -14.664 -14.82 1 98.62 648 SER B CA 1
ATOM 10919 C C . SER B 1 648 ? -32.031 -13.992 -13.461 1 98.62 648 SER B C 1
ATOM 10921 O O . SER B 1 648 ? -30.922 -13.898 -12.969 1 98.62 648 SER B O 1
ATOM 10923 N N . ASP B 1 649 ? -33.125 -13.516 -12.898 1 98.5 649 ASP B N 1
ATOM 10924 C CA . ASP B 1 649 ? -33.094 -13.094 -11.508 1 98.5 649 ASP B CA 1
ATOM 10925 C C . ASP B 1 649 ? -32.875 -14.289 -10.578 1 98.5 649 ASP B C 1
ATOM 10927 O O . ASP B 1 649 ? -33.125 -15.43 -10.953 1 98.5 649 ASP B O 1
ATOM 10931 N N . ILE B 1 650 ? -32.375 -14.016 -9.438 1 98.81 650 ILE B N 1
ATOM 10932 C CA . ILE B 1 650 ? -32.062 -15.055 -8.461 1 98.81 650 ILE B CA 1
ATOM 10933 C C . ILE B 1 650 ? -33.344 -15.555 -7.816 1 98.81 650 ILE B C 1
ATOM 10935 O O . ILE B 1 650 ? -34.188 -14.75 -7.41 1 98.81 650 ILE B O 1
ATOM 10939 N N . SER B 1 651 ? -33.531 -16.812 -7.77 1 98.56 651 SER B N 1
ATOM 10940 C CA . SER B 1 651 ? -34.594 -17.438 -6.988 1 98.56 651 SER B CA 1
ATOM 10941 C C . SER B 1 651 ? -34.031 -18.031 -5.695 1 98.56 651 SER B C 1
ATOM 10943 O O . SER B 1 651 ? -33.094 -18.828 -5.719 1 98.56 651 SER B O 1
ATOM 10945 N N . LEU B 1 652 ? -34.625 -17.703 -4.633 1 98.56 652 LEU B N 1
ATOM 10946 C CA . LEU B 1 652 ? -34.25 -18.266 -3.34 1 98.56 652 LEU B CA 1
ATOM 10947 C C . LEU B 1 652 ? -35.281 -19.281 -2.867 1 98.56 652 LEU B C 1
ATOM 10949 O O . LEU B 1 652 ? -36.5 -19.094 -3.072 1 98.56 652 LEU B O 1
ATOM 10953 N N . SER B 1 653 ? -34.812 -20.328 -2.242 1 98.25 653 SER B N 1
ATOM 10954 C CA . SER B 1 653 ? -35.75 -21.312 -1.687 1 98.25 653 SER B CA 1
ATOM 10955 C C . SER B 1 653 ? -36.562 -20.719 -0.541 1 98.25 653 SER B C 1
ATOM 10957 O O . SER B 1 653 ? -37.688 -21.141 -0.301 1 98.25 653 SER B O 1
ATOM 10959 N N . GLN B 1 654 ? -35.875 -19.844 0.208 1 96.81 654 GLN B N 1
ATOM 10960 C CA . GLN B 1 654 ? -36.469 -19.109 1.304 1 96.81 654 GLN B CA 1
ATOM 10961 C C . GLN B 1 654 ? -35.75 -17.781 1.543 1 96.81 654 GLN B C 1
ATOM 10963 O O . GLN B 1 654 ? -34.625 -17.594 1.085 1 96.81 654 GLN B O 1
ATOM 10968 N N . SER B 1 655 ? -36.469 -16.953 2.215 1 96.38 655 SER B N 1
ATOM 10969 C CA . SER B 1 655 ? -35.938 -15.609 2.416 1 96.38 655 SER B CA 1
ATOM 10970 C C . SER B 1 655 ? -35.219 -15.492 3.758 1 96.38 655 SER B C 1
ATOM 10972 O O . SER B 1 655 ? -34.656 -14.438 4.09 1 96.38 655 SER B O 1
ATOM 10974 N N . SER B 1 656 ? -35.188 -16.531 4.555 1 97.06 656 SER B N 1
ATOM 10975 C CA . SER B 1 656 ? -34.5 -16.531 5.844 1 97.06 656 SER B CA 1
ATOM 10976 C C . SER B 1 656 ? -34.031 -17.922 6.234 1 97.06 656 SER B C 1
ATOM 10978 O O . SER B 1 656 ? -34.531 -18.922 5.723 1 97.06 656 SER B O 1
ATOM 10980 N N . MET B 1 657 ? -33 -17.953 6.984 1 95.75 657 MET B N 1
ATOM 10981 C CA . MET B 1 657 ? -32.5 -19.188 7.586 1 95.75 657 MET B CA 1
ATOM 10982 C C . MET B 1 657 ? -32.031 -18.938 9.016 1 95.75 657 MET B C 1
ATOM 10984 O O . MET B 1 657 ? -31.719 -17.812 9.383 1 95.75 657 MET B O 1
ATOM 10988 N N . ASP B 1 658 ? -32.062 -20 9.852 1 94.19 658 ASP B N 1
ATOM 10989 C CA . ASP B 1 658 ? -31.453 -19.875 11.172 1 94.19 658 ASP B CA 1
ATOM 10990 C C . ASP B 1 658 ? -29.969 -20.219 11.117 1 94.19 658 ASP B C 1
ATOM 10992 O O . ASP B 1 658 ? -29.406 -20.469 10.039 1 94.19 658 ASP B O 1
ATOM 10996 N N . MET B 1 659 ? -29.328 -20.188 12.172 1 93.31 659 MET B N 1
ATOM 10997 C CA . MET B 1 659 ? -27.875 -20.328 12.25 1 93.31 659 MET B CA 1
ATOM 10998 C C . MET B 1 659 ? -27.453 -21.75 11.914 1 93.31 659 MET B C 1
ATOM 11000 O O . MET B 1 659 ? -26.25 -22.031 11.781 1 93.31 659 MET B O 1
ATOM 11004 N N . GLN B 1 660 ? -28.375 -22.656 11.703 1 92.44 660 GLN B N 1
ATOM 11005 C CA . GLN B 1 660 ? -28.094 -24.031 11.289 1 92.44 660 GLN B CA 1
ATOM 11006 C C . GLN B 1 660 ? -28.797 -24.375 9.984 1 92.44 660 GLN B C 1
ATOM 11008 O O . GLN B 1 660 ? -28.656 -25.484 9.461 1 92.44 660 GLN B O 1
ATOM 11013 N N . GLY B 1 661 ? -29.5 -23.406 9.516 1 94.12 661 GLY B N 1
ATOM 11014 C CA . GLY B 1 661 ? -30.312 -23.641 8.328 1 94.12 661 GLY B CA 1
ATOM 11015 C C . GLY B 1 661 ? -29.516 -23.516 7.035 1 94.12 661 GLY B C 1
ATOM 11016 O O . GLY B 1 661 ? -28.297 -23.391 7.055 1 94.12 661 GLY B O 1
ATOM 11017 N N . MET B 1 662 ? -30.25 -23.641 5.965 1 95.94 662 MET B N 1
ATOM 11018 C CA . MET B 1 662 ? -29.672 -23.562 4.629 1 95.94 662 MET B CA 1
ATOM 11019 C C . MET B 1 662 ? -30.641 -22.891 3.654 1 95.94 662 MET B C 1
ATOM 11021 O O . MET B 1 662 ? -31.844 -23.031 3.771 1 95.94 662 MET B O 1
ATOM 11025 N N . ILE B 1 663 ? -30.109 -22.125 2.795 1 97.06 663 ILE B N 1
ATOM 11026 C CA . ILE B 1 663 ? -30.859 -21.531 1.698 1 97.06 663 ILE B CA 1
ATOM 11027 C C . ILE B 1 663 ? -30.234 -21.922 0.365 1 97.06 663 ILE B C 1
ATOM 11029 O O . ILE B 1 663 ? -29.016 -22.125 0.276 1 97.06 663 ILE B O 1
ATOM 11033 N N . THR B 1 664 ? -31.078 -22.141 -0.604 1 98.19 664 THR B N 1
ATOM 11034 C CA . THR B 1 664 ? -30.562 -22.344 -1.95 1 98.19 664 THR B CA 1
ATOM 11035 C C . THR B 1 664 ? -30.828 -21.125 -2.828 1 98.19 664 THR B C 1
ATOM 11037 O O . THR B 1 664 ? -31.906 -20.531 -2.758 1 98.19 664 THR B O 1
ATOM 11040 N N . ALA B 1 665 ? -29.891 -20.688 -3.541 1 98.69 665 ALA B N 1
ATOM 11041 C CA . ALA B 1 665 ? -30 -19.625 -4.535 1 98.69 665 ALA B CA 1
ATOM 11042 C C . ALA B 1 665 ? -29.766 -20.172 -5.945 1 98.69 665 ALA B C 1
ATOM 11044 O O . ALA B 1 665 ? -28.781 -20.875 -6.191 1 98.69 665 ALA B O 1
ATOM 11045 N N . SER B 1 666 ? -30.656 -19.875 -6.848 1 98.69 666 SER B N 1
ATOM 11046 C CA . SER B 1 666 ? -30.562 -20.422 -8.195 1 98.69 666 SER B CA 1
ATOM 11047 C C . SER B 1 666 ? -30.734 -19.328 -9.25 1 98.69 666 SER B C 1
ATOM 11049 O O . SER B 1 666 ? -31.453 -18.359 -9.031 1 98.69 666 SER B O 1
ATOM 11051 N N . VAL B 1 667 ? -30.109 -19.516 -10.344 1 98.81 667 VAL B N 1
ATOM 11052 C CA . VAL B 1 667 ? -30.266 -18.672 -11.523 1 98.81 667 VAL B CA 1
ATOM 11053 C C . VAL B 1 667 ? -30.328 -19.547 -12.773 1 98.81 667 VAL B C 1
ATOM 11055 O O . VAL B 1 667 ? -29.688 -20.609 -12.836 1 98.81 667 VAL B O 1
ATOM 11058 N N . ASP B 1 668 ? -31.109 -19.125 -13.742 1 98.69 668 ASP B N 1
ATOM 11059 C CA . ASP B 1 668 ? -31.031 -19.688 -15.086 1 98.69 668 ASP B CA 1
ATOM 11060 C C . ASP B 1 668 ? -30 -18.953 -15.938 1 98.69 668 ASP B C 1
ATOM 11062 O O . ASP B 1 668 ? -30 -17.719 -15.992 1 98.69 668 ASP B O 1
ATOM 11066 N N . VAL B 1 669 ? -29.156 -19.734 -16.516 1 98.81 669 VAL B N 1
ATOM 11067 C CA . VAL B 1 669 ? -28.188 -19.172 -17.438 1 98.81 669 VAL B CA 1
ATOM 11068 C C . VAL B 1 669 ? -28.469 -19.703 -18.859 1 98.81 669 VAL B C 1
ATOM 11070 O O . VAL B 1 669 ? -28.578 -20.906 -19.062 1 98.81 669 VAL B O 1
ATOM 11073 N N . SER B 1 670 ? -28.562 -18.797 -19.781 1 98.62 670 SER B N 1
ATOM 11074 C CA . SER B 1 670 ? -28.859 -19.156 -21.172 1 98.62 670 SER B CA 1
ATOM 11075 C C . SER B 1 670 ? -27.766 -18.688 -22.109 1 98.62 670 SER B C 1
ATOM 11077 O O . SER B 1 670 ? -27.281 -17.562 -22 1 98.62 670 SER B O 1
ATOM 11079 N N . ASN B 1 671 ? -27.328 -19.578 -23.016 1 98 671 ASN B N 1
ATOM 11080 C CA . ASN B 1 671 ? -26.484 -19.141 -24.125 1 98 671 ASN B CA 1
ATOM 11081 C C . ASN B 1 671 ? -27.297 -18.438 -25.203 1 98 671 ASN B C 1
ATOM 11083 O O . ASN B 1 671 ? -28.062 -19.062 -25.922 1 98 671 ASN B O 1
ATOM 11087 N N . THR B 1 672 ? -27.094 -17.188 -25.297 1 98.12 672 THR B N 1
ATOM 11088 C CA . THR B 1 672 ? -27.891 -16.391 -26.203 1 98.12 672 THR B CA 1
ATOM 11089 C C . THR B 1 672 ? -27.156 -16.141 -27.516 1 98.12 672 THR B C 1
ATOM 11091 O O . THR B 1 672 ? -27.641 -15.422 -28.391 1 98.12 672 THR B O 1
ATOM 11094 N N . GLY B 1 673 ? -26 -16.656 -27.609 1 95.69 673 GLY B N 1
ATOM 11095 C CA . GLY B 1 673 ? -25.219 -16.5 -28.828 1 95.69 673 GLY B CA 1
ATOM 11096 C C . GLY B 1 673 ? -25.344 -17.672 -29.797 1 95.69 673 GLY B C 1
ATOM 11097 O O . GLY B 1 673 ? -26.266 -18.484 -29.656 1 95.69 673 GLY B O 1
ATOM 11098 N N . LEU B 1 674 ? -24.453 -17.734 -30.812 1 93.06 674 LEU B N 1
ATOM 11099 C CA . LEU B 1 674 ? -24.578 -18.688 -31.922 1 93.06 674 LEU B CA 1
ATOM 11100 C C . LEU B 1 674 ? -23.562 -19.812 -31.797 1 93.06 674 LEU B C 1
ATOM 11102 O O . LEU B 1 674 ? -23.594 -20.766 -32.562 1 93.06 674 LEU B O 1
ATOM 11106 N N . LEU B 1 675 ? -22.688 -19.719 -30.812 1 93.38 675 LEU B N 1
ATOM 11107 C CA . LEU B 1 675 ? -21.641 -20.703 -30.641 1 93.38 675 LEU B CA 1
ATOM 11108 C C . LEU B 1 675 ? -21.734 -21.359 -29.266 1 93.38 675 LEU B C 1
ATOM 11110 O O . LEU B 1 675 ? -22.25 -20.75 -28.328 1 93.38 675 LEU B O 1
ATOM 11114 N N . PRO B 1 676 ? -21.328 -22.641 -29.203 1 93.62 676 PRO B N 1
ATOM 11115 C CA . PRO B 1 676 ? -21.203 -23.203 -27.844 1 93.62 676 PRO B CA 1
ATOM 11116 C C . PRO B 1 676 ? -20.125 -22.5 -27.016 1 93.62 676 PRO B C 1
ATOM 11118 O O . PRO B 1 676 ? -19.172 -21.953 -27.562 1 93.62 676 PRO B O 1
ATOM 11121 N N . GLY B 1 677 ? -20.312 -22.516 -25.766 1 94.38 677 GLY B N 1
ATOM 11122 C CA . GLY B 1 677 ? -19.328 -21.844 -24.953 1 94.38 677 GLY B CA 1
ATOM 11123 C C . GLY B 1 677 ? -19.406 -22.219 -23.484 1 94.38 677 GLY B C 1
ATOM 11124 O O . GLY B 1 677 ? -20.406 -22.797 -23.031 1 94.38 677 GLY B O 1
ATOM 11125 N N . GLY B 1 678 ? -18.297 -22 -22.812 1 95.44 678 GLY B N 1
ATOM 11126 C CA . GLY B 1 678 ? -18.219 -22.188 -21.375 1 95.44 678 GLY B CA 1
ATOM 11127 C C . GLY B 1 678 ? -18.438 -20.891 -20.594 1 95.44 678 GLY B C 1
ATOM 11128 O O . GLY B 1 678 ? -18.047 -19.812 -21.062 1 95.44 678 GLY B O 1
ATOM 11129 N N . GLU B 1 679 ? -19.141 -21.047 -19.438 1 97.31 679 GLU B N 1
ATOM 11130 C CA . GLU B 1 679 ? -19.391 -19.922 -18.531 1 97.31 679 GLU B CA 1
ATOM 11131 C C . GLU B 1 679 ? -19.094 -20.312 -17.078 1 97.31 679 GLU B C 1
ATOM 11133 O O . GLU B 1 679 ? -19.266 -21.469 -16.688 1 97.31 679 GLU B O 1
ATOM 11138 N N . VAL B 1 680 ? -18.484 -19.375 -16.328 1 98.62 680 VAL B N 1
ATOM 11139 C CA . VAL B 1 680 ? -18.297 -19.562 -14.883 1 98.62 680 VAL B CA 1
ATOM 11140 C C . VAL B 1 680 ? -19.328 -18.734 -14.125 1 98.62 680 VAL B C 1
ATOM 11142 O O . VAL B 1 680 ? -19.234 -17.5 -14.078 1 98.62 680 VAL B O 1
ATOM 11145 N N . VAL B 1 681 ? -20.328 -19.391 -13.531 1 98.88 681 VAL B N 1
ATOM 11146 C CA . VAL B 1 681 ? -21.344 -18.719 -12.719 1 98.88 681 VAL B CA 1
ATOM 11147 C C . VAL B 1 681 ? -20.812 -18.516 -11.305 1 98.88 681 VAL B C 1
ATOM 11149 O O . VAL B 1 681 ? -20.469 -19.469 -10.609 1 98.88 681 VAL B O 1
ATOM 11152 N N . GLN B 1 682 ? -20.703 -17.25 -10.867 1 98.88 682 GLN B N 1
ATOM 11153 C CA . GLN B 1 682 ? -20.016 -16.891 -9.633 1 98.88 682 GLN B CA 1
ATOM 11154 C C . GLN B 1 682 ? -21 -16.438 -8.57 1 98.88 682 GLN B C 1
ATOM 11156 O O . GLN B 1 682 ? -21.891 -15.617 -8.844 1 98.88 682 GLN B O 1
ATOM 11161 N N . LEU B 1 683 ? -20.891 -16.938 -7.34 1 98.88 683 LEU B N 1
ATOM 11162 C CA . LEU B 1 683 ? -21.719 -16.578 -6.191 1 98.88 683 LEU B CA 1
ATOM 11163 C C . LEU B 1 683 ? -20.938 -15.703 -5.215 1 98.88 683 LEU B C 1
ATOM 11165 O O . LEU B 1 683 ? -19.875 -16.094 -4.742 1 98.88 683 LEU B O 1
ATOM 11169 N N . TYR B 1 684 ? -21.438 -14.539 -4.941 1 98.81 684 TYR B N 1
ATOM 11170 C CA . TYR B 1 684 ? -20.906 -13.641 -3.926 1 98.81 684 TYR B CA 1
ATOM 11171 C C . TYR B 1 684 ? -21.922 -13.398 -2.814 1 98.81 684 TYR B C 1
ATOM 11173 O O . TYR B 1 684 ? -23.125 -13.422 -3.053 1 98.81 684 TYR B O 1
ATOM 11181 N N . ILE B 1 685 ? -21.422 -13.148 -1.631 1 98.69 685 ILE B N 1
ATOM 11182 C CA . ILE B 1 685 ? -22.281 -12.844 -0.487 1 98.69 685 ILE B CA 1
ATOM 11183 C C . ILE B 1 685 ? -21.75 -11.602 0.233 1 98.69 685 ILE B C 1
ATOM 11185 O O . ILE B 1 685 ? -20.547 -11.406 0.333 1 98.69 685 ILE B O 1
ATOM 11189 N N . ARG B 1 686 ? -22.609 -10.766 0.728 1 98.44 686 ARG B N 1
ATOM 11190 C CA . ARG B 1 686 ? -22.281 -9.609 1.557 1 98.44 686 ARG B CA 1
ATOM 11191 C C . ARG B 1 686 ? -23.016 -9.672 2.893 1 98.44 686 ARG B C 1
ATOM 11193 O O . ARG B 1 686 ? -24.234 -9.859 2.93 1 98.44 686 ARG B O 1
ATOM 11200 N N . ASP B 1 687 ? -22.297 -9.656 3.961 1 98.25 687 ASP B N 1
ATOM 11201 C CA . ASP B 1 687 ? -22.844 -9.391 5.285 1 98.25 687 ASP B CA 1
ATOM 11202 C C . ASP B 1 687 ? -23.062 -7.891 5.496 1 98.25 687 ASP B C 1
ATOM 11204 O O . ASP B 1 687 ? -22.094 -7.129 5.605 1 98.25 687 ASP B O 1
ATOM 11208 N N . LEU B 1 688 ? -24.312 -7.441 5.582 1 98 688 LEU B N 1
ATOM 11209 C CA . LEU B 1 688 ? -24.609 -6.012 5.559 1 98 688 LEU B CA 1
ATOM 11210 C C . LEU B 1 688 ? -24.172 -5.348 6.863 1 98 688 LEU B C 1
ATOM 11212 O O . LEU B 1 688 ? -23.766 -4.188 6.863 1 98 688 LEU B O 1
ATOM 11216 N N . VAL B 1 689 ? -24.375 -6.004 7.992 1 97.62 689 VAL B N 1
ATOM 11217 C CA . VAL B 1 689 ? -24.016 -5.465 9.305 1 97.62 689 VAL B CA 1
ATOM 11218 C C . VAL B 1 689 ? -23.297 -6.535 10.125 1 97.62 689 VAL B C 1
ATOM 11220 O O . VAL B 1 689 ? -23.812 -7.641 10.305 1 97.62 689 VAL B O 1
ATOM 11223 N N . GLY B 1 690 ? -22.078 -6.285 10.547 1 96.56 690 GLY B N 1
ATOM 11224 C CA . GLY B 1 690 ? -21.312 -7.188 11.391 1 96.56 690 GLY B CA 1
ATOM 11225 C C . GLY B 1 690 ? -20.797 -6.523 12.648 1 96.56 690 GLY B C 1
ATOM 11226 O O . GLY B 1 690 ? -20.906 -5.305 12.805 1 96.56 690 GLY B O 1
ATOM 11227 N N . SER B 1 691 ? -20.281 -7.352 13.578 1 97.19 691 SER B N 1
ATOM 11228 C CA . SER B 1 691 ? -19.594 -6.828 14.75 1 97.19 691 SER B CA 1
ATOM 11229 C C . SER B 1 691 ? -18.328 -6.09 14.367 1 97.19 691 SER B C 1
ATOM 11231 O O . SER B 1 691 ? -17.844 -5.223 15.102 1 97.19 691 SER B O 1
ATOM 11233 N N . THR B 1 692 ? -17.766 -6.445 13.25 1 97.31 692 THR B N 1
ATOM 11234 C CA . THR B 1 692 ? -16.672 -5.75 12.578 1 97.31 692 THR B CA 1
ATOM 11235 C C . THR B 1 692 ? -17.062 -5.402 11.141 1 97.31 692 THR B C 1
ATOM 11237 O O . THR B 1 692 ? -18.062 -5.895 10.633 1 97.31 692 THR B O 1
ATOM 11240 N N . THR B 1 693 ? -16.312 -4.484 10.531 1 98 693 THR B N 1
ATOM 11241 C CA . THR B 1 693 ? -16.594 -4.129 9.141 1 98 693 THR B CA 1
ATOM 11242 C C . THR B 1 693 ? -16.359 -5.324 8.227 1 98 693 THR B C 1
ATOM 11244 O O . THR B 1 693 ? -15.422 -6.102 8.43 1 98 693 THR B O 1
ATOM 11247 N N . ARG B 1 694 ? -17.203 -5.492 7.234 1 98.06 694 ARG B N 1
ATOM 11248 C CA . ARG B 1 694 ? -17.188 -6.633 6.324 1 98.06 694 ARG B CA 1
ATOM 11249 C C . ARG B 1 694 ? -16.984 -6.176 4.883 1 98.06 694 ARG B C 1
ATOM 11251 O O . ARG B 1 694 ? -17.312 -5.039 4.535 1 98.06 694 ARG B O 1
ATOM 11258 N N . PRO B 1 695 ? -16.438 -7.051 4.004 1 98.12 695 PRO B N 1
ATOM 11259 C CA . PRO B 1 695 ? -16.297 -6.699 2.588 1 98.12 695 PRO B CA 1
ATOM 11260 C C . PRO B 1 695 ? -17.641 -6.488 1.896 1 98.12 695 PRO B C 1
ATOM 11262 O O . PRO B 1 695 ? -18.641 -7.078 2.297 1 98.12 695 PRO B O 1
ATOM 11265 N N . VAL B 1 696 ? -17.625 -5.734 0.795 1 97.94 696 VAL B N 1
ATOM 11266 C CA . VAL B 1 696 ? -18.844 -5.438 0.052 1 97.94 696 VAL B CA 1
ATOM 11267 C C . VAL B 1 696 ? -19.281 -6.676 -0.728 1 97.94 696 VAL B C 1
ATOM 11269 O O . VAL B 1 696 ? -20.453 -6.773 -1.142 1 97.94 696 VAL B O 1
ATOM 11272 N N . LYS B 1 697 ? -18.297 -7.559 -0.992 1 97.75 697 LYS B N 1
ATOM 11273 C CA . LYS B 1 697 ? -18.531 -8.828 -1.675 1 97.75 697 LYS B CA 1
ATOM 11274 C C . LYS B 1 697 ? -17.469 -9.859 -1.306 1 97.75 697 LYS B C 1
ATOM 11276 O O . LYS B 1 697 ? -16.297 -9.516 -1.158 1 97.75 697 LYS B O 1
ATOM 11281 N N . GLU B 1 698 ? -17.875 -11.086 -1.167 1 98.62 698 GLU B N 1
ATOM 11282 C CA . GLU B 1 698 ? -16.953 -12.203 -1.009 1 98.62 698 GLU B CA 1
ATOM 11283 C C . GLU B 1 698 ? -17.375 -13.391 -1.878 1 98.62 698 GLU B C 1
ATOM 11285 O O . GLU B 1 698 ? -18.516 -13.852 -1.801 1 98.62 698 GLU B O 1
ATOM 11290 N N . LEU B 1 699 ? -16.469 -13.836 -2.689 1 98.88 699 LEU B N 1
ATOM 11291 C CA . LEU B 1 699 ? -16.734 -15.055 -3.445 1 98.88 699 LEU B CA 1
ATOM 11292 C C . LEU B 1 699 ? -16.938 -16.234 -2.508 1 98.88 699 LEU B C 1
ATOM 11294 O O . LEU B 1 699 ? -16.094 -16.5 -1.647 1 98.88 699 LEU B O 1
ATOM 11298 N N . LYS B 1 700 ? -18.078 -16.969 -2.664 1 98.62 700 LYS B N 1
ATOM 11299 C CA . LYS B 1 700 ? -18.375 -18.078 -1.76 1 98.62 700 LYS B CA 1
ATOM 11300 C C . LYS B 1 700 ? -18.734 -19.344 -2.537 1 98.62 700 LYS B C 1
ATOM 11302 O O . LYS B 1 700 ? -18.984 -20.391 -1.942 1 98.62 700 LYS B O 1
ATOM 11307 N N . GLY B 1 701 ? -18.734 -19.234 -3.859 1 98.5 701 GLY B N 1
ATOM 11308 C CA . GLY B 1 701 ? -19.016 -20.375 -4.715 1 98.5 701 GLY B CA 1
ATOM 11309 C C . GLY B 1 701 ? -18.938 -20.047 -6.195 1 98.5 701 GLY B C 1
ATOM 11310 O O . GLY B 1 701 ? -18.984 -18.875 -6.578 1 98.5 701 GLY B O 1
ATOM 11311 N N . PHE B 1 702 ? -18.859 -21.016 -6.992 1 98.69 702 PHE B N 1
ATOM 11312 C CA . PHE B 1 702 ? -18.953 -20.891 -8.438 1 98.69 702 PHE B CA 1
ATOM 11313 C C . PHE B 1 702 ? -19.203 -22.25 -9.086 1 98.69 702 PHE B C 1
ATOM 11315 O O . PHE B 1 702 ? -18.984 -23.297 -8.469 1 98.69 702 PHE B O 1
ATOM 11322 N N . GLU B 1 703 ? -19.656 -22.203 -10.297 1 98.19 703 GLU B N 1
ATOM 11323 C CA . GLU B 1 703 ? -19.828 -23.391 -11.133 1 98.19 703 GLU B CA 1
ATOM 11324 C C . GLU B 1 703 ? -19.484 -23.094 -12.586 1 98.19 703 GLU B C 1
ATOM 11326 O O . GLU B 1 703 ? -20.016 -22.156 -13.18 1 98.19 703 GLU B O 1
ATOM 11331 N N . ARG B 1 704 ? -18.578 -23.828 -13.133 1 96.75 704 ARG B N 1
ATOM 11332 C CA . ARG B 1 704 ? -18.297 -23.766 -14.562 1 96.75 704 ARG B CA 1
ATOM 11333 C C . ARG B 1 704 ? -19.266 -24.641 -15.344 1 96.75 704 ARG B C 1
ATOM 11335 O O . ARG B 1 704 ? -19.406 -25.828 -15.062 1 96.75 704 ARG B O 1
ATOM 11342 N N . ILE B 1 705 ? -19.953 -24.094 -16.344 1 96.56 705 ILE B N 1
ATOM 11343 C CA . ILE B 1 705 ? -20.922 -24.828 -17.141 1 96.56 705 ILE B CA 1
ATOM 11344 C C . ILE B 1 705 ? -20.641 -24.625 -18.641 1 96.56 705 ILE B C 1
ATOM 11346 O O . ILE B 1 705 ? -19.938 -23.688 -19.016 1 96.56 705 ILE B O 1
ATOM 11350 N N . TYR B 1 706 ? -21.078 -25.516 -19.438 1 94.94 706 TYR B N 1
ATOM 11351 C CA . TYR B 1 706 ? -21 -25.453 -20.891 1 94.94 706 TYR B CA 1
ATOM 11352 C C . TYR B 1 706 ? -22.391 -25.531 -21.516 1 94.94 706 TYR B C 1
ATOM 11354 O O . TYR B 1 706 ? -23.188 -26.391 -21.141 1 94.94 706 TYR B O 1
ATOM 11362 N N . LEU B 1 707 ? -22.672 -24.578 -22.422 1 96.44 707 LEU B N 1
ATOM 11363 C CA . LEU B 1 707 ? -24.016 -24.5 -23 1 96.44 707 LEU B CA 1
ATOM 11364 C C . LEU B 1 707 ? -23.938 -24.422 -24.531 1 96.44 707 LEU B C 1
ATOM 11366 O O . LEU B 1 707 ? -23.078 -23.75 -25.078 1 96.44 707 LEU B O 1
ATOM 11370 N N . GLN B 1 708 ? -24.812 -25.172 -25.125 1 95.25 708 GLN B N 1
ATOM 11371 C CA . GLN B 1 708 ? -25.047 -25.016 -26.562 1 95.25 708 GLN B CA 1
ATOM 11372 C C . GLN B 1 708 ? -25.859 -23.766 -26.859 1 95.25 708 GLN B C 1
ATOM 11374 O O . GLN B 1 708 ? -26.531 -23.219 -25.969 1 95.25 708 GLN B O 1
ATOM 11379 N N . PRO B 1 709 ? -25.812 -23.328 -28.156 1 95.88 709 PRO B N 1
ATOM 11380 C CA . PRO B 1 709 ? -26.656 -22.188 -28.5 1 95.88 709 PRO B CA 1
ATOM 11381 C C . PRO B 1 709 ? -28.125 -22.406 -28.141 1 95.88 709 PRO B C 1
ATOM 11383 O O . PRO B 1 709 ? -28.688 -23.453 -28.469 1 95.88 709 PRO B O 1
ATOM 11386 N N . GLY B 1 710 ? -28.672 -21.484 -27.422 1 97 710 GLY B N 1
ATOM 11387 C CA . GLY B 1 710 ? -30.094 -21.531 -27.078 1 97 710 GLY B CA 1
ATOM 11388 C C . GLY B 1 710 ? -30.375 -22.359 -25.844 1 97 710 GLY B C 1
ATOM 11389 O O . GLY B 1 710 ? -31.484 -22.312 -25.281 1 97 710 GLY B O 1
ATOM 11390 N N . GLN B 1 711 ? -29.406 -23.109 -25.375 1 97.88 711 GLN B N 1
ATOM 11391 C CA . GLN B 1 711 ? -29.594 -23.953 -24.203 1 97.88 711 GLN B CA 1
ATOM 11392 C C . GLN B 1 711 ? -29.625 -23.141 -22.922 1 97.88 711 GLN B C 1
ATOM 11394 O O . GLN B 1 711 ? -28.906 -22.156 -22.781 1 97.88 711 GLN B O 1
ATOM 11399 N N . THR B 1 712 ? -30.484 -23.484 -22.031 1 98.44 712 THR B N 1
ATOM 11400 C CA . THR B 1 712 ? -30.578 -22.891 -20.703 1 98.44 712 THR B CA 1
ATOM 11401 C C . THR B 1 712 ? -30.312 -23.938 -19.625 1 98.44 712 THR B C 1
ATOM 11403 O O . THR B 1 712 ? -30.75 -25.078 -19.734 1 98.44 712 THR B O 1
ATOM 11406 N N . ARG B 1 713 ? -29.547 -23.625 -18.625 1 98.25 713 ARG B N 1
ATOM 11407 C CA . ARG B 1 713 ? -29.281 -24.469 -17.469 1 98.25 713 ARG B CA 1
ATOM 11408 C C . ARG B 1 713 ? -29.5 -23.703 -16.172 1 98.25 713 ARG B C 1
ATOM 11410 O O . ARG B 1 713 ? -29.141 -22.531 -16.062 1 98.25 713 ARG B O 1
ATOM 11417 N N . THR B 1 714 ? -30.125 -24.344 -15.219 1 98.62 714 THR B N 1
ATOM 11418 C CA . THR B 1 714 ? -30.266 -23.766 -13.875 1 98.62 714 THR B CA 1
ATOM 11419 C C . THR B 1 714 ? -29.062 -24.109 -13.016 1 98.62 714 THR B C 1
ATOM 11421 O O . THR B 1 714 ? -28.719 -25.281 -12.852 1 98.62 714 THR B O 1
ATOM 11424 N N . VAL B 1 715 ? -28.375 -23.125 -12.562 1 98.75 715 VAL B N 1
ATOM 11425 C CA . VAL B 1 715 ? -27.281 -23.297 -11.617 1 98.75 715 VAL B CA 1
ATOM 11426 C C . VAL B 1 715 ? -27.75 -22.984 -10.203 1 98.75 715 VAL B C 1
ATOM 11428 O O . VAL B 1 715 ? -28.344 -21.922 -9.961 1 98.75 715 VAL B O 1
ATOM 11431 N N . THR B 1 716 ? -27.484 -23.891 -9.266 1 98.62 716 THR B N 1
ATOM 11432 C CA . THR B 1 716 ? -27.969 -23.766 -7.898 1 98.62 716 THR B CA 1
ATOM 11433 C C . THR B 1 716 ? -26.812 -23.812 -6.902 1 98.62 716 THR B C 1
ATOM 11435 O O . THR B 1 716 ? -25.969 -24.703 -6.98 1 98.62 716 THR B O 1
ATOM 11438 N N . PHE B 1 717 ? -26.797 -22.875 -5.992 1 98.56 717 PHE B N 1
ATOM 11439 C CA . PHE B 1 717 ? -25.812 -22.844 -4.91 1 98.56 717 PHE B CA 1
ATOM 11440 C C . PHE B 1 717 ? -26.5 -23.047 -3.561 1 98.56 717 PHE B C 1
ATOM 11442 O O . PHE B 1 717 ? -27.547 -22.453 -3.291 1 98.56 717 PHE B O 1
ATOM 11449 N N . LYS B 1 718 ? -25.953 -23.922 -2.764 1 98.06 718 LYS B N 1
ATOM 11450 C CA . LYS B 1 718 ? -26.406 -24.094 -1.384 1 98.06 718 LYS B CA 1
ATOM 11451 C C . LYS B 1 718 ? -25.656 -23.156 -0.444 1 98.06 718 LYS B C 1
ATOM 11453 O O . LYS B 1 718 ? -24.422 -23.203 -0.367 1 98.06 718 LYS B O 1
ATOM 11458 N N . ILE B 1 719 ? -26.328 -22.344 0.233 1 98 719 ILE B N 1
ATOM 11459 C CA . ILE B 1 719 ? -25.75 -21.406 1.19 1 98 719 ILE B CA 1
ATOM 11460 C C . ILE B 1 719 ? -25.953 -21.922 2.609 1 98 719 ILE B C 1
ATOM 11462 O O . ILE B 1 719 ? -27.062 -21.922 3.129 1 98 719 ILE B O 1
ATOM 11466 N N . ALA B 1 720 ? -24.875 -22.375 3.164 1 96.44 720 ALA B N 1
ATOM 11467 C CA . ALA B 1 720 ? -24.859 -22.906 4.52 1 96.44 720 ALA B CA 1
ATOM 11468 C C . ALA B 1 720 ? -24.156 -21.953 5.48 1 96.44 720 ALA B C 1
ATOM 11470 O O . ALA B 1 720 ? -23.453 -21.031 5.051 1 96.44 720 ALA B O 1
ATOM 11471 N N . PRO B 1 721 ? -24.344 -22.156 6.805 1 96.06 721 PRO B N 1
ATOM 11472 C CA . PRO B 1 721 ? -23.75 -21.25 7.805 1 96.06 721 PRO B CA 1
ATOM 11473 C C . PRO B 1 721 ? -22.25 -21.109 7.664 1 96.06 721 PRO B C 1
ATOM 11475 O O . PRO B 1 721 ? -21.703 -20.031 7.875 1 96.06 721 PRO B O 1
ATOM 11478 N N . GLU B 1 722 ? -21.547 -22.125 7.262 1 95.56 722 GLU B N 1
ATOM 11479 C CA . GLU B 1 722 ? -20.094 -22.109 7.148 1 95.56 722 GLU B CA 1
ATOM 11480 C C . GLU B 1 722 ? -19.625 -21.062 6.141 1 95.56 722 GLU B C 1
ATOM 11482 O O . GLU B 1 722 ? -18.547 -20.484 6.285 1 95.56 722 GLU B O 1
ATOM 11487 N N . MET B 1 723 ? -20.5 -20.797 5.184 1 96.31 723 MET B N 1
ATOM 11488 C CA . MET B 1 723 ? -20.172 -19.844 4.133 1 96.31 723 MET B CA 1
ATOM 11489 C C . MET B 1 723 ? -20.25 -18.406 4.656 1 96.31 723 MET B C 1
ATOM 11491 O O . MET B 1 723 ? -19.719 -17.484 4.039 1 96.31 723 MET B O 1
ATOM 11495 N N . LEU B 1 724 ? -20.969 -18.25 5.785 1 97.62 724 LEU B N 1
ATOM 11496 C CA . LEU B 1 724 ? -21.266 -16.906 6.293 1 97.62 724 LEU B CA 1
ATOM 11497 C C . LEU B 1 724 ? -20.375 -16.578 7.488 1 97.62 724 LEU B C 1
ATOM 11499 O O . LEU B 1 724 ? -20.438 -15.477 8.031 1 97.62 724 LEU B O 1
ATOM 11503 N N . LYS B 1 725 ? -19.484 -17.5 7.906 1 97.31 725 LYS B N 1
ATOM 11504 C CA . LYS B 1 725 ? -18.641 -17.297 9.086 1 97.31 725 LYS B CA 1
ATOM 11505 C C . LYS B 1 725 ? -17.438 -16.422 8.758 1 97.31 725 LYS B C 1
ATOM 11507 O O . LYS B 1 725 ? -17.016 -16.344 7.602 1 97.31 725 LYS B O 1
ATOM 11512 N N . PHE B 1 726 ? -16.906 -15.703 9.656 1 97.62 726 PHE B N 1
ATOM 11513 C CA . PHE B 1 726 ? -15.688 -14.914 9.602 1 97.62 726 PHE B CA 1
ATOM 11514 C C . PHE B 1 726 ? -15.039 -14.828 10.977 1 97.62 726 PHE B C 1
ATOM 11516 O O . PHE B 1 726 ? -15.656 -15.172 11.984 1 97.62 726 PHE B O 1
ATOM 11523 N N . TYR B 1 727 ? -13.766 -14.508 11.055 1 97.88 727 TYR B N 1
ATOM 11524 C CA . TYR B 1 727 ? -13.086 -14.234 12.312 1 97.88 727 TYR B CA 1
ATOM 11525 C C . TYR B 1 727 ? -13.398 -12.828 12.805 1 97.88 727 TYR B C 1
ATOM 11527 O O . TYR B 1 727 ? -13.117 -11.844 12.117 1 97.88 727 TYR B O 1
ATOM 11535 N N . ASP B 1 728 ? -13.977 -12.734 13.977 1 97 728 ASP B N 1
ATOM 11536 C CA . ASP B 1 728 ? -14.367 -11.445 14.539 1 97 728 ASP B CA 1
ATOM 11537 C C . ASP B 1 728 ? -13.172 -10.758 15.203 1 97 728 ASP B C 1
ATOM 11539 O O . ASP B 1 728 ? -12.023 -11.133 14.977 1 97 728 ASP B O 1
ATOM 11543 N N . TYR B 1 729 ? -13.43 -9.664 15.914 1 96.75 729 TYR B N 1
ATOM 11544 C CA . TYR B 1 729 ? -12.391 -8.859 16.547 1 96.75 729 TYR B CA 1
ATOM 11545 C C . TYR B 1 729 ? -11.516 -9.711 17.453 1 96.75 729 TYR B C 1
ATOM 11547 O O . TYR B 1 729 ? -10.305 -9.5 17.531 1 96.75 729 TYR B O 1
ATOM 11555 N N . ASP B 1 730 ? -12.07 -10.695 18.156 1 96.38 730 ASP B N 1
ATOM 11556 C CA . ASP B 1 730 ? -11.359 -11.547 19.094 1 96.38 730 ASP B CA 1
ATOM 11557 C C . ASP B 1 730 ? -10.828 -12.805 18.422 1 96.38 730 ASP B C 1
ATOM 11559 O O . ASP B 1 730 ? -10.383 -13.742 19.078 1 96.38 730 ASP B O 1
ATOM 11563 N N . LEU B 1 731 ? -10.969 -12.883 17.094 1 96.88 731 LEU B N 1
ATOM 11564 C CA . LEU B 1 731 ? -10.5 -13.969 16.234 1 96.88 731 LEU B CA 1
ATOM 11565 C C . LEU B 1 731 ? -11.242 -15.258 16.531 1 96.88 731 LEU B C 1
ATOM 11567 O O . LEU B 1 731 ? -10.656 -16.344 16.5 1 96.88 731 LEU B O 1
ATOM 11571 N N . GLN B 1 732 ? -12.461 -15.094 16.969 1 97.56 732 GLN B N 1
ATOM 11572 C CA . GLN B 1 732 ? -13.383 -16.234 17 1 97.56 732 GLN B CA 1
ATOM 11573 C C . GLN B 1 732 ? -14.086 -16.391 15.648 1 97.56 732 GLN B C 1
ATOM 11575 O O . GLN B 1 732 ? -14.492 -15.414 15.031 1 97.56 732 GLN B O 1
ATOM 11580 N N . TYR B 1 733 ? -14.125 -17.562 15.188 1 97.19 733 TYR B N 1
ATOM 11581 C CA . TYR B 1 733 ? -14.781 -17.875 13.922 1 97.19 733 TYR B CA 1
ATOM 11582 C C . TYR B 1 733 ? -16.297 -18 14.102 1 97.19 733 TYR B C 1
ATOM 11584 O O . TYR B 1 733 ? -16.781 -19.031 14.539 1 97.19 733 TYR B O 1
ATOM 11592 N N . VAL B 1 734 ? -17.094 -16.953 13.672 1 96.75 734 VAL B N 1
ATOM 11593 C CA . VAL B 1 734 ? -18.484 -16.859 14.102 1 96.75 734 VAL B CA 1
ATOM 11594 C C . VAL B 1 734 ? -19.375 -16.594 12.898 1 96.75 734 VAL B C 1
ATOM 11596 O O . VAL B 1 734 ? -18.906 -16.156 11.844 1 96.75 734 VAL B O 1
ATOM 11599 N N . ILE B 1 735 ? -20.609 -16.922 12.984 1 96.06 735 ILE B N 1
ATOM 11600 C CA . ILE B 1 735 ? -21.719 -16.438 12.156 1 96.06 735 ILE B CA 1
ATOM 11601 C C . ILE B 1 735 ? -22.609 -15.508 12.977 1 96.06 735 ILE B C 1
ATOM 11603 O O . ILE B 1 735 ? -22.844 -15.766 14.164 1 96.06 735 ILE B O 1
ATOM 11607 N N . GLU B 1 736 ? -23 -14.406 12.477 1 97.12 736 GLU B N 1
ATOM 11608 C CA . GLU B 1 736 ? -23.859 -13.445 13.164 1 97.12 736 GLU B CA 1
ATOM 11609 C C . GLU B 1 736 ? -25.188 -13.297 12.445 1 97.12 736 GLU B C 1
ATOM 11611 O O . GLU B 1 736 ? -25.25 -13.32 11.219 1 97.12 736 GLU B O 1
ATOM 11616 N N . PRO B 1 737 ? -26.281 -13.227 13.227 1 97.06 737 PRO B N 1
ATOM 11617 C CA . PRO B 1 737 ? -27.562 -12.969 12.57 1 97.06 737 PRO B CA 1
ATOM 11618 C C . PRO B 1 737 ? -27.625 -11.594 11.906 1 97.06 737 PRO B C 1
ATOM 11620 O O . PRO B 1 737 ? -26.922 -10.672 12.328 1 97.06 737 PRO B O 1
ATOM 11623 N N . GLY B 1 738 ? -28.406 -11.484 10.914 1 96.94 738 GLY B N 1
ATOM 11624 C CA . GLY B 1 738 ? -28.578 -10.219 10.219 1 96.94 738 GLY B CA 1
ATOM 11625 C C . GLY B 1 738 ? -28.953 -10.375 8.758 1 96.94 738 GLY B C 1
ATOM 11626 O O . GLY B 1 738 ? -29.359 -11.461 8.336 1 96.94 738 GLY B O 1
ATOM 11627 N N . ASP B 1 739 ? -28.953 -9.242 8.109 1 97.75 739 ASP B N 1
ATOM 11628 C CA . ASP B 1 739 ? -29.328 -9.211 6.699 1 97.75 739 ASP B CA 1
ATOM 11629 C C . ASP B 1 739 ? -28.125 -9.453 5.797 1 97.75 739 ASP B C 1
ATOM 11631 O O . ASP B 1 739 ? -27.031 -8.977 6.082 1 97.75 739 ASP B O 1
ATOM 11635 N N . PHE B 1 740 ? -28.344 -10.219 4.781 1 98.44 740 PHE B N 1
ATOM 11636 C CA . PHE B 1 740 ? -27.328 -10.555 3.797 1 98.44 740 PHE B CA 1
ATOM 11637 C C . PHE B 1 740 ? -27.828 -10.289 2.383 1 98.44 740 PHE B C 1
ATOM 11639 O O . PHE B 1 740 ? -29.031 -10.25 2.143 1 98.44 740 PHE B O 1
ATOM 11646 N N . GLN B 1 741 ? -26.906 -9.992 1.542 1 98.5 741 GLN B N 1
ATOM 11647 C CA . GLN B 1 741 ? -27.156 -10.016 0.106 1 98.5 741 GLN B CA 1
ATOM 11648 C C . GLN B 1 741 ? -26.453 -11.188 -0.561 1 98.5 741 GLN B C 1
ATOM 11650 O O . GLN B 1 741 ? -25.312 -11.523 -0.2 1 98.5 741 GLN B O 1
ATOM 11655 N N . VAL B 1 742 ? -27.156 -11.844 -1.416 1 98.5 742 VAL B N 1
ATOM 11656 C CA . VAL B 1 742 ? -26.578 -12.852 -2.299 1 98.5 742 VAL B CA 1
ATOM 11657 C C . VAL B 1 742 ? -26.5 -12.305 -3.723 1 98.5 742 VAL B C 1
ATOM 11659 O O . VAL B 1 742 ? -27.438 -11.68 -4.207 1 98.5 742 VAL B O 1
ATOM 11662 N N . MET B 1 743 ? -25.359 -12.406 -4.332 1 98.88 743 MET B N 1
ATOM 11663 C CA . MET B 1 743 ? -25.109 -11.898 -5.68 1 98.88 743 MET B CA 1
ATOM 11664 C C . MET B 1 743 ? -24.578 -13 -6.586 1 98.88 743 MET B C 1
ATOM 11666 O O . MET B 1 743 ? -23.656 -13.734 -6.211 1 98.88 743 MET B O 1
ATOM 11670 N N . ILE B 1 744 ? -25.172 -13.211 -7.742 1 98.88 744 ILE B N 1
ATOM 11671 C CA . ILE B 1 744 ? -24.75 -14.211 -8.711 1 98.88 744 ILE B CA 1
ATOM 11672 C C . ILE B 1 744 ? -24.562 -13.562 -10.086 1 98.88 744 ILE B C 1
ATOM 11674 O O . ILE B 1 744 ? -25.438 -12.805 -10.531 1 98.88 744 ILE B O 1
ATOM 11678 N N . GLY B 1 745 ? -23.469 -13.758 -10.711 1 98.69 745 GLY B N 1
ATOM 11679 C CA . GLY B 1 745 ? -23.266 -13.188 -12.039 1 98.69 745 GLY B CA 1
ATOM 11680 C C . GLY B 1 745 ? -22 -13.711 -12.711 1 98.69 745 GLY B C 1
ATOM 11681 O O . GLY B 1 745 ? -21.453 -14.734 -12.312 1 98.69 745 GLY B O 1
ATOM 11682 N N . SER B 1 746 ? -21.609 -13.039 -13.805 1 98.31 746 SER B N 1
ATOM 11683 C CA . SER B 1 746 ? -20.531 -13.492 -14.672 1 98.31 746 SER B CA 1
ATOM 11684 C C . SER B 1 746 ? -19.172 -12.992 -14.172 1 98.31 746 SER B C 1
ATOM 11686 O O . SER B 1 746 ? -18.141 -13.5 -14.586 1 98.31 746 SER B O 1
ATOM 11688 N N . ASN B 1 747 ? -19.141 -12 -13.375 1 98.69 747 ASN B N 1
ATOM 11689 C CA . ASN B 1 747 ? -17.969 -11.406 -12.742 1 98.69 747 ASN B CA 1
ATOM 11690 C C . ASN B 1 747 ? -18.359 -10.586 -11.508 1 98.69 747 ASN B C 1
ATOM 11692 O O . ASN B 1 747 ? -19.531 -10.484 -11.172 1 98.69 747 ASN B O 1
ATOM 11696 N N . SER B 1 748 ? -17.391 -10 -10.836 1 98.62 748 SER B N 1
ATOM 11697 C CA . SER B 1 748 ? -17.641 -9.352 -9.547 1 98.62 748 SER B CA 1
ATOM 11698 C C . SER B 1 748 ? -18.438 -8.062 -9.719 1 98.62 748 SER B C 1
ATOM 11700 O O . SER B 1 748 ? -19.031 -7.559 -8.766 1 98.62 748 SER B O 1
ATOM 11702 N N . ARG B 1 749 ? -18.438 -7.449 -10.883 1 97.56 749 ARG B N 1
ATOM 11703 C CA . ARG B 1 749 ? -19.125 -6.184 -11.141 1 97.56 749 ARG B CA 1
ATOM 11704 C C . ARG B 1 749 ? -20.562 -6.422 -11.617 1 97.56 749 ARG B C 1
ATOM 11706 O O . ARG B 1 749 ? -21.484 -5.727 -11.188 1 97.56 749 ARG B O 1
ATOM 11713 N N . ASP B 1 750 ? -20.812 -7.371 -12.555 1 97.69 750 ASP B N 1
ATOM 11714 C CA . ASP B 1 750 ? -22.094 -7.641 -13.203 1 97.69 750 ASP B CA 1
ATOM 11715 C C . ASP B 1 750 ? -22.812 -8.797 -12.523 1 97.69 750 ASP B C 1
ATOM 11717 O O . ASP B 1 750 ? -22.672 -9.953 -12.93 1 97.69 750 ASP B O 1
ATOM 11721 N N . VAL B 1 751 ? -23.703 -8.492 -11.609 1 98.5 751 VAL B N 1
ATOM 11722 C CA . VAL B 1 751 ? -24.344 -9.523 -10.805 1 98.5 751 VAL B CA 1
ATOM 11723 C C . VAL B 1 751 ? -25.844 -9.219 -10.664 1 98.5 751 VAL B C 1
ATOM 11725 O O . VAL B 1 751 ? -26.25 -8.055 -10.766 1 98.5 751 VAL B O 1
ATOM 11728 N N . LYS B 1 752 ? -26.641 -10.25 -10.516 1 98.62 752 LYS B N 1
ATOM 11729 C CA . LYS B 1 752 ? -27.984 -10.156 -9.945 1 98.62 752 LYS B CA 1
ATOM 11730 C C . LYS B 1 752 ? -27.938 -10.211 -8.422 1 98.62 752 LYS B C 1
ATOM 11732 O O . LYS B 1 752 ? -27.031 -10.828 -7.848 1 98.62 752 LYS B O 1
ATOM 11737 N N . THR B 1 753 ? -28.875 -9.57 -7.781 1 98.62 753 THR B N 1
ATOM 11738 C CA . THR B 1 753 ? -28.828 -9.492 -6.328 1 98.62 753 THR B CA 1
ATOM 11739 C C . THR B 1 753 ? -30.156 -9.906 -5.715 1 98.62 753 THR B C 1
ATOM 11741 O O . THR B 1 753 ? -31.219 -9.578 -6.254 1 98.62 753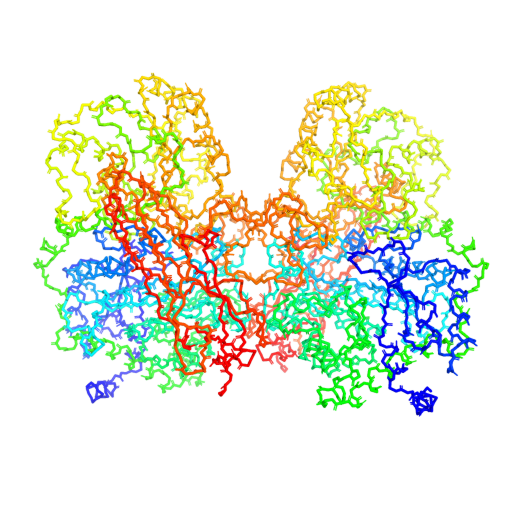 THR B O 1
ATOM 11744 N N . ALA B 1 754 ? -30.141 -10.617 -4.691 1 98.62 754 ALA B N 1
ATOM 11745 C CA . ALA B 1 754 ? -31.266 -10.93 -3.816 1 98.62 754 ALA B CA 1
ATOM 11746 C C . ALA B 1 754 ? -30.875 -10.789 -2.348 1 98.62 754 ALA B C 1
ATOM 11748 O O . ALA B 1 754 ? -29.703 -10.656 -2.025 1 98.62 754 ALA B O 1
ATOM 11749 N N . ALA B 1 755 ? -31.859 -10.773 -1.482 1 98.31 755 ALA B N 1
ATOM 11750 C CA . ALA B 1 755 ? -31.609 -10.578 -0.059 1 98.31 755 ALA B CA 1
ATOM 11751 C C . ALA B 1 755 ? -32.188 -11.719 0.769 1 98.31 755 ALA B C 1
ATOM 11753 O O . ALA B 1 755 ? -33.188 -12.312 0.395 1 98.31 755 ALA B O 1
ATOM 11754 N N . PHE B 1 756 ? -31.516 -12.031 1.833 1 98.06 756 PHE B N 1
ATOM 11755 C CA . PHE B 1 756 ? -32.031 -12.977 2.818 1 98.06 756 PHE B CA 1
ATOM 11756 C C . PHE B 1 756 ? -31.578 -12.594 4.223 1 98.06 756 PHE B C 1
ATOM 11758 O O . PHE B 1 756 ? -30.719 -11.719 4.391 1 98.06 756 PHE B O 1
ATOM 11765 N N . THR B 1 757 ? -32.188 -13.18 5.242 1 98.12 757 THR B N 1
ATOM 11766 C CA . THR B 1 757 ? -31.875 -12.867 6.637 1 98.12 757 THR B CA 1
ATOM 11767 C C . THR B 1 757 ? -31.469 -14.125 7.395 1 98.12 757 THR B C 1
ATOM 11769 O O . THR B 1 757 ? -32.062 -15.195 7.199 1 98.12 757 THR B O 1
ATOM 11772 N N . VAL B 1 758 ? -30.438 -14.039 8.172 1 97.75 758 VAL B N 1
ATOM 11773 C CA . VAL B 1 758 ? -30.078 -15.078 9.141 1 97.75 758 VAL B CA 1
ATOM 11774 C C . VAL B 1 758 ? -30.656 -14.727 10.508 1 97.75 758 VAL B C 1
ATOM 11776 O O . VAL B 1 758 ? -30.375 -13.641 11.039 1 97.75 758 VAL B O 1
ATOM 11779 N N . THR B 1 759 ? -31.375 -15.609 11.07 1 96.44 759 THR B N 1
ATOM 11780 C CA . THR B 1 759 ? -32 -15.367 12.367 1 96.44 759 THR B CA 1
ATOM 11781 C C . THR B 1 759 ? -31.266 -16.109 13.477 1 96.44 759 THR B C 1
ATOM 11783 O O . THR B 1 759 ? -30.625 -17.125 13.219 1 96.44 759 THR B O 1
ATOM 11786 N N . SER B 1 760 ? -31.047 -15.547 14.773 1 85.44 760 SER B N 1
ATOM 11787 C CA . SER B 1 760 ? -30.344 -16.172 15.898 1 85.44 760 SER B CA 1
ATOM 11788 C C . SER B 1 760 ? -30.969 -17.516 16.25 1 85.44 760 SER B C 1
ATOM 11790 O O . SER B 1 760 ? -30.266 -18.438 16.672 1 85.44 760 SER B O 1
ATOM 11792 N N . ARG B 1 761 ? -32.281 -17.828 16.797 1 67.88 761 ARG B N 1
ATOM 11793 C CA . ARG B 1 761 ? -33.031 -19.016 17.219 1 67.88 761 ARG B CA 1
ATOM 11794 C C . ARG B 1 761 ? -34.156 -19.312 16.281 1 67.88 761 ARG B C 1
ATOM 11796 O O . ARG B 1 761 ? -34.781 -18.406 15.719 1 67.88 761 ARG B O 1
#